Protein AF-0000000068152747 (afdb_homodimer)

Organism: Rhizobium meliloti (strain 1021) (NCBI:txid266834)

pLDDT: mean 85.62, std 22.44, range [13.84, 98.88]

InterPro domains:
  IPR007833 Capsule polysaccharide biosynthesis [PF05159] (457-621)
  IPR019290 Glycosyltransferase 2-like, prokaryotic type [PF10111] (47-333)
  IPR029044 Nucleotide-diphospho-sugar transferases [G3DSA:3.90.550.10] (43-262)
  IPR029044 Nucleotide-diphospho-sugar transferases [SSF53448] (66-267)

Structure (mmCIF, N/CA/C/O backbone):
data_AF-0000000068152747-model_v1
#
loop_
_entity.id
_entity.type
_entity.pdbx_description
1 polymer 'Glycosyltransferase involved in capsule biosynthesis'
#
loop_
_atom_site.group_PDB
_atom_site.id
_atom_site.type_symbol
_atom_site.label_atom_id
_atom_site.label_alt_id
_atom_site.label_comp_id
_atom_site.label_asym_id
_atom_site.label_entity_id
_atom_site.label_seq_id
_atom_site.pdbx_PDB_ins_code
_atom_site.Cartn_x
_atom_site.Cartn_y
_atom_site.Cartn_z
_atom_site.occupancy
_atom_site.B_iso_or_equiv
_atom_site.auth_seq_id
_atom_site.auth_comp_id
_atom_site.auth_asym_id
_atom_site.auth_atom_id
_atom_site.pdbx_PDB_model_num
ATOM 1 N N . MET A 1 1 ? -20.25 -7.047 4.934 1 26.48 1 MET A N 1
ATOM 2 C CA . MET A 1 1 ? -20.109 -5.84 5.746 1 26.48 1 MET A CA 1
ATOM 3 C C . MET A 1 1 ? -19.5 -6.168 7.105 1 26.48 1 MET A C 1
ATOM 5 O O . MET A 1 1 ? -20.047 -6.957 7.867 1 26.48 1 MET A O 1
ATOM 9 N N . LEU A 1 2 ? -18.25 -6.098 7.078 1 32.28 2 LEU A N 1
ATOM 10 C CA . LEU A 1 2 ? -17.594 -6.285 8.375 1 32.28 2 LEU A CA 1
ATOM 11 C C . LEU A 1 2 ? -18.125 -5.281 9.398 1 32.28 2 LEU A C 1
ATOM 13 O O . LEU A 1 2 ? -17.75 -4.109 9.367 1 32.28 2 LEU A O 1
ATOM 17 N N . HIS A 1 3 ? -19.344 -5.34 9.727 1 37.09 3 HIS A N 1
ATOM 18 C CA . HIS A 1 3 ? -19.75 -4.469 10.812 1 37.09 3 HIS A CA 1
ATOM 19 C C . HIS A 1 3 ? -19.016 -4.797 12.102 1 37.09 3 HIS A C 1
ATOM 21 O O . HIS A 1 3 ? -18.734 -5.965 12.383 1 37.09 3 HIS A O 1
ATOM 27 N N . ALA A 1 4 ? -18.422 -3.777 12.602 1 39.66 4 ALA A N 1
ATOM 28 C CA . ALA A 1 4 ? -17.797 -3.895 13.906 1 39.66 4 ALA A CA 1
ATOM 29 C C . ALA A 1 4 ? -18.688 -4.664 14.883 1 39.66 4 ALA A C 1
ATOM 31 O O . ALA A 1 4 ? -19.812 -4.262 15.148 1 39.66 4 ALA A O 1
ATOM 32 N N . GLN A 1 5 ? -18.531 -5.848 15 1 38.69 5 GLN A N 1
ATOM 33 C CA . GLN A 1 5 ? -19.203 -6.609 16.031 1 38.69 5 GLN A CA 1
ATOM 34 C C . GLN A 1 5 ? -18.938 -6.027 17.422 1 38.69 5 GLN A C 1
ATOM 36 O O . GLN A 1 5 ? -17.781 -5.723 17.75 1 38.69 5 GLN A O 1
ATOM 41 N N . PRO A 1 6 ? -19.984 -5.543 18.031 1 35.12 6 PRO A N 1
ATOM 42 C CA . PRO A 1 6 ? -19.766 -5.117 19.422 1 35.12 6 PRO A CA 1
ATOM 43 C C . PRO A 1 6 ? -19.156 -6.223 20.297 1 35.12 6 PRO A C 1
ATOM 45 O O . PRO A 1 6 ? -19.891 -7.117 20.75 1 35.12 6 PRO A O 1
ATOM 48 N N . ASN A 1 7 ? -18.297 -6.934 19.984 1 36.34 7 ASN A N 1
ATOM 49 C CA . ASN A 1 7 ? -17.859 -7.727 21.125 1 36.34 7 ASN A CA 1
ATOM 50 C C . ASN A 1 7 ? -17.453 -6.84 22.297 1 36.34 7 ASN A C 1
ATOM 52 O O . ASN A 1 7 ? -16.953 -5.73 22.109 1 36.34 7 ASN A O 1
ATOM 56 N N . GLY A 1 8 ? -18.062 -7.121 23.547 1 33.53 8 GLY A N 1
ATOM 57 C CA . GLY A 1 8 ? -18.094 -6.445 24.828 1 33.53 8 GLY A CA 1
ATOM 58 C C . GLY A 1 8 ? -16.75 -5.836 25.219 1 33.53 8 GLY A C 1
ATOM 59 O O . GLY A 1 8 ? -16.609 -5.32 26.328 1 33.53 8 GLY A O 1
ATOM 60 N N . GLU A 1 9 ? -15.727 -6.531 24.844 1 34.69 9 GLU A N 1
ATOM 61 C CA . GLU A 1 9 ? -14.648 -5.891 25.594 1 34.69 9 GLU A CA 1
ATOM 62 C C . GLU A 1 9 ? -14.383 -4.477 25.078 1 34.69 9 GLU A C 1
ATOM 64 O O . GLU A 1 9 ? -14.047 -4.289 23.906 1 34.69 9 GLU A O 1
ATOM 69 N N . GLU A 1 10 ? -15.141 -3.607 25.625 1 35.16 10 GLU A N 1
ATOM 70 C CA . GLU A 1 10 ? -14.961 -2.176 25.406 1 35.16 10 GLU A CA 1
ATOM 71 C C . GLU A 1 10 ? -13.484 -1.824 25.266 1 35.16 10 GLU A C 1
ATOM 73 O O . GLU A 1 10 ? -12.641 -2.35 26 1 35.16 10 GLU A O 1
ATOM 78 N N . LEU A 1 11 ? -13.172 -1.527 24.188 1 37.44 11 LEU A N 1
ATOM 79 C CA . LEU A 1 11 ? -11.859 -0.896 24.188 1 37.44 11 LEU A CA 1
ATOM 80 C C . LEU A 1 11 ? -11.703 0.036 25.391 1 37.44 11 LEU A C 1
ATOM 82 O O . LEU A 1 11 ? -12.586 0.845 25.672 1 37.44 11 LEU A O 1
ATOM 86 N N . PRO A 1 12 ? -11 -0.383 26.391 1 31.19 12 PRO A N 1
ATOM 87 C CA . PRO A 1 12 ? -10.859 0.646 27.422 1 31.19 12 PRO A CA 1
ATOM 88 C C . PRO A 1 12 ? -10.625 2.037 26.844 1 31.19 12 PRO A C 1
ATOM 90 O O . PRO A 1 12 ? -9.977 2.174 25.797 1 31.19 12 PRO A O 1
ATOM 93 N N . VAL A 1 13 ? -11.555 2.725 27.094 1 30.38 13 VAL A N 1
ATOM 94 C CA . VAL A 1 13 ? -11.227 4.121 26.812 1 30.38 13 VAL A CA 1
ATOM 95 C C . VAL A 1 13 ? -9.828 4.434 27.344 1 30.38 13 VAL A C 1
ATOM 97 O O . VAL A 1 13 ? -9.547 4.219 28.531 1 30.38 13 VAL A O 1
ATOM 100 N N . ALA A 1 14 ? -8.922 4.348 26.609 1 31.12 14 ALA A N 1
ATOM 101 C CA . ALA A 1 14 ? -7.664 4.84 27.156 1 31.12 14 ALA A CA 1
ATOM 102 C C . ALA A 1 14 ? -7.902 6.039 28.078 1 31.12 14 ALA A C 1
ATOM 104 O O . ALA A 1 14 ? -8.633 6.965 27.719 1 31.12 14 ALA A O 1
ATOM 105 N N . GLU A 1 15 ? -7.879 5.805 29.359 1 26.19 15 GLU A N 1
ATOM 106 C CA . GLU A 1 15 ? -7.848 6.93 30.281 1 26.19 15 GLU A CA 1
ATOM 107 C C . GLU A 1 15 ? -6.957 8.055 29.766 1 26.19 15 GLU A C 1
ATOM 109 O O . GLU A 1 15 ? -5.734 8 29.906 1 26.19 15 GLU A O 1
ATOM 114 N N . THR A 1 16 ? -7.031 8.453 28.547 1 28.8 16 THR A N 1
ATOM 115 C CA . THR A 1 16 ? -6.223 9.633 28.234 1 28.8 16 THR A CA 1
ATOM 116 C C . THR A 1 16 ? -6.516 10.758 29.234 1 28.8 16 THR A C 1
ATOM 118 O O . THR A 1 16 ? -7.676 11.094 29.469 1 28.8 16 THR A O 1
ATOM 121 N N . GLU A 1 17 ? -5.664 10.992 30.156 1 26.92 17 GLU A N 1
ATOM 122 C CA . GLU A 1 17 ? -5.609 12.211 30.953 1 26.92 17 GLU A CA 1
ATOM 123 C C . GLU A 1 17 ? -6.059 13.422 30.141 1 26.92 17 GLU A C 1
ATOM 125 O O . GLU A 1 17 ? -5.973 13.422 28.906 1 26.92 17 GLU A O 1
ATOM 130 N N . GLU A 1 18 ? -6.57 14.398 30.859 1 26.8 18 GLU A N 1
ATOM 131 C CA . GLU A 1 18 ? -7.188 15.664 30.5 1 26.8 18 GLU A CA 1
ATOM 132 C C . GLU A 1 18 ? -6.305 16.453 29.531 1 26.8 18 GLU A C 1
ATOM 134 O O . GLU A 1 18 ? -5.598 17.375 29.938 1 26.8 18 GLU A O 1
ATOM 139 N N . LEU A 1 19 ? -5.273 15.93 28.906 1 28.19 19 LEU A N 1
ATOM 140 C CA . LEU A 1 19 ? -4.59 16.766 27.922 1 28.19 19 LEU A CA 1
ATOM 141 C C . LEU A 1 19 ? -5.59 17.469 27 1 28.19 19 LEU A C 1
ATOM 143 O O . LEU A 1 19 ? -6.566 16.844 26.562 1 28.19 19 LEU A O 1
ATOM 147 N N . ALA A 1 20 ? -5.582 18.688 26.922 1 32.06 20 ALA A N 1
ATOM 148 C CA . ALA A 1 20 ? -6.398 19.469 26 1 32.06 20 ALA A CA 1
ATOM 149 C C . ALA A 1 20 ? -6.387 18.844 24.609 1 32.06 20 ALA A C 1
ATOM 151 O O . ALA A 1 20 ? -5.336 18.438 24.109 1 32.06 20 ALA A O 1
ATOM 152 N N . LYS A 1 21 ? -7.48 18.578 23.844 1 35.12 21 LYS A N 1
ATOM 153 C CA . LYS A 1 21 ? -8.164 17.656 22.953 1 35.12 21 LYS A CA 1
ATOM 154 C C . LYS A 1 21 ? -7.586 17.734 21.547 1 35.12 21 LYS A C 1
ATOM 156 O O . LYS A 1 21 ? -8.109 18.453 20.688 1 35.12 21 LYS A O 1
ATOM 161 N N . VAL A 1 22 ? -6.332 18.125 21.375 1 35.34 22 VAL A N 1
ATOM 162 C CA . VAL A 1 22 ? -6.082 17.844 19.969 1 35.34 22 VAL A CA 1
ATOM 163 C C . VAL A 1 22 ? -6.488 16.406 19.641 1 35.34 22 VAL A C 1
ATOM 165 O O . VAL A 1 22 ? -5.934 15.461 20.203 1 35.34 22 VAL A O 1
ATOM 168 N N . LYS A 1 23 ? -7.625 16.219 19.297 1 43.44 23 LYS A N 1
ATOM 169 C CA . LYS A 1 23 ? -8.273 14.938 19.031 1 43.44 23 LYS A CA 1
ATOM 170 C C . LYS A 1 23 ? -7.527 14.141 17.969 1 43.44 23 LYS A C 1
ATOM 172 O O . LYS A 1 23 ? -7.211 14.672 16.891 1 43.44 23 LYS A O 1
ATOM 177 N N . SER A 1 24 ? -6.66 13.297 18.266 1 47.88 24 SER A N 1
ATOM 178 C CA . SER A 1 24 ? -6.152 12.242 17.406 1 47.88 24 SER A CA 1
ATOM 179 C C . SER A 1 24 ? -7.188 11.836 16.359 1 47.88 24 SER A C 1
ATOM 181 O O . SER A 1 24 ? -7.129 10.734 15.812 1 47.88 24 SER A O 1
ATOM 183 N N . VAL A 1 25 ? -8.031 12.898 16.188 1 50.34 25 VAL A N 1
ATOM 184 C CA . VAL A 1 25 ? -9.117 12.68 15.227 1 50.34 25 VAL A CA 1
ATOM 185 C C . VAL A 1 25 ? -8.867 13.5 13.961 1 50.34 25 VAL A C 1
ATOM 187 O O . VAL A 1 25 ? -8.227 14.555 14.016 1 50.34 25 VAL A O 1
ATOM 190 N N . LEU A 1 26 ? -9.062 12.875 12.93 1 64.25 26 LEU A N 1
ATOM 191 C CA . LEU A 1 26 ? -9.086 13.594 11.656 1 64.25 26 LEU A CA 1
ATOM 192 C C . LEU A 1 26 ? -10.07 14.758 11.719 1 64.25 26 LEU A C 1
ATOM 194 O O . LEU A 1 26 ? -11.266 14.562 11.945 1 64.25 26 LEU A O 1
ATOM 198 N N . THR A 1 27 ? -9.477 15.977 11.758 1 69.19 27 THR A N 1
ATOM 199 C CA . THR A 1 27 ? -10.32 17.156 11.828 1 69.19 27 THR A CA 1
ATOM 200 C C . THR A 1 27 ? -10.273 17.938 10.508 1 69.19 27 THR A C 1
ATOM 202 O O . THR A 1 27 ? -9.344 17.766 9.719 1 69.19 27 THR A O 1
ATOM 205 N N . ASP A 1 28 ? -11.273 18.625 10.164 1 68.38 28 ASP A N 1
ATOM 206 C CA . ASP A 1 28 ? -11.375 19.547 9.039 1 68.38 28 ASP A CA 1
ATOM 207 C C . ASP A 1 28 ? -11.156 18.828 7.715 1 68.38 28 ASP A C 1
ATOM 209 O O . ASP A 1 28 ? -10.414 19.297 6.855 1 68.38 28 ASP A O 1
ATOM 213 N N . SER A 1 29 ? -11.695 17.609 7.641 1 74.62 29 SER A N 1
ATOM 214 C CA . SER A 1 29 ? -11.531 16.859 6.402 1 74.62 29 SER A CA 1
ATOM 215 C C . SER A 1 29 ? -12.195 17.562 5.23 1 74.62 29 SER A C 1
ATOM 217 O O . SER A 1 29 ? -11.906 17.266 4.07 1 74.62 29 SER A O 1
ATOM 219 N N . ARG A 1 30 ? -13 18.531 5.449 1 76.06 30 ARG A N 1
ATOM 220 C CA . ARG A 1 30 ? -13.758 19.234 4.422 1 76.06 30 ARG A CA 1
ATOM 221 C C . ARG A 1 30 ? -12.828 19.969 3.459 1 76.06 30 ARG A C 1
ATOM 223 O O . ARG A 1 30 ? -13.18 20.188 2.297 1 76.06 30 ARG A O 1
ATOM 230 N N . GLN A 1 31 ? -11.703 20.328 3.951 1 79.12 31 GLN A N 1
ATOM 231 C CA . GLN A 1 31 ? -10.789 21.062 3.088 1 79.12 31 GLN A CA 1
ATOM 232 C C . GLN A 1 31 ? -10.375 20.219 1.884 1 79.12 31 GLN A C 1
ATOM 234 O O . GLN A 1 31 ? -10.023 20.766 0.834 1 79.12 31 GLN A O 1
ATOM 239 N N . PHE A 1 32 ? -10.453 18.953 1.976 1 85.06 32 PHE A N 1
ATOM 240 C CA . PHE A 1 32 ? -9.984 18.078 0.913 1 85.06 32 PHE A CA 1
ATOM 241 C C . PHE A 1 32 ? -11.094 17.797 -0.089 1 85.06 32 PHE A C 1
ATOM 243 O O . PHE A 1 32 ? -10.875 17.125 -1.101 1 85.06 32 PHE A O 1
ATOM 250 N N . SER A 1 33 ? -12.305 18.297 0.168 1 81.81 33 SER A N 1
ATOM 251 C CA . SER A 1 33 ? -13.43 18.094 -0.731 1 81.81 33 SER A CA 1
ATOM 252 C C . SER A 1 33 ? -13.492 19.172 -1.808 1 81.81 33 SER A C 1
ATOM 254 O O . SER A 1 33 ? -14.297 19.094 -2.732 1 81.81 33 SER A O 1
ATOM 256 N N . ARG A 1 34 ? -12.617 20.172 -1.651 1 81.94 34 ARG A N 1
ATOM 257 C CA . ARG A 1 34 ? -12.531 21.234 -2.635 1 81.94 34 ARG A CA 1
ATOM 258 C C . ARG A 1 34 ? -11.141 21.312 -3.248 1 81.94 34 ARG A C 1
ATOM 260 O O . ARG A 1 34 ? -10.141 21.109 -2.557 1 81.94 34 ARG A O 1
ATOM 267 N N . THR A 1 35 ? -11.133 21.531 -4.523 1 84.19 35 THR A N 1
ATOM 268 C CA . THR A 1 35 ? -9.867 21.688 -5.227 1 84.19 35 THR A CA 1
ATOM 269 C C . THR A 1 35 ? -9.828 23.031 -5.969 1 84.19 35 THR A C 1
ATOM 271 O O . THR A 1 35 ? -10.664 23.281 -6.84 1 84.19 35 THR A O 1
ATOM 274 N N . SER A 1 36 ? -8.969 23.828 -5.547 1 84.62 36 SER A N 1
ATOM 275 C CA . SER A 1 36 ? -8.75 25.094 -6.246 1 84.62 36 SER A CA 1
ATOM 276 C C . SER A 1 36 ? -7.598 24.984 -7.238 1 84.62 36 SER A C 1
ATOM 278 O O . SER A 1 36 ? -6.875 23.984 -7.254 1 84.62 36 SER A O 1
ATOM 280 N N . ALA A 1 37 ? -7.477 25.922 -8.055 1 86 37 ALA A N 1
ATOM 281 C CA . ALA A 1 37 ? -6.43 25.953 -9.078 1 86 37 ALA A CA 1
ATOM 282 C C . ALA A 1 37 ? -5.047 25.859 -8.445 1 86 37 ALA A C 1
ATOM 284 O O . ALA A 1 37 ? -4.137 25.25 -9.008 1 86 37 ALA A O 1
ATOM 285 N N . VAL A 1 38 ? -4.898 26.375 -7.273 1 87.06 38 VAL A N 1
ATOM 286 C CA . VAL A 1 38 ? -3.6 26.422 -6.609 1 87.06 38 VAL A CA 1
ATOM 287 C C . VAL A 1 38 ? -3.229 25.016 -6.113 1 87.06 38 VAL A C 1
ATOM 289 O O . VAL A 1 38 ? -2.047 24.703 -5.949 1 87.06 38 VAL A O 1
ATOM 292 N N . ASP A 1 39 ? -4.23 24.156 -5.984 1 90.75 39 ASP A N 1
ATOM 293 C CA . ASP A 1 39 ? -4.016 22.828 -5.445 1 90.75 39 ASP A CA 1
ATOM 294 C C . ASP A 1 39 ? -3.562 21.859 -6.535 1 90.75 39 ASP A C 1
ATOM 296 O O . ASP A 1 39 ? -2.967 20.812 -6.242 1 90.75 39 ASP A O 1
ATOM 300 N N . VAL A 1 40 ? -3.852 22.188 -7.773 1 95.38 40 VAL A N 1
ATOM 301 C CA . VAL A 1 40 ? -3.678 21.25 -8.875 1 95.38 40 VAL A CA 1
ATOM 302 C C . VAL A 1 40 ? -2.193 21.094 -9.195 1 95.38 40 VAL A C 1
ATOM 304 O O . VAL A 1 40 ? -1.494 22.094 -9.406 1 95.38 40 VAL A O 1
ATOM 307 N N . VAL A 1 41 ? -1.76 19.938 -9.188 1 97.69 41 VAL A N 1
ATOM 308 C CA . VAL A 1 41 ? -0.397 19.562 -9.547 1 97.69 41 VAL A CA 1
ATOM 309 C C . VAL A 1 41 ? -0.415 18.719 -10.812 1 97.69 41 VAL A C 1
ATOM 311 O O . VAL A 1 41 ? -1.213 17.781 -10.93 1 97.69 41 VAL A O 1
ATOM 314 N N . THR A 1 42 ? 0.334 19.016 -11.781 1 97.56 42 THR A N 1
ATOM 315 C CA . THR A 1 42 ? 0.583 18.203 -12.969 1 97.56 42 THR A CA 1
ATOM 316 C C . THR A 1 42 ? 2.021 17.688 -12.977 1 97.56 42 THR A C 1
ATOM 318 O O . THR A 1 42 ? 2.863 18.172 -12.219 1 97.56 42 THR A O 1
ATOM 321 N N . PRO A 1 43 ? 2.332 16.688 -13.766 1 97.69 43 PRO A N 1
ATOM 322 C CA . PRO A 1 43 ? 3.703 16.172 -13.82 1 97.69 43 PRO A CA 1
ATOM 323 C C . PRO A 1 43 ? 4.727 17.25 -14.148 1 97.69 43 PRO A C 1
ATOM 325 O O . PRO A 1 43 ? 5.871 17.188 -13.695 1 97.69 43 PRO A O 1
ATOM 328 N N . SER A 1 44 ? 4.34 18.312 -14.836 1 97 44 SER A N 1
ATOM 329 C CA . SER A 1 44 ? 5.246 19.406 -15.18 1 97 44 SER A CA 1
ATOM 330 C C . SER A 1 44 ? 5.566 20.266 -13.961 1 97 44 SER A C 1
ATOM 332 O O . SER A 1 44 ? 6.496 21.078 -13.992 1 97 44 SER A O 1
ATOM 334 N N . ASP A 1 45 ? 4.809 20.109 -12.898 1 97.88 45 ASP A N 1
ATOM 335 C CA . ASP A 1 45 ? 5.043 20.844 -11.656 1 97.88 45 ASP A CA 1
ATOM 336 C C . ASP A 1 45 ? 6.004 20.078 -10.75 1 97.88 45 ASP A C 1
ATOM 338 O O . ASP A 1 45 ? 6.254 20.5 -9.609 1 97.88 45 ASP A O 1
ATOM 342 N N . ILE A 1 46 ? 6.484 18.969 -11.227 1 98.62 46 ILE A N 1
ATOM 343 C CA . ILE A 1 46 ? 7.438 18.125 -10.508 1 98.62 46 ILE A CA 1
ATOM 344 C C . ILE A 1 46 ? 8.766 18.094 -11.258 1 98.62 46 ILE A C 1
ATOM 346 O O . ILE A 1 46 ? 8.789 17.875 -12.477 1 98.62 46 ILE A O 1
ATOM 350 N N . THR A 1 47 ? 9.867 18.344 -10.641 1 98.81 47 THR A N 1
ATOM 351 C CA . THR A 1 47 ? 11.188 18.141 -11.211 1 98.81 47 THR A CA 1
ATOM 352 C C . THR A 1 47 ? 11.859 16.906 -10.617 1 98.81 47 THR A C 1
ATOM 354 O O . THR A 1 47 ? 12.133 16.859 -9.414 1 98.81 47 THR A O 1
ATOM 357 N N . MET A 1 48 ? 12.008 15.922 -11.398 1 98.81 48 MET A N 1
ATOM 358 C CA . MET A 1 48 ? 12.82 14.781 -11 1 98.81 48 MET A CA 1
ATOM 359 C C . MET A 1 48 ? 14.305 15.117 -11.07 1 98.81 48 MET A C 1
ATOM 361 O O . MET A 1 48 ? 14.805 15.516 -12.117 1 98.81 48 MET A O 1
ATOM 365 N N . VAL A 1 49 ? 15.008 14.992 -9.961 1 98.88 49 VAL A N 1
ATOM 366 C CA . VAL A 1 49 ? 16.438 15.312 -9.883 1 98.88 49 VAL A CA 1
ATOM 367 C C . VAL A 1 49 ? 17.25 14.023 -9.812 1 98.88 49 VAL A C 1
ATOM 369 O O . VAL A 1 49 ? 17.078 13.219 -8.891 1 98.88 49 VAL A O 1
ATOM 372 N N . ILE A 1 50 ? 18.062 13.82 -10.766 1 98.75 50 ILE A N 1
ATOM 373 C CA . ILE A 1 50 ? 18.984 12.695 -10.812 1 98.75 50 ILE A CA 1
ATOM 374 C C . ILE A 1 50 ? 20.422 13.195 -10.688 1 98.75 50 ILE A C 1
ATOM 376 O O . ILE A 1 50 ? 20.906 13.93 -11.555 1 98.75 50 ILE A O 1
ATOM 380 N N . CYS A 1 51 ? 21.062 12.828 -9.633 1 98.12 51 CYS A N 1
ATOM 381 C CA . CYS A 1 51 ? 22.469 13.188 -9.414 1 98.12 51 CYS A CA 1
ATOM 382 C C . CYS A 1 51 ? 23.375 12.016 -9.734 1 98.12 51 CYS A C 1
ATOM 384 O O . CYS A 1 51 ? 23.078 10.867 -9.383 1 98.12 51 CYS A O 1
ATOM 386 N N . LEU A 1 52 ? 24.438 12.32 -10.438 1 96.75 52 LEU A N 1
ATOM 387 C CA . LEU A 1 52 ? 25.312 11.211 -10.773 1 96.75 52 LEU A CA 1
ATOM 388 C C . LEU A 1 52 ? 26.719 11.703 -11.094 1 96.75 52 LEU A C 1
ATOM 390 O O . LEU A 1 52 ? 26.938 12.906 -11.289 1 96.75 52 LEU A O 1
ATOM 394 N N . ARG A 1 53 ? 27.625 10.875 -11.016 1 95.69 53 ARG A N 1
ATOM 395 C CA . ARG A 1 53 ? 28.969 10.992 -11.578 1 95.69 53 ARG A CA 1
ATOM 396 C C . ARG A 1 53 ? 29.312 9.797 -12.461 1 95.69 53 ARG A C 1
ATOM 398 O O . ARG A 1 53 ? 29.359 8.664 -11.977 1 95.69 53 ARG A O 1
ATOM 405 N N . ALA A 1 54 ? 29.547 10.062 -13.727 1 94.69 54 ALA A N 1
ATOM 406 C CA . ALA A 1 54 ? 29.844 8.984 -14.664 1 94.69 54 ALA A CA 1
ATOM 407 C C . ALA A 1 54 ? 31.344 8.703 -14.711 1 94.69 54 ALA A C 1
ATOM 409 O O . ALA A 1 54 ? 32.156 9.625 -14.578 1 94.69 54 ALA A O 1
ATOM 410 N N . HIS A 1 55 ? 31.672 7.543 -14.828 1 91.31 55 HIS A N 1
ATOM 411 C CA . HIS A 1 55 ? 33.031 7.062 -15.016 1 91.31 55 HIS A CA 1
ATOM 412 C C . HIS A 1 55 ? 33.062 5.766 -15.82 1 91.31 55 HIS A C 1
ATOM 414 O O . HIS A 1 55 ? 32 5.297 -16.281 1 91.31 55 HIS A O 1
ATOM 420 N N . GLU A 1 56 ? 34.219 5.164 -16 1 89.06 56 GLU A N 1
ATOM 421 C CA . GLU A 1 56 ? 34.375 4.008 -16.875 1 89.06 56 GLU A CA 1
ATOM 422 C C . GLU A 1 56 ? 33.625 2.801 -16.344 1 89.06 56 GLU A C 1
ATOM 424 O O . GLU A 1 56 ? 33.094 1.991 -17.125 1 89.06 56 GLU A O 1
ATOM 429 N N . GLY A 1 57 ? 33.438 2.715 -15.086 1 87.94 57 GLY A N 1
ATOM 430 C CA . GLY A 1 57 ? 32.844 1.535 -14.461 1 87.94 57 GLY A CA 1
ATOM 431 C C . GLY A 1 57 ? 31.344 1.594 -14.367 1 87.94 57 GLY A C 1
ATOM 432 O O . GLY A 1 57 ? 30.703 0.627 -13.953 1 87.94 57 GLY A O 1
ATOM 433 N N . ASN A 1 58 ? 30.703 2.656 -14.773 1 92.75 58 ASN A N 1
ATOM 434 C CA . ASN A 1 58 ? 29.25 2.754 -14.625 1 92.75 58 ASN A CA 1
ATOM 435 C C . ASN A 1 58 ? 28.594 3.32 -15.883 1 92.75 58 ASN A C 1
ATOM 437 O O . ASN A 1 58 ? 27.703 4.16 -15.797 1 92.75 58 ASN A O 1
ATOM 441 N N . HIS A 1 59 ? 29.016 2.906 -17.047 1 93.19 59 HIS A N 1
ATOM 442 C CA . HIS A 1 59 ? 28.5 3.418 -18.312 1 93.19 59 HIS A CA 1
ATOM 443 C C . HIS A 1 59 ? 27.016 3.109 -18.484 1 93.19 59 HIS A C 1
ATOM 445 O O . HIS A 1 59 ? 26.328 3.732 -19.297 1 93.19 59 HIS A O 1
ATOM 451 N N . TRP A 1 60 ? 26.547 2.121 -17.672 1 93.94 60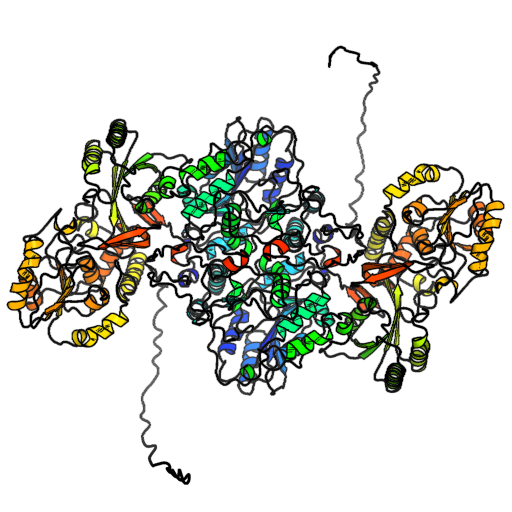 TRP A N 1
ATOM 452 C CA . TRP A 1 60 ? 25.125 1.781 -17.703 1 93.94 60 TRP A CA 1
ATOM 453 C C . TRP A 1 60 ? 24.266 3.006 -17.406 1 93.94 60 TRP A C 1
ATOM 455 O O . TRP A 1 60 ? 23.094 3.053 -17.797 1 93.94 60 TRP A O 1
ATOM 465 N N . VAL A 1 61 ? 24.781 4.031 -16.828 1 96.06 61 VAL A N 1
ATOM 466 C CA . VAL A 1 61 ? 24.047 5.242 -16.469 1 96.06 61 VAL A CA 1
ATOM 467 C C . VAL A 1 61 ? 23.547 5.934 -17.734 1 96.06 61 VAL A C 1
ATOM 469 O O . VAL A 1 61 ? 22.453 6.508 -17.75 1 96.06 61 VAL A O 1
ATOM 472 N N . MET A 1 62 ? 24.359 5.898 -18.797 1 97.44 62 MET A N 1
ATOM 473 C CA . MET A 1 62 ? 23.984 6.527 -20.062 1 97.44 62 MET A CA 1
ATOM 474 C C . MET A 1 62 ? 22.719 5.895 -20.641 1 97.44 62 MET A C 1
ATOM 476 O O . MET A 1 62 ? 21.828 6.598 -21.109 1 97.44 62 MET A O 1
ATOM 480 N N . ASP A 1 63 ? 22.672 4.594 -20.531 1 95.38 63 ASP A N 1
ATOM 481 C CA . ASP A 1 63 ? 21.516 3.865 -21.047 1 95.38 63 ASP A CA 1
ATOM 482 C C . ASP A 1 63 ? 20.25 4.207 -20.266 1 95.38 63 ASP A C 1
ATOM 484 O O . ASP A 1 63 ? 19.172 4.309 -20.844 1 95.38 63 ASP A O 1
ATOM 488 N N . ARG A 1 64 ? 20.406 4.359 -19.016 1 96.94 64 ARG A N 1
ATOM 489 C CA . ARG A 1 64 ? 19.266 4.691 -18.156 1 96.94 64 ARG A CA 1
ATOM 490 C C . ARG A 1 64 ? 18.75 6.094 -18.469 1 96.94 64 ARG A C 1
ATOM 492 O O . ARG A 1 64 ? 17.531 6.312 -18.531 1 96.94 64 ARG A O 1
ATOM 499 N N . LEU A 1 65 ? 19.641 7.023 -18.594 1 98 65 LEU A N 1
ATOM 500 C CA . LEU A 1 65 ? 19.234 8.391 -18.922 1 98 65 LEU A CA 1
ATOM 501 C C . LEU A 1 65 ? 18.5 8.438 -20.25 1 98 65 LEU A C 1
ATOM 503 O O . LEU A 1 65 ? 17.516 9.164 -20.391 1 98 65 LEU A O 1
ATOM 507 N N . ARG A 1 66 ? 18.938 7.629 -21.25 1 97.12 66 ARG A N 1
ATOM 508 C CA . ARG A 1 66 ? 18.344 7.602 -22.578 1 97.12 66 ARG A CA 1
ATOM 509 C C . ARG A 1 66 ? 16.922 7.074 -22.516 1 97.12 66 ARG A C 1
ATOM 511 O O . ARG A 1 66 ? 16.094 7.418 -23.375 1 97.12 66 ARG A O 1
ATOM 518 N N . LEU A 1 67 ? 16.656 6.316 -21.531 1 96.81 67 LEU A N 1
ATOM 519 C CA . LEU A 1 67 ? 15.383 5.613 -21.438 1 96.81 67 LEU A CA 1
ATOM 520 C C . LEU A 1 67 ? 14.305 6.523 -20.859 1 96.81 67 LEU A C 1
ATOM 522 O O . LEU A 1 67 ? 13.117 6.305 -21.109 1 96.81 67 LEU A O 1
ATOM 526 N N . ILE A 1 68 ? 14.602 7.594 -20.141 1 97.62 68 ILE A N 1
ATOM 527 C CA . ILE A 1 68 ? 13.695 8.375 -19.312 1 97.62 68 ILE A CA 1
ATOM 528 C C . ILE A 1 68 ? 12.609 9 -20.188 1 97.62 68 ILE A C 1
ATOM 530 O O . ILE A 1 68 ? 11.414 8.867 -19.906 1 97.62 68 ILE A O 1
ATOM 534 N N . ARG A 1 69 ? 12.953 9.602 -21.281 1 96.88 69 ARG A N 1
ATOM 535 C CA . ARG A 1 69 ? 12.016 10.352 -22.109 1 96.88 69 ARG A CA 1
ATOM 536 C C . ARG A 1 69 ? 10.984 9.422 -22.734 1 96.88 69 ARG A C 1
ATOM 538 O O . ARG A 1 69 ? 9.789 9.734 -22.766 1 96.88 69 ARG A O 1
ATOM 545 N N . SER A 1 70 ? 11.414 8.289 -23.203 1 96.31 70 SER A N 1
ATOM 546 C CA . SER A 1 70 ? 10.516 7.371 -23.891 1 96.31 70 SER A CA 1
ATOM 547 C C . SER A 1 70 ? 9.703 6.535 -22.906 1 96.31 70 SER A C 1
ATOM 549 O O . SER A 1 70 ? 8.633 6.031 -23.25 1 96.31 70 SER A O 1
ATOM 551 N N . TYR A 1 71 ? 10.141 6.441 -21.734 1 97.06 71 TYR A N 1
ATOM 552 C CA . TYR A 1 71 ? 9.539 5.516 -20.781 1 97.06 71 TYR A CA 1
ATOM 553 C C . TYR A 1 71 ? 8.398 6.18 -20.016 1 97.06 71 TYR A C 1
ATOM 555 O O . TYR A 1 71 ? 7.289 5.652 -19.969 1 97.06 71 TYR A O 1
ATOM 563 N N . TYR A 1 72 ? 8.672 7.305 -19.359 1 97.62 72 TYR A N 1
ATOM 564 C CA . TYR A 1 72 ? 7.648 7.949 -18.547 1 97.62 72 TYR A CA 1
ATOM 565 C C . TYR A 1 72 ? 6.652 8.703 -19.422 1 97.62 72 TYR A C 1
ATOM 567 O O . TYR A 1 72 ? 7.047 9.477 -20.297 1 97.62 72 TYR A O 1
ATOM 575 N N . ASP A 1 73 ? 5.398 8.453 -19.172 1 96.12 73 ASP A N 1
ATOM 576 C CA . ASP A 1 73 ? 4.316 9.125 -19.875 1 96.12 73 ASP A CA 1
ATOM 577 C C . ASP A 1 73 ? 3.152 9.438 -18.953 1 96.12 73 ASP A C 1
ATOM 579 O O . ASP A 1 73 ? 2.346 8.562 -18.625 1 96.12 73 ASP A O 1
ATOM 583 N N . PRO A 1 74 ? 2.875 10.695 -18.625 1 96.69 74 PRO A N 1
ATOM 584 C CA . PRO A 1 74 ? 3.682 11.859 -19 1 96.69 74 PRO A CA 1
ATOM 585 C C . PRO A 1 74 ? 5.016 11.922 -18.266 1 96.69 74 PRO A C 1
ATOM 587 O O . PRO A 1 74 ? 5.129 11.414 -17.141 1 96.69 74 PRO A O 1
ATOM 590 N N . MET A 1 75 ? 5.953 12.508 -18.844 1 96.81 75 MET A N 1
ATOM 591 C CA . MET A 1 75 ? 7.258 12.742 -18.234 1 96.81 75 MET A CA 1
ATOM 592 C C . MET A 1 75 ? 7.242 14.023 -17.391 1 96.81 75 MET A C 1
ATOM 594 O O . MET A 1 75 ? 6.652 15.023 -17.797 1 96.81 75 MET A O 1
ATOM 598 N N . PRO A 1 76 ? 7.82 13.984 -16.172 1 98 76 PRO A N 1
ATOM 599 C CA . PRO A 1 76 ? 8 15.234 -15.422 1 98 76 PRO A CA 1
ATOM 600 C C . PRO A 1 76 ? 9.125 16.109 -15.984 1 98 76 PRO A C 1
ATOM 602 O O . PRO A 1 76 ? 9.695 15.781 -17.031 1 98 76 PRO A O 1
ATOM 605 N N . ARG A 1 77 ? 9.367 17.25 -15.398 1 98.25 77 ARG A N 1
ATOM 606 C CA . ARG A 1 77 ? 10.648 17.906 -15.633 1 98.25 77 ARG A CA 1
ATOM 607 C C . ARG A 1 77 ? 11.797 17.078 -15.062 1 98.25 77 ARG A C 1
ATOM 609 O O . ARG A 1 77 ? 11.672 16.484 -13.984 1 98.25 77 ARG A O 1
ATOM 616 N N . VAL A 1 78 ? 12.859 16.953 -15.805 1 98.69 78 VAL A N 1
ATOM 617 C CA . VAL A 1 78 ? 13.984 16.156 -15.328 1 98.69 78 VAL A CA 1
ATOM 618 C C . VAL A 1 78 ? 15.258 17 -15.328 1 98.69 78 VAL A C 1
ATOM 620 O O . VAL A 1 78 ? 15.57 17.656 -16.328 1 98.69 78 VAL A O 1
ATOM 623 N N . LEU A 1 79 ? 15.914 17.031 -14.203 1 98.81 79 LEU A N 1
ATOM 624 C CA . LEU A 1 79 ? 17.219 17.672 -14.07 1 98.81 79 LEU A CA 1
ATOM 625 C C . LEU A 1 79 ? 18.297 16.641 -13.758 1 98.81 79 LEU A C 1
ATOM 627 O O . LEU A 1 79 ? 18.203 15.906 -12.766 1 98.81 79 LEU A O 1
ATOM 631 N N . VAL A 1 80 ? 19.25 16.531 -14.625 1 98.81 80 VAL A N 1
ATOM 632 C CA . VAL A 1 80 ? 20.422 15.695 -14.375 1 98.81 80 VAL A CA 1
ATOM 633 C C . VAL A 1 80 ? 21.562 16.562 -13.852 1 98.81 80 VAL A C 1
ATOM 635 O O . VAL A 1 80 ? 22.078 17.422 -14.562 1 98.81 80 VAL A O 1
ATOM 638 N N . LEU A 1 81 ? 21.906 16.422 -12.602 1 98.75 81 LEU A N 1
ATOM 639 C CA . LEU A 1 81 ? 23.062 17.094 -12.008 1 98.75 81 LEU A CA 1
ATOM 640 C C . LEU A 1 81 ? 24.312 16.234 -12.117 1 98.75 81 LEU A C 1
ATOM 642 O O . LEU A 1 81 ? 24.484 15.281 -11.359 1 98.75 81 LEU A O 1
ATOM 646 N N . ASP A 1 82 ? 25.141 16.578 -13.047 1 98.38 82 ASP A N 1
ATOM 647 C CA . ASP A 1 82 ? 26.438 15.922 -13.234 1 98.38 82 ASP A CA 1
ATOM 648 C C . ASP A 1 82 ? 27.469 16.438 -12.242 1 98.38 82 ASP A C 1
ATOM 650 O O . ASP A 1 82 ? 28.031 17.531 -12.43 1 98.38 82 ASP A O 1
ATOM 654 N N . PHE A 1 83 ? 27.734 15.672 -11.234 1 97.31 83 PHE A N 1
ATOM 655 C CA . PHE A 1 83 ? 28.562 16.109 -10.125 1 97.31 83 PHE A CA 1
ATOM 656 C C . PHE A 1 83 ? 30.016 15.703 -10.352 1 97.31 83 PHE A C 1
ATOM 658 O O . PHE A 1 83 ? 30.531 14.805 -9.68 1 97.31 83 PHE A O 1
ATOM 665 N N . GLY A 1 84 ? 30.656 16.328 -11.281 1 96.38 84 GLY A N 1
ATOM 666 C CA . GLY A 1 84 ? 32.094 16.219 -11.461 1 96.38 84 GLY A CA 1
ATOM 667 C C . GLY A 1 84 ? 32.5 15.086 -12.391 1 96.38 84 GLY A C 1
ATOM 668 O O . GLY A 1 84 ? 33.531 14.477 -12.219 1 96.38 84 GLY A O 1
ATOM 669 N N . SER A 1 85 ? 31.656 14.586 -13.297 1 96.44 85 SER A N 1
ATOM 670 C CA . SER A 1 85 ? 32.062 13.586 -14.273 1 96.44 85 SER A CA 1
ATOM 671 C C . SER A 1 85 ? 33.219 14.094 -15.133 1 96.44 85 SER A C 1
ATOM 673 O O . SER A 1 85 ? 33.188 15.227 -15.617 1 96.44 85 SER A O 1
ATOM 675 N N . PRO A 1 86 ? 34.25 13.336 -15.289 1 95.31 86 PRO A N 1
ATOM 676 C CA . PRO A 1 86 ? 35.312 13.734 -16.203 1 95.31 86 PRO A CA 1
ATOM 677 C C . PRO A 1 86 ? 34.906 13.586 -17.672 1 95.31 86 PRO A C 1
ATOM 679 O O . PRO A 1 86 ? 33.969 12.867 -18 1 95.31 86 PRO A O 1
ATOM 682 N N . GLU A 1 87 ? 35.688 14.367 -18.547 1 95.25 87 GLU A N 1
ATOM 683 C CA . GLU A 1 87 ? 35.531 14.125 -19.969 1 95.25 87 GLU A CA 1
ATOM 684 C C . GLU A 1 87 ? 36.031 12.734 -20.359 1 95.25 87 GLU A C 1
ATOM 686 O O . GLU A 1 87 ? 37 12.234 -19.766 1 95.25 87 GLU A O 1
ATOM 691 N N . PRO A 1 88 ? 35.438 12.055 -21.297 1 96.75 88 PRO A N 1
ATOM 692 C CA . PRO A 1 88 ? 34.375 12.57 -22.156 1 96.75 88 PRO A CA 1
ATOM 693 C C . PRO A 1 88 ? 32.969 12.328 -21.578 1 96.75 88 PRO A C 1
ATOM 695 O O . PRO A 1 88 ? 31.969 12.547 -22.266 1 96.75 88 PRO A O 1
ATOM 698 N N . PHE A 1 89 ? 32.938 11.773 -20.375 1 96.94 89 PHE A N 1
ATOM 699 C CA . PHE A 1 89 ? 31.656 11.375 -19.812 1 96.94 89 PHE A CA 1
ATOM 700 C C . PHE A 1 89 ? 30.734 12.586 -19.625 1 96.94 89 PHE A C 1
ATOM 702 O O . PHE A 1 89 ? 29.547 12.516 -19.922 1 96.94 89 PHE A O 1
ATOM 709 N N . ALA A 1 90 ? 31.234 13.672 -19.188 1 97.69 90 ALA A N 1
ATOM 710 C CA . ALA A 1 90 ? 30.453 14.891 -18.984 1 97.69 90 ALA A CA 1
ATOM 711 C C . ALA A 1 90 ? 29.781 15.32 -20.281 1 97.69 90 ALA A C 1
ATOM 713 O O . ALA A 1 90 ? 28.578 15.648 -20.297 1 97.69 90 ALA A O 1
ATOM 714 N N . SER A 1 91 ? 30.578 15.289 -21.328 1 97.88 91 SER A N 1
ATOM 715 C CA . SER A 1 91 ? 30.047 15.672 -22.641 1 97.88 91 SER A CA 1
ATOM 716 C C . SER A 1 91 ? 28.984 14.695 -23.125 1 97.88 91 SER A C 1
ATOM 718 O O . SER A 1 91 ? 28 15.094 -23.75 1 97.88 91 SER A O 1
ATOM 720 N N . GLU A 1 92 ? 29.234 13.461 -22.875 1 98.12 92 GLU A N 1
ATOM 721 C CA . GLU A 1 92 ? 28.266 12.438 -23.266 1 98.12 92 GLU A CA 1
ATOM 722 C C . GLU A 1 92 ? 26.922 12.633 -22.547 1 98.12 92 GLU A C 1
ATOM 724 O O . GLU A 1 92 ? 25.875 12.562 -23.172 1 98.12 92 GLU A O 1
ATOM 729 N N . ILE A 1 93 ? 26.953 12.906 -21.25 1 98.5 93 ILE A N 1
ATOM 730 C CA . ILE A 1 93 ? 25.734 13.141 -20.469 1 98.5 93 ILE A CA 1
ATOM 731 C C . ILE A 1 93 ? 25.016 14.367 -21.031 1 98.5 93 ILE A C 1
ATOM 733 O O . ILE A 1 93 ? 23.797 14.328 -21.219 1 98.5 93 ILE A O 1
ATOM 737 N N . SER A 1 94 ? 25.75 15.414 -21.219 1 98.38 94 SER A N 1
ATOM 738 C CA . SER A 1 94 ? 25.172 16.641 -21.75 1 98.38 94 SER A CA 1
ATOM 739 C C . SER A 1 94 ? 24.438 16.391 -23.062 1 98.38 94 SER A C 1
ATOM 741 O O . SER A 1 94 ? 23.344 16.906 -23.281 1 98.38 94 SER A O 1
ATOM 743 N N . THR A 1 95 ? 25.047 15.594 -23.922 1 98.44 95 THR A N 1
ATOM 744 C CA . THR A 1 95 ? 24.469 15.273 -25.234 1 98.44 95 THR A CA 1
ATOM 745 C C . THR A 1 95 ? 23.188 14.461 -25.062 1 98.44 95 THR A C 1
ATOM 747 O O . THR A 1 95 ? 22.172 14.742 -25.719 1 98.44 95 THR A O 1
ATOM 750 N N . ILE A 1 96 ? 23.25 13.469 -24.234 1 98.31 96 ILE A N 1
ATOM 751 C CA . ILE A 1 96 ? 22.078 12.633 -23.969 1 98.31 96 ILE A CA 1
ATOM 752 C C . ILE A 1 96 ? 20.938 13.492 -23.453 1 98.31 96 ILE A C 1
ATOM 754 O O . ILE A 1 96 ? 19.781 13.352 -23.891 1 98.31 96 ILE A O 1
ATOM 758 N N . CYS A 1 97 ? 21.234 14.367 -22.516 1 98.5 97 CYS A N 1
ATOM 759 C CA . CYS A 1 97 ? 20.219 15.234 -21.938 1 98.5 97 CYS A CA 1
ATOM 760 C C . CYS A 1 97 ? 19.594 16.125 -23 1 98.5 97 CYS A C 1
ATOM 762 O O . CYS A 1 97 ? 18.359 16.25 -23.078 1 98.5 97 CYS A O 1
ATOM 764 N N . ALA A 1 98 ? 20.391 16.719 -23.859 1 98.06 98 ALA A N 1
ATOM 765 C CA . ALA A 1 98 ? 19.906 17.609 -24.922 1 98.06 98 ALA A CA 1
ATOM 766 C C . ALA A 1 98 ? 19 16.844 -25.891 1 98.06 98 ALA A C 1
ATOM 768 O O . ALA A 1 98 ? 17.938 17.344 -26.281 1 98.06 98 ALA A O 1
ATOM 769 N N . LEU A 1 99 ? 19.359 15.617 -26.219 1 97.56 99 LEU A N 1
ATOM 770 C CA . LEU A 1 99 ? 18.641 14.812 -27.188 1 97.56 99 LEU A CA 1
ATOM 771 C C . LEU A 1 99 ? 17.297 14.336 -26.609 1 97.56 99 LEU A C 1
ATOM 773 O O . LEU A 1 99 ? 16.359 14.07 -27.359 1 97.56 99 LEU A O 1
ATOM 777 N N . ASN A 1 100 ? 17.25 14.258 -25.328 1 97.38 100 ASN A N 1
ATOM 778 C CA . ASN A 1 100 ? 16.062 13.68 -24.703 1 97.38 100 ASN A CA 1
ATOM 779 C C . ASN A 1 100 ? 15.242 14.734 -23.953 1 97.38 100 ASN A C 1
ATOM 781 O O . ASN A 1 100 ? 14.312 14.398 -23.219 1 97.38 100 ASN A O 1
ATOM 785 N N . GLY A 1 101 ? 15.578 15.977 -24.078 1 96.56 101 GLY A N 1
ATOM 786 C CA . GLY A 1 101 ? 14.82 17.062 -23.453 1 96.56 101 GLY A CA 1
ATOM 787 C C . GLY A 1 101 ? 14.961 17.094 -21.953 1 96.56 101 GLY A C 1
ATOM 788 O O . GLY A 1 101 ? 13.992 17.391 -21.234 1 96.56 101 GLY A O 1
ATOM 789 N N . LEU A 1 102 ? 16.078 16.641 -21.391 1 98.06 102 LEU A N 1
ATOM 790 C CA . LEU A 1 102 ? 16.391 16.719 -19.969 1 98.06 102 LEU A CA 1
ATOM 791 C C . LEU A 1 102 ? 17.25 17.938 -19.672 1 98.06 102 LEU A C 1
ATOM 793 O O . LEU A 1 102 ? 18.094 18.312 -20.469 1 98.06 102 LEU A O 1
ATOM 797 N N . ASP A 1 103 ? 16.969 18.641 -18.547 1 98.31 103 ASP A N 1
ATOM 798 C CA . ASP A 1 103 ? 17.844 19.719 -18.125 1 98.31 103 ASP A CA 1
ATOM 799 C C . ASP A 1 103 ? 19.172 19.156 -17.609 1 98.31 103 ASP A C 1
ATOM 801 O O . ASP A 1 103 ? 19.203 18.078 -16.984 1 98.31 103 ASP A O 1
ATOM 805 N N . TYR A 1 104 ? 20.25 19.828 -17.922 1 98.44 104 TYR A N 1
ATOM 806 C CA . TYR A 1 104 ? 21.578 19.391 -17.547 1 98.44 104 TYR A CA 1
ATOM 807 C C . TYR A 1 104 ? 22.328 20.484 -16.781 1 98.44 104 TYR A C 1
ATOM 809 O O . TYR A 1 104 ? 22.297 21.641 -17.188 1 98.44 104 TYR A O 1
ATOM 817 N N . SER A 1 105 ? 22.891 20.203 -15.641 1 98.19 105 SER A N 1
ATOM 818 C CA . SER A 1 105 ? 23.781 21.078 -14.898 1 98.19 105 SER A CA 1
ATOM 819 C C . SER A 1 105 ? 25.031 20.344 -14.445 1 98.19 105 SER A C 1
ATOM 821 O O . SER A 1 105 ? 24.953 19.234 -13.93 1 98.19 105 SER A O 1
ATOM 823 N N . HIS A 1 106 ? 26.156 20.922 -14.641 1 97.69 106 HIS A N 1
ATOM 824 C CA . HIS A 1 106 ? 27.422 20.328 -14.242 1 97.69 106 HIS A CA 1
ATOM 825 C C . HIS A 1 106 ? 28.016 21.047 -13.031 1 97.69 106 HIS A C 1
ATOM 827 O O . HIS A 1 106 ? 28.094 22.266 -13.016 1 97.69 106 HIS A O 1
ATOM 833 N N . GLU A 1 107 ? 28.312 20.375 -11.977 1 96.62 107 GLU A N 1
ATOM 834 C CA . GLU A 1 107 ? 29.016 20.859 -10.797 1 96.62 107 GLU A CA 1
ATOM 835 C C . GLU A 1 107 ? 30.469 20.391 -10.797 1 96.62 107 GLU A C 1
ATOM 837 O O . GLU A 1 107 ? 30.75 19.188 -10.672 1 96.62 107 GLU A O 1
ATOM 842 N N . PRO A 1 108 ? 31.375 21.312 -10.875 1 95 108 PRO A N 1
ATOM 843 C CA . PRO A 1 108 ? 32.781 20.922 -11 1 95 108 PRO A CA 1
ATOM 844 C C . PRO A 1 108 ? 33.406 20.531 -9.672 1 95 108 PRO A C 1
ATOM 846 O O . PRO A 1 108 ? 34.438 21.109 -9.266 1 95 108 PRO A O 1
ATOM 849 N N . ASP A 1 109 ? 32.969 19.594 -8.977 1 94.75 109 ASP A N 1
ATOM 850 C CA . ASP A 1 109 ? 33.531 19.016 -7.762 1 94.75 109 ASP A CA 1
ATOM 851 C C . ASP A 1 109 ? 34.125 17.641 -8.039 1 94.75 109 ASP A C 1
ATOM 853 O O . ASP A 1 109 ? 33.406 16.688 -8.312 1 94.75 109 ASP A O 1
ATOM 857 N N . THR A 1 110 ? 35.406 17.562 -7.941 1 91.38 110 THR A N 1
ATOM 858 C CA . THR A 1 110 ? 36.094 16.344 -8.32 1 91.38 110 THR A CA 1
ATOM 859 C C . THR A 1 110 ? 36.562 15.57 -7.086 1 91.38 110 THR A C 1
ATOM 861 O O . THR A 1 110 ? 37.188 14.516 -7.203 1 91.38 110 THR A O 1
ATOM 864 N N . ASP A 1 111 ? 36.312 16.125 -5.918 1 91.94 111 ASP A N 1
ATOM 865 C CA . ASP A 1 111 ? 36.594 15.367 -4.699 1 91.94 111 ASP A CA 1
ATOM 866 C C . ASP A 1 111 ? 35.688 14.133 -4.586 1 91.94 111 ASP A C 1
ATOM 868 O O . ASP A 1 111 ? 34.969 13.797 -5.527 1 91.94 111 ASP A O 1
ATOM 872 N N . THR A 1 112 ? 35.906 13.438 -3.469 1 92.38 112 THR A N 1
ATOM 873 C CA . THR A 1 112 ? 35.062 12.266 -3.262 1 92.38 112 THR A CA 1
ATOM 874 C C . THR A 1 112 ? 33.594 12.609 -3.533 1 92.38 112 THR A C 1
ATOM 876 O O . THR A 1 112 ? 33.094 13.641 -3.076 1 92.38 112 THR A O 1
ATOM 879 N N . TYR A 1 113 ? 33 11.773 -4.352 1 93 113 TYR A N 1
ATOM 880 C CA . TYR A 1 113 ? 31.609 11.992 -4.715 1 93 113 TYR A CA 1
ATOM 881 C C . TYR A 1 113 ? 30.734 12.148 -3.469 1 93 113 TYR A C 1
ATOM 883 O O . TYR A 1 113 ? 30.844 11.359 -2.527 1 93 113 TYR A O 1
ATOM 891 N N . SER A 1 114 ? 29.938 13.195 -3.434 1 94.75 114 SER A N 1
ATOM 892 C CA . SER A 1 114 ? 29.031 13.477 -2.324 1 94.75 114 SER A CA 1
ATOM 893 C C . SER A 1 114 ? 27.578 13.539 -2.797 1 94.75 114 SER A C 1
ATOM 895 O O . SER A 1 114 ? 27.141 14.562 -3.318 1 94.75 114 SER A O 1
ATOM 897 N N . PRO A 1 115 ? 26.812 12.453 -2.52 1 95.56 115 PRO A N 1
ATOM 898 C CA . PRO A 1 115 ? 25.391 12.547 -2.848 1 95.56 115 PRO A CA 1
ATOM 899 C C . PRO A 1 115 ? 24.703 13.719 -2.148 1 95.56 115 PRO A C 1
ATOM 901 O O . PRO A 1 115 ? 23.797 14.328 -2.713 1 95.56 115 PRO A O 1
ATOM 904 N N . ALA A 1 116 ? 25.141 14.062 -0.943 1 97.38 116 ALA A N 1
ATOM 905 C CA . ALA A 1 116 ? 24.562 15.156 -0.177 1 97.38 116 ALA A CA 1
ATOM 906 C C . ALA A 1 116 ? 24.734 16.484 -0.909 1 97.38 116 ALA A C 1
ATOM 908 O O . ALA A 1 116 ? 23.766 17.188 -1.188 1 97.38 116 ALA A O 1
ATOM 909 N N . ALA A 1 117 ? 25.953 16.781 -1.248 1 97.56 117 ALA A N 1
ATOM 910 C CA . ALA A 1 117 ? 26.25 18.031 -1.964 1 97.56 117 ALA A CA 1
ATOM 911 C C . ALA A 1 117 ? 25.547 18.047 -3.324 1 97.56 117 ALA A C 1
ATOM 913 O O . ALA A 1 117 ? 25.047 19.094 -3.758 1 97.56 117 ALA A O 1
ATOM 914 N N . ALA A 1 118 ? 25.562 16.922 -3.988 1 97.94 118 ALA A N 1
ATOM 915 C CA . ALA A 1 118 ? 24.922 16.812 -5.301 1 97.94 118 ALA A CA 1
ATOM 916 C C . ALA A 1 118 ? 23.438 17.109 -5.211 1 97.94 118 ALA A C 1
ATOM 918 O O . ALA A 1 118 ? 22.891 17.859 -6.035 1 97.94 118 ALA A O 1
ATOM 919 N N . HIS A 1 119 ? 22.766 16.547 -4.254 1 98.38 119 HIS A N 1
ATOM 920 C CA . HIS A 1 119 ? 21.328 16.781 -4.082 1 98.38 119 HIS A CA 1
ATOM 921 C C . HIS A 1 119 ? 21.047 18.25 -3.777 1 98.38 119 HIS A C 1
ATOM 923 O O . HIS A 1 119 ? 20.078 18.812 -4.281 1 98.38 119 HIS A O 1
ATOM 929 N N . ASN A 1 120 ? 21.875 18.828 -2.879 1 98.44 120 ASN A N 1
ATOM 930 C CA . ASN A 1 120 ? 21.688 20.25 -2.564 1 98.44 120 ASN A CA 1
ATOM 931 C C . ASN A 1 120 ? 21.844 21.125 -3.805 1 98.44 120 ASN A C 1
ATOM 933 O O . ASN A 1 120 ? 21.031 22.016 -4.039 1 98.44 120 ASN A O 1
ATOM 937 N N . ARG A 1 121 ? 22.875 20.859 -4.641 1 98.12 121 ARG A N 1
ATOM 938 C CA . ARG A 1 121 ? 23.094 21.625 -5.863 1 98.12 121 ARG A CA 1
ATOM 939 C C . ARG A 1 121 ? 21.938 21.422 -6.844 1 98.12 121 ARG A C 1
ATOM 941 O O . ARG A 1 121 ? 21.516 22.359 -7.512 1 98.12 121 ARG A O 1
ATOM 948 N N . GLY A 1 122 ? 21.531 20.141 -6.922 1 98.25 122 GLY A N 1
ATOM 949 C CA . GLY A 1 122 ? 20.359 19.859 -7.754 1 98.25 122 G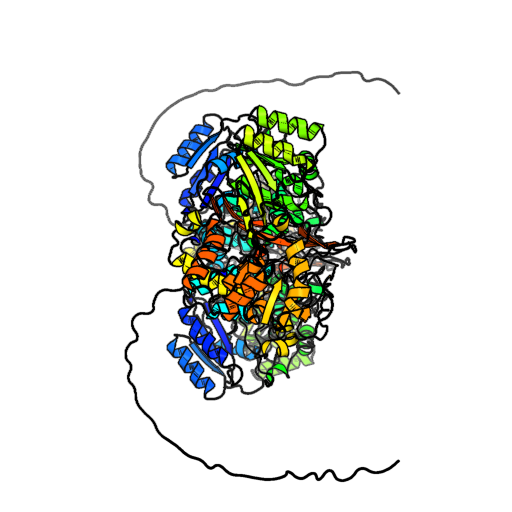LY A CA 1
ATOM 950 C C . GLY A 1 122 ? 19.125 20.609 -7.312 1 98.25 122 GLY A C 1
ATOM 951 O O . GLY A 1 122 ? 18.422 21.188 -8.141 1 98.25 122 GLY A O 1
ATOM 952 N N . PHE A 1 123 ? 18.906 20.656 -6.039 1 97.62 123 PHE A N 1
ATOM 953 C CA . PHE A 1 123 ? 17.766 21.359 -5.473 1 97.62 123 PHE A CA 1
ATOM 954 C C . PHE A 1 123 ? 17.812 22.844 -5.801 1 97.62 123 PHE A C 1
ATOM 956 O O . PHE A 1 123 ? 16.797 23.438 -6.156 1 97.62 123 PHE A O 1
ATOM 963 N N . GLU A 1 124 ? 18.922 23.391 -5.684 1 96.69 124 GLU A N 1
ATOM 964 C CA . GLU A 1 124 ? 19.109 24.828 -5.887 1 96.69 124 GLU A CA 1
ATOM 965 C C . GLU A 1 124 ? 18.75 25.234 -7.316 1 96.69 124 GLU A C 1
ATOM 967 O O . GLU A 1 124 ? 18.438 26.391 -7.578 1 96.69 124 GLU A O 1
ATOM 972 N N . LYS A 1 125 ? 18.734 24.234 -8.219 1 97.12 125 LYS A N 1
ATOM 973 C CA . LYS A 1 125 ? 18.438 24.516 -9.617 1 97.12 125 LYS A CA 1
ATOM 974 C C . LYS A 1 125 ? 16.953 24.312 -9.906 1 97.12 125 LYS A C 1
ATOM 976 O O . LYS A 1 125 ? 16.469 24.688 -10.977 1 97.12 125 LYS A O 1
ATOM 981 N N . CYS A 1 126 ? 16.25 23.75 -8.984 1 97 126 CYS A N 1
ATOM 982 C CA . CYS A 1 126 ? 14.836 23.453 -9.188 1 97 126 CYS A CA 1
ATOM 983 C C . CYS A 1 126 ? 13.977 24.688 -8.977 1 97 126 CYS A C 1
ATOM 985 O O . CYS A 1 126 ? 14.219 25.469 -8.047 1 97 126 CYS A O 1
ATOM 987 N N . GLU A 1 127 ? 12.922 24.844 -9.805 1 95.25 127 GLU A N 1
ATOM 988 C CA . GLU A 1 127 ? 12.016 25.984 -9.695 1 95.25 127 GLU A CA 1
ATOM 989 C C . GLU A 1 127 ? 10.586 25.516 -9.43 1 95.25 127 GLU A C 1
ATOM 991 O O . GLU A 1 127 ? 9.727 26.328 -9.055 1 95.25 127 GLU A O 1
ATOM 996 N N . THR A 1 128 ? 10.344 24.234 -9.609 1 96.88 128 THR A N 1
ATOM 997 C CA . THR A 1 128 ? 9 23.703 -9.406 1 96.88 128 THR A CA 1
ATOM 998 C C . THR A 1 128 ? 8.672 23.625 -7.914 1 96.88 128 THR A C 1
ATOM 1000 O O . THR A 1 128 ? 9.57 23.594 -7.074 1 96.88 128 THR A O 1
ATOM 1003 N N . ASP A 1 129 ? 7.402 23.562 -7.566 1 94.38 129 ASP A N 1
ATOM 1004 C CA . ASP A 1 129 ? 6.941 23.5 -6.18 1 94.38 129 ASP A CA 1
ATOM 1005 C C . ASP A 1 129 ? 7.34 22.172 -5.531 1 94.38 129 ASP A C 1
ATOM 1007 O O . ASP A 1 129 ? 7.574 22.125 -4.324 1 94.38 129 ASP A O 1
ATOM 1011 N N . LEU A 1 130 ? 7.355 21.156 -6.445 1 98.5 130 LEU A N 1
ATOM 1012 C CA . LEU A 1 130 ? 7.664 19.828 -5.926 1 98.5 130 LEU A CA 1
ATOM 1013 C C . LEU A 1 130 ? 8.93 19.281 -6.574 1 98.5 130 LEU A C 1
ATOM 1015 O O . LEU A 1 130 ? 9.164 19.484 -7.77 1 98.5 130 LEU A O 1
ATOM 1019 N N . VAL A 1 131 ? 9.727 18.672 -5.773 1 98.81 131 VAL A N 1
ATOM 1020 C CA . VAL A 1 131 ? 10.984 18.062 -6.211 1 98.81 131 VAL A CA 1
ATOM 1021 C C . VAL A 1 131 ? 10.969 16.562 -5.902 1 98.81 131 VAL A C 1
ATOM 1023 O O . VAL A 1 131 ? 10.633 16.156 -4.789 1 98.81 131 VAL A O 1
ATOM 1026 N N . PHE A 1 132 ? 11.227 15.773 -6.895 1 98.81 132 PHE A N 1
ATOM 1027 C CA . PHE A 1 132 ? 11.344 14.328 -6.742 1 98.81 132 PHE A CA 1
ATOM 1028 C C . PHE A 1 132 ? 12.789 13.883 -6.91 1 98.81 132 PHE A C 1
ATOM 1030 O O . PHE A 1 132 ? 13.305 13.852 -8.031 1 98.81 132 PHE A O 1
ATOM 1037 N N . PHE A 1 133 ? 13.445 13.508 -5.793 1 98.81 133 PHE A N 1
ATOM 1038 C CA . PHE A 1 133 ? 14.805 12.984 -5.871 1 98.81 133 PHE A CA 1
ATOM 1039 C C . PHE A 1 133 ? 14.797 11.516 -6.281 1 98.81 133 PHE A C 1
ATOM 1041 O O . PHE A 1 133 ? 14.039 10.719 -5.727 1 98.81 133 PHE A O 1
ATOM 1048 N N . CYS A 1 134 ? 15.594 11.195 -7.234 1 98.25 134 CYS A N 1
ATOM 1049 C CA . CYS A 1 134 ? 15.648 9.828 -7.746 1 98.25 134 CYS A CA 1
ATOM 1050 C C . CYS A 1 134 ? 17.062 9.461 -8.164 1 98.25 134 CYS A C 1
ATOM 1052 O O . CYS A 1 134 ? 17.906 10.344 -8.375 1 98.25 134 CYS A O 1
ATOM 1054 N N . ASP A 1 135 ? 17.344 8.227 -8.227 1 97.38 135 ASP A N 1
ATOM 1055 C CA . ASP A 1 135 ? 18.594 7.715 -8.758 1 97.38 135 ASP A CA 1
ATOM 1056 C C . ASP A 1 135 ? 18.438 7.199 -10.188 1 97.38 135 ASP A C 1
ATOM 1058 O O . ASP A 1 135 ? 17.328 6.801 -10.578 1 97.38 135 ASP A O 1
ATOM 1062 N N . ALA A 1 136 ? 19.516 7.215 -10.891 1 96.69 136 ALA A N 1
ATOM 1063 C CA . ALA A 1 136 ? 19.469 6.84 -12.305 1 96.69 136 ALA A CA 1
ATOM 1064 C C . ALA A 1 136 ? 19.094 5.367 -12.469 1 96.69 136 ALA A C 1
ATOM 1066 O O . ALA A 1 136 ? 18.578 4.961 -13.516 1 96.69 136 ALA A O 1
ATOM 1067 N N . ASP A 1 137 ? 19.328 4.57 -11.469 1 96.5 137 ASP A N 1
ATOM 1068 C CA . ASP A 1 137 ? 19.094 3.135 -11.57 1 96.5 137 ASP A CA 1
ATOM 1069 C C . ASP A 1 137 ? 17.719 2.766 -10.992 1 96.5 137 ASP A C 1
ATOM 1071 O O . ASP A 1 137 ? 17.438 1.588 -10.781 1 96.5 137 ASP A O 1
ATOM 1075 N N . CYS A 1 138 ? 16.875 3.719 -10.641 1 98.12 138 CYS A N 1
ATOM 1076 C CA . CYS A 1 138 ? 15.547 3.451 -10.094 1 98.12 138 CYS A CA 1
ATOM 1077 C C . CYS A 1 138 ? 14.453 3.916 -11.047 1 98.12 138 CYS A C 1
ATOM 1079 O O . CYS A 1 138 ? 14.492 5.043 -11.547 1 98.12 138 CYS A O 1
ATOM 1081 N N . PHE A 1 139 ? 13.516 3.053 -11.32 1 98.25 139 PHE A N 1
ATOM 1082 C CA . PHE A 1 139 ? 12.398 3.35 -12.203 1 98.25 139 PHE A CA 1
ATOM 1083 C C . PHE A 1 139 ? 11.078 2.92 -11.578 1 98.25 139 PHE A C 1
ATOM 1085 O O . PHE A 1 139 ? 11.023 1.901 -10.883 1 98.25 139 PHE A O 1
ATOM 1092 N N . GLY A 1 140 ? 10.086 3.703 -11.727 1 97.62 140 GLY A N 1
ATOM 1093 C CA . GLY A 1 140 ? 8.727 3.295 -11.422 1 97.62 140 GLY A CA 1
ATOM 1094 C C . GLY A 1 140 ? 7.918 2.941 -12.656 1 97.62 140 GLY A C 1
ATOM 1095 O O . GLY A 1 140 ? 8.469 2.814 -13.75 1 97.62 140 GLY A O 1
ATOM 1096 N N . SER A 1 141 ? 6.633 2.689 -12.484 1 96.75 141 SER A N 1
ATOM 1097 C CA . SER A 1 141 ? 5.754 2.49 -13.625 1 96.75 141 SER A CA 1
ATOM 1098 C C . SER A 1 141 ? 5.746 3.713 -14.539 1 96.75 141 SER A C 1
ATOM 1100 O O . SER A 1 141 ? 6.047 4.824 -14.094 1 96.75 141 SER A O 1
ATOM 1102 N N . SER A 1 142 ? 5.395 3.494 -15.75 1 97.31 142 SER A N 1
ATOM 1103 C CA . SER A 1 142 ? 5.492 4.559 -16.75 1 97.31 142 SER A CA 1
ATOM 1104 C C . SER A 1 142 ? 4.562 5.719 -16.406 1 97.31 142 SER A C 1
ATOM 1106 O O . SER A 1 142 ? 4.832 6.867 -16.766 1 97.31 142 SER A O 1
ATOM 1108 N N . ASP A 1 143 ? 3.502 5.438 -15.672 1 96.5 143 ASP A N 1
ATOM 1109 C CA . ASP A 1 143 ? 2.523 6.469 -15.336 1 96.5 143 ASP A CA 1
ATOM 1110 C C . ASP A 1 143 ? 2.734 6.988 -13.922 1 96.5 143 ASP A C 1
ATOM 1112 O O . ASP A 1 143 ? 1.84 7.609 -13.344 1 96.5 143 ASP A O 1
ATOM 1116 N N . MET A 1 144 ? 3.834 6.719 -13.344 1 97 144 MET A N 1
ATOM 1117 C CA . MET A 1 144 ? 4.094 7.02 -11.938 1 97 144 MET A CA 1
ATOM 1118 C C . MET A 1 144 ? 3.91 8.508 -11.656 1 97 144 MET A C 1
ATOM 1120 O O . MET A 1 144 ? 3.381 8.883 -10.609 1 97 144 MET A O 1
ATOM 1124 N N . PHE A 1 145 ? 4.305 9.406 -12.57 1 98.31 145 PHE A N 1
ATOM 1125 C CA . PHE A 1 145 ? 4.258 10.836 -12.281 1 98.31 145 PHE A CA 1
ATOM 1126 C C . PHE A 1 145 ? 2.85 11.383 -12.477 1 98.31 145 PHE A C 1
ATOM 1128 O O . PHE A 1 145 ? 2.467 12.367 -11.836 1 98.31 145 PHE A O 1
ATOM 1135 N N . ALA A 1 146 ? 2.074 10.727 -13.336 1 97.31 146 ALA A N 1
ATOM 1136 C CA . ALA A 1 146 ? 0.649 11.047 -13.352 1 97.31 146 ALA A CA 1
ATOM 1137 C C . ALA A 1 146 ? -0.007 10.711 -12.016 1 97.31 146 ALA A C 1
ATOM 1139 O O . ALA A 1 146 ? -0.781 11.516 -11.484 1 97.31 146 ALA A O 1
ATOM 1140 N N . LYS A 1 147 ? 0.319 9.578 -11.555 1 95.88 147 LYS A N 1
ATOM 1141 C CA . LYS A 1 147 ? -0.216 9.141 -10.266 1 95.88 147 LYS A CA 1
ATOM 1142 C C . LYS A 1 147 ? 0.24 10.055 -9.133 1 95.88 147 LYS A C 1
ATOM 1144 O O . LYS A 1 147 ? -0.569 10.469 -8.305 1 95.88 147 LYS A O 1
ATOM 1149 N N . MET A 1 148 ? 1.474 10.359 -9.07 1 97.69 148 MET A N 1
ATOM 1150 C CA . MET A 1 148 ? 2.027 11.203 -8.008 1 97.69 148 MET A CA 1
ATOM 1151 C C . MET A 1 148 ? 1.423 12.602 -8.055 1 97.69 148 MET A C 1
ATOM 1153 O O . MET A 1 148 ? 1.139 13.195 -7.016 1 97.69 148 MET A O 1
ATOM 1157 N N . ALA A 1 149 ? 1.274 13.117 -9.273 1 98.06 149 ALA A N 1
ATOM 1158 C CA . ALA A 1 149 ? 0.666 14.438 -9.422 1 98.06 149 ALA A CA 1
ATOM 1159 C C . ALA A 1 149 ? -0.77 14.445 -8.906 1 98.06 149 ALA A C 1
ATOM 1161 O O . ALA A 1 149 ? -1.19 15.383 -8.227 1 98.06 149 ALA A O 1
ATOM 1162 N N . SER A 1 150 ? -1.474 13.398 -9.203 1 96.38 150 SER A N 1
ATOM 1163 C CA . SER A 1 150 ? -2.846 13.273 -8.727 1 96.38 150 SER A CA 1
ATOM 1164 C C . SER A 1 150 ? -2.895 13.203 -7.199 1 96.38 150 SER A C 1
ATOM 1166 O O . SER A 1 150 ? -3.717 13.875 -6.566 1 96.38 150 SER A O 1
ATOM 1168 N N . ILE A 1 151 ? -2.049 12.43 -6.66 1 97.19 151 ILE A N 1
ATOM 1169 C CA . ILE A 1 151 ? -1.964 12.297 -5.211 1 97.19 151 ILE A CA 1
ATOM 1170 C C . ILE A 1 151 ? -1.603 13.648 -4.586 1 97.19 151 ILE A C 1
ATOM 1172 O O . ILE A 1 151 ? -2.232 14.078 -3.621 1 97.19 151 ILE A O 1
ATOM 1176 N N . ALA A 1 152 ? -0.638 14.32 -5.18 1 98.19 152 ALA A N 1
ATOM 1177 C CA . ALA A 1 152 ? -0.195 15.617 -4.668 1 98.19 152 ALA A CA 1
ATOM 1178 C C . ALA A 1 152 ? -1.331 16.641 -4.695 1 98.19 152 ALA A C 1
ATOM 1180 O O . ALA A 1 152 ? -1.449 17.469 -3.793 1 98.19 152 ALA A O 1
ATOM 1181 N N . THR A 1 153 ? -2.111 16.562 -5.73 1 97.31 153 THR A N 1
ATOM 1182 C CA . THR A 1 153 ? -3.275 17.438 -5.832 1 97.31 153 THR A CA 1
ATOM 1183 C C . THR A 1 153 ? -4.266 17.156 -4.707 1 97.31 153 THR A C 1
ATOM 1185 O O . THR A 1 153 ? -4.719 18.078 -4.027 1 97.31 153 THR A O 1
ATOM 1188 N N . SER A 1 154 ? -4.555 15.898 -4.512 1 95.5 154 SER A N 1
ATOM 1189 C CA . SER A 1 154 ? -5.535 15.5 -3.508 1 95.5 154 SER A CA 1
ATOM 1190 C C . SER A 1 154 ? -5.062 15.844 -2.102 1 95.5 154 SER A C 1
ATOM 1192 O O . SER A 1 154 ? -5.871 16.172 -1.23 1 95.5 154 SER A O 1
ATOM 1194 N N . LEU A 1 155 ? -3.75 15.812 -1.884 1 96 155 LEU A N 1
ATOM 1195 C CA . LEU A 1 155 ? -3.18 16.062 -0.565 1 96 155 LEU A CA 1
ATOM 1196 C C . LEU A 1 155 ? -2.838 17.531 -0.391 1 96 155 LEU A C 1
ATOM 1198 O O . LEU A 1 155 ? -2.342 17.938 0.662 1 96 155 LEU A O 1
ATOM 1202 N N . LYS A 1 156 ? -3.008 18.328 -1.468 1 95.88 156 LYS A N 1
ATOM 1203 C CA . LYS A 1 156 ? -2.686 19.766 -1.461 1 95.88 156 LYS A CA 1
ATOM 1204 C C . LYS A 1 156 ? -1.235 19.984 -1.048 1 95.88 156 LYS A C 1
ATOM 1206 O O . LYS A 1 156 ? -0.959 20.812 -0.168 1 95.88 156 LYS A O 1
ATOM 1211 N N . MET A 1 157 ? -0.337 19.312 -1.688 1 97.25 157 MET A N 1
ATOM 1212 C CA . MET A 1 157 ? 1.069 19.297 -1.293 1 97.25 157 MET A CA 1
ATOM 1213 C C . MET A 1 157 ? 1.746 20.625 -1.614 1 97.25 157 MET A C 1
ATOM 1215 O O . MET A 1 157 ? 2.854 20.891 -1.144 1 97.25 157 MET A O 1
ATOM 1219 N N . ARG A 1 158 ? 1.109 21.516 -2.387 1 96.25 158 ARG A N 1
ATOM 1220 C CA . ARG A 1 158 ? 1.684 22.828 -2.66 1 96.25 158 ARG A CA 1
ATOM 1221 C C . ARG A 1 158 ? 1.575 23.734 -1.441 1 96.25 158 ARG A C 1
ATOM 1223 O O . ARG A 1 158 ? 2.42 24.609 -1.235 1 96.25 158 ARG A O 1
ATOM 1230 N N . THR A 1 159 ? 0.512 23.469 -0.635 1 94.94 159 THR A N 1
ATOM 1231 C CA . THR A 1 159 ? 0.273 24.328 0.513 1 94.94 159 THR A CA 1
ATOM 1232 C C . THR A 1 159 ? 0.597 23.609 1.815 1 94.94 159 THR A C 1
ATOM 1234 O O . THR A 1 159 ? 1.104 24.219 2.762 1 94.94 159 THR A O 1
ATOM 1237 N N . ILE A 1 160 ? 0.217 22.328 1.869 1 96.06 160 ILE A N 1
ATOM 1238 C CA . ILE A 1 160 ? 0.638 21.484 2.988 1 96.06 160 ILE A CA 1
ATOM 1239 C C . ILE A 1 160 ? 2.031 20.922 2.719 1 96.06 160 ILE A C 1
ATOM 1241 O O . ILE A 1 160 ? 2.182 19.938 1.993 1 96.06 160 ILE A O 1
ATOM 1245 N N . ILE A 1 161 ? 2.98 21.469 3.316 1 97.38 161 ILE A N 1
ATOM 1246 C CA . ILE A 1 161 ? 4.328 21.344 2.773 1 97.38 161 ILE A CA 1
ATOM 1247 C C . ILE A 1 161 ? 5.023 20.141 3.406 1 97.38 161 ILE A C 1
ATOM 1249 O O . ILE A 1 161 ? 6.09 19.719 2.947 1 97.38 161 ILE A O 1
ATOM 1253 N N . ASP A 1 162 ? 4.453 19.5 4.473 1 97.12 162 ASP A N 1
ATOM 1254 C CA . ASP A 1 162 ? 5.199 18.5 5.23 1 97.12 162 ASP A CA 1
ATOM 1255 C C . ASP A 1 162 ? 4.637 17.109 4.992 1 97.12 162 ASP A C 1
ATOM 1257 O O . ASP A 1 162 ? 4.484 16.312 5.93 1 97.12 162 ASP A O 1
ATOM 1261 N N . THR A 1 163 ? 4.211 16.812 3.779 1 94.56 163 THR A N 1
ATOM 1262 C CA . THR A 1 163 ? 3.742 15.5 3.367 1 94.56 163 THR A CA 1
ATOM 1263 C C . THR A 1 163 ? 4.688 14.891 2.334 1 94.56 163 THR A C 1
ATOM 1265 O O . THR A 1 163 ? 4.32 14.727 1.168 1 94.56 163 THR A O 1
ATOM 1268 N N . PRO A 1 164 ? 5.848 14.531 2.773 1 97.12 164 PRO A N 1
ATOM 1269 C CA . PRO A 1 164 ? 6.738 13.891 1.805 1 97.12 164 PRO A CA 1
ATOM 1270 C C . PRO A 1 164 ? 6.262 12.492 1.404 1 97.12 164 PRO A C 1
ATOM 1272 O O . PRO A 1 164 ? 5.641 11.797 2.207 1 97.12 164 PRO A O 1
ATOM 1275 N N . LEU A 1 165 ? 6.406 12.156 0.168 1 98.31 165 LEU A N 1
ATOM 1276 C CA . LEU A 1 165 ? 6.16 10.797 -0.306 1 98.31 165 LEU A CA 1
ATOM 1277 C C . LEU A 1 165 ? 7.469 10.047 -0.493 1 98.31 165 LEU A C 1
ATOM 1279 O O . LEU A 1 165 ? 8.07 10.086 -1.571 1 98.31 165 LEU A O 1
ATOM 1283 N N . VAL A 1 166 ? 7.91 9.391 0.594 1 98.56 166 VAL A N 1
ATOM 1284 C CA . VAL A 1 166 ? 9.125 8.586 0.574 1 98.56 166 VAL A CA 1
ATOM 1285 C C . VAL A 1 166 ? 8.805 7.18 0.076 1 98.56 166 VAL A C 1
ATOM 1287 O O . VAL A 1 166 ? 7.984 6.477 0.667 1 98.56 166 VAL A O 1
ATOM 1290 N N . LEU A 1 167 ? 9.453 6.727 -0.974 1 98.56 167 LEU A N 1
ATOM 1291 C CA . LEU A 1 167 ? 9.062 5.496 -1.648 1 98.56 167 LEU A CA 1
ATOM 1292 C C . LEU A 1 167 ? 9.953 4.332 -1.22 1 98.56 167 LEU A C 1
ATOM 1294 O O . LEU A 1 167 ? 11.164 4.496 -1.071 1 98.56 167 LEU A O 1
ATOM 1298 N N . PRO A 1 168 ? 9.344 3.131 -0.99 1 98 168 PRO A N 1
ATOM 1299 C CA . PRO A 1 168 ? 10.188 1.936 -0.907 1 98 168 PRO A CA 1
ATOM 1300 C C . PRO A 1 168 ? 10.883 1.61 -2.227 1 98 168 PRO A C 1
ATOM 1302 O O . PRO A 1 168 ? 10.43 2.035 -3.291 1 98 168 PRO A O 1
ATOM 1305 N N . VAL A 1 169 ? 11.953 0.894 -2.154 1 98.56 169 VAL A N 1
ATOM 1306 C CA . VAL A 1 169 ? 12.703 0.5 -3.34 1 98.56 169 VAL A CA 1
ATOM 1307 C C . VAL A 1 169 ? 12.758 -1.022 -3.439 1 98.56 169 VAL A C 1
ATOM 1309 O O . VAL A 1 169 ? 13.219 -1.697 -2.518 1 98.56 169 VAL A O 1
ATOM 1312 N N . TYR A 1 170 ? 12.227 -1.551 -4.504 1 98.06 170 TYR A N 1
ATOM 1313 C CA . TYR A 1 170 ? 12.297 -2.971 -4.828 1 98.06 170 TYR A CA 1
ATOM 1314 C C . TYR A 1 170 ? 13.539 -3.287 -5.652 1 98.06 170 TYR A C 1
ATOM 1316 O O . TYR A 1 170 ? 13.602 -2.951 -6.84 1 98.06 170 TYR A O 1
ATOM 1324 N N . HIS A 1 171 ? 14.508 -3.943 -5.051 1 97.81 171 HIS A N 1
ATOM 1325 C CA . HIS A 1 171 ? 15.727 -4.293 -5.77 1 97.81 171 HIS A CA 1
ATOM 1326 C C . HIS A 1 171 ? 15.531 -5.555 -6.605 1 97.81 171 HIS A C 1
ATOM 1328 O O . HIS A 1 171 ? 15.359 -6.645 -6.055 1 97.81 171 HIS A O 1
ATOM 1334 N N . LEU A 1 172 ? 15.617 -5.398 -7.898 1 96.38 172 LEU A N 1
ATOM 1335 C CA . LEU A 1 172 ? 15.5 -6.539 -8.805 1 96.38 172 LEU A CA 1
ATOM 1336 C C . LEU A 1 172 ? 16.859 -7.172 -9.055 1 96.38 172 LEU A C 1
ATOM 1338 O O . LEU A 1 172 ? 17.875 -6.465 -9.156 1 96.38 172 LEU A O 1
ATOM 1342 N N . ASN A 1 173 ? 16.891 -8.469 -9.148 1 94.31 173 ASN A N 1
ATOM 1343 C CA . ASN A 1 173 ? 18.141 -9.156 -9.477 1 94.31 173 ASN A CA 1
ATOM 1344 C C . ASN A 1 173 ? 18.5 -8.992 -10.953 1 94.31 173 ASN A C 1
ATOM 1346 O O . ASN A 1 173 ? 17.781 -8.32 -11.703 1 94.31 173 ASN A O 1
ATOM 1350 N N . GLN A 1 174 ? 19.641 -9.508 -11.305 1 94.19 174 GLN A N 1
ATOM 1351 C CA . GLN A 1 174 ? 20.172 -9.352 -12.648 1 94.19 174 GLN A CA 1
ATOM 1352 C C . GLN A 1 174 ? 19.219 -9.938 -13.688 1 94.19 174 GLN A C 1
ATOM 1354 O O . GLN A 1 174 ? 18.969 -9.328 -14.727 1 94.19 174 GLN A O 1
ATOM 1359 N N . ALA A 1 175 ? 18.672 -11.102 -13.453 1 90.62 175 ALA A N 1
ATOM 1360 C CA . ALA A 1 175 ? 17.781 -11.789 -14.391 1 90.62 175 ALA A CA 1
ATOM 1361 C C . ALA A 1 175 ? 16.516 -10.984 -14.648 1 90.62 175 ALA A C 1
ATOM 1363 O O . ALA A 1 175 ? 16.109 -10.797 -15.797 1 90.62 175 ALA A O 1
ATOM 1364 N N . ASP A 1 176 ? 15.914 -10.508 -13.586 1 93 176 ASP A N 1
ATOM 1365 C CA . ASP A 1 176 ? 14.695 -9.727 -13.711 1 93 176 ASP A CA 1
ATOM 1366 C C . ASP A 1 176 ? 14.969 -8.391 -14.414 1 93 176 ASP A C 1
ATOM 1368 O O . ASP A 1 176 ? 14.133 -7.906 -15.18 1 93 176 ASP A O 1
ATOM 1372 N N . THR A 1 177 ? 16.062 -7.77 -14.078 1 95 177 THR A N 1
ATOM 1373 C CA . THR A 1 177 ? 16.453 -6.539 -14.75 1 95 177 THR A CA 1
ATOM 1374 C C . THR A 1 177 ? 16.609 -6.766 -16.25 1 95 177 THR A C 1
ATOM 1376 O O . THR A 1 177 ? 16.203 -5.93 -17.062 1 95 177 THR A O 1
ATOM 1379 N N . GLN A 1 178 ? 17.219 -7.895 -16.609 1 93.25 178 GLN A N 1
ATOM 1380 C CA . GLN A 1 178 ? 17.375 -8.227 -18.016 1 93.25 178 GLN A CA 1
ATOM 1381 C C . GLN A 1 178 ? 16.031 -8.383 -18.703 1 93.25 178 GLN A C 1
ATOM 1383 O O . GLN A 1 178 ? 15.852 -7.977 -19.859 1 93.25 178 GLN A O 1
ATOM 1388 N N . VAL A 1 179 ? 15.102 -8.961 -18 1 92.12 179 VAL A N 1
ATOM 1389 C CA . VAL A 1 179 ? 13.758 -9.102 -18.531 1 92.12 179 VAL A CA 1
ATOM 1390 C C . VAL A 1 179 ? 13.18 -7.719 -18.844 1 92.12 179 VAL A C 1
ATOM 1392 O O . VAL A 1 179 ? 12.562 -7.516 -19.891 1 92.12 179 VAL A O 1
ATOM 1395 N N . PHE A 1 180 ? 13.352 -6.781 -17.953 1 94.75 180 PHE A N 1
ATOM 1396 C CA . PHE A 1 180 ? 12.891 -5.41 -18.141 1 94.75 180 PHE A CA 1
ATOM 1397 C C . PHE A 1 180 ? 13.461 -4.809 -19.406 1 94.75 180 PHE A C 1
ATOM 1399 O O . PHE A 1 180 ? 12.742 -4.164 -20.188 1 94.75 180 PHE A O 1
ATOM 1406 N N . PHE A 1 181 ? 14.688 -5.027 -19.672 1 93.75 181 PHE A N 1
ATOM 1407 C CA . PHE A 1 181 ? 15.359 -4.383 -20.797 1 93.75 181 PHE A CA 1
ATOM 1408 C C . PHE A 1 181 ? 15.109 -5.156 -22.094 1 93.75 181 PHE A C 1
ATOM 1410 O O . PHE A 1 181 ? 15.242 -4.605 -23.188 1 93.75 181 PHE A O 1
ATOM 1417 N N . ASP A 1 182 ? 14.75 -6.438 -22.016 1 90.5 182 ASP A N 1
ATOM 1418 C CA . ASP A 1 182 ? 14.492 -7.254 -23.188 1 90.5 182 ASP A CA 1
ATOM 1419 C C . ASP A 1 182 ? 13.18 -6.855 -23.859 1 90.5 182 ASP A C 1
ATOM 1421 O O . ASP A 1 182 ? 12.961 -7.16 -25.031 1 90.5 182 ASP A O 1
ATOM 1425 N N . VAL A 1 183 ? 12.375 -6.16 -23.109 1 87.5 183 VAL A N 1
ATOM 1426 C CA . VAL A 1 183 ? 11.07 -5.75 -23.609 1 87.5 183 VAL A CA 1
ATOM 1427 C C . VAL A 1 183 ? 11.211 -4.465 -24.422 1 87.5 183 VAL A C 1
ATOM 1429 O O . VAL A 1 183 ? 11.805 -3.492 -23.969 1 87.5 183 VAL A O 1
ATOM 1432 N N . GLU A 1 184 ? 10.656 -4.453 -25.609 1 83.81 184 GLU A N 1
ATOM 1433 C CA . GLU A 1 184 ? 10.773 -3.273 -26.469 1 83.81 184 GLU A CA 1
ATOM 1434 C C . GLU A 1 184 ? 9.664 -2.268 -26.172 1 83.81 184 GLU A C 1
ATOM 1436 O O . GLU A 1 184 ? 9.914 -1.062 -26.109 1 83.81 184 GLU A O 1
ATOM 1441 N N . ASP A 1 185 ? 8.508 -2.758 -25.938 1 90.88 185 ASP A N 1
ATOM 1442 C CA . ASP A 1 185 ? 7.344 -1.903 -25.703 1 90.88 185 ASP A CA 1
ATOM 1443 C C . ASP A 1 185 ? 7.359 -1.331 -24.297 1 90.88 185 ASP A C 1
ATOM 1445 O O . ASP A 1 185 ? 7.441 -2.08 -23.312 1 90.88 185 ASP A O 1
ATOM 1449 N N . MET A 1 186 ? 7.27 0.011 -24.188 1 93 186 MET A N 1
ATOM 1450 C CA . MET A 1 186 ? 7.375 0.679 -22.891 1 93 186 MET A CA 1
ATOM 1451 C C . MET A 1 186 ? 6.188 0.332 -22 1 93 186 MET A C 1
ATOM 1453 O O . MET A 1 186 ? 6.328 0.258 -20.781 1 93 186 MET A O 1
ATOM 1457 N N . THR A 1 187 ? 5.066 0.16 -22.609 1 91.38 187 THR A N 1
ATOM 1458 C CA . THR A 1 187 ? 3.887 -0.234 -21.844 1 91.38 187 THR A CA 1
ATOM 1459 C C . THR A 1 187 ? 4.086 -1.607 -21.203 1 91.38 187 THR A C 1
ATOM 1461 O O . THR A 1 187 ? 3.715 -1.823 -20.047 1 91.38 187 THR A O 1
ATOM 1464 N N . CYS A 1 188 ? 4.703 -2.506 -21.969 1 92.19 188 CYS A N 1
ATOM 1465 C CA . CYS A 1 188 ? 4.973 -3.848 -21.453 1 92.19 188 CYS A CA 1
ATOM 1466 C C . CYS A 1 188 ? 6.039 -3.812 -20.359 1 92.19 188 CYS A C 1
ATOM 1468 O O . CYS A 1 188 ? 5.969 -4.574 -19.391 1 92.19 188 CYS A O 1
ATOM 1470 N N . ARG A 1 189 ? 7.043 -2.916 -20.547 1 93.25 189 ARG A N 1
ATOM 1471 C CA . ARG A 1 189 ? 8.031 -2.732 -19.484 1 93.25 189 ARG A CA 1
ATOM 1472 C C . ARG A 1 189 ? 7.367 -2.309 -18.188 1 93.25 189 ARG A C 1
ATOM 1474 O O . ARG A 1 189 ? 7.707 -2.818 -17.109 1 93.25 189 ARG A O 1
ATOM 1481 N N . SER A 1 190 ? 6.477 -1.405 -18.391 1 95.12 190 SER A N 1
ATOM 1482 C CA . SER A 1 190 ? 5.738 -0.904 -17.234 1 95.12 190 SER A CA 1
ATOM 1483 C C . SER A 1 190 ? 4.898 -2.006 -16.594 1 95.12 190 SER A C 1
ATOM 1485 O O . SER A 1 190 ? 4.875 -2.141 -15.367 1 95.12 190 SER A O 1
ATOM 1487 N N . ARG A 1 191 ? 4.242 -2.783 -17.344 1 93.94 191 ARG A N 1
ATOM 1488 C CA . ARG A 1 191 ? 3.418 -3.881 -16.859 1 93.94 191 ARG A CA 1
ATOM 1489 C C . ARG A 1 191 ? 4.27 -4.914 -16.125 1 93.94 191 ARG A C 1
ATOM 1491 O O . ARG A 1 191 ? 3.822 -5.512 -15.141 1 93.94 191 ARG A O 1
ATOM 1498 N N . PHE A 1 192 ? 5.449 -5.152 -16.672 1 95.81 192 PHE A N 1
ATOM 1499 C CA . PHE A 1 192 ? 6.371 -6.055 -15.992 1 95.81 192 PHE A CA 1
ATOM 1500 C C . PHE A 1 192 ? 6.645 -5.57 -14.57 1 95.81 192 PHE A C 1
ATOM 1502 O O . PHE A 1 192 ? 6.594 -6.355 -13.625 1 95.81 192 PHE A O 1
ATOM 1509 N N . LEU A 1 193 ? 6.891 -4.254 -14.383 1 96.62 193 LEU A N 1
ATOM 1510 C CA . LEU A 1 193 ? 7.148 -3.695 -13.062 1 96.62 193 LEU A CA 1
ATOM 1511 C C . LEU A 1 193 ? 5.918 -3.811 -12.172 1 96.62 193 LEU A C 1
ATOM 1513 O O . LEU A 1 193 ? 6.039 -4.039 -10.961 1 96.62 193 LEU A O 1
ATOM 1517 N N . ASP A 1 194 ? 4.781 -3.658 -12.758 1 95.06 194 ASP A N 1
ATOM 1518 C CA . ASP A 1 194 ? 3.551 -3.816 -11.992 1 95.06 194 ASP A CA 1
ATOM 1519 C C . ASP A 1 194 ? 3.416 -5.242 -11.461 1 95.06 194 ASP A C 1
ATOM 1521 O O . ASP A 1 194 ? 2.977 -5.449 -10.328 1 95.06 194 ASP A O 1
ATOM 1525 N N . ALA A 1 195 ? 3.752 -6.207 -12.266 1 95.31 195 ALA A N 1
ATOM 1526 C CA . ALA A 1 195 ? 3.734 -7.598 -11.812 1 95.31 195 ALA A CA 1
ATOM 1527 C C . ALA A 1 195 ? 4.738 -7.816 -10.68 1 95.31 195 ALA A C 1
ATOM 1529 O O . ALA A 1 195 ? 4.434 -8.484 -9.688 1 95.31 195 ALA A O 1
ATOM 1530 N N . MET A 1 196 ? 5.938 -7.211 -10.875 1 95.62 196 MET A N 1
ATOM 1531 C CA . MET A 1 196 ? 6.961 -7.34 -9.844 1 95.62 196 MET A CA 1
ATOM 1532 C C . MET A 1 196 ? 6.5 -6.707 -8.531 1 95.62 196 MET A C 1
ATOM 1534 O O . MET A 1 196 ? 6.852 -7.18 -7.449 1 95.62 196 MET A O 1
ATOM 1538 N N . ALA A 1 197 ? 5.691 -5.641 -8.633 1 96.25 197 ALA A N 1
ATOM 1539 C CA . ALA A 1 197 ? 5.156 -4.984 -7.441 1 96.25 197 ALA A CA 1
ATOM 1540 C C . ALA A 1 197 ? 4.32 -5.953 -6.605 1 96.25 197 ALA A C 1
ATOM 1542 O O . ALA A 1 197 ? 4.293 -5.855 -5.375 1 96.25 197 ALA A O 1
ATOM 1543 N N . PHE A 1 198 ? 3.654 -6.883 -7.23 1 95.56 198 PHE A N 1
ATOM 1544 C CA . PHE A 1 198 ? 2.805 -7.852 -6.547 1 95.56 198 PHE A CA 1
ATOM 1545 C C . PHE A 1 198 ? 3.627 -9.031 -6.043 1 95.56 198 PHE A C 1
ATOM 1547 O O . PHE A 1 198 ? 3.48 -9.445 -4.891 1 95.56 198 PHE A O 1
ATOM 1554 N N . TYR A 1 199 ? 4.535 -9.57 -6.809 1 94.94 199 TYR A N 1
ATOM 1555 C CA . TYR A 1 199 ? 5.133 -10.875 -6.547 1 94.94 199 TYR A CA 1
ATOM 1556 C C . TYR A 1 199 ? 6.418 -10.734 -5.738 1 94.94 199 TYR A C 1
ATOM 1558 O O . TYR A 1 199 ? 6.742 -11.594 -4.918 1 94.94 199 TYR A O 1
ATOM 1566 N N . SER A 1 200 ? 7.172 -9.633 -5.906 1 95.38 200 SER A N 1
ATOM 1567 C CA . SER A 1 200 ? 8.469 -9.477 -5.254 1 95.38 200 SER A CA 1
ATOM 1568 C C . SER A 1 200 ? 8.328 -9.508 -3.734 1 95.38 200 SER A C 1
ATOM 1570 O O . SER A 1 200 ? 9.172 -10.086 -3.043 1 95.38 200 SER A O 1
ATOM 1572 N N . PRO A 1 201 ? 7.305 -8.883 -3.17 1 95.81 201 PRO A N 1
ATOM 1573 C CA . PRO A 1 201 ? 7.184 -8.891 -1.71 1 95.81 201 PRO A CA 1
ATOM 1574 C C . PRO A 1 201 ? 7 -10.305 -1.147 1 95.81 201 PRO A C 1
ATOM 1576 O O . PRO A 1 201 ? 7.203 -10.523 0.049 1 95.81 201 PRO A O 1
ATOM 1579 N N . LEU A 1 202 ? 6.582 -11.25 -1.955 1 94.69 202 LEU A N 1
ATOM 1580 C CA . LEU A 1 202 ? 6.328 -12.617 -1.501 1 94.69 202 LEU A CA 1
ATOM 1581 C C . LEU A 1 202 ? 7.602 -13.453 -1.55 1 94.69 202 LEU A C 1
ATOM 1583 O O . LEU A 1 202 ? 7.684 -14.508 -0.91 1 94.69 202 LEU A O 1
ATOM 1587 N N . ALA A 1 203 ? 8.578 -13.055 -2.303 1 94.06 203 ALA A N 1
ATOM 1588 C CA . ALA A 1 203 ? 9.766 -13.852 -2.609 1 94.06 203 ALA A CA 1
ATOM 1589 C C . ALA A 1 203 ? 10.82 -13.703 -1.517 1 94.06 203 ALA A C 1
ATOM 1591 O O . ALA A 1 203 ? 10.844 -12.703 -0.795 1 94.06 203 ALA A O 1
ATOM 1592 N N . GLU A 1 204 ? 11.664 -14.648 -1.464 1 93.44 204 GLU A N 1
ATOM 1593 C CA . GLU A 1 204 ? 12.75 -14.664 -0.481 1 93.44 204 GLU A CA 1
ATOM 1594 C C . GLU A 1 204 ? 13.828 -13.648 -0.838 1 93.44 204 GLU A C 1
ATOM 1596 O O . GLU A 1 204 ? 14.242 -13.547 -1.996 1 93.44 204 GLU A O 1
ATOM 1601 N N . PHE A 1 205 ? 14.18 -12.875 0.223 1 93.5 205 PHE A N 1
ATOM 1602 C CA . PHE A 1 205 ? 15.328 -11.992 0.046 1 93.5 205 PHE A CA 1
ATOM 1603 C C . PHE A 1 205 ? 16.594 -12.789 -0.248 1 93.5 205 PHE A C 1
ATOM 1605 O O . PHE A 1 205 ? 16.828 -13.828 0.366 1 93.5 205 PHE A O 1
ATOM 1612 N N . ARG A 1 206 ? 17.391 -12.375 -1.171 1 92.44 206 ARG A N 1
ATOM 1613 C CA . ARG A 1 206 ? 18.656 -13 -1.516 1 92.44 206 ARG A CA 1
ATOM 1614 C C . ARG A 1 206 ? 19.75 -11.953 -1.678 1 92.44 206 ARG A C 1
ATOM 1616 O O . ARG A 1 206 ? 19.875 -11.328 -2.732 1 92.44 206 ARG A O 1
ATOM 1623 N N . LYS A 1 207 ? 20.562 -11.906 -0.735 1 88.12 207 LYS A N 1
ATOM 1624 C CA . LYS A 1 207 ? 21.641 -10.922 -0.737 1 88.12 207 LYS A CA 1
ATOM 1625 C C . LYS A 1 207 ? 22.594 -11.156 -1.905 1 88.12 207 LYS A C 1
ATOM 1627 O O . LYS A 1 207 ? 23.047 -10.203 -2.543 1 88.12 207 LYS A O 1
ATOM 1632 N N . GLU A 1 208 ? 22.859 -12.406 -2.221 1 86.44 208 GLU A N 1
ATOM 1633 C CA . GLU A 1 208 ? 23.812 -12.758 -3.264 1 86.44 208 GLU A CA 1
ATOM 1634 C C . GLU A 1 208 ? 23.312 -12.328 -4.641 1 86.44 208 GLU A C 1
ATOM 1636 O O . GLU A 1 208 ? 24.109 -12.016 -5.523 1 86.44 208 GLU A O 1
ATOM 1641 N N . ASP A 1 209 ? 22.047 -12.25 -4.754 1 88.25 209 ASP A N 1
ATOM 1642 C CA . ASP A 1 209 ? 21.453 -11.867 -6.031 1 88.25 209 ASP A CA 1
ATOM 1643 C C . ASP A 1 209 ? 21.016 -10.406 -6.016 1 88.25 209 ASP A C 1
ATOM 1645 O O . ASP A 1 209 ? 20.406 -9.922 -6.973 1 88.25 209 ASP A O 1
ATOM 1649 N N . ASN A 1 210 ? 21.25 -9.688 -4.953 1 90.06 210 ASN A N 1
ATOM 1650 C CA . ASN A 1 210 ? 20.812 -8.305 -4.758 1 90.06 210 ASN A CA 1
ATOM 1651 C C . ASN A 1 210 ? 19.312 -8.164 -4.898 1 90.06 210 ASN A C 1
ATOM 1653 O O . ASN A 1 210 ? 18.828 -7.227 -5.531 1 90.06 210 ASN A O 1
ATOM 1657 N N . PHE A 1 211 ? 18.641 -9.18 -4.406 1 94.62 211 PHE A N 1
ATOM 1658 C CA . PHE A 1 211 ? 17.172 -9.156 -4.441 1 94.62 211 PHE A CA 1
ATOM 1659 C C . PHE A 1 211 ? 16.609 -8.906 -3.051 1 94.62 211 PHE A C 1
ATOM 1661 O O . PHE A 1 211 ? 16.641 -9.797 -2.195 1 94.62 211 PHE A O 1
ATOM 1668 N N . PHE A 1 212 ? 16.094 -7.746 -2.789 1 96.38 212 PHE A N 1
ATOM 1669 C CA . PHE A 1 212 ? 15.445 -7.375 -1.532 1 96.38 212 PHE A CA 1
ATOM 1670 C C . PHE A 1 212 ? 14.633 -6.102 -1.697 1 96.38 212 PHE A C 1
ATOM 1672 O O . PHE A 1 212 ? 14.648 -5.477 -2.76 1 96.38 212 PHE A O 1
ATOM 1679 N N . ILE A 1 213 ? 13.859 -5.734 -0.707 1 97.38 213 ILE A N 1
ATOM 1680 C CA . ILE A 1 213 ? 13.031 -4.531 -0.712 1 97.38 213 ILE A CA 1
ATOM 1681 C C . ILE A 1 213 ? 13.383 -3.664 0.495 1 97.38 213 ILE A C 1
ATOM 1683 O O . ILE A 1 213 ? 13.461 -4.16 1.621 1 97.38 213 ILE A O 1
ATOM 1687 N N . ALA A 1 214 ? 13.68 -2.432 0.23 1 97.44 214 ALA A N 1
ATOM 1688 C CA . ALA A 1 214 ? 13.891 -1.44 1.281 1 97.44 214 ALA A CA 1
ATOM 1689 C C . ALA A 1 214 ? 12.648 -0.589 1.498 1 97.44 214 ALA A C 1
ATOM 1691 O O . ALA A 1 214 ? 12.18 0.087 0.578 1 97.44 214 ALA A O 1
ATOM 1692 N N . PRO A 1 215 ? 12.086 -0.573 2.725 1 96.06 215 PRO A N 1
ATOM 1693 C CA . PRO A 1 215 ? 10.844 0.151 2.977 1 96.06 215 PRO A CA 1
ATOM 1694 C C . PRO A 1 215 ? 11.016 1.667 2.928 1 96.06 215 PRO A C 1
ATOM 1696 O O . PRO A 1 215 ? 10.031 2.406 2.875 1 96.06 215 PRO A O 1
ATOM 1699 N N . TYR A 1 216 ? 12.172 2.223 3.037 1 96.56 216 TYR A N 1
ATOM 1700 C CA . TYR A 1 216 ? 12.547 3.631 2.977 1 96.56 216 TYR A CA 1
ATOM 1701 C C . TYR A 1 216 ? 13.75 3.836 2.062 1 96.56 216 TYR A C 1
ATOM 1703 O O . TYR A 1 216 ? 14.531 2.91 1.841 1 96.56 216 TYR A O 1
ATOM 1711 N N . SER A 1 217 ? 13.773 5.066 1.542 1 97.06 217 SER A N 1
ATOM 1712 C CA . SER A 1 217 ? 14.875 5.301 0.612 1 97.06 217 SER A CA 1
ATOM 1713 C C . SER A 1 217 ? 15.125 6.793 0.415 1 97.06 217 SER A C 1
ATOM 1715 O O . SER A 1 217 ? 14.43 7.625 1.001 1 97.06 217 SER A O 1
ATOM 1717 N N . ASN A 1 218 ? 16.219 7.086 -0.344 1 97.5 218 ASN A N 1
ATOM 1718 C CA . ASN A 1 218 ? 16.547 8.453 -0.741 1 97.5 218 ASN A CA 1
ATOM 1719 C C . ASN A 1 218 ? 15.711 8.906 -1.94 1 97.5 218 ASN A C 1
ATOM 1721 O O . ASN A 1 218 ? 16.016 9.93 -2.553 1 97.5 218 ASN A O 1
ATOM 1725 N N . ILE A 1 219 ? 14.695 8.07 -2.334 1 98.56 219 ILE A N 1
ATOM 1726 C CA . ILE A 1 219 ? 13.789 8.414 -3.424 1 98.56 219 ILE A CA 1
ATOM 1727 C C . ILE A 1 219 ? 12.477 8.953 -2.854 1 98.56 219 ILE A C 1
ATOM 1729 O O . ILE A 1 219 ? 11.688 8.203 -2.271 1 98.56 219 ILE A O 1
ATOM 1733 N N . PHE A 1 220 ? 12.234 10.203 -3.016 1 98.62 220 PHE A N 1
ATOM 1734 C CA . PHE A 1 220 ? 11.023 10.758 -2.416 1 98.62 220 PHE A CA 1
ATOM 1735 C C . PHE A 1 220 ? 10.625 12.062 -3.1 1 98.62 220 PHE A C 1
ATOM 1737 O O . PHE A 1 220 ? 11.453 12.719 -3.727 1 98.62 220 PHE A O 1
ATOM 1744 N N . LEU A 1 221 ? 9.344 12.367 -3.07 1 98.81 221 LEU A N 1
ATOM 1745 C CA . LEU A 1 221 ? 8.75 13.641 -3.479 1 98.81 221 LEU A CA 1
ATOM 1746 C C . LEU A 1 221 ? 8.578 14.57 -2.283 1 98.81 221 LEU A C 1
ATOM 1748 O O . LEU A 1 221 ? 8.086 14.148 -1.231 1 98.81 221 LEU A O 1
ATOM 1752 N N . ILE A 1 222 ? 8.984 15.82 -2.42 1 98.56 222 ILE A N 1
ATOM 1753 C CA . ILE A 1 222 ? 8.914 16.75 -1.303 1 98.56 222 ILE A CA 1
ATOM 1754 C C . ILE A 1 222 ? 8.594 18.156 -1.819 1 98.56 222 ILE A C 1
ATOM 1756 O O . ILE A 1 222 ? 8.922 18.5 -2.957 1 98.56 222 ILE A O 1
ATOM 1760 N N . ASN A 1 223 ? 7.883 18.938 -1.069 1 98.31 223 ASN A N 1
ATOM 1761 C CA . ASN A 1 223 ? 7.688 20.359 -1.338 1 98.31 223 ASN A CA 1
ATOM 1762 C C . ASN A 1 223 ? 9 21.125 -1.226 1 98.31 223 ASN A C 1
ATOM 1764 O O . ASN A 1 223 ? 9.781 20.906 -0.301 1 98.31 223 ASN A O 1
ATOM 1768 N N . ARG A 1 224 ? 9.219 21.984 -2.102 1 96.94 224 ARG A N 1
ATOM 1769 C CA . ARG A 1 224 ? 10.469 22.734 -2.166 1 96.94 224 ARG A CA 1
ATOM 1770 C C . ARG A 1 224 ? 10.688 23.547 -0.893 1 96.94 224 ARG A C 1
ATOM 1772 O O . ARG A 1 224 ? 11.805 23.625 -0.388 1 96.94 224 ARG A O 1
ATOM 1779 N N . ARG A 1 225 ? 9.68 24.125 -0.34 1 96.5 225 ARG A N 1
ATOM 1780 C CA . ARG A 1 225 ? 9.797 24.922 0.876 1 96.5 225 ARG A CA 1
ATOM 1781 C C . ARG A 1 225 ? 10.164 24.062 2.07 1 96.5 225 ARG A C 1
ATOM 1783 O O . ARG A 1 225 ? 10.953 24.469 2.93 1 96.5 225 ARG A O 1
ATOM 1790 N N . MET A 1 226 ? 9.586 22.875 2.141 1 97.88 226 MET A N 1
ATOM 1791 C CA . MET A 1 226 ? 9.906 21.969 3.246 1 97.88 226 MET A CA 1
ATOM 1792 C C . MET A 1 226 ? 11.359 21.531 3.184 1 97.88 226 MET A C 1
ATOM 1794 O O . MET A 1 226 ? 12.039 21.453 4.211 1 97.88 226 MET A O 1
ATOM 1798 N N . PHE A 1 227 ? 11.797 21.219 1.993 1 97.81 227 PHE A N 1
ATOM 1799 C CA . PHE A 1 227 ? 13.203 20.875 1.843 1 97.81 227 PHE A CA 1
ATOM 1800 C C . PHE A 1 227 ? 14.102 22.016 2.291 1 97.81 227 PHE A C 1
ATOM 1802 O O . PHE A 1 227 ? 15.078 21.812 3.008 1 97.81 227 PHE A O 1
ATOM 1809 N N . SER A 1 228 ? 13.75 23.188 1.908 1 96.31 228 SER A N 1
ATOM 1810 C CA . SER A 1 228 ? 14.508 24.375 2.271 1 96.31 228 SER A CA 1
ATOM 1811 C C . SER A 1 228 ? 14.492 24.609 3.779 1 96.31 228 SER A C 1
ATOM 1813 O O . SER A 1 228 ? 15.531 24.891 4.379 1 96.31 228 SER A O 1
ATOM 1815 N N . LEU A 1 229 ? 13.344 24.453 4.391 1 96.88 229 LEU A N 1
ATOM 1816 C CA . LEU A 1 229 ? 13.195 24.656 5.828 1 96.88 229 LEU A CA 1
ATOM 1817 C C . LEU A 1 229 ? 14.023 23.625 6.605 1 96.88 229 LEU A C 1
ATOM 1819 O O . LEU A 1 229 ? 14.523 23.922 7.691 1 96.88 229 LEU A O 1
ATOM 1823 N N . THR A 1 230 ? 14.188 22.469 5.992 1 97.44 230 THR A N 1
ATOM 1824 C CA . THR A 1 230 ? 14.922 21.391 6.656 1 97.44 230 THR A CA 1
ATOM 1825 C C . THR A 1 230 ? 16.422 21.625 6.547 1 97.44 230 THR A C 1
ATOM 1827 O O . THR A 1 230 ? 17.203 20.984 7.266 1 97.44 230 THR A O 1
ATOM 1830 N N . GLY A 1 231 ? 16.859 22.5 5.672 1 97.5 231 GLY A N 1
ATOM 1831 C CA . GLY A 1 231 ? 18.266 22.891 5.574 1 97.5 231 GLY A CA 1
ATOM 1832 C C . GLY A 1 231 ? 19.047 22.031 4.598 1 97.5 231 GLY A C 1
ATOM 1833 O O . GLY A 1 231 ? 20.281 22.062 4.594 1 97.5 231 GLY A O 1
ATOM 1834 N N . GLY A 1 232 ? 18.391 21.156 3.818 1 98.06 232 GLY A N 1
ATOM 1835 C CA . GLY A 1 232 ? 19.062 20.328 2.832 1 98.06 232 GLY A CA 1
ATOM 1836 C C . GLY A 1 232 ? 19.891 19.219 3.451 1 98.06 232 GLY A C 1
ATOM 1837 O O . GLY A 1 232 ? 19.812 18.969 4.656 1 98.06 232 GLY A O 1
ATOM 1838 N N . TYR A 1 233 ? 20.641 18.562 2.586 1 98.44 233 TYR A N 1
ATOM 1839 C CA . TYR A 1 233 ? 21.484 17.453 3.016 1 98.44 233 TYR A CA 1
ATOM 1840 C C . TYR A 1 233 ? 22.766 17.969 3.688 1 98.44 233 TYR A C 1
ATOM 1842 O O . TYR A 1 233 ? 23.312 19 3.285 1 98.44 233 TYR A O 1
ATOM 1850 N N . ASP A 1 234 ? 23.234 17.281 4.723 1 98.06 234 ASP A N 1
ATOM 1851 C CA . ASP A 1 234 ? 24.5 17.562 5.379 1 98.06 234 ASP A CA 1
ATOM 1852 C C . ASP A 1 234 ? 25.672 17.281 4.441 1 98.06 234 ASP A C 1
ATOM 1854 O O . ASP A 1 234 ? 26.016 16.109 4.195 1 98.06 234 ASP A O 1
ATOM 1858 N N . GLU A 1 235 ? 26.328 18.266 4.016 1 96.25 235 GLU A N 1
ATOM 1859 C CA . GLU A 1 235 ? 27.328 18.141 2.963 1 96.25 235 GLU A CA 1
ATOM 1860 C C . GLU A 1 235 ? 28.641 17.578 3.51 1 96.25 235 GLU A C 1
ATOM 1862 O O . GLU A 1 235 ? 29.562 17.266 2.746 1 96.25 235 GLU A O 1
ATOM 1867 N N . ARG A 1 236 ? 28.906 17.422 4.781 1 94.81 236 ARG A N 1
ATOM 1868 C CA . ARG A 1 236 ? 30.078 16.766 5.352 1 94.81 236 ARG A CA 1
ATOM 1869 C C . ARG A 1 236 ? 30.109 15.281 4.977 1 94.81 236 ARG A C 1
ATOM 1871 O O . ARG A 1 236 ? 31.156 14.633 5.082 1 94.81 236 ARG A O 1
ATOM 1878 N N . PHE A 1 237 ? 28.844 14.773 4.605 1 96 237 PHE A N 1
ATOM 1879 C CA . PHE A 1 237 ? 28.781 13.398 4.125 1 96 237 PHE A CA 1
ATOM 1880 C C . PHE A 1 237 ? 29.375 13.289 2.725 1 96 237 PHE A C 1
ATOM 1882 O O . PHE A 1 237 ? 28.781 13.781 1.759 1 96 237 PHE A O 1
ATOM 1889 N N . ARG A 1 238 ? 30.469 12.758 2.605 1 92.75 238 ARG A N 1
ATOM 1890 C CA . ARG A 1 238 ? 31.078 12.375 1.338 1 92.75 238 ARG A CA 1
ATOM 1891 C C . ARG A 1 238 ? 31.328 10.867 1.275 1 92.75 238 ARG A C 1
ATOM 1893 O O . ARG A 1 238 ? 31.609 10.234 2.295 1 92.75 238 ARG A O 1
ATOM 1900 N N . GLY A 1 239 ? 31.172 10.367 0.129 1 91.19 239 GLY A N 1
ATOM 1901 C CA . GLY A 1 239 ? 31.203 8.914 0.001 1 91.19 239 GLY A CA 1
ATOM 1902 C C . GLY A 1 239 ? 29.844 8.273 0.194 1 91.19 239 GLY A C 1
ATOM 1903 O O . GLY A 1 239 ? 28.812 8.93 0.055 1 91.19 239 GLY A O 1
ATOM 1904 N N . HIS A 1 240 ? 29.922 6.992 0.489 1 88.44 240 HIS A N 1
ATOM 1905 C CA . HIS A 1 240 ? 28.656 6.266 0.507 1 88.44 240 HIS A CA 1
ATOM 1906 C C . HIS A 1 240 ? 28.109 6.156 1.925 1 88.44 240 HIS A C 1
ATOM 1908 O O . HIS A 1 240 ? 28.844 5.82 2.855 1 88.44 240 HIS A O 1
ATOM 1914 N N . GLY A 1 241 ? 26.875 6.617 2.023 1 89.81 241 GLY A N 1
ATOM 1915 C CA . GLY A 1 241 ? 26.156 6.137 3.195 1 89.81 241 GLY A CA 1
ATOM 1916 C C . GLY A 1 241 ? 25.672 7.254 4.102 1 89.81 241 GLY A C 1
ATOM 1917 O O . GLY A 1 241 ? 26.359 8.273 4.246 1 89.81 241 GLY A O 1
ATOM 1918 N N . SER A 1 242 ? 24.547 7.141 4.68 1 94.56 242 SER A N 1
ATOM 1919 C CA . SER A 1 242 ? 23.953 7.742 5.867 1 94.56 242 SER A CA 1
ATOM 1920 C C . SER A 1 242 ? 23.359 9.117 5.555 1 94.56 242 SER A C 1
ATOM 1922 O O . SER A 1 242 ? 22.594 9.664 6.355 1 94.56 242 SER A O 1
ATOM 1924 N N . GLU A 1 243 ? 23.797 9.789 4.496 1 97 243 GLU A N 1
ATOM 1925 C CA . GLU A 1 243 ? 23.297 11.141 4.25 1 97 243 GLU A CA 1
ATOM 1926 C C . GLU A 1 243 ? 21.781 11.156 4.145 1 97 243 GLU A C 1
ATOM 1928 O O . GLU A 1 243 ? 21.141 12.102 4.594 1 97 243 GLU A O 1
ATOM 1933 N N . ASP A 1 244 ? 21.25 10.125 3.496 1 97.12 244 ASP A N 1
ATOM 1934 C CA . ASP A 1 244 ? 19.797 10.062 3.348 1 97.12 244 ASP A CA 1
ATOM 1935 C C . ASP A 1 244 ? 19.125 9.742 4.68 1 97.12 244 ASP A C 1
ATOM 1937 O O . ASP A 1 244 ? 18.078 10.312 5.004 1 97.12 244 ASP A O 1
ATOM 1941 N N . PHE A 1 245 ? 19.734 8.82 5.512 1 97.81 245 PHE A N 1
ATOM 1942 C CA . PHE A 1 245 ? 19.219 8.516 6.836 1 97.81 245 PHE A CA 1
ATOM 1943 C C . PHE A 1 245 ? 19.156 9.773 7.699 1 97.81 245 PHE A C 1
ATOM 1945 O O . PHE A 1 245 ? 18.141 10.031 8.352 1 97.81 245 PHE A O 1
ATOM 1952 N N . GLU A 1 246 ? 20.203 10.438 7.676 1 98.25 246 GLU A N 1
ATOM 1953 C CA . GLU A 1 246 ? 20.312 11.656 8.477 1 98.25 246 GLU A CA 1
ATOM 1954 C C . GLU A 1 246 ? 19.281 12.688 8.047 1 98.25 246 GLU A C 1
ATOM 1956 O O . GLU A 1 246 ? 18.547 13.234 8.875 1 98.25 246 GLU A O 1
ATOM 1961 N N . PHE A 1 247 ? 19.203 13 6.773 1 98.31 247 PHE A N 1
ATOM 1962 C CA . PHE A 1 247 ? 18.281 14.008 6.273 1 98.31 247 PHE A CA 1
ATOM 1963 C C . PHE A 1 247 ? 16.844 13.625 6.609 1 98.31 247 PHE A C 1
ATOM 1965 O O . PHE A 1 247 ? 16.078 14.461 7.094 1 98.31 247 PHE A O 1
ATOM 1972 N N . LEU A 1 248 ? 16.469 12.391 6.273 1 98.56 248 LEU A N 1
ATOM 1973 C CA . LEU A 1 248 ? 15.086 11.953 6.488 1 98.56 248 LEU A CA 1
ATOM 1974 C C . LEU A 1 248 ? 14.727 11.984 7.969 1 98.56 248 LEU A C 1
ATOM 1976 O O . LEU A 1 248 ? 13.586 12.273 8.336 1 98.56 248 LEU A O 1
ATOM 1980 N N . THR A 1 249 ? 15.68 11.609 8.805 1 98.25 249 THR A N 1
ATOM 1981 C CA . THR A 1 249 ? 15.422 11.695 10.242 1 98.25 249 THR A CA 1
ATOM 1982 C C . THR A 1 249 ? 15.172 13.141 10.656 1 98.25 249 THR A C 1
ATOM 1984 O O . THR A 1 249 ? 14.211 13.43 11.375 1 98.25 249 THR A O 1
ATOM 1987 N N . ARG A 1 250 ? 16.016 14.023 10.195 1 97.69 250 ARG A N 1
ATOM 1988 C CA . ARG A 1 250 ? 15.836 15.445 10.484 1 97.69 250 ARG A CA 1
ATOM 1989 C C . ARG A 1 250 ? 14.492 15.945 9.945 1 97.69 250 ARG A C 1
ATOM 1991 O O . ARG A 1 250 ? 13.781 16.672 10.633 1 97.69 250 ARG A O 1
ATOM 1998 N N . LEU A 1 251 ? 14.156 15.516 8.734 1 98 251 LEU A N 1
ATOM 1999 C CA . LEU A 1 251 ? 12.859 15.859 8.141 1 98 251 LEU A CA 1
ATOM 2000 C C . LEU A 1 251 ? 11.719 15.406 9.039 1 98 251 LEU A C 1
ATOM 2002 O O . LEU A 1 251 ? 10.773 16.172 9.281 1 98 251 LEU A O 1
ATOM 2006 N N . GLY A 1 252 ? 11.812 14.156 9.523 1 97.38 252 GLY A N 1
ATOM 2007 C CA . GLY A 1 252 ? 10.797 13.641 10.43 1 97.38 252 GLY A CA 1
ATOM 2008 C C . GLY A 1 252 ? 10.641 14.469 11.695 1 97.38 252 GLY A C 1
ATOM 2009 O O . GLY A 1 252 ? 9.531 14.656 12.188 1 97.38 252 GLY A O 1
ATOM 2010 N N . LEU A 1 253 ? 11.734 14.961 12.211 1 96.62 253 LEU A N 1
ATOM 2011 C CA . LEU A 1 253 ? 11.711 15.781 13.414 1 96.62 253 LEU A CA 1
ATOM 2012 C C . LEU A 1 253 ? 11.055 17.125 13.148 1 96.62 253 LEU A C 1
ATOM 2014 O O . LEU A 1 253 ? 10.391 17.688 14.023 1 96.62 253 LEU A O 1
ATOM 2018 N N . TYR A 1 254 ? 11.242 17.656 11.914 1 96.44 254 TYR A N 1
ATOM 2019 C CA . TYR A 1 254 ? 10.586 18.891 11.539 1 96.44 254 TYR A CA 1
ATOM 2020 C C . TYR A 1 254 ? 9.086 18.688 11.352 1 96.44 254 TYR A C 1
ATOM 2022 O O . TYR A 1 254 ? 8.289 19.578 11.656 1 96.44 254 TYR A O 1
ATOM 2030 N N . ILE A 1 255 ? 8.695 17.594 10.773 1 95.62 255 ILE A N 1
ATOM 2031 C CA . ILE A 1 255 ? 7.289 17.297 10.531 1 95.62 255 ILE A CA 1
ATOM 2032 C C . ILE A 1 255 ? 6.551 17.188 11.867 1 95.62 255 ILE A C 1
ATOM 2034 O O . ILE A 1 255 ? 5.41 17.625 11.992 1 95.62 255 ILE A O 1
ATOM 2038 N N . LYS A 1 256 ? 7.227 16.578 12.859 1 93.69 256 LYS A N 1
ATOM 2039 C CA . LYS A 1 256 ? 6.766 16.5 14.242 1 93.69 256 LYS A CA 1
ATOM 2040 C C . LYS A 1 256 ? 5.395 15.836 14.328 1 93.69 256 LYS A C 1
ATOM 2042 O O . LYS A 1 256 ? 4.496 16.344 15 1 93.69 256 LYS A O 1
ATOM 2047 N N . ASN A 1 257 ? 5.094 14.844 13.57 1 93.25 257 ASN A N 1
ATOM 2048 C CA . ASN A 1 257 ? 3.82 14.133 13.617 1 93.25 257 ASN A CA 1
ATOM 2049 C C . ASN A 1 257 ? 4.02 12.625 13.758 1 93.25 257 ASN A C 1
ATOM 2051 O O . ASN A 1 257 ? 3.057 11.859 13.711 1 93.25 257 ASN A O 1
ATOM 2055 N N . LEU A 1 258 ? 5.227 12.211 13.875 1 92.75 258 LEU A N 1
ATOM 2056 C CA . LEU A 1 258 ? 5.523 10.805 14.102 1 92.75 258 LEU A CA 1
ATOM 2057 C C . LEU A 1 258 ? 5.883 10.547 15.562 1 92.75 258 LEU A C 1
ATOM 2059 O O . LEU A 1 258 ? 6.555 11.367 16.188 1 92.75 258 LEU A O 1
ATOM 2063 N N . PRO A 1 259 ? 5.422 9.398 16.078 1 89.88 259 PRO A N 1
ATOM 2064 C CA . PRO A 1 259 ? 5.93 9.047 17.406 1 89.88 259 PRO A CA 1
ATOM 2065 C C . PRO A 1 259 ? 7.441 8.828 17.422 1 89.88 259 PRO A C 1
ATOM 2067 O O . PRO A 1 259 ? 8 8.289 16.453 1 89.88 259 PRO A O 1
ATOM 2070 N N . MET A 1 260 ? 8.008 9.234 18.516 1 92.5 260 MET A N 1
ATOM 2071 C CA . MET A 1 260 ? 9.453 9.016 18.641 1 92.5 260 MET A CA 1
ATOM 2072 C C . MET A 1 260 ? 9.758 7.566 18.984 1 92.5 260 MET A C 1
ATOM 2074 O O . MET A 1 260 ? 9.164 7.008 19.906 1 92.5 260 MET A O 1
ATOM 2078 N N . PRO A 1 261 ? 10.625 6.945 18.219 1 93.44 261 PRO A N 1
ATOM 2079 C CA . PRO A 1 261 ? 11.008 5.578 18.578 1 93.44 261 PRO A CA 1
ATOM 2080 C C . PRO A 1 261 ? 11.93 5.523 19.781 1 93.44 261 PRO A C 1
ATOM 2082 O O . PRO A 1 261 ? 12.531 6.535 20.156 1 93.44 261 PRO A O 1
ATOM 2085 N N . VAL A 1 262 ? 11.984 4.281 20.328 1 91.44 262 VAL A N 1
ATOM 2086 C CA . VAL A 1 262 ? 12.992 4.039 21.359 1 91.44 262 VAL A CA 1
ATOM 2087 C C . VAL A 1 262 ? 14.383 4.062 20.75 1 91.44 262 VAL A C 1
ATOM 2089 O O . VAL A 1 262 ? 14.609 3.461 19.688 1 91.44 262 VAL A O 1
ATOM 2092 N N . GLU A 1 263 ? 15.258 4.801 21.25 1 93.25 263 GLU A N 1
ATOM 2093 C CA . GLU A 1 263 ? 16.656 4.848 20.828 1 93.25 263 GLU A CA 1
ATOM 2094 C C . GLU A 1 263 ? 16.766 5.266 19.375 1 93.25 263 GLU A C 1
ATOM 2096 O O . GLU A 1 263 ? 17.359 4.543 18.562 1 93.25 263 GLU A O 1
ATOM 2101 N N . LEU A 1 264 ? 16.375 6.395 19.031 1 96 264 LEU A N 1
ATOM 2102 C CA . LEU A 1 264 ? 16.281 6.922 17.672 1 96 264 LEU A CA 1
ATOM 2103 C C . LEU A 1 264 ? 17.609 6.766 16.938 1 96 264 LEU A C 1
ATOM 2105 O O . LEU A 1 264 ? 17.625 6.547 15.727 1 96 264 LEU A O 1
ATOM 2109 N N . THR A 1 265 ? 18.75 6.77 17.609 1 96.06 265 THR A N 1
ATOM 2110 C CA . THR A 1 265 ? 20.047 6.824 16.938 1 96.06 265 THR A CA 1
ATOM 2111 C C . THR A 1 265 ? 20.578 5.418 16.656 1 96.06 265 THR A C 1
ATOM 2113 O O . THR A 1 265 ? 21.594 5.25 15.992 1 96.06 265 THR A O 1
ATOM 2116 N N . LYS A 1 266 ? 19.891 4.418 17.094 1 95.31 266 LYS A N 1
ATOM 2117 C CA . LYS A 1 266 ? 20.359 3.041 16.969 1 95.31 266 LYS A CA 1
ATOM 2118 C C . LYS A 1 266 ? 20.172 2.52 15.547 1 95.31 266 LYS A C 1
ATOM 2120 O O . LYS A 1 266 ? 19.141 2.758 14.922 1 95.31 266 LYS A O 1
ATOM 2125 N N . ASP A 1 267 ? 21.219 1.868 15.062 1 94.56 267 ASP A N 1
ATOM 2126 C CA . ASP A 1 267 ? 21.172 1.268 13.734 1 94.56 267 ASP A CA 1
ATOM 2127 C C . ASP A 1 267 ? 20.938 -0.239 13.82 1 94.56 267 ASP A C 1
ATOM 2129 O O . ASP A 1 267 ? 21.891 -1.021 13.852 1 94.56 267 ASP A O 1
ATOM 2133 N N . HIS A 1 268 ? 19.688 -0.602 13.734 1 91.94 268 HIS A N 1
ATOM 2134 C CA . HIS A 1 268 ? 19.344 -2.018 13.75 1 91.94 268 HIS A CA 1
ATOM 2135 C C . HIS A 1 268 ? 18.047 -2.277 12.984 1 91.94 268 HIS A C 1
ATOM 2137 O O . HIS A 1 268 ? 17.406 -1.338 12.516 1 91.94 268 HIS A O 1
ATOM 2143 N N . LEU A 1 269 ? 17.734 -3.572 12.602 1 89.5 269 LEU A N 1
ATOM 2144 C CA . LEU A 1 269 ? 16.5 -4.023 11.977 1 89.5 269 LEU A CA 1
ATOM 2145 C C . LEU A 1 269 ? 16.453 -3.598 10.508 1 89.5 269 LEU A C 1
ATOM 2147 O O . LEU A 1 269 ? 15.375 -3.314 9.977 1 89.5 269 LEU A O 1
ATOM 2151 N N . GLY A 1 270 ? 17.578 -3.527 9.883 1 91.94 270 GLY A N 1
ATOM 2152 C CA . GLY A 1 270 ? 17.625 -3.242 8.461 1 91.94 270 GLY A CA 1
ATOM 2153 C C . GLY A 1 270 ? 17.203 -4.414 7.598 1 91.94 270 GLY A C 1
ATOM 2154 O O . GLY A 1 270 ? 17.172 -5.555 8.062 1 91.94 270 GLY A O 1
ATOM 2155 N N . PRO A 1 271 ? 16.703 -4.27 6.332 1 91.56 271 PRO A N 1
ATOM 2156 C CA . PRO A 1 271 ? 16.109 -5.289 5.465 1 91.56 271 PRO A CA 1
ATOM 2157 C C . PRO A 1 271 ? 17.016 -6.508 5.285 1 91.56 271 PRO A C 1
ATOM 2159 O O . PRO A 1 271 ? 16.531 -7.621 5.09 1 91.56 271 PRO A O 1
ATOM 2162 N N . LEU A 1 272 ? 18.25 -6.465 5.195 1 89.5 272 LEU A N 1
ATOM 2163 C CA . LEU A 1 272 ? 19.109 -7.602 4.918 1 89.5 272 LEU A CA 1
ATOM 2164 C C . LEU A 1 272 ? 19.688 -8.18 6.207 1 89.5 272 LEU A C 1
ATOM 2166 O O . LEU A 1 272 ? 20.609 -9 6.176 1 89.5 272 LEU A O 1
ATOM 2170 N N . ARG A 1 273 ? 19.078 -7.797 7.336 1 89.62 273 ARG A N 1
ATOM 2171 C CA . ARG A 1 273 ? 19.438 -8.352 8.633 1 89.62 273 ARG A CA 1
ATOM 2172 C C . ARG A 1 273 ? 18.406 -9.367 9.102 1 89.62 273 ARG A C 1
ATOM 2174 O O . ARG A 1 273 ? 17.25 -9.305 8.711 1 89.62 273 ARG A O 1
ATOM 2181 N N . GLU A 1 274 ? 18.75 -10.281 9.922 1 87.81 274 GLU A N 1
ATOM 2182 C CA . GLU A 1 274 ? 17.891 -11.352 10.414 1 87.81 274 GLU A CA 1
ATOM 2183 C C . GLU A 1 274 ? 16.688 -10.781 11.172 1 87.81 274 GLU A C 1
ATOM 2185 O O . GLU A 1 274 ? 15.578 -11.312 11.086 1 87.81 274 GLU A O 1
ATOM 2190 N N . GLY A 1 275 ? 16.969 -9.719 11.883 1 88.56 275 GLY A N 1
ATOM 2191 C CA . GLY A 1 275 ? 15.93 -9.117 12.688 1 88.56 275 GLY A CA 1
ATOM 2192 C C . GLY A 1 275 ? 14.797 -8.531 11.859 1 88.56 275 GLY A C 1
ATOM 2193 O O . GLY A 1 275 ? 13.719 -8.258 12.375 1 88.56 275 GLY A O 1
ATOM 2194 N N . PHE A 1 276 ? 15.094 -8.438 10.602 1 92.19 276 PHE A N 1
ATOM 2195 C CA . PHE A 1 276 ? 14.094 -7.871 9.695 1 92.19 276 PHE A CA 1
ATOM 2196 C C . PHE A 1 276 ? 12.914 -8.812 9.539 1 92.19 276 PHE A C 1
ATOM 2198 O O . PHE A 1 276 ? 11.805 -8.383 9.195 1 92.19 276 PHE A O 1
ATOM 2205 N N . PHE A 1 277 ? 13.086 -10.109 9.781 1 89.69 277 PHE A N 1
ATOM 2206 C CA . PHE A 1 277 ? 12.07 -11.117 9.516 1 89.69 277 PHE A CA 1
ATOM 2207 C C . PHE A 1 277 ? 11.461 -11.625 10.812 1 89.69 277 PHE A C 1
ATOM 2209 O O . PHE A 1 277 ? 10.727 -12.617 10.812 1 89.69 277 PHE A O 1
ATOM 2216 N N . SER A 1 278 ? 11.734 -10.953 11.859 1 85.56 278 SER A N 1
ATOM 2217 C CA . SER A 1 278 ? 11.18 -11.281 13.172 1 85.56 278 SER A CA 1
ATOM 2218 C C . SER A 1 278 ? 10.367 -10.117 13.727 1 85.56 278 SER A C 1
ATOM 2220 O O . SER A 1 278 ? 9.961 -9.219 12.977 1 85.56 278 SER A O 1
ATOM 2222 N N . SER A 1 279 ? 10.047 -10.234 15 1 81.44 279 SER A N 1
ATOM 2223 C CA . SER A 1 279 ? 9.359 -9.117 15.633 1 81.44 279 SER A CA 1
ATOM 2224 C C . SER A 1 279 ? 10.234 -7.863 15.656 1 81.44 279 SER A C 1
ATOM 2226 O O . SER A 1 279 ? 11.375 -7.906 16.125 1 81.44 279 SER A O 1
ATOM 2228 N N . ARG A 1 280 ? 9.656 -6.84 15.102 1 84.62 280 ARG A N 1
ATOM 2229 C CA . ARG A 1 280 ? 10.414 -5.598 14.992 1 84.62 280 ARG A CA 1
ATOM 2230 C C . ARG A 1 280 ? 9.797 -4.5 15.852 1 84.62 280 ARG A C 1
ATOM 2232 O O . ARG A 1 280 ? 8.828 -3.861 15.453 1 84.62 280 ARG A O 1
ATOM 2239 N N . PRO A 1 281 ? 10.422 -4.246 17.047 1 87.88 281 PRO A N 1
ATOM 2240 C CA . PRO A 1 281 ? 9.938 -3.133 17.859 1 87.88 281 PRO A CA 1
ATOM 2241 C C . PRO A 1 281 ? 10.109 -1.777 17.188 1 87.88 281 PRO A C 1
ATOM 2243 O O . PRO A 1 281 ? 10.93 -1.642 16.266 1 87.88 281 PRO A O 1
ATOM 2246 N N . TYR A 1 282 ? 9.312 -0.782 17.609 1 91.56 282 TYR A N 1
ATOM 2247 C CA . TYR A 1 282 ? 9.477 0.574 17.109 1 91.56 282 TYR A CA 1
ATOM 2248 C C . TYR A 1 282 ? 10.68 1.255 17.75 1 91.56 282 TYR A C 1
ATOM 2250 O O . TYR A 1 282 ? 10.523 2.113 18.625 1 91.56 282 TYR A O 1
ATOM 2258 N N . SER A 1 283 ? 11.836 0.877 17.297 1 93.25 283 SER A N 1
ATOM 2259 C CA . SER A 1 283 ? 13.117 1.324 17.844 1 93.25 283 SER A CA 1
ATOM 2260 C C . SER A 1 283 ? 14.117 1.625 16.734 1 93.25 283 SER A C 1
ATOM 2262 O O . SER A 1 283 ? 14.18 0.908 15.727 1 93.25 283 SER A O 1
ATOM 2264 N N . GLY A 1 284 ? 14.805 2.771 16.953 1 95.38 284 GLY A N 1
ATOM 2265 C CA . GLY A 1 284 ? 15.844 3.121 16.016 1 95.38 284 GLY A CA 1
ATOM 2266 C C . GLY A 1 284 ? 15.352 4 14.875 1 95.38 284 GLY A C 1
ATOM 2267 O O . GLY A 1 284 ? 14.148 4.09 14.633 1 95.38 284 GLY A O 1
ATOM 2268 N N . PHE A 1 285 ? 16.375 4.621 14.133 1 96.69 285 PHE A N 1
ATOM 2269 C CA . PHE A 1 285 ? 16.016 5.562 13.078 1 96.69 285 PHE A CA 1
ATOM 2270 C C . PHE A 1 285 ? 15.398 4.832 11.891 1 96.69 285 PHE A C 1
ATOM 2272 O O . PHE A 1 285 ? 14.57 5.398 11.172 1 96.69 285 PHE A O 1
ATOM 2279 N N . ARG A 1 286 ? 15.781 3.539 11.68 1 96.38 286 ARG A N 1
ATOM 2280 C CA . ARG A 1 286 ? 15.258 2.812 10.531 1 96.38 286 ARG A CA 1
ATOM 2281 C C . ARG A 1 286 ? 13.758 2.607 10.648 1 96.38 286 ARG A C 1
ATOM 2283 O O . ARG A 1 286 ? 13.023 2.766 9.672 1 96.38 286 ARG A O 1
ATOM 2290 N N . ARG A 1 287 ? 13.297 2.26 11.852 1 94.88 287 ARG A N 1
ATOM 2291 C CA . ARG A 1 287 ? 11.867 2.113 12.078 1 94.88 287 ARG A CA 1
ATOM 2292 C C . ARG A 1 287 ? 11.156 3.459 11.977 1 94.88 287 ARG A C 1
ATOM 2294 O O . ARG A 1 287 ? 10.016 3.535 11.508 1 94.88 287 ARG A O 1
ATOM 2301 N N . PHE A 1 288 ? 11.844 4.477 12.484 1 96.69 288 PHE A N 1
ATOM 2302 C CA . PHE A 1 288 ? 11.336 5.836 12.352 1 96.69 288 PHE A CA 1
ATOM 2303 C C . PHE A 1 288 ? 11.133 6.195 10.883 1 96.69 288 PHE A C 1
ATOM 2305 O O . PHE A 1 288 ? 10.094 6.75 10.508 1 96.69 288 PHE A O 1
ATOM 2312 N N . LEU A 1 289 ? 12.078 5.848 10.031 1 97.81 289 LEU A N 1
ATOM 2313 C CA . LEU A 1 289 ? 12.008 6.133 8.602 1 97.81 289 LEU A CA 1
ATOM 2314 C C . LEU A 1 289 ? 10.938 5.281 7.934 1 97.81 289 LEU A C 1
ATOM 2316 O O . LEU A 1 289 ? 10.289 5.727 6.984 1 97.81 289 LEU A O 1
ATOM 2320 N N . GLU A 1 290 ? 10.781 4.086 8.391 1 95.81 290 GLU A N 1
ATOM 2321 C CA . GLU A 1 290 ? 9.703 3.248 7.879 1 95.81 290 GLU A CA 1
ATOM 2322 C C . GLU A 1 290 ? 8.336 3.879 8.148 1 95.81 290 GLU A C 1
ATOM 2324 O O . GLU A 1 290 ? 7.465 3.877 7.277 1 95.81 290 GLU A O 1
ATOM 2329 N N . ALA A 1 291 ? 8.164 4.406 9.344 1 95.5 291 ALA A N 1
ATOM 2330 C CA . ALA A 1 291 ? 6.926 5.102 9.672 1 95.5 291 ALA A CA 1
ATOM 2331 C C . ALA A 1 291 ? 6.715 6.312 8.773 1 95.5 291 ALA A C 1
ATOM 2333 O O . ALA A 1 291 ? 5.586 6.602 8.359 1 95.5 291 ALA A O 1
ATOM 2334 N N . LEU A 1 292 ? 7.773 7.008 8.484 1 96.81 292 LEU A N 1
ATOM 2335 C CA . LEU A 1 292 ? 7.719 8.18 7.625 1 96.81 292 LEU A CA 1
ATOM 2336 C C . LEU A 1 292 ? 7.312 7.797 6.207 1 96.81 292 LEU A C 1
ATOM 2338 O O . LEU A 1 292 ? 6.613 8.555 5.527 1 96.81 292 LEU A O 1
ATOM 2342 N N . SER A 1 293 ? 7.711 6.602 5.742 1 96.62 293 SER A N 1
ATOM 2343 C CA . SER A 1 293 ? 7.523 6.16 4.363 1 96.62 293 SER A CA 1
ATOM 2344 C C . SER A 1 293 ? 6.203 5.418 4.195 1 96.62 293 SER A C 1
ATOM 2346 O O . SER A 1 293 ? 5.703 5.273 3.078 1 96.62 293 SER A O 1
ATOM 2348 N N . LYS A 1 294 ? 5.59 4.973 5.254 1 94.5 294 LYS A N 1
ATOM 2349 C CA . LYS A 1 294 ? 4.457 4.047 5.238 1 94.5 294 LYS A CA 1
ATOM 2350 C C . LYS A 1 294 ? 3.268 4.645 4.496 1 94.5 294 LYS A C 1
ATOM 2352 O O . LYS A 1 294 ? 2.615 3.957 3.707 1 94.5 294 LYS A O 1
ATOM 2357 N N . PRO A 1 295 ? 2.975 5.914 4.68 1 93.88 295 PRO A N 1
ATOM 2358 C CA . PRO A 1 295 ? 1.824 6.469 3.961 1 93.88 295 PRO A CA 1
ATOM 2359 C C . PRO A 1 295 ? 1.978 6.379 2.443 1 93.88 295 PRO A C 1
ATOM 2361 O O . PRO A 1 295 ? 1.017 6.059 1.741 1 93.88 295 PRO A O 1
ATOM 2364 N N . ALA A 1 296 ? 3.158 6.68 1.942 1 96.31 296 ALA A N 1
ATOM 2365 C CA . ALA A 1 296 ? 3.398 6.586 0.504 1 96.31 296 ALA A CA 1
ATOM 2366 C C . ALA A 1 296 ? 3.264 5.148 0.016 1 96.31 296 ALA A C 1
ATOM 2368 O O . ALA A 1 296 ? 2.691 4.895 -1.047 1 96.31 296 ALA A O 1
ATOM 2369 N N . GLU A 1 297 ? 3.818 4.234 0.808 1 95.88 297 GLU A N 1
ATOM 2370 C CA . GLU A 1 297 ? 3.689 2.822 0.459 1 95.88 297 GLU A CA 1
ATOM 2371 C C . GLU A 1 297 ? 2.225 2.398 0.405 1 95.88 297 GLU A C 1
ATOM 2373 O O . GLU A 1 297 ? 1.816 1.673 -0.504 1 95.88 297 GLU A O 1
ATOM 2378 N N . ASN A 1 298 ? 1.449 2.822 1.381 1 94.38 298 ASN A N 1
ATOM 2379 C CA . ASN A 1 298 ? 0.031 2.482 1.441 1 94.38 298 ASN A CA 1
ATOM 2380 C C . ASN A 1 298 ? -0.722 3.002 0.22 1 94.38 298 ASN A C 1
ATOM 2382 O O . ASN A 1 298 ? -1.761 2.455 -0.153 1 94.38 298 ASN A O 1
ATOM 2386 N N . LEU A 1 299 ? -0.201 3.998 -0.38 1 96.12 299 LEU A N 1
ATOM 2387 C CA . LEU A 1 299 ? -0.843 4.57 -1.559 1 96.12 299 LEU A CA 1
ATOM 2388 C C . LEU A 1 299 ? -0.409 3.84 -2.824 1 96.12 299 LEU A C 1
ATOM 2390 O O . LEU A 1 299 ? -0.814 4.207 -3.93 1 96.12 299 LEU A O 1
ATOM 2394 N N . GLY A 1 300 ? 0.459 2.844 -2.67 1 96.12 300 GLY A N 1
ATOM 2395 C CA . GLY A 1 300 ? 0.876 2.016 -3.789 1 96.12 300 GLY A CA 1
ATOM 2396 C C . GLY A 1 300 ? 2.086 2.566 -4.52 1 96.12 300 GLY A C 1
ATOM 2397 O O . GLY A 1 300 ? 2.365 2.172 -5.656 1 96.12 300 GLY A O 1
ATOM 2398 N N . LEU A 1 301 ? 2.795 3.527 -3.934 1 97.62 301 LEU A N 1
ATOM 2399 C CA . LEU A 1 301 ? 3.957 4.125 -4.578 1 97.62 301 LEU A CA 1
ATOM 2400 C C . LEU A 1 301 ? 5.219 3.326 -4.273 1 97.62 301 LEU A C 1
ATOM 2402 O O . LEU A 1 301 ? 5.426 2.893 -3.137 1 97.62 301 LEU A O 1
ATOM 2406 N N . ARG A 1 302 ? 6.016 3.021 -5.258 1 97.94 302 ARG A N 1
ATOM 2407 C CA . ARG A 1 302 ? 7.297 2.336 -5.148 1 97.94 302 ARG A CA 1
ATOM 2408 C C . ARG A 1 302 ? 8.148 2.559 -6.395 1 97.94 302 ARG A C 1
ATOM 2410 O O . ARG A 1 302 ? 7.645 3.02 -7.422 1 97.94 302 ARG A O 1
ATOM 2417 N N . VAL A 1 303 ? 9.375 2.309 -6.293 1 98.44 303 VAL A N 1
ATOM 2418 C CA . VAL A 1 303 ? 10.266 2.27 -7.445 1 98.44 303 VAL A CA 1
ATOM 2419 C C . VAL A 1 303 ? 11.086 0.979 -7.422 1 98.44 303 VAL A C 1
ATOM 2421 O O . VAL A 1 303 ? 11.102 0.263 -6.418 1 98.44 303 VAL A O 1
ATOM 2424 N N . PHE A 1 304 ? 11.688 0.692 -8.523 1 98.5 304 PHE A N 1
ATOM 2425 C CA . PHE A 1 304 ? 12.477 -0.521 -8.688 1 98.5 304 PHE A CA 1
ATOM 2426 C C . PHE A 1 304 ? 13.93 -0.18 -9 1 98.5 304 PHE A C 1
ATOM 2428 O O . PHE A 1 304 ? 14.211 0.597 -9.914 1 98.5 304 PHE A O 1
ATOM 2435 N N . HIS A 1 305 ? 14.766 -0.613 -8.148 1 98.38 305 HIS A N 1
ATOM 2436 C CA . HIS A 1 305 ? 16.188 -0.54 -8.438 1 98.38 305 HIS A CA 1
ATOM 2437 C C . HIS A 1 305 ? 16.594 -1.606 -9.453 1 98.38 305 HIS A C 1
ATOM 2439 O O . HIS A 1 305 ? 16.562 -2.801 -9.148 1 98.38 305 HIS A O 1
ATOM 2445 N N . LEU A 1 306 ? 17 -1.23 -10.625 1 97.44 306 LEU A N 1
ATOM 2446 C CA . LEU A 1 306 ? 17.453 -2.141 -11.672 1 97.44 306 LEU A CA 1
ATOM 2447 C C . LEU A 1 306 ? 18.906 -2.523 -11.461 1 97.44 306 LEU A C 1
ATOM 2449 O O . LEU A 1 306 ? 19.75 -1.658 -11.211 1 97.44 306 LEU A O 1
ATOM 2453 N N . TYR A 1 307 ? 19.172 -3.752 -11.609 1 95.81 307 TYR A N 1
ATOM 2454 C CA . TYR A 1 307 ? 20.484 -4.309 -11.336 1 95.81 307 TYR A CA 1
ATOM 2455 C C . TYR A 1 307 ? 21.531 -3.717 -12.281 1 95.81 307 TYR A C 1
ATOM 2457 O O . TYR A 1 307 ? 21.25 -3.467 -13.453 1 95.81 307 TYR A O 1
ATOM 2465 N N . HIS A 1 308 ? 22.672 -3.459 -11.766 1 93 308 HIS A N 1
ATOM 2466 C CA . HIS A 1 308 ? 23.875 -3.129 -12.516 1 93 308 HIS A CA 1
ATOM 2467 C C . HIS A 1 308 ? 25.125 -3.678 -11.828 1 93 308 HIS A C 1
ATOM 2469 O O . HIS A 1 308 ? 25.141 -3.855 -10.609 1 93 308 HIS A O 1
ATOM 2475 N N . GLU A 1 309 ? 26.094 -3.895 -12.594 1 87.62 309 GLU A N 1
ATOM 2476 C CA . GLU A 1 309 ? 27.359 -4.355 -12.023 1 87.62 309 GLU A CA 1
ATOM 2477 C C . GLU A 1 309 ? 28.031 -3.248 -11.219 1 87.62 309 GLU A C 1
ATOM 2479 O O . GLU A 1 309 ? 27.969 -2.076 -11.594 1 87.62 309 GLU A O 1
ATOM 2484 N N . ARG A 1 310 ? 28.562 -3.701 -10.062 1 77.25 310 ARG A N 1
ATOM 2485 C CA . ARG A 1 310 ? 29.266 -2.734 -9.219 1 77.25 310 ARG A CA 1
ATOM 2486 C C . ARG A 1 310 ? 30.75 -2.715 -9.539 1 77.25 310 ARG A C 1
ATOM 2488 O O . ARG A 1 310 ? 31.359 -3.768 -9.727 1 77.25 310 ARG A O 1
ATOM 2495 N N . SER A 1 311 ? 31.281 -1.594 -9.891 1 67.81 311 SER A N 1
ATOM 2496 C CA . SER A 1 311 ? 32.719 -1.483 -10.156 1 67.81 311 SER A CA 1
ATOM 2497 C C . SER A 1 311 ? 33.5 -1.475 -8.859 1 67.81 311 SER A C 1
ATOM 2499 O O . SER A 1 311 ? 33.094 -0.891 -7.863 1 67.81 311 SER A O 1
ATOM 2501 N N . LYS A 1 312 ? 34.469 -2.348 -8.547 1 56.47 312 LYS A N 1
ATOM 2502 C CA . LYS A 1 312 ? 35.344 -2.479 -7.367 1 56.47 312 LYS A CA 1
ATOM 2503 C C . LYS A 1 312 ? 36.062 -1.178 -7.086 1 56.47 312 LYS A C 1
ATOM 2505 O O . LYS A 1 312 ? 36.406 -0.879 -5.938 1 56.47 312 LYS A O 1
ATOM 2510 N N . SER A 1 313 ? 36.531 -0.452 -7.984 1 54.09 313 SER A N 1
ATOM 2511 C CA . SER A 1 313 ? 37.625 0.5 -7.82 1 54.09 313 SER A CA 1
ATOM 2512 C C . SER A 1 313 ? 37.094 1.838 -7.293 1 54.09 313 SER A C 1
ATOM 2514 O O . SER A 1 313 ? 37.875 2.812 -7.23 1 54.09 313 SER A O 1
ATOM 2516 N N . GLU A 1 314 ? 35.781 1.932 -6.844 1 59.12 314 GLU A N 1
ATOM 2517 C CA . GLU A 1 314 ? 35.438 3.355 -6.832 1 59.12 314 GLU A CA 1
ATOM 2518 C C . GLU A 1 314 ? 35.656 3.957 -5.445 1 59.12 314 GLU A C 1
ATOM 2520 O O . GLU A 1 314 ? 35.375 3.314 -4.434 1 59.12 314 GLU A O 1
ATOM 2525 N N . ASP A 1 315 ? 36.531 4.969 -5.262 1 64.56 315 ASP A N 1
ATOM 2526 C CA . ASP A 1 315 ? 36.781 5.852 -4.129 1 64.56 315 ASP A CA 1
ATOM 2527 C C . ASP A 1 315 ? 35.469 6.121 -3.348 1 64.56 315 ASP A C 1
ATOM 2529 O O . ASP A 1 315 ? 35.5 6.191 -2.117 1 64.56 315 ASP A O 1
ATOM 2533 N N . TRP A 1 316 ? 34.438 5.961 -3.957 1 77.12 316 TRP A N 1
ATOM 2534 C CA . TRP A 1 316 ? 33.156 6.277 -3.346 1 77.12 316 TRP A CA 1
ATOM 2535 C C . TRP A 1 316 ? 32.781 5.234 -2.295 1 77.12 316 TRP A C 1
ATOM 2537 O O . TRP A 1 316 ? 32.344 5.586 -1.189 1 77.12 316 TRP A O 1
ATOM 2547 N N . GLY A 1 317 ? 33.031 4.012 -2.492 1 73.06 317 GLY A N 1
ATOM 2548 C CA . GLY A 1 317 ? 32.688 2.943 -1.562 1 73.06 317 GLY A CA 1
ATOM 2549 C C . GLY A 1 317 ? 33.656 2.826 -0.412 1 73.06 317 GLY A C 1
ATOM 2550 O O . GLY A 1 317 ? 33.281 2.426 0.692 1 73.06 317 GLY A O 1
ATOM 2551 N N . SER A 1 318 ? 34.906 3.244 -0.719 1 77.88 318 SER A N 1
ATOM 2552 C CA . SER A 1 318 ? 35.938 3.166 0.319 1 77.88 318 SER A CA 1
ATOM 2553 C C . SER A 1 318 ? 35.75 4.262 1.363 1 77.88 318 SER A C 1
ATOM 2555 O O . SER A 1 318 ? 36.031 4.051 2.547 1 77.88 318 SER A O 1
ATOM 2557 N N . GLN A 1 319 ? 35.25 5.352 0.948 1 80.94 319 GLN A N 1
ATOM 2558 C CA . GLN A 1 319 ? 34.875 6.414 1.866 1 80.94 319 GLN A CA 1
ATOM 2559 C C . GLN A 1 319 ? 33.375 6.324 2.211 1 80.94 319 GLN A C 1
ATOM 2561 O O . GLN A 1 319 ? 32.531 6.691 1.4 1 80.94 319 GLN A O 1
ATOM 2566 N N . ASN A 1 320 ? 33.156 5.598 3.221 1 84.44 320 ASN A N 1
ATOM 2567 C CA . ASN A 1 320 ? 31.766 5.363 3.564 1 84.44 320 ASN A CA 1
ATOM 2568 C C . ASN A 1 320 ? 31.484 5.668 5.035 1 84.44 320 ASN A C 1
ATOM 2570 O O . ASN A 1 320 ? 32.406 5.875 5.812 1 84.44 320 ASN A O 1
ATOM 2574 N N . ASP A 1 321 ? 30.266 5.809 5.371 1 91.44 321 ASP A N 1
ATOM 2575 C CA . ASP A 1 321 ? 29.828 5.953 6.75 1 91.44 321 ASP A CA 1
ATOM 2576 C C . ASP A 1 321 ? 29 4.746 7.191 1 91.44 321 ASP A C 1
ATOM 2578 O O . ASP A 1 321 ? 27.906 4.902 7.75 1 91.44 321 ASP A O 1
ATOM 2582 N N . TRP A 1 322 ? 29.516 3.613 6.93 1 86.12 322 TRP A N 1
ATOM 2583 C CA . TRP A 1 322 ? 28.797 2.389 7.242 1 86.12 322 TRP A CA 1
ATOM 2584 C C . TRP A 1 322 ? 28.781 2.135 8.75 1 86.12 322 TRP A C 1
ATOM 2586 O O . TRP A 1 322 ? 27.859 1.493 9.266 1 86.12 322 TRP A O 1
ATOM 2596 N N . LYS A 1 323 ? 29.781 2.654 9.438 1 89.19 323 LYS A N 1
ATOM 2597 C CA . LYS A 1 323 ? 29.844 2.543 10.891 1 89.19 323 LYS A CA 1
ATOM 2598 C C . LYS A 1 323 ? 29.031 3.645 11.562 1 89.19 323 LYS A C 1
ATOM 2600 O O . LYS A 1 323 ? 28.891 3.668 12.789 1 89.19 323 LYS A O 1
ATOM 2605 N N . ARG A 1 324 ? 28.516 4.551 10.867 1 95.12 324 ARG A N 1
ATOM 2606 C CA . ARG A 1 324 ? 27.578 5.582 11.281 1 95.12 324 ARG A CA 1
ATOM 2607 C C . ARG A 1 324 ? 28.25 6.629 12.156 1 95.12 324 ARG A C 1
ATOM 2609 O O . ARG A 1 324 ? 27.641 7.168 13.078 1 95.12 324 ARG A O 1
ATOM 2616 N N . GLU A 1 325 ? 29.484 6.832 11.969 1 94.62 325 GLU A N 1
ATOM 2617 C CA . GLU A 1 325 ? 30.203 7.801 12.789 1 94.62 325 GLU A CA 1
ATOM 2618 C C . GLU A 1 325 ? 29.75 9.227 12.484 1 94.62 325 GLU A C 1
ATOM 2620 O O . GLU A 1 325 ? 29.422 9.984 13.398 1 94.62 325 GLU A O 1
ATOM 2625 N N . ARG A 1 326 ? 29.797 9.578 11.234 1 95.5 326 ARG A N 1
ATOM 2626 C CA . ARG A 1 326 ? 29.375 10.914 10.828 1 95.5 326 ARG A CA 1
ATOM 2627 C C . ARG A 1 326 ? 27.906 11.141 11.172 1 95.5 326 ARG A C 1
ATOM 2629 O O . ARG A 1 326 ? 27.516 12.234 11.594 1 95.5 326 ARG A O 1
ATOM 2636 N N . MET A 1 327 ? 27.109 10.18 10.945 1 96.81 327 MET A N 1
ATOM 2637 C CA . MET A 1 327 ? 25.688 10.281 11.258 1 96.81 327 MET A CA 1
ATOM 2638 C C . MET A 1 327 ? 25.469 10.523 12.75 1 96.81 327 MET A C 1
ATOM 2640 O O . MET A 1 327 ? 24.672 11.375 13.133 1 96.81 327 MET A O 1
ATOM 2644 N N . ASN A 1 328 ? 26.172 9.75 13.531 1 96.75 328 ASN A N 1
ATOM 2645 C CA . ASN A 1 328 ? 26.062 9.914 14.977 1 96.75 328 ASN A CA 1
ATOM 2646 C C . ASN A 1 328 ? 26.516 11.297 15.422 1 96.75 328 ASN A C 1
ATOM 2648 O O . ASN A 1 328 ? 25.953 11.867 16.359 1 96.75 328 ASN A O 1
ATOM 2652 N N . GLU A 1 329 ? 27.531 11.758 14.812 1 97.06 329 GLU A N 1
ATOM 2653 C CA . GLU A 1 329 ? 27.969 13.125 15.094 1 97.06 329 GLU A CA 1
ATOM 2654 C C . GLU A 1 329 ? 26.875 14.133 14.789 1 97.06 329 GLU A C 1
ATOM 2656 O O . GLU A 1 329 ? 26.641 15.062 15.562 1 97.06 329 GLU A O 1
ATOM 2661 N N . ALA A 1 330 ? 26.234 13.953 13.672 1 97.38 330 ALA A N 1
ATOM 2662 C CA . ALA A 1 330 ? 25.125 14.828 13.305 1 97.38 330 ALA A CA 1
ATOM 2663 C C . ALA A 1 330 ? 23.969 14.703 14.297 1 97.38 330 ALA A C 1
ATOM 2665 O O . ALA A 1 330 ? 23.422 15.711 14.742 1 97.38 330 ALA A O 1
ATOM 2666 N N . PHE A 1 331 ? 23.609 13.469 14.656 1 97.31 331 PHE A N 1
ATOM 2667 C CA . PHE A 1 331 ? 22.5 13.211 15.57 1 97.31 331 PHE A CA 1
ATOM 2668 C C . PHE A 1 331 ? 22.766 13.836 16.938 1 97.31 331 PHE A C 1
ATOM 2670 O O . PHE A 1 331 ? 21.828 14.289 17.594 1 97.31 331 PHE A O 1
ATOM 2677 N N . LYS A 1 332 ? 23.969 13.875 17.359 1 96.44 332 LYS A N 1
ATOM 2678 C CA . LYS A 1 332 ? 24.328 14.422 18.656 1 96.44 332 LYS A CA 1
ATOM 2679 C C . LYS A 1 332 ? 23.938 15.898 18.766 1 96.44 332 LYS A C 1
ATOM 2681 O O . LYS A 1 332 ? 23.703 16.406 19.859 1 96.44 332 LYS A O 1
ATOM 2686 N N . VAL A 1 333 ? 23.828 16.5 17.672 1 96.81 333 VAL A N 1
ATOM 2687 C CA . VAL A 1 333 ? 23.547 17.938 17.641 1 96.81 333 VAL A CA 1
ATOM 2688 C C . VAL A 1 333 ? 22.094 18.188 18.031 1 96.81 333 VAL A C 1
ATOM 2690 O O . VAL A 1 333 ? 21.797 19.094 18.812 1 96.81 333 VAL A O 1
ATOM 2693 N N . TYR A 1 334 ? 21.203 17.406 17.531 1 96.69 334 TYR A N 1
ATOM 2694 C CA . TYR A 1 334 ? 19.828 17.859 17.656 1 96.69 334 TYR A CA 1
ATOM 2695 C C . TYR A 1 334 ? 18.953 16.766 18.25 1 96.69 334 TYR A C 1
ATOM 2697 O O . TYR A 1 334 ? 17.812 17.016 18.656 1 96.69 334 TYR A O 1
ATOM 2705 N N . VAL A 1 335 ? 19.375 15.5 18.219 1 95 335 VAL A N 1
ATOM 2706 C CA . VAL A 1 335 ? 18.562 14.469 18.859 1 95 335 VAL A CA 1
ATOM 2707 C C . VAL A 1 335 ? 18.516 14.695 20.359 1 95 335 VAL A C 1
ATOM 2709 O O . VAL A 1 335 ? 19.562 14.758 21.016 1 95 335 VAL A O 1
ATOM 2712 N N . GLY A 1 336 ? 17.359 14.867 20.922 1 91.69 336 GLY A N 1
ATOM 2713 C CA . GLY A 1 336 ? 17.188 15.195 22.328 1 91.69 336 GLY A CA 1
ATOM 2714 C C . GLY A 1 336 ? 17.234 16.688 22.609 1 91.69 336 GLY A C 1
ATOM 2715 O O . GLY A 1 336 ? 16.969 17.125 23.719 1 91.69 336 GLY A O 1
ATOM 2716 N N . SER A 1 337 ? 17.656 17.469 21.625 1 95.12 337 SER A N 1
ATOM 2717 C CA . SER A 1 337 ? 17.703 18.922 21.672 1 95.12 337 SER A CA 1
ATOM 2718 C C . SER A 1 337 ? 17.25 19.531 20.344 1 95.12 337 SER A C 1
ATOM 2720 O O . SER A 1 337 ? 18.047 20.172 19.656 1 95.12 337 SER A O 1
ATOM 2722 N N . GLU A 1 338 ? 16.031 19.484 20.094 1 94.5 338 GLU A N 1
ATOM 2723 C CA . GLU A 1 338 ? 15.484 19.797 18.766 1 94.5 338 GLU A CA 1
ATOM 2724 C C . GLU A 1 338 ? 15.672 21.266 18.422 1 94.5 338 GLU A C 1
ATOM 2726 O O . GLU A 1 338 ? 15.703 21.625 17.234 1 94.5 338 GLU A O 1
ATOM 2731 N N . HIS A 1 339 ? 15.797 22.188 19.469 1 96.19 339 HIS A N 1
ATOM 2732 C CA . HIS A 1 339 ? 16 23.594 19.188 1 96.19 339 HIS A CA 1
ATOM 2733 C C . HIS A 1 339 ? 17.281 23.828 18.391 1 96.19 339 HIS A C 1
ATOM 2735 O O . HIS A 1 339 ? 17.391 24.797 17.641 1 96.19 339 HIS A O 1
ATOM 2741 N N . ASN A 1 340 ? 18.219 22.891 18.438 1 97.19 340 ASN A N 1
ATOM 2742 C CA . ASN A 1 340 ? 19.469 23 17.719 1 97.19 340 ASN A CA 1
ATOM 2743 C C . ASN A 1 340 ? 19.281 22.781 16.219 1 97.19 340 ASN A C 1
ATOM 2745 O O . ASN A 1 340 ? 20.156 23.094 15.422 1 97.19 340 ASN A O 1
ATOM 2749 N N . LEU A 1 341 ? 18.156 22.297 15.805 1 97.06 341 LEU A N 1
ATOM 2750 C CA . LEU A 1 341 ? 17.859 22.156 14.383 1 97.06 341 LEU A CA 1
ATOM 2751 C C . LEU A 1 341 ? 17.938 23.5 13.672 1 97.06 341 LEU A C 1
ATOM 2753 O O . LEU A 1 341 ? 18.188 23.562 12.469 1 97.06 341 LEU A O 1
ATOM 2757 N N . LEU A 1 342 ? 17.766 24.594 14.383 1 96.75 342 LEU A N 1
ATOM 2758 C CA . LEU A 1 342 ? 17.812 25.938 13.828 1 96.75 342 LEU A CA 1
ATOM 2759 C C . LEU A 1 342 ? 19.188 26.219 13.203 1 96.75 342 LEU A C 1
ATOM 2761 O O . LEU A 1 342 ? 19.281 27.016 12.273 1 96.75 342 LEU A O 1
ATOM 2765 N N . GLN A 1 343 ? 20.188 25.578 13.742 1 96.06 343 GLN A N 1
ATOM 2766 C CA . GLN A 1 343 ? 21.531 25.906 13.273 1 96.06 343 GLN A CA 1
ATOM 2767 C C . GLN A 1 343 ? 21.969 24.969 12.156 1 96.06 343 GLN A C 1
ATOM 2769 O O . GLN A 1 343 ? 23.047 25.141 11.586 1 96.06 343 GLN A O 1
ATOM 2774 N N . VAL A 1 344 ? 21.188 23.922 11.883 1 97.56 344 VAL A N 1
ATOM 2775 C CA . VAL A 1 344 ? 21.547 22.953 10.852 1 97.56 344 VAL A CA 1
ATOM 2776 C C . VAL A 1 344 ? 21.031 23.422 9.492 1 97.56 344 VAL A C 1
ATOM 2778 O O . VAL A 1 344 ? 19.828 23.297 9.195 1 97.56 344 VAL A O 1
ATOM 2781 N N . ASP A 1 345 ? 21.891 23.953 8.648 1 97.62 345 ASP A N 1
ATOM 2782 C CA . ASP A 1 345 ? 21.547 24.484 7.336 1 97.62 345 ASP A CA 1
ATOM 2783 C C . ASP A 1 345 ? 22.719 24.375 6.375 1 97.62 345 ASP A C 1
ATOM 2785 O O . ASP A 1 345 ? 23.781 24.953 6.613 1 97.62 345 ASP A O 1
ATOM 2789 N N . PHE A 1 346 ? 22.531 23.625 5.32 1 97.75 346 PHE A N 1
ATOM 2790 C CA . PHE A 1 346 ? 23.625 23.375 4.395 1 97.75 346 PHE A CA 1
ATOM 2791 C C . PHE A 1 346 ? 23.344 24 3.033 1 97.75 346 PHE A C 1
ATOM 2793 O O . PHE A 1 346 ? 24.125 23.828 2.092 1 97.75 346 PHE A O 1
ATOM 2800 N N . LEU A 1 347 ? 22.25 24.703 2.914 1 97.25 347 LEU A N 1
ATOM 2801 C CA . LEU A 1 347 ? 21.875 25.344 1.662 1 97.25 347 LEU A CA 1
ATOM 2802 C C . LEU A 1 347 ? 22.422 26.766 1.597 1 97.25 347 LEU A C 1
ATOM 2804 O O . LEU A 1 347 ? 22.703 27.375 2.631 1 97.25 347 LEU A O 1
ATOM 2808 N N . ALA A 1 348 ? 22.594 27.266 0.43 1 94.38 348 ALA A N 1
ATOM 2809 C CA . ALA A 1 348 ? 23.031 28.656 0.251 1 94.38 348 ALA A CA 1
ATOM 2810 C C . ALA A 1 348 ? 21.938 29.625 0.665 1 94.38 348 ALA A C 1
ATOM 2812 O O . ALA A 1 348 ? 20.75 29.422 0.365 1 94.38 348 ALA A O 1
ATOM 2813 N N . ARG A 1 349 ? 22.406 30.594 1.526 1 95.62 349 ARG A N 1
ATOM 2814 C CA . ARG A 1 349 ? 21.531 31.672 1.97 1 95.62 349 ARG A CA 1
ATOM 2815 C C . ARG A 1 349 ? 22.125 33.031 1.649 1 95.62 349 ARG A C 1
ATOM 2817 O O . ARG A 1 349 ? 23.344 33.219 1.664 1 95.62 349 ARG A O 1
ATOM 2824 N N . GLU A 1 350 ? 21.312 33.969 1.432 1 90.56 350 GLU A N 1
ATOM 2825 C CA . GLU A 1 350 ? 21.781 35.312 1.046 1 90.56 350 GLU A CA 1
ATOM 2826 C C . GLU A 1 350 ? 22.156 36.125 2.27 1 90.56 350 GLU A C 1
ATOM 2828 O O . GLU A 1 350 ? 23.094 36.938 2.223 1 90.56 350 GLU A O 1
ATOM 2833 N N . LYS A 1 351 ? 21.375 35.969 3.279 1 95.19 351 LYS A N 1
ATOM 2834 C CA . LYS A 1 351 ? 21.516 36.781 4.488 1 95.19 351 LYS A CA 1
ATOM 2835 C C . LYS A 1 351 ? 21.562 35.906 5.734 1 95.19 351 LYS A C 1
ATOM 2837 O O . LYS A 1 351 ? 21.219 34.719 5.676 1 95.19 351 LYS A O 1
ATOM 2842 N N . THR A 1 352 ? 22.094 36.469 6.793 1 98.06 352 THR A N 1
ATOM 2843 C CA . THR A 1 352 ? 22.141 35.781 8.07 1 98.06 352 THR A CA 1
ATOM 2844 C C . THR A 1 352 ? 21.422 36.562 9.148 1 98.06 352 THR A C 1
ATOM 2846 O O . THR A 1 352 ? 21.562 37.781 9.242 1 98.06 352 THR A O 1
ATOM 2849 N N . VAL A 1 353 ? 20.609 35.938 9.883 1 98.44 353 VAL A N 1
ATOM 2850 C CA . VAL A 1 353 ? 19.875 36.562 10.984 1 98.44 353 VAL A CA 1
ATOM 2851 C C . VAL A 1 353 ? 20.25 35.875 12.297 1 98.44 353 VAL A C 1
ATOM 2853 O O . VAL A 1 353 ? 20.406 34.656 12.359 1 98.44 353 VAL A O 1
ATOM 2856 N N . VAL A 1 354 ? 20.625 36.688 13.297 1 98.5 354 VAL A N 1
ATOM 2857 C CA . VAL A 1 354 ? 20.812 36.125 14.641 1 98.5 354 VAL A CA 1
ATOM 2858 C C . VAL A 1 354 ? 19.469 36 15.344 1 98.5 354 VAL A C 1
ATOM 2860 O O . VAL A 1 354 ? 18.688 36.969 15.398 1 98.5 354 VAL A O 1
ATOM 2863 N N . CYS A 1 355 ? 19.094 34.844 15.797 1 98.44 355 CYS A N 1
ATOM 2864 C CA . CYS A 1 355 ? 17.828 34.562 16.453 1 98.44 355 CYS A CA 1
ATOM 2865 C C . CYS A 1 355 ? 18 34.438 17.953 1 98.44 355 CYS A C 1
ATOM 2867 O O . CYS A 1 355 ? 18.516 33.406 18.438 1 98.44 355 CYS A O 1
ATOM 2869 N N . LEU A 1 356 ? 17.516 35.312 18.656 1 98 356 LEU A N 1
ATOM 2870 C CA . LEU A 1 356 ? 17.625 35.281 20.125 1 98 356 LEU A CA 1
ATOM 2871 C C . LEU A 1 356 ? 16.5 34.438 20.719 1 98 356 LEU A C 1
ATOM 2873 O O . LEU A 1 356 ? 15.383 34.906 20.906 1 98 356 LEU A O 1
ATOM 2877 N N . CYS A 1 357 ? 16.844 33.25 21.062 1 95.69 357 CYS A N 1
ATOM 2878 C CA . CYS A 1 357 ? 15.875 32.281 21.516 1 95.69 357 CYS A CA 1
ATOM 2879 C C . CYS A 1 357 ? 16.172 31.844 22.953 1 95.69 357 CYS A C 1
ATOM 2881 O O . CYS A 1 357 ? 16.656 30.734 23.188 1 95.69 357 CYS A O 1
ATOM 2883 N N . LYS A 1 358 ? 15.781 32.688 23.828 1 92.44 358 LYS A N 1
ATOM 2884 C CA . LYS A 1 358 ? 16.016 32.406 25.234 1 92.44 358 LYS A CA 1
ATOM 2885 C C . LYS A 1 358 ? 15.188 31.234 25.719 1 92.44 358 LYS A C 1
ATOM 2887 O O . LYS A 1 358 ? 15.656 30.422 26.516 1 92.44 358 LYS A O 1
ATOM 2892 N N . HIS A 1 359 ? 13.914 31.203 25.359 1 92.56 359 HIS A N 1
ATOM 2893 C CA . HIS A 1 359 ? 13.047 30.062 25.656 1 92.56 359 HIS A CA 1
ATOM 2894 C C . HIS A 1 359 ? 13.125 29.016 24.562 1 92.56 359 HIS A C 1
ATOM 2896 O O . HIS A 1 359 ? 12.531 29.188 23.5 1 92.56 359 HIS A O 1
ATOM 2902 N N . LEU A 1 360 ? 13.648 27.922 24.859 1 93.75 360 LEU A N 1
ATOM 2903 C CA . LEU A 1 360 ? 14.031 26.922 23.859 1 93.75 360 LEU A CA 1
ATOM 2904 C C . LEU A 1 360 ? 12.812 26.406 23.109 1 93.75 360 LEU A C 1
ATOM 2906 O O . LEU A 1 360 ? 12.898 26.062 21.938 1 93.75 360 LEU A O 1
ATOM 2910 N N . ASP A 1 361 ? 11.672 26.312 23.719 1 92.06 361 ASP A N 1
ATOM 2911 C CA . ASP A 1 361 ? 10.469 25.781 23.094 1 92.06 361 ASP A CA 1
ATOM 2912 C C . ASP A 1 361 ? 9.953 26.719 22 1 92.06 361 ASP A C 1
ATOM 2914 O O . ASP A 1 361 ? 9.117 26.328 21.188 1 92.06 361 ASP A O 1
ATOM 2918 N N . GLN A 1 362 ? 10.508 27.922 21.859 1 94.38 362 GLN A N 1
ATOM 2919 C CA . GLN A 1 362 ? 10.031 28.922 20.906 1 94.38 362 GLN A CA 1
ATOM 2920 C C . GLN A 1 362 ? 10.805 28.828 19.594 1 94.38 362 GLN A C 1
ATOM 2922 O O . GLN A 1 362 ? 10.57 29.625 18.672 1 94.38 362 GLN A O 1
ATOM 2927 N N . TRP A 1 363 ? 11.672 27.859 19.484 1 96.44 363 TRP A N 1
ATOM 2928 C CA . TRP A 1 363 ? 12.547 27.812 18.312 1 96.44 363 TRP A CA 1
ATOM 2929 C C . TRP A 1 363 ? 11.734 27.703 17.031 1 96.44 363 TRP A C 1
ATOM 2931 O O . TRP A 1 363 ? 12.148 28.188 15.984 1 96.44 363 TRP A O 1
ATOM 2941 N N . GLY A 1 364 ? 10.516 27.109 17.078 1 96.31 364 GLY A N 1
ATOM 2942 C CA . GLY A 1 364 ? 9.672 26.922 15.914 1 96.31 364 GLY A CA 1
ATOM 2943 C C . GLY A 1 364 ? 9.234 28.234 15.289 1 96.31 364 GLY A C 1
ATOM 2944 O O . GLY A 1 364 ? 8.938 28.297 14.094 1 96.31 364 GLY A O 1
ATOM 2945 N N . TYR A 1 365 ? 9.219 29.359 16.047 1 97.25 365 TYR A N 1
ATOM 2946 C CA . TYR A 1 365 ? 8.82 30.656 15.539 1 97.25 365 TYR A CA 1
ATOM 2947 C C . TYR A 1 365 ? 9.828 31.188 14.531 1 97.25 365 TYR A C 1
ATOM 2949 O O . TYR A 1 365 ? 9.492 32 13.68 1 97.25 365 TYR A O 1
ATOM 2957 N N . TYR A 1 366 ? 11.047 30.734 14.641 1 98 366 TYR A N 1
ATOM 2958 C CA . TYR A 1 366 ? 12.125 31.328 13.859 1 98 366 TYR A CA 1
ATOM 2959 C C . TYR A 1 366 ? 12.328 30.578 12.555 1 98 366 TYR A C 1
ATOM 2961 O O . TYR A 1 366 ? 12.953 31.078 11.625 1 98 366 TYR A O 1
ATOM 2969 N N . THR A 1 367 ? 11.805 29.359 12.398 1 96.75 367 THR A N 1
ATOM 2970 C CA . THR A 1 367 ? 12.086 28.469 11.281 1 96.75 367 THR A CA 1
ATOM 2971 C C . THR A 1 367 ? 11.641 29.094 9.961 1 96.75 367 THR A C 1
ATOM 2973 O O . THR A 1 367 ? 12.32 28.953 8.945 1 96.75 367 THR A O 1
ATOM 2976 N N . PRO A 1 368 ? 10.547 29.844 9.906 1 96.81 368 PRO A N 1
ATOM 2977 C CA . PRO A 1 368 ? 10.07 30.391 8.633 1 96.81 368 PRO A CA 1
ATOM 2978 C C . PRO A 1 368 ? 11.031 31.422 8.031 1 96.81 368 PRO A C 1
ATOM 2980 O O . PRO A 1 368 ? 10.945 31.719 6.844 1 96.81 368 PRO A O 1
ATOM 2983 N N . LEU A 1 369 ? 11.898 31.969 8.828 1 97.06 369 LEU A N 1
ATOM 2984 C CA . LEU A 1 369 ? 12.844 32.969 8.328 1 97.06 369 LEU A CA 1
ATOM 2985 C C . LEU A 1 369 ? 13.789 32.344 7.301 1 97.06 369 LEU A C 1
ATOM 2987 O O . LEU A 1 369 ? 14.328 33.031 6.441 1 97.06 369 LEU A O 1
ATOM 2991 N N . ARG A 1 370 ? 13.93 31.016 7.371 1 95.81 370 ARG A N 1
ATOM 2992 C CA . ARG A 1 370 ? 14.688 30.312 6.336 1 95.81 370 ARG A CA 1
ATOM 2993 C C . ARG A 1 370 ? 14.008 30.453 4.977 1 95.81 370 ARG A C 1
ATOM 2995 O O . ARG A 1 370 ? 14.672 30.578 3.951 1 95.81 370 ARG A O 1
ATOM 3002 N N . ALA A 1 371 ? 12.742 30.391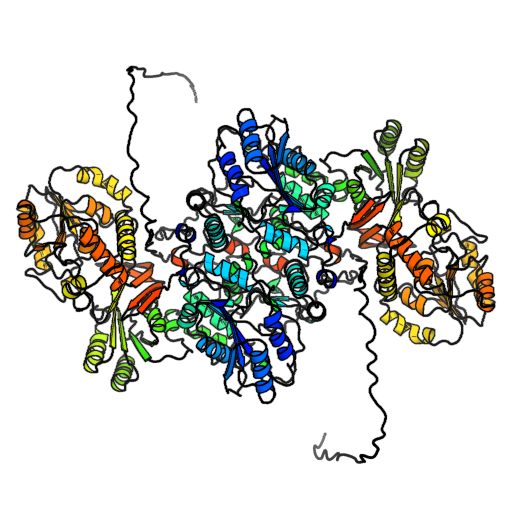 5.004 1 92.12 371 ALA A N 1
ATOM 3003 C CA . ALA A 1 371 ? 11.977 30.531 3.771 1 92.12 371 ALA A CA 1
ATOM 3004 C C . ALA A 1 371 ? 12.102 31.953 3.207 1 92.12 371 ALA A C 1
ATOM 3006 O O . ALA A 1 371 ? 11.906 32.156 2.01 1 92.12 371 ALA A O 1
ATOM 3007 N N . ALA A 1 372 ? 12.414 32.875 4.062 1 93.44 372 ALA A N 1
ATOM 3008 C CA . ALA A 1 372 ? 12.609 34.25 3.633 1 93.44 372 ALA A CA 1
ATOM 3009 C C . ALA A 1 372 ? 14.047 34.5 3.16 1 93.44 372 ALA A C 1
ATOM 3011 O O . ALA A 1 372 ? 14.43 35.625 2.855 1 93.44 372 ALA A O 1
ATOM 3012 N N . GLY A 1 373 ? 14.875 33.469 3.156 1 93.12 373 GLY A N 1
ATOM 3013 C CA . GLY A 1 373 ? 16.203 33.531 2.57 1 93.12 373 GLY A CA 1
ATOM 3014 C C . GLY A 1 373 ? 17.312 33.688 3.604 1 93.12 373 GLY A C 1
ATOM 3015 O O . GLY A 1 373 ? 18.453 33.969 3.252 1 93.12 373 GLY A O 1
ATOM 3016 N N . TYR A 1 374 ? 17.047 33.531 4.883 1 96.81 374 TYR A N 1
ATOM 3017 C CA . TYR A 1 374 ? 18.031 33.781 5.93 1 96.81 374 TYR A CA 1
ATOM 3018 C C . TYR A 1 374 ? 18.688 32.469 6.387 1 96.81 374 TYR A C 1
ATOM 3020 O O . TYR A 1 374 ? 18.016 31.438 6.504 1 96.81 374 TYR A O 1
ATOM 3028 N N . ARG A 1 375 ? 19.906 32.5 6.598 1 97.81 375 ARG A N 1
ATOM 3029 C CA . ARG A 1 375 ? 20.578 31.547 7.492 1 97.81 375 ARG A CA 1
ATOM 3030 C C . ARG A 1 375 ? 20.312 31.906 8.953 1 97.81 375 ARG A C 1
ATOM 3032 O O . ARG A 1 375 ? 20.453 33.062 9.336 1 97.81 375 ARG A O 1
ATOM 3039 N N . LEU A 1 376 ? 19.984 31 9.719 1 98.31 376 LEU A N 1
ATOM 3040 C CA . LEU A 1 376 ? 19.656 31.266 11.117 1 98.31 376 LEU A CA 1
ATOM 3041 C C . LEU A 1 376 ? 20.859 31 12.023 1 98.31 376 LEU A C 1
ATOM 3043 O O . LEU A 1 376 ? 21.531 29.969 11.883 1 98.31 376 LEU A O 1
ATOM 3047 N N . HIS A 1 377 ? 21.156 31.906 12.82 1 98.19 377 HIS A N 1
ATOM 3048 C CA . HIS A 1 377 ? 22.141 31.766 13.883 1 98.19 377 HIS A CA 1
ATOM 3049 C C . HIS A 1 377 ? 21.484 31.859 15.258 1 98.19 377 HIS A C 1
ATOM 3051 O O . HIS A 1 377 ? 21.422 32.938 15.844 1 98.19 377 HIS A O 1
ATOM 3057 N N . PRO A 1 378 ? 21.156 30.734 15.812 1 97.75 378 PRO A N 1
ATOM 3058 C CA . PRO A 1 378 ? 20.422 30.766 17.078 1 97.75 378 PRO A CA 1
ATOM 3059 C C . PRO A 1 378 ? 21.312 31.078 18.281 1 97.75 378 PRO A C 1
ATOM 3061 O O . PRO A 1 378 ? 22.469 30.641 18.312 1 97.75 378 PRO A O 1
ATOM 3064 N N . VAL A 1 379 ? 20.766 31.75 19.172 1 97.25 379 VAL A N 1
ATOM 3065 C CA . VAL A 1 379 ? 21.391 32.062 20.453 1 97.25 379 VAL A CA 1
ATOM 3066 C C . VAL A 1 379 ? 20.469 31.656 21.594 1 97.25 379 VAL A C 1
ATOM 3068 O O . VAL A 1 379 ? 19.312 32.094 21.656 1 97.25 379 VAL A O 1
ATOM 3071 N N . PHE A 1 380 ? 21.016 30.891 22.5 1 95.62 380 PHE A N 1
ATOM 3072 C CA . PHE A 1 380 ? 20.141 30.281 23.5 1 95.62 380 PHE A CA 1
ATOM 3073 C C . PHE A 1 380 ? 20.469 30.797 24.891 1 95.62 380 PHE A C 1
ATOM 3075 O O . PHE A 1 380 ? 19.797 30.453 25.859 1 95.62 380 PHE A O 1
ATOM 3082 N N . ASP A 1 381 ? 21.562 31.641 24.984 1 93.5 381 ASP A N 1
ATOM 3083 C CA . ASP A 1 381 ? 21.969 32.125 26.297 1 93.5 381 ASP A CA 1
ATOM 3084 C C . ASP A 1 381 ? 22.406 33.594 26.234 1 93.5 381 ASP A C 1
ATOM 3086 O O . ASP A 1 381 ? 22.422 34.188 25.172 1 93.5 381 ASP A O 1
ATOM 3090 N N . THR A 1 382 ? 22.656 34.125 27.422 1 93.69 382 THR A N 1
ATOM 3091 C CA . THR A 1 382 ? 23.031 35.531 27.5 1 93.69 382 THR A CA 1
ATOM 3092 C C . THR A 1 382 ? 24.391 35.656 28.172 1 93.69 382 THR A C 1
ATOM 3094 O O . THR A 1 382 ? 24.641 36.656 28.891 1 93.69 382 THR A O 1
ATOM 3097 N N . ALA A 1 383 ? 25.219 34.688 28.016 1 94.06 383 ALA A N 1
ATOM 3098 C CA . ALA A 1 383 ? 26.578 34.812 28.578 1 94.06 383 ALA A CA 1
ATOM 3099 C C . ALA A 1 383 ? 27.328 35.969 27.938 1 94.06 383 ALA A C 1
ATOM 3101 O O . ALA A 1 383 ? 27.109 36.312 26.766 1 94.06 383 ALA A O 1
ATOM 3102 N N . PRO A 1 384 ? 28.203 36.531 28.688 1 94.12 384 PRO A N 1
ATOM 3103 C CA . PRO A 1 384 ? 28.922 37.688 28.172 1 94.12 384 PRO A CA 1
ATOM 3104 C C . PRO A 1 384 ? 29.672 37.406 26.859 1 94.12 384 PRO A C 1
ATOM 3106 O O . PRO A 1 384 ? 29.703 38.25 25.969 1 94.12 384 PRO A O 1
ATOM 3109 N N . GLU A 1 385 ? 30.234 36.281 26.812 1 94.94 385 GLU A N 1
ATOM 3110 C CA . GLU A 1 385 ? 30.938 35.906 25.594 1 94.94 385 GLU A CA 1
ATOM 3111 C C . GLU A 1 385 ? 30 35.812 24.406 1 94.94 385 GLU A C 1
ATOM 3113 O O . GLU A 1 385 ? 30.359 36.188 23.281 1 94.94 385 GLU A O 1
ATOM 3118 N N . THR A 1 386 ? 28.812 35.344 24.625 1 96.12 386 THR A N 1
ATOM 3119 C CA . THR A 1 386 ? 27.797 35.219 23.594 1 96.12 386 THR A CA 1
ATOM 3120 C C . THR A 1 386 ? 27.359 36.594 23.125 1 96.12 386 THR A C 1
ATOM 3122 O O . THR A 1 386 ? 27.281 36.875 21.922 1 96.12 386 THR A O 1
ATOM 3125 N N . ILE A 1 387 ? 27.078 37.438 24.062 1 96.19 387 ILE A N 1
ATOM 3126 C CA . ILE A 1 387 ? 26.656 38.812 23.75 1 96.19 387 ILE A CA 1
ATOM 3127 C C . ILE A 1 387 ? 27.75 39.531 22.969 1 96.19 387 ILE A C 1
ATOM 3129 O O . ILE A 1 387 ? 27.453 40.219 22 1 96.19 387 ILE A O 1
ATOM 3133 N N . ALA A 1 388 ? 29 39.312 23.391 1 96.56 388 ALA A N 1
ATOM 3134 C CA . ALA A 1 388 ? 30.125 39.938 22.703 1 96.56 388 ALA A CA 1
ATOM 3135 C C . ALA A 1 388 ? 30.219 39.438 21.25 1 96.56 388 ALA A C 1
ATOM 3137 O O . ALA A 1 388 ? 30.5 40.25 20.344 1 96.56 388 ALA A O 1
ATOM 3138 N N . ALA A 1 389 ? 30.031 38.281 21.109 1 97.31 389 ALA A N 1
ATOM 3139 C CA . ALA A 1 389 ? 30.109 37.688 19.766 1 97.31 389 ALA A CA 1
ATOM 3140 C C . ALA A 1 389 ? 29.016 38.25 18.875 1 97.31 389 ALA A C 1
ATOM 3142 O O . ALA A 1 389 ? 29.25 38.562 17.703 1 97.31 389 ALA A O 1
ATOM 3143 N N . ILE A 1 390 ? 27.828 38.375 19.344 1 97.88 390 ILE A N 1
ATOM 3144 C CA . ILE A 1 390 ? 26.703 38.906 18.578 1 97.88 390 ILE A CA 1
ATOM 3145 C C . ILE A 1 390 ? 26.953 40.375 18.25 1 97.88 390 ILE A C 1
ATOM 3147 O O . ILE A 1 390 ? 26.672 40.812 17.141 1 97.88 390 ILE A O 1
ATOM 3151 N N . THR A 1 391 ? 27.453 41.031 19.266 1 97.75 391 THR A N 1
ATOM 3152 C CA . THR A 1 391 ? 27.781 42.438 19.078 1 97.75 391 THR A CA 1
ATOM 3153 C C . THR A 1 391 ? 28.766 42.625 17.922 1 97.75 391 THR A C 1
ATOM 3155 O O . THR A 1 391 ? 28.547 43.438 17.047 1 97.75 391 THR A O 1
ATOM 3158 N N . THR A 1 392 ? 29.797 41.844 17.969 1 97.88 392 THR A N 1
ATOM 3159 C CA . THR A 1 392 ? 30.812 41.906 16.922 1 97.88 392 THR A CA 1
ATOM 3160 C C . THR A 1 392 ? 30.219 41.562 15.562 1 97.88 392 THR A C 1
ATOM 3162 O O . THR A 1 392 ? 30.531 42.188 14.555 1 97.88 392 THR A O 1
ATOM 3165 N N . GLY A 1 393 ? 29.359 40.531 15.555 1 97.88 393 GLY A N 1
ATOM 3166 C CA . GLY A 1 393 ? 28.719 40.125 14.32 1 97.88 393 GLY A CA 1
ATOM 3167 C C . GLY A 1 393 ? 27.797 41.188 13.742 1 97.88 393 GLY A C 1
ATOM 3168 O O . GLY A 1 393 ? 27.734 41.375 12.523 1 97.88 393 GLY A O 1
ATOM 3169 N N . LEU A 1 394 ? 27.078 41.906 14.562 1 97.75 394 LEU A N 1
ATOM 3170 C CA . LEU A 1 394 ? 26.219 43 14.109 1 97.75 394 LEU A CA 1
ATOM 3171 C C . LEU A 1 394 ? 27.047 44.125 13.555 1 97.75 394 LEU A C 1
ATOM 3173 O O . LEU A 1 394 ? 26.719 44.688 12.5 1 97.75 394 LEU A O 1
ATOM 3177 N N . ILE A 1 395 ? 28.125 44.469 14.25 1 97.94 395 ILE A N 1
ATOM 3178 C CA . ILE A 1 395 ? 28.969 45.594 13.867 1 97.94 395 ILE A CA 1
ATOM 3179 C C . ILE A 1 395 ? 29.688 45.281 12.555 1 97.94 395 ILE A C 1
ATOM 3181 O O . ILE A 1 395 ? 29.75 46.125 11.664 1 97.94 395 ILE A O 1
ATOM 3185 N N . SER A 1 396 ? 30.172 44.062 12.359 1 97.19 396 SER A N 1
ATOM 3186 C CA . SER A 1 396 ? 30.922 43.656 11.172 1 97.19 396 SER A CA 1
ATOM 3187 C C . SER A 1 396 ? 30.016 43.469 9.969 1 97.19 396 SER A C 1
ATOM 3189 O O . SER A 1 396 ? 30.484 43.469 8.828 1 97.19 396 SER A O 1
ATOM 3191 N N . GLY A 1 397 ? 28.766 43.281 10.273 1 95.94 397 GLY A N 1
ATOM 3192 C CA . GLY A 1 397 ? 27.828 43.031 9.18 1 95.94 397 GLY A CA 1
ATOM 3193 C C . GLY A 1 397 ? 27.609 41.562 8.891 1 95.94 397 GLY A C 1
ATOM 3194 O O . GLY A 1 397 ? 26.891 41.219 7.957 1 95.94 397 GLY A O 1
ATOM 3195 N N . GLU A 1 398 ? 28.25 40.781 9.672 1 96.5 398 GLU A N 1
ATOM 3196 C CA . GLU A 1 398 ? 28 39.344 9.555 1 96.5 398 GLU A CA 1
ATOM 3197 C C . GLU A 1 398 ? 26.516 39 9.688 1 96.5 398 GLU A C 1
ATOM 3199 O O . GLU A 1 398 ? 25.984 38.188 8.945 1 96.5 398 GLU A O 1
ATOM 3204 N N . PHE A 1 399 ? 25.938 39.625 10.625 1 98.06 399 PHE A N 1
ATOM 3205 C CA . PHE A 1 399 ? 24.484 39.5 10.805 1 98.06 399 PHE A CA 1
ATOM 3206 C C . PHE A 1 399 ? 23.766 40.688 10.148 1 98.06 399 PHE A C 1
ATOM 3208 O O . PHE A 1 399 ? 23.969 41.844 10.547 1 98.06 399 PHE A O 1
ATOM 3215 N N . SER A 1 400 ? 22.969 40.406 9.211 1 97.38 400 SER A N 1
ATOM 3216 C CA . SER A 1 400 ? 22.219 41.438 8.516 1 97.38 400 SER A CA 1
ATOM 3217 C C . SER A 1 400 ? 20.906 41.75 9.227 1 97.38 400 SER A C 1
ATOM 3219 O O . SER A 1 400 ? 20.25 42.75 8.945 1 97.38 400 SER A O 1
ATOM 3221 N N . ALA A 1 401 ? 20.531 40.844 10.141 1 98.25 401 ALA A N 1
ATOM 3222 C CA . ALA A 1 401 ? 19.266 41 10.852 1 98.25 401 ALA A CA 1
ATOM 3223 C C . ALA A 1 401 ? 19.344 40.375 12.25 1 98.25 401 ALA A C 1
ATOM 3225 O O . ALA A 1 401 ? 20.234 39.594 12.539 1 98.25 401 ALA A O 1
ATOM 3226 N N . LEU A 1 402 ? 18.484 40.781 13.078 1 98.56 402 LEU A N 1
ATOM 3227 C CA . LEU A 1 402 ? 18.297 40.25 14.43 1 98.56 402 LEU A CA 1
ATOM 3228 C C . LEU A 1 402 ? 16.828 39.969 14.695 1 98.56 402 LEU A C 1
ATOM 3230 O O . LEU A 1 402 ? 15.961 40.812 14.438 1 98.56 402 LEU A O 1
ATOM 3234 N N . SER A 1 403 ? 16.531 38.781 15.102 1 98.62 403 SER A N 1
ATOM 3235 C CA . SER A 1 403 ? 15.156 38.406 15.414 1 98.62 403 SER A CA 1
ATOM 3236 C C . SER A 1 403 ? 15 38.031 16.891 1 98.62 403 SER A C 1
ATOM 3238 O O . SER A 1 403 ? 15.875 37.406 17.469 1 98.62 403 SER A O 1
ATOM 3240 N N . ILE A 1 404 ? 13.883 38.406 17.469 1 97.88 404 ILE A N 1
ATOM 3241 C CA . ILE A 1 404 ? 13.656 38.188 18.891 1 97.88 404 ILE A CA 1
ATOM 3242 C C . ILE A 1 404 ? 12.156 38.062 19.172 1 97.88 404 ILE A C 1
ATOM 3244 O O . ILE A 1 404 ? 11.359 38.781 18.547 1 97.88 404 ILE A O 1
ATOM 3248 N N . PHE A 1 405 ? 11.859 37.188 20.031 1 96 405 PHE A N 1
ATOM 3249 C CA . PHE A 1 405 ? 10.484 37.094 20.516 1 96 405 PHE A CA 1
ATOM 3250 C C . PHE A 1 405 ? 10.219 38.188 21.562 1 96 405 PHE A C 1
ATOM 3252 O O . PHE A 1 405 ? 10.68 38.062 22.703 1 96 405 PHE A O 1
ATOM 3259 N N . ASN A 1 406 ? 9.516 39.219 21.219 1 94 406 ASN A N 1
ATOM 3260 C CA . ASN A 1 406 ? 9.141 40.344 22.078 1 94 406 ASN A CA 1
ATOM 3261 C C . ASN A 1 406 ? 10.344 40.875 22.859 1 94 406 ASN A C 1
ATOM 3263 O O . ASN A 1 406 ? 10.656 40.375 23.938 1 94 406 ASN A O 1
ATOM 3267 N N . PRO A 1 407 ? 10.922 41.812 22.469 1 94.44 407 PRO A N 1
ATOM 3268 C CA . PRO A 1 407 ? 12.133 42.344 23.109 1 94.44 407 PRO A CA 1
ATOM 3269 C C . PRO A 1 407 ? 11.844 43 24.438 1 94.44 407 PRO A C 1
ATOM 3271 O O . PRO A 1 407 ? 12.766 43.344 25.188 1 94.44 407 PRO A O 1
ATOM 3274 N N . TYR A 1 408 ? 10.633 43.125 24.859 1 92.19 408 TYR A N 1
ATOM 3275 C CA . TYR A 1 408 ? 10.266 43.875 26.047 1 92.19 408 TYR A CA 1
ATOM 3276 C C . TYR A 1 408 ? 9.914 42.938 27.203 1 92.19 408 TYR A C 1
ATOM 3278 O O . TYR A 1 408 ? 9.594 43.406 28.297 1 92.19 408 TYR A O 1
ATOM 3286 N N . MET A 1 409 ? 9.961 41.75 26.953 1 88.19 409 MET A N 1
ATOM 3287 C CA . MET A 1 409 ? 9.75 40.781 28.031 1 88.19 409 MET A CA 1
ATOM 3288 C C . MET A 1 409 ? 10.891 40.844 29.047 1 88.19 409 MET A C 1
ATOM 3290 O O . MET A 1 409 ? 12.055 41 28.672 1 88.19 409 MET A O 1
ATOM 3294 N N . LYS A 1 410 ? 10.547 40.562 30.25 1 84 410 LYS A N 1
ATOM 3295 C CA . LYS A 1 410 ? 11.531 40.594 31.328 1 84 410 LYS A CA 1
ATOM 3296 C C . LYS A 1 410 ? 12.633 39.562 31.094 1 84 410 LYS A C 1
ATOM 3298 O O . LYS A 1 410 ? 13.812 39.844 31.328 1 84 410 LYS A O 1
ATOM 3303 N N . SER A 1 411 ? 12.25 38.469 30.641 1 85.5 411 SER A N 1
ATOM 3304 C CA . SER A 1 411 ? 13.203 37.375 30.422 1 85.5 411 SER A CA 1
ATOM 3305 C C . SER A 1 411 ? 14.203 37.719 29.312 1 85.5 411 SER A C 1
ATOM 3307 O O . SER A 1 411 ? 15.289 37.156 29.25 1 85.5 411 SER A O 1
ATOM 3309 N N . HIS A 1 412 ? 13.867 38.719 28.453 1 90.75 412 HIS A N 1
ATOM 3310 C CA . HIS A 1 412 ? 14.703 39.062 27.312 1 90.75 412 HIS A CA 1
ATOM 3311 C C . HIS A 1 412 ? 15.43 40.375 27.547 1 90.75 412 HIS A C 1
ATOM 3313 O O . HIS A 1 412 ? 16.047 40.938 26.625 1 90.75 412 HIS A O 1
ATOM 3319 N N . ALA A 1 413 ? 15.359 40.875 28.734 1 88.75 413 ALA A N 1
ATOM 3320 C CA . ALA A 1 413 ? 15.891 42.188 29.078 1 88.75 413 ALA A CA 1
ATOM 3321 C C . ALA A 1 413 ? 17.375 42.281 28.719 1 88.75 413 ALA A C 1
ATOM 3323 O O . ALA A 1 413 ? 17.844 43.344 28.297 1 88.75 413 ALA A O 1
ATOM 3324 N N . GLN A 1 414 ? 18.047 41.219 28.875 1 90.62 414 GLN A N 1
ATOM 3325 C CA . GLN A 1 414 ? 19.484 41.219 28.641 1 90.62 414 GLN A CA 1
ATOM 3326 C C . GLN A 1 414 ? 19.797 41.375 27.156 1 90.62 414 GLN A C 1
ATOM 3328 O O . GLN A 1 414 ? 20.906 41.781 26.781 1 90.62 414 GLN A O 1
ATOM 3333 N N . PHE A 1 415 ? 18.891 41.125 26.297 1 95 415 PHE A N 1
ATOM 3334 C CA . PHE A 1 415 ? 19.094 41.219 24.859 1 95 415 PHE A CA 1
ATOM 3335 C C . PHE A 1 415 ? 18.797 42.625 24.359 1 95 415 PHE A C 1
ATOM 3337 O O . PHE A 1 415 ? 19.094 42.969 23.219 1 95 415 PHE A O 1
ATOM 3344 N N . LYS A 1 416 ? 18.172 43.438 25.203 1 93.62 416 LYS A N 1
ATOM 3345 C CA . LYS A 1 416 ? 17.703 44.75 24.781 1 93.62 416 LYS A CA 1
ATOM 3346 C C . LYS A 1 416 ? 18.812 45.562 24.141 1 93.62 416 LYS A C 1
ATOM 3348 O O . LYS A 1 416 ? 18.578 46.25 23.141 1 93.62 416 LYS A O 1
ATOM 3353 N N . GLN A 1 417 ? 19.984 45.531 24.703 1 94.62 417 GLN A N 1
ATOM 3354 C CA . GLN A 1 417 ? 21.109 46.281 24.172 1 94.62 417 GLN A CA 1
ATOM 3355 C C . GLN A 1 417 ? 21.438 45.844 22.75 1 94.62 417 GLN A C 1
ATOM 3357 O O . GLN A 1 417 ? 21.828 46.656 21.922 1 94.62 417 GLN A O 1
ATOM 3362 N N . LEU A 1 418 ? 21.312 44.594 22.484 1 97.19 418 LEU A N 1
ATOM 3363 C CA . LEU A 1 418 ? 21.578 44.094 21.141 1 97.19 418 LEU A CA 1
ATOM 3364 C C . LEU A 1 418 ? 20.531 44.594 20.156 1 97.19 418 LEU A C 1
ATOM 3366 O O . LEU A 1 418 ? 20.844 44.906 19.016 1 97.19 418 LEU A O 1
ATOM 3370 N N . VAL A 1 419 ? 19.297 44.656 20.594 1 97.56 419 VAL A N 1
ATOM 3371 C CA . VAL A 1 419 ? 18.219 45.156 19.75 1 97.56 419 VAL A CA 1
ATOM 3372 C C . VAL A 1 419 ? 18.469 46.625 19.406 1 97.56 419 VAL A C 1
ATOM 3374 O O . VAL A 1 419 ? 18.328 47.031 18.25 1 97.56 419 VAL A O 1
ATOM 3377 N N . LEU A 1 420 ? 18.844 47.406 20.391 1 97 420 LEU A N 1
ATOM 3378 C CA . LEU A 1 420 ? 19.141 48.812 20.188 1 97 420 LEU A CA 1
ATOM 3379 C C . LEU A 1 420 ? 20.312 49 19.234 1 97 420 LEU A C 1
ATOM 3381 O O . LEU A 1 420 ? 20.281 49.875 18.375 1 97 420 LEU A O 1
ATOM 3385 N N . LEU A 1 421 ? 21.312 48.188 19.469 1 97.31 421 LEU A N 1
ATOM 3386 C CA . LEU A 1 421 ? 22.484 48.281 18.594 1 97.31 421 LEU A CA 1
ATOM 3387 C C . LEU A 1 421 ? 22.094 47.969 17.141 1 97.31 421 LEU A C 1
ATOM 3389 O O . LEU A 1 421 ? 22.531 48.656 16.219 1 97.31 421 LEU A O 1
ATOM 3393 N N . ALA A 1 422 ? 21.344 46.906 16.922 1 98.25 422 ALA A N 1
ATOM 3394 C CA . ALA A 1 422 ? 20.922 46.531 15.578 1 98.25 422 ALA A CA 1
ATOM 3395 C C . ALA A 1 422 ? 20.172 47.688 14.906 1 98.25 422 ALA A C 1
ATOM 3397 O O . ALA A 1 422 ? 20.406 47.969 13.727 1 98.25 422 ALA A O 1
ATOM 3398 N N . ARG A 1 423 ? 19.281 48.344 15.625 1 97.19 423 ARG A N 1
ATOM 3399 C CA . ARG A 1 423 ? 18.547 49.469 15.086 1 97.19 423 ARG A CA 1
ATOM 3400 C C . ARG A 1 423 ? 19.484 50.625 14.734 1 97.19 423 ARG A C 1
ATOM 3402 O O . ARG A 1 423 ? 19.344 51.25 13.68 1 97.19 423 ARG A O 1
ATOM 3409 N N . ASP A 1 424 ? 20.375 50.875 15.609 1 97.62 424 ASP A N 1
ATOM 3410 C CA . ASP A 1 424 ? 21.328 51.969 15.406 1 97.62 424 ASP A CA 1
ATOM 3411 C C . ASP A 1 424 ? 22.172 51.719 14.156 1 97.62 424 ASP A C 1
ATOM 3413 O O . ASP A 1 424 ? 22.516 52.688 13.438 1 97.62 424 ASP A O 1
ATOM 3417 N N . LEU A 1 425 ? 22.516 50.5 13.938 1 97.56 425 LEU A N 1
ATOM 3418 C CA . LEU A 1 425 ? 23.375 50.125 12.812 1 97.56 425 LEU A CA 1
ATOM 3419 C C . LEU A 1 425 ? 22.562 49.969 11.539 1 97.56 425 LEU A C 1
ATOM 3421 O O . LEU A 1 425 ? 23.125 49.719 10.469 1 97.56 425 LEU A O 1
ATOM 3425 N N . GLY A 1 426 ? 21.281 50.062 11.641 1 96.38 426 GLY A N 1
ATOM 3426 C CA . GLY A 1 426 ? 20.422 49.938 10.477 1 96.38 426 GLY A CA 1
ATOM 3427 C C . GLY A 1 426 ? 20.188 48.5 10.055 1 96.38 426 GLY A C 1
ATOM 3428 O O . GLY A 1 426 ? 19.844 48.25 8.906 1 96.38 426 GLY A O 1
ATOM 3429 N N . ARG A 1 427 ? 20.531 47.531 10.93 1 97.5 427 ARG A N 1
ATOM 3430 C CA . ARG A 1 427 ? 20.219 46.125 10.664 1 97.5 427 ARG A CA 1
ATOM 3431 C C . ARG A 1 427 ? 18.719 45.875 10.781 1 97.5 427 ARG A C 1
ATOM 3433 O O . ARG A 1 427 ? 18.016 46.594 11.516 1 97.5 427 ARG A O 1
ATOM 3440 N N . GLU A 1 428 ? 18.234 44.969 10.008 1 96.75 428 GLU A N 1
ATOM 3441 C CA . GLU A 1 428 ? 16.828 44.594 10.094 1 96.75 428 GLU A CA 1
ATOM 3442 C C . GLU A 1 428 ? 16.5 43.969 11.453 1 96.75 428 GLU A C 1
ATOM 3444 O O . GLU A 1 428 ? 17.188 43.062 11.898 1 96.75 428 GLU A O 1
ATOM 3449 N N . VAL A 1 429 ? 15.539 44.531 12.164 1 98.06 429 VAL A N 1
ATOM 3450 C CA . VAL A 1 429 ? 15.062 43.938 13.414 1 98.06 429 VAL A CA 1
ATOM 3451 C C . VAL A 1 429 ? 13.711 43.25 13.195 1 98.06 429 VAL A C 1
ATOM 3453 O O . VAL A 1 429 ? 12.766 43.906 12.734 1 98.06 429 VAL A O 1
ATOM 3456 N N . ILE A 1 430 ? 13.641 41.969 13.477 1 98.44 430 ILE A N 1
ATOM 3457 C CA . ILE A 1 430 ? 12.43 41.188 13.289 1 98.44 430 ILE A CA 1
ATOM 3458 C C . ILE A 1 430 ? 11.867 40.75 14.641 1 98.44 430 ILE A C 1
ATOM 3460 O O . ILE A 1 430 ? 12.375 39.812 15.258 1 98.44 430 ILE A O 1
ATOM 3464 N N . VAL A 1 431 ? 10.789 41.375 15.023 1 98.06 431 VAL A N 1
ATOM 3465 C CA . VAL A 1 431 ? 10.125 41.062 16.281 1 98.06 431 VAL A CA 1
ATOM 3466 C C . VAL A 1 431 ? 9 40.062 16.047 1 98.06 431 VAL A C 1
ATOM 3468 O O . VAL A 1 431 ? 8.188 40.219 15.141 1 98.06 431 VAL A O 1
ATOM 3471 N N . ILE A 1 432 ? 9.016 39 16.844 1 97.88 432 ILE A N 1
ATOM 3472 C CA . ILE A 1 432 ? 7.945 38 16.812 1 97.88 432 ILE A CA 1
ATOM 3473 C C . ILE A 1 432 ? 7.07 38.156 18.047 1 97.88 432 ILE A C 1
ATOM 3475 O O . ILE A 1 432 ? 7.578 38.281 19.172 1 97.88 432 ILE A O 1
ATOM 3479 N N . GLU A 1 433 ? 5.82 38.188 17.875 1 95.88 433 GLU A N 1
ATOM 3480 C CA . GLU A 1 433 ? 4.875 38.281 18.984 1 95.88 433 GLU A CA 1
ATOM 3481 C C . GLU A 1 433 ? 3.553 37.594 18.641 1 95.88 433 GLU A C 1
ATOM 3483 O O . GLU A 1 433 ? 3.234 37.406 17.469 1 95.88 433 GLU A O 1
ATOM 3488 N N . ARG A 1 434 ? 2.891 37.156 19.656 1 93.69 434 ARG A N 1
ATOM 3489 C CA . ARG A 1 434 ? 1.583 36.531 19.484 1 93.69 434 ARG A CA 1
ATOM 3490 C C . ARG A 1 434 ? 0.538 37.562 19.062 1 93.69 434 ARG A C 1
ATOM 3492 O O . ARG A 1 434 ? 0.557 38.719 19.516 1 93.69 434 ARG A O 1
ATOM 3499 N N . GLY A 1 435 ? -0.323 37.125 18.203 1 94.25 435 GLY A N 1
ATOM 3500 C CA . GLY A 1 435 ? -1.429 37.969 17.797 1 94.25 435 GLY A CA 1
ATOM 3501 C C . GLY A 1 435 ? -2.611 37.906 18.734 1 94.25 435 GLY A C 1
ATOM 3502 O O . GLY A 1 435 ? -2.637 37.094 19.656 1 94.25 435 GLY A O 1
ATOM 3503 N N . ALA A 1 436 ? -3.574 38.75 18.469 1 94.19 436 ALA A N 1
ATOM 3504 C CA . ALA A 1 436 ? -4.758 38.844 19.312 1 94.19 436 ALA A CA 1
ATOM 3505 C C . ALA A 1 436 ? -5.84 37.875 18.859 1 94.19 436 ALA A C 1
ATOM 3507 O O . ALA A 1 436 ? -6.926 37.844 19.438 1 94.19 436 ALA A O 1
ATOM 3508 N N . LEU A 1 437 ? -5.539 37.094 17.844 1 94.44 437 LEU A N 1
ATOM 3509 C CA . LEU A 1 437 ? -6.445 36.062 17.359 1 94.44 437 LEU A CA 1
ATOM 3510 C C . LEU A 1 437 ? -5.863 34.688 17.609 1 94.44 437 LEU A C 1
ATOM 3512 O O . LEU A 1 437 ? -4.645 34.531 17.656 1 94.44 437 LEU A O 1
ATOM 3516 N N . PRO A 1 438 ? -6.758 33.75 17.828 1 91.12 438 PRO A N 1
ATOM 3517 C CA . PRO A 1 438 ? -6.266 32.406 18.109 1 91.12 438 PRO A CA 1
ATOM 3518 C C . PRO A 1 438 ? -5.359 31.844 17 1 91.12 438 PRO A C 1
ATOM 3520 O O . PRO A 1 438 ? -5.668 32 15.82 1 91.12 438 PRO A O 1
ATOM 3523 N N . GLY A 1 439 ? -4.211 31.266 17.453 1 91.19 439 GLY A N 1
ATOM 3524 C CA . GLY A 1 439 ? -3.309 30.594 16.531 1 91.19 439 GLY A CA 1
ATOM 3525 C C . GLY A 1 439 ? -2.529 31.562 15.648 1 91.19 439 GLY A C 1
ATOM 3526 O O . GLY A 1 439 ? -2.125 31.203 14.539 1 91.19 439 GLY A O 1
ATOM 3527 N N . THR A 1 440 ? -2.41 32.812 16.062 1 95.31 440 THR A N 1
ATOM 3528 C CA . THR A 1 440 ? -1.733 33.781 15.211 1 95.31 440 THR A CA 1
ATOM 3529 C C . THR A 1 440 ? -0.492 34.344 15.906 1 95.31 440 THR A C 1
ATOM 3531 O O . THR A 1 440 ? -0.418 34.375 17.141 1 95.31 440 THR A O 1
ATOM 3534 N N . ILE A 1 441 ? 0.461 34.656 15.148 1 96.69 441 ILE A N 1
ATOM 3535 C CA . ILE A 1 441 ? 1.67 35.375 15.516 1 96.69 441 ILE A CA 1
ATOM 3536 C C . ILE A 1 441 ? 1.981 36.438 14.445 1 96.69 441 ILE A C 1
ATOM 3538 O O . ILE A 1 441 ? 1.343 36.469 13.391 1 96.69 441 ILE A O 1
ATOM 3542 N N . TYR A 1 442 ? 2.842 37.281 14.734 1 97.62 442 TYR A N 1
ATOM 3543 C CA . TYR A 1 442 ? 3.256 38.219 13.672 1 97.62 442 TYR A CA 1
ATOM 3544 C C . TYR A 1 442 ? 4.75 38.5 13.75 1 97.62 442 TYR A C 1
ATOM 3546 O O . TYR A 1 442 ? 5.371 38.312 14.805 1 97.62 442 TYR A O 1
ATOM 3554 N N . TYR A 1 443 ? 5.297 38.719 12.641 1 98.25 443 TYR A N 1
ATOM 3555 C CA . TYR A 1 443 ? 6.652 39.188 12.422 1 98.25 443 TYR A CA 1
ATOM 3556 C C . TYR A 1 443 ? 6.645 40.656 11.984 1 98.25 443 TYR A C 1
ATOM 3558 O O . TYR A 1 443 ? 5.957 41.031 11.023 1 98.25 443 TYR A O 1
ATOM 3566 N N . ASP A 1 444 ? 7.344 41.469 12.719 1 97.81 444 ASP A N 1
ATOM 3567 C CA . ASP A 1 444 ? 7.348 42.906 12.414 1 97.81 444 ASP A CA 1
ATOM 3568 C C . ASP A 1 444 ? 8.578 43.594 12.992 1 97.81 444 ASP A C 1
ATOM 3570 O O . ASP A 1 444 ? 9.43 42.938 13.609 1 97.81 444 ASP A O 1
ATOM 3574 N N . GLU A 1 445 ? 8.672 44.844 12.68 1 96.69 445 GLU A N 1
ATOM 3575 C CA . GLU A 1 445 ? 9.836 45.594 13.164 1 96.69 445 GLU A CA 1
ATOM 3576 C C . GLU A 1 445 ? 9.727 45.875 14.656 1 96.69 445 GLU A C 1
ATOM 3578 O O . GLU A 1 445 ? 10.727 46.125 15.32 1 96.69 445 GLU A O 1
ATOM 3583 N N . ASP A 1 446 ? 8.531 45.844 15.164 1 96.56 446 ASP A N 1
ATOM 3584 C CA . ASP A 1 446 ? 8.242 46 16.578 1 96.56 446 ASP A CA 1
ATOM 3585 C C . ASP A 1 446 ? 6.906 45.375 16.953 1 96.56 446 ASP A C 1
ATOM 3587 O O . ASP A 1 446 ? 6.242 44.781 16.109 1 96.56 446 ASP A O 1
ATOM 3591 N N . VAL A 1 447 ? 6.598 45.438 18.266 1 95.88 447 VAL A N 1
ATOM 3592 C CA . VAL A 1 447 ? 5.312 44.906 18.719 1 95.88 447 VAL A CA 1
ATOM 3593 C C . VAL A 1 447 ? 4.18 45.75 18.141 1 95.88 447 VAL A C 1
ATOM 3595 O O . VAL A 1 447 ? 4.391 46.906 17.766 1 95.88 447 VAL A O 1
ATOM 3598 N N . ALA A 1 448 ? 2.99 45.219 18.031 1 95.44 448 ALA A N 1
ATOM 3599 C CA . ALA A 1 448 ? 1.836 45.844 17.391 1 95.44 448 ALA A CA 1
ATOM 3600 C C . ALA A 1 448 ? 1.528 47.219 18.016 1 95.44 448 ALA A C 1
ATOM 3602 O O . ALA A 1 448 ? 1.079 48.125 17.328 1 95.44 448 ALA A O 1
ATOM 3603 N N . TYR A 1 449 ? 1.838 47.406 19.281 1 93.75 449 TYR A N 1
ATOM 3604 C CA . TYR A 1 449 ? 1.535 48.625 20.031 1 93.75 449 TYR A CA 1
ATOM 3605 C C . TYR A 1 449 ? 2.447 49.781 19.594 1 93.75 449 TYR A C 1
ATOM 3607 O O . TYR A 1 449 ? 2.145 50.938 19.844 1 93.75 449 TYR A O 1
ATOM 3615 N N . ASN A 1 450 ? 3.482 49.438 18.984 1 94.31 450 ASN A N 1
ATOM 3616 C CA . ASN A 1 450 ? 4.477 50.469 18.688 1 94.31 450 ASN A CA 1
ATOM 3617 C C . ASN A 1 450 ? 4.809 50.5 17.203 1 94.31 450 ASN A C 1
ATOM 3619 O O . ASN A 1 450 ? 5.383 51.469 16.703 1 94.31 450 ASN A O 1
ATOM 3623 N N . SER A 1 451 ? 4.473 49.562 16.438 1 95.25 451 SER A N 1
ATOM 3624 C CA . SER A 1 451 ? 4.836 49.469 15.031 1 95.25 451 SER A CA 1
ATOM 3625 C C . SER A 1 451 ? 3.916 50.312 14.164 1 95.25 451 SER A C 1
ATOM 3627 O O . SER A 1 451 ? 2.691 50.219 14.281 1 95.25 451 SER A O 1
ATOM 3629 N N . PRO A 1 452 ? 4.465 51.031 13.242 1 94.62 452 PRO A N 1
ATOM 3630 C CA . PRO A 1 452 ? 3.633 51.781 12.312 1 94.62 452 PRO A CA 1
ATOM 3631 C C . PRO A 1 452 ? 2.828 50.906 11.367 1 94.62 452 PRO A C 1
ATOM 3633 O O . PRO A 1 452 ? 1.842 51.344 10.781 1 94.62 452 PRO A O 1
ATOM 3636 N N . ASN A 1 453 ? 3.25 49.719 11.234 1 95.62 453 ASN A N 1
ATOM 3637 C CA . ASN A 1 453 ? 2.566 48.812 10.328 1 95.62 453 ASN A CA 1
ATOM 3638 C C . ASN A 1 453 ? 1.167 48.469 10.836 1 95.62 453 ASN A C 1
ATOM 3640 O O . ASN A 1 453 ? 0.325 48 10.062 1 95.62 453 ASN A O 1
ATOM 3644 N N . PHE A 1 454 ? 0.945 48.688 12.102 1 96.19 454 PHE A N 1
ATOM 3645 C CA . PHE A 1 454 ? -0.362 48.406 12.688 1 96.19 454 PHE A CA 1
ATOM 3646 C C . PHE A 1 454 ? -1.172 49.688 12.836 1 96.19 454 PHE A C 1
ATOM 3648 O O . PHE A 1 454 ? -2.189 49.719 13.531 1 96.19 454 PHE A O 1
ATOM 3655 N N . SER A 1 455 ? -0.816 50.719 12.117 1 95.5 455 SER A N 1
ATOM 3656 C CA . SER A 1 455 ? -1.452 52.031 12.266 1 95.5 455 SER A CA 1
ATOM 3657 C C . SER A 1 455 ? -2.795 52.094 11.547 1 95.5 455 SER A C 1
ATOM 3659 O O . SER A 1 455 ? -3.018 51.344 10.586 1 95.5 455 SER A O 1
ATOM 3661 N N . GLU A 1 456 ? -3.646 52.938 12.078 1 96.12 456 GLU A N 1
ATOM 3662 C CA . GLU A 1 456 ? -4.941 53.188 11.453 1 96.12 456 GLU A CA 1
ATOM 3663 C C . GLU A 1 456 ? -4.777 53.719 10.031 1 96.12 456 GLU A C 1
ATOM 3665 O O . GLU A 1 456 ? -5.547 53.344 9.133 1 96.12 456 GLU A O 1
ATOM 3670 N N . GLU A 1 457 ? -3.826 54.531 9.805 1 96.12 457 GLU A N 1
ATOM 3671 C CA . GLU A 1 457 ? -3.564 55.094 8.477 1 96.12 457 GLU A CA 1
ATOM 3672 C C . GLU A 1 457 ? -3.289 54 7.461 1 96.12 457 GLU A C 1
ATOM 3674 O O . GLU A 1 457 ? -3.826 54 6.352 1 96.12 457 GLU A O 1
ATOM 3679 N N . ARG A 1 458 ? -2.484 53.062 7.852 1 96.12 458 ARG A N 1
ATOM 3680 C CA . ARG A 1 458 ? -2.162 51.969 6.957 1 96.12 458 ARG A CA 1
ATOM 3681 C C . ARG A 1 458 ? -3.387 51.094 6.707 1 96.12 458 ARG A C 1
ATOM 3683 O O . ARG A 1 458 ? -3.584 50.594 5.598 1 96.12 458 ARG A O 1
ATOM 3690 N N . PHE A 1 459 ? -4.145 50.844 7.719 1 96.94 459 PHE A N 1
ATOM 3691 C CA . PHE A 1 459 ? -5.371 50.062 7.582 1 96.94 459 PHE A CA 1
ATOM 3692 C C . PHE A 1 459 ? -6.324 50.719 6.594 1 96.94 459 PHE A C 1
ATOM 3694 O O . PHE A 1 459 ? -6.895 50.062 5.73 1 96.94 459 PHE A O 1
ATOM 3701 N N . LEU A 1 460 ? -6.492 52 6.688 1 96.56 460 LEU A N 1
ATOM 3702 C CA . LEU A 1 460 ? -7.438 52.75 5.855 1 96.56 460 LEU A CA 1
ATOM 3703 C C . LEU A 1 460 ? -7.016 52.719 4.391 1 96.56 460 LEU A C 1
ATOM 3705 O O . LEU A 1 460 ? -7.859 52.75 3.494 1 96.56 460 LEU A O 1
ATOM 3709 N N . GLN A 1 461 ? -5.766 52.531 4.168 1 96.12 461 GLN A N 1
ATOM 3710 C CA . GLN A 1 461 ? -5.242 52.531 2.807 1 96.12 461 GLN A CA 1
ATOM 3711 C C . GLN A 1 461 ? -5.301 51.125 2.184 1 96.12 461 GLN A C 1
ATOM 3713 O O . GLN A 1 461 ? -5.215 51 0.963 1 96.12 461 GLN A O 1
ATOM 3718 N N . GLU A 1 462 ? -5.461 50.188 2.982 1 95.44 462 GLU A N 1
ATOM 3719 C CA . GLU A 1 462 ? -5.391 48.812 2.492 1 95.44 462 GLU A CA 1
ATOM 3720 C C . GLU A 1 462 ? -6.637 48.469 1.696 1 95.44 462 GLU A C 1
ATOM 3722 O O . GLU A 1 462 ? -7.742 48.906 2.027 1 95.44 462 GLU A O 1
ATOM 3727 N N . GLN A 1 463 ? -6.398 47.656 0.606 1 96 463 GLN A N 1
ATOM 3728 C CA . GLN A 1 463 ? -7.488 47.125 -0.196 1 96 463 GLN A CA 1
ATOM 3729 C C . GLN A 1 463 ? -7.539 45.594 -0.09 1 96 463 GLN A C 1
ATOM 3731 O O . GLN A 1 463 ? -6.5 44.938 0.01 1 96 463 GLN A O 1
ATOM 3736 N N . PHE A 1 464 ? -8.75 45.062 -0.053 1 96.88 464 PHE A N 1
ATOM 3737 C CA . PHE A 1 464 ? -8.953 43.625 0.038 1 96.88 464 PHE A CA 1
ATOM 3738 C C . PHE A 1 464 ? -9.797 43.125 -1.128 1 96.88 464 PHE A C 1
ATOM 3740 O O . PHE A 1 464 ? -10.727 43.812 -1.567 1 96.88 464 PHE A O 1
ATOM 3747 N N . SER A 1 465 ? -9.477 42 -1.67 1 95.5 465 SER A N 1
ATOM 3748 C CA . SER A 1 465 ? -10.273 41.375 -2.715 1 95.5 465 SER A CA 1
ATOM 3749 C C . SER A 1 465 ? -11.594 40.844 -2.158 1 95.5 465 SER A C 1
ATOM 3751 O O . SER A 1 465 ? -11.75 40.719 -0.942 1 95.5 465 SER A O 1
ATOM 3753 N N . ASP A 1 466 ? -12.523 40.531 -3.059 1 94.81 466 ASP A N 1
ATOM 3754 C CA . ASP A 1 466 ? -13.797 39.938 -2.658 1 94.81 466 ASP A CA 1
ATOM 3755 C C . ASP A 1 466 ? -13.594 38.562 -1.984 1 94.81 466 ASP A C 1
ATOM 3757 O O . ASP A 1 466 ? -14.305 38.25 -1.037 1 94.81 466 ASP A O 1
ATOM 3761 N N . ASP A 1 467 ? -12.633 37.906 -2.449 1 90.69 467 ASP A N 1
ATOM 3762 C CA . ASP A 1 467 ? -12.352 36.594 -1.874 1 90.69 467 ASP A CA 1
ATOM 3763 C C . ASP A 1 467 ? -11.82 36.719 -0.447 1 90.69 467 ASP A C 1
ATOM 3765 O O . ASP A 1 467 ? -12.195 35.938 0.432 1 90.69 467 ASP A O 1
ATOM 3769 N N . GLU A 1 468 ? -11 37.625 -0.23 1 94 468 GLU A N 1
ATOM 3770 C CA . GLU A 1 468 ? -10.461 37.844 1.106 1 94 468 GLU A CA 1
ATOM 3771 C C . GLU A 1 468 ? -11.562 38.25 2.086 1 94 468 GLU A C 1
ATOM 3773 O O . GLU A 1 468 ? -11.578 37.781 3.23 1 94 468 GLU A O 1
ATOM 3778 N N . LEU A 1 469 ? -12.438 39.062 1.595 1 96.06 469 LEU A N 1
ATOM 3779 C CA . LEU A 1 469 ? -13.539 39.5 2.443 1 96.06 469 LEU A CA 1
ATOM 3780 C C . LEU A 1 469 ? -14.484 38.312 2.744 1 96.06 469 LEU A C 1
ATOM 3782 O O . LEU A 1 469 ? -14.977 38.188 3.867 1 96.06 469 LEU A O 1
ATOM 3786 N N . ALA A 1 470 ? -14.703 37.562 1.747 1 92.88 470 ALA A N 1
ATOM 3787 C CA . ALA A 1 470 ? -15.539 36.375 1.959 1 92.88 470 ALA A CA 1
ATOM 3788 C C . ALA A 1 470 ? -14.898 35.438 2.973 1 92.88 470 ALA A C 1
ATOM 3790 O O . ALA A 1 470 ? -15.578 34.906 3.852 1 92.88 470 ALA A O 1
ATOM 3791 N N . ASP A 1 471 ? -13.633 35.219 2.854 1 91.06 471 ASP A N 1
ATOM 3792 C CA . ASP A 1 471 ? -12.898 34.375 3.789 1 91.06 471 ASP A CA 1
ATOM 3793 C C . ASP A 1 471 ? -12.93 34.969 5.199 1 91.06 471 ASP A C 1
ATOM 3795 O O . ASP A 1 471 ? -12.977 34.219 6.184 1 91.06 471 ASP A O 1
ATOM 3799 N N . SER A 1 472 ? -12.875 36.219 5.281 1 95.38 472 SER A N 1
ATOM 3800 C CA . SER A 1 472 ? -12.93 36.875 6.578 1 95.38 472 SER A CA 1
ATOM 3801 C C . SER A 1 472 ? -14.289 36.688 7.238 1 95.38 472 SER A C 1
ATOM 3803 O O . SER A 1 472 ? -14.375 36.531 8.453 1 95.38 472 SER A O 1
ATOM 3805 N N . ARG A 1 473 ? -15.305 36.75 6.418 1 94.88 473 ARG A N 1
ATOM 3806 C CA . ARG A 1 473 ? -16.641 36.5 6.949 1 94.88 473 ARG A CA 1
ATOM 3807 C C . ARG A 1 473 ? -16.75 35.094 7.52 1 94.88 473 ARG A C 1
ATOM 3809 O O . ARG A 1 473 ? -17.281 34.906 8.609 1 94.88 473 ARG A O 1
ATOM 3816 N N . SER A 1 474 ? -16.188 34.219 6.777 1 89.94 474 SER A N 1
ATOM 3817 C CA . SER A 1 474 ? -16.188 32.812 7.238 1 89.94 474 SER A CA 1
ATOM 3818 C C . SER A 1 474 ? -15.375 32.688 8.523 1 89.94 474 SER A C 1
ATOM 3820 O O . SER A 1 474 ? -15.75 31.922 9.414 1 89.94 474 SER A O 1
ATOM 3822 N N . TYR A 1 475 ? -14.281 33.344 8.578 1 92.44 475 TYR A N 1
ATOM 3823 C CA . TYR A 1 475 ? -13.438 33.281 9.766 1 92.44 475 TYR A CA 1
ATOM 3824 C C . TYR A 1 475 ? -14.188 33.844 10.977 1 92.44 475 TYR A C 1
ATOM 3826 O O . TYR A 1 475 ? -14.102 33.25 12.07 1 92.44 475 TYR A O 1
ATOM 3834 N N . ILE A 1 476 ? -14.875 34.875 10.789 1 95.44 476 ILE A N 1
ATOM 3835 C CA . ILE A 1 476 ? -15.625 35.531 11.867 1 95.44 476 ILE A CA 1
ATOM 3836 C C . ILE A 1 476 ? -16.688 34.562 12.391 1 95.44 476 ILE A C 1
ATOM 3838 O O . ILE A 1 476 ? -16.875 34.406 13.609 1 95.44 476 ILE A O 1
ATOM 3842 N N . GLU A 1 477 ? -17.312 33.938 11.484 1 92.19 477 GLU A N 1
ATOM 3843 C CA . GLU A 1 477 ? -18.328 32.969 11.883 1 92.19 477 GLU A CA 1
ATOM 3844 C C . GLU A 1 477 ? -17.719 31.812 12.688 1 92.19 477 GLU A C 1
ATOM 3846 O O . GLU A 1 477 ? -18.297 31.375 13.688 1 92.19 477 GLU A O 1
ATOM 3851 N N . GLU A 1 478 ? -16.641 31.391 12.258 1 87.5 478 GLU A N 1
ATOM 3852 C CA . GLU A 1 478 ? -15.953 30.328 12.969 1 87.5 478 GLU A CA 1
ATOM 3853 C C . GLU A 1 478 ? -15.5 30.797 14.352 1 87.5 478 GLU A C 1
ATOM 3855 O O . GLU A 1 478 ? -15.57 30.047 15.328 1 87.5 478 GLU A O 1
ATOM 3860 N N . LEU A 1 479 ? -14.992 31.922 14.383 1 91.62 479 LEU A N 1
ATOM 3861 C CA . LEU A 1 479 ? -14.539 32.5 15.641 1 91.62 479 LEU A CA 1
ATOM 3862 C C . LEU A 1 479 ? -15.688 32.625 16.641 1 91.62 479 LEU A C 1
ATOM 3864 O O . LEU A 1 479 ? -15.531 32.281 17.812 1 91.62 479 LEU A O 1
ATOM 3868 N N . LYS A 1 480 ? -16.797 32.969 16.172 1 92.62 480 LYS A N 1
ATOM 3869 C CA . LYS A 1 480 ? -17.969 33.188 17.016 1 92.62 480 LYS A CA 1
ATOM 3870 C C . LYS A 1 480 ? -18.531 31.875 17.547 1 92.62 480 LYS A C 1
ATOM 3872 O O . LYS A 1 480 ? -19.219 31.844 18.562 1 92.62 480 LYS A O 1
ATOM 3877 N N . ALA A 1 481 ? -18.172 30.797 16.828 1 87.38 481 ALA A N 1
ATOM 3878 C CA . ALA A 1 481 ? -18.625 29.469 17.266 1 87.38 481 ALA A CA 1
ATOM 3879 C C . ALA A 1 481 ? -18.016 29.109 18.609 1 87.38 481 ALA A C 1
ATOM 3881 O O . ALA A 1 481 ? -18.578 28.297 19.344 1 87.38 481 ALA A O 1
ATOM 3882 N N . GLY A 1 482 ? -16.875 29.688 18.891 1 87.88 482 GLY A N 1
ATOM 3883 C CA . GLY A 1 482 ? -16.344 29.641 20.234 1 87.88 482 GLY A CA 1
ATOM 3884 C C . GLY A 1 482 ? -15.383 28.484 20.469 1 87.88 482 GLY A C 1
ATOM 3885 O O . GLY A 1 482 ? -14.898 28.281 21.578 1 87.88 482 GLY A O 1
ATOM 3886 N N . ASP A 1 483 ? -15.031 27.75 19.484 1 81.06 483 ASP A N 1
ATOM 3887 C CA . ASP A 1 483 ? -14.148 26.609 19.625 1 81.06 483 ASP A CA 1
ATOM 3888 C C . ASP A 1 483 ? -12.688 27.031 19.625 1 81.06 483 ASP A C 1
ATOM 3890 O O . ASP A 1 483 ? -11.828 26.344 20.172 1 81.06 483 ASP A O 1
ATOM 3894 N N . SER A 1 484 ? -12.398 28.125 19.031 1 81.81 484 SER A N 1
ATOM 3895 C CA . SER A 1 484 ? -11.031 28.625 18.938 1 81.81 484 SER A CA 1
ATOM 3896 C C . SER A 1 484 ? -10.766 29.719 19.969 1 81.81 484 SER A C 1
ATOM 3898 O O . SER A 1 484 ? -11.352 30.797 19.906 1 81.81 484 SER A O 1
ATOM 3900 N N . THR A 1 485 ? -9.938 29.406 20.906 1 80.62 485 THR A N 1
ATOM 3901 C CA . THR A 1 485 ? -9.656 30.375 21.953 1 80.62 485 THR A CA 1
ATOM 3902 C C . THR A 1 485 ? -8.148 30.562 22.125 1 80.62 485 THR A C 1
ATOM 3904 O O . THR A 1 485 ? -7.359 29.719 21.703 1 80.62 485 THR A O 1
ATOM 3907 N N . LEU A 1 486 ? -7.715 31.625 22.609 1 74.88 486 LEU A N 1
ATOM 3908 C CA . LEU A 1 486 ? -6.309 31.938 22.844 1 74.88 486 LEU A CA 1
ATOM 3909 C C . LEU A 1 486 ? -5.781 31.203 24.062 1 74.88 486 LEU A C 1
ATOM 3911 O O . LEU A 1 486 ? -4.613 30.797 24.094 1 74.88 486 LEU A O 1
ATOM 3915 N N . GLU A 1 487 ? -6.68 31.094 25.062 1 74.31 487 GLU A N 1
ATOM 3916 C CA . GLU A 1 487 ? -6.359 30.359 26.297 1 74.31 487 GLU A CA 1
ATOM 3917 C C . GLU A 1 487 ? -7.32 29.188 26.516 1 74.31 487 GLU A C 1
ATOM 3919 O O . GLU A 1 487 ? -8.391 29.141 25.906 1 74.31 487 GLU A O 1
ATOM 3924 N N . GLN A 1 488 ? -6.902 28.312 27.422 1 75.31 488 GLN A N 1
ATOM 3925 C CA . GLN A 1 488 ? -7.773 27.188 27.734 1 75.31 488 GLN A CA 1
ATOM 3926 C C . GLN A 1 488 ? -9.039 27.641 28.438 1 75.31 488 GLN A C 1
ATOM 3928 O O . GLN A 1 488 ? -8.984 28.453 29.359 1 75.31 488 GLN A O 1
ATOM 3933 N N . MET A 1 489 ? -10.148 27.203 27.906 1 84.25 489 MET A N 1
ATOM 3934 C CA . MET A 1 489 ? -11.43 27.562 28.5 1 84.25 489 MET A CA 1
ATOM 3935 C C . MET A 1 489 ? -12.477 26.5 28.234 1 84.25 489 MET A C 1
ATOM 3937 O O . MET A 1 489 ? -12.242 25.578 27.453 1 84.25 489 MET A O 1
ATOM 3941 N N . ASP A 1 490 ? -13.57 26.625 28.953 1 86.06 490 ASP A N 1
ATOM 3942 C CA . ASP A 1 490 ? -14.703 25.719 28.719 1 86.06 490 ASP A CA 1
ATOM 3943 C C . ASP A 1 490 ? -15.312 25.953 27.344 1 86.06 490 ASP A C 1
ATOM 3945 O O . ASP A 1 490 ? -15.117 27.016 26.734 1 86.06 490 ASP A O 1
ATOM 3949 N N . ASP A 1 491 ? -16.016 24.969 26.906 1 87.44 491 ASP A N 1
ATOM 3950 C CA . ASP A 1 491 ? -16.641 25.125 25.594 1 87.44 491 ASP A CA 1
ATOM 3951 C C . ASP A 1 491 ? -17.812 26.109 25.656 1 87.44 491 ASP A C 1
ATOM 3953 O O . ASP A 1 491 ? -18.328 26.391 26.734 1 87.44 491 ASP A O 1
ATOM 3957 N N . TYR A 1 492 ? -18.156 26.641 24.562 1 91.56 492 TYR A N 1
ATOM 3958 C CA . TYR A 1 492 ? -19.172 27.656 24.422 1 91.56 492 TYR A CA 1
ATOM 3959 C C . TYR A 1 492 ? -20.5 27.188 25.016 1 91.56 492 TYR A C 1
ATOM 3961 O O . TYR A 1 492 ? -21.141 27.906 25.797 1 91.56 492 TYR A O 1
ATOM 3969 N N . ALA A 1 493 ? -20.922 25.969 24.703 1 89.75 493 ALA A N 1
ATOM 3970 C CA . ALA A 1 493 ? -22.234 25.438 25.125 1 89.75 493 ALA A CA 1
ATOM 3971 C C . ALA A 1 493 ? -22.297 25.281 26.641 1 89.75 493 ALA A C 1
ATOM 3973 O O . ALA A 1 493 ? -23.328 25.594 27.25 1 89.75 493 ALA A O 1
ATOM 3974 N N . THR A 1 494 ? -21.281 24.797 27.172 1 92 494 THR A N 1
ATOM 3975 C CA . THR A 1 494 ? -21.219 24.625 28.625 1 92 494 THR A CA 1
ATOM 3976 C C . THR A 1 494 ? -21.328 25.969 29.328 1 92 494 THR A C 1
ATOM 3978 O O . THR A 1 494 ? -22.078 26.109 30.297 1 92 494 THR A O 1
ATOM 3981 N N . THR A 1 495 ? -20.594 26.969 28.828 1 93.88 495 THR A N 1
ATOM 3982 C CA . THR A 1 495 ? -20.641 28.312 29.422 1 93.88 495 THR A CA 1
ATOM 3983 C C . THR A 1 495 ? -22.016 28.953 29.234 1 93.88 495 THR A C 1
ATOM 3985 O O . THR A 1 495 ? -22.531 29.609 30.125 1 93.88 495 THR A O 1
ATOM 3988 N N . ARG A 1 496 ? -22.609 28.719 28.094 1 93.81 496 ARG A N 1
ATOM 3989 C CA . ARG A 1 496 ? -23.922 29.266 27.797 1 93.81 496 ARG A CA 1
ATOM 3990 C C . ARG A 1 496 ? -24.984 28.703 28.75 1 93.81 496 ARG A C 1
ATOM 3992 O O . ARG A 1 496 ? -25.875 29.422 29.188 1 93.81 496 ARG A O 1
ATOM 3999 N N . ARG A 1 497 ? -24.844 27.438 29.031 1 93.12 497 ARG A N 1
ATOM 4000 C CA . ARG A 1 497 ? -25.766 26.812 29.969 1 93.12 497 ARG A CA 1
ATOM 4001 C C . ARG A 1 497 ? -25.562 27.375 31.375 1 93.12 497 ARG A C 1
ATOM 4003 O O . ARG A 1 497 ? -26.531 27.625 32.094 1 93.12 497 ARG A O 1
ATOM 4010 N N . LYS A 1 498 ? -24.375 27.516 31.719 1 93.62 498 LYS A N 1
ATOM 4011 C CA . LYS A 1 498 ? -24 28.016 33.031 1 93.62 498 LYS A CA 1
ATOM 4012 C C . LYS A 1 498 ? -24.5 29.438 33.25 1 93.62 498 LYS A C 1
ATOM 4014 O O . LYS A 1 498 ? -24.906 29.812 34.344 1 93.62 498 LYS A O 1
ATOM 4019 N N . LEU A 1 499 ? -24.453 30.266 32.188 1 94.56 499 LEU A N 1
ATOM 4020 C CA . LEU A 1 499 ? -24.766 31.688 32.281 1 94.56 499 LEU A CA 1
ATOM 4021 C C . LEU A 1 499 ? -26.109 32 31.625 1 94.56 499 LEU A C 1
ATOM 4023 O O . LEU A 1 499 ? -26.328 33.094 31.125 1 94.56 499 LEU A O 1
ATOM 4027 N N . ALA A 1 500 ? -27.016 31.062 31.594 1 92.31 500 ALA A N 1
ATOM 4028 C CA . ALA A 1 500 ? -28.312 31.188 30.938 1 92.31 500 ALA A CA 1
ATOM 4029 C C . ALA A 1 500 ? -29.125 32.344 31.547 1 92.31 500 ALA A C 1
ATOM 4031 O O . ALA A 1 500 ? -29.797 33.062 30.828 1 92.31 500 ALA A O 1
ATOM 4032 N N . ALA A 1 501 ? -29.078 32.5 32.844 1 91.94 501 ALA A N 1
ATOM 4033 C CA . ALA A 1 501 ? -29.828 33.562 33.531 1 91.94 501 ALA A CA 1
ATOM 4034 C C . ALA A 1 501 ? -29.281 34.938 33.188 1 91.94 501 ALA A C 1
ATOM 4036 O O . ALA A 1 501 ? -30.031 35.875 32.938 1 91.94 501 ALA A O 1
ATOM 4037 N N . LEU A 1 502 ? -27.969 35 33.125 1 92.56 502 LEU A N 1
ATOM 4038 C CA . LEU A 1 502 ? -27.312 36.25 32.75 1 92.56 502 LEU A CA 1
ATOM 4039 C C . LEU A 1 502 ? -27.734 36.656 31.344 1 92.56 502 LEU A C 1
ATOM 4041 O O . LEU A 1 502 ? -27.969 37.844 31.094 1 92.56 502 LEU A O 1
ATOM 4045 N N . ALA A 1 503 ? -27.844 35.719 30.469 1 91.06 503 ALA A N 1
ATOM 4046 C CA . ALA A 1 503 ? -28.172 35.938 29.062 1 91.06 503 ALA A CA 1
ATOM 4047 C C . ALA A 1 503 ? -29.609 36.438 28.922 1 91.06 503 ALA A C 1
ATOM 4049 O O . ALA A 1 503 ? -29.969 37.062 27.922 1 91.06 503 ALA A O 1
ATOM 4050 N N . SER A 1 504 ? -30.422 36.156 29.953 1 91.38 504 SER A N 1
ATOM 4051 C CA . SER A 1 504 ? -31.844 36.469 29.875 1 91.38 504 SER A CA 1
ATOM 4052 C C . SER A 1 504 ? -32.156 37.812 30.547 1 91.38 504 SER A C 1
ATOM 4054 O O . SER A 1 504 ? -33.312 38.25 30.547 1 91.38 504 SER A O 1
ATOM 4056 N N . LEU A 1 505 ? -31.172 38.438 31.078 1 92.56 505 LEU A N 1
ATOM 4057 C CA . LEU A 1 505 ? -31.375 39.719 31.781 1 92.56 505 LEU A CA 1
ATOM 4058 C C . LEU A 1 505 ? -31.859 40.781 30.828 1 92.56 505 LEU A C 1
ATOM 4060 O O . LEU A 1 505 ? -31.438 40.844 29.672 1 92.56 505 LEU A O 1
ATOM 4064 N N . LYS A 1 506 ? -32.688 41.688 31.312 1 91.5 506 LYS A N 1
ATOM 4065 C CA . LYS A 1 506 ? -33.156 42.844 30.547 1 91.5 506 LYS A CA 1
ATOM 4066 C C . LYS A 1 506 ? -32.219 44.031 30.766 1 91.5 506 LYS A C 1
ATOM 4068 O O . LYS A 1 506 ? -32.094 44.906 29.891 1 91.5 506 LYS A O 1
ATOM 4073 N N . SER A 1 507 ? -31.625 44.125 31.969 1 94.19 507 SER A N 1
ATOM 4074 C CA . SER A 1 507 ? -30.656 45.188 32.25 1 94.19 507 SER A CA 1
ATOM 4075 C C . SER A 1 507 ? -29.438 45.062 31.359 1 94.19 507 SER A C 1
ATOM 4077 O O . SER A 1 507 ? -29.047 43.969 30.953 1 94.19 507 SER A O 1
ATOM 4079 N N . PRO A 1 508 ? -28.891 46.188 31.031 1 96.44 508 PRO A N 1
ATOM 4080 C CA . PRO A 1 508 ? -27.656 46.125 30.25 1 96.44 508 PRO A CA 1
ATOM 4081 C C . PRO A 1 508 ? -26.516 45.438 30.984 1 96.44 508 PRO A C 1
ATOM 4083 O O . PRO A 1 508 ? -26.344 45.625 32.188 1 96.44 508 PRO A O 1
ATOM 4086 N N . VAL A 1 509 ? -25.812 44.562 30.25 1 97.75 509 VAL A N 1
ATOM 4087 C CA . VAL A 1 509 ? -24.688 43.812 30.797 1 97.75 509 VAL A CA 1
ATOM 4088 C C . VAL A 1 509 ? -23.375 44.406 30.25 1 97.75 509 VAL A C 1
ATOM 4090 O O . VAL A 1 509 ? -23.172 44.438 29.031 1 97.75 509 VAL A O 1
ATOM 4093 N N . LEU A 1 510 ? -22.5 44.906 31.109 1 98.12 510 LEU A N 1
ATOM 4094 C CA . LEU A 1 510 ? -21.172 45.375 30.75 1 98.12 510 LEU A CA 1
ATOM 4095 C C . LEU A 1 510 ? -20.109 44.344 31.047 1 98.12 510 LEU A C 1
ATOM 4097 O O . LEU A 1 510 ? -19.953 43.938 32.188 1 98.12 510 LEU A O 1
ATOM 4101 N N . PHE A 1 511 ? -19.438 43.906 29.969 1 98 511 PHE A N 1
ATOM 4102 C CA . PHE A 1 511 ? -18.359 42.938 30.141 1 98 511 PHE A CA 1
ATOM 4103 C C . PHE A 1 511 ? -17 43.625 30.219 1 98 511 PHE A C 1
ATOM 4105 O O . PHE A 1 511 ? -16.688 44.469 29.359 1 98 511 PHE A O 1
ATOM 4112 N N . ILE A 1 512 ? -16.156 43.281 31.188 1 96.94 512 ILE A N 1
ATOM 4113 C CA . ILE A 1 512 ? -14.836 43.875 31.375 1 96.94 512 ILE A CA 1
ATOM 4114 C C . ILE A 1 512 ? -13.805 42.75 31.562 1 96.94 512 ILE A C 1
ATOM 4116 O O . ILE A 1 512 ? -13.688 42.188 32.656 1 96.94 512 ILE A O 1
ATOM 4120 N N . PRO A 1 513 ? -13.047 42.469 30.531 1 95.12 513 PRO A N 1
ATOM 4121 C CA . PRO A 1 513 ? -11.922 41.562 30.688 1 95.12 513 PRO A CA 1
ATOM 4122 C C . PRO A 1 513 ? -10.688 42.219 31.297 1 95.12 513 PRO A C 1
ATOM 4124 O O . PRO A 1 513 ? -10.234 43.281 30.797 1 95.12 513 PRO A O 1
ATOM 4127 N N . LEU A 1 514 ? -10.133 41.656 32.281 1 92.75 514 LEU A N 1
ATOM 4128 C CA . LEU A 1 514 ? -8.953 42.219 32.938 1 92.75 514 LEU A CA 1
ATOM 4129 C C . LEU A 1 514 ? -7.676 41.625 32.375 1 92.75 514 LEU A C 1
ATOM 4131 O O . LEU A 1 514 ? -7.719 40.594 31.688 1 92.75 514 LEU A O 1
ATOM 4135 N N . GLN A 1 515 ? -6.555 42.312 32.531 1 90.44 515 GLN A N 1
ATOM 4136 C CA . GLN A 1 515 ? -5.23 41.906 32.062 1 90.44 515 GLN A CA 1
ATOM 4137 C C . GLN A 1 515 ? -4.27 41.719 33.219 1 90.44 515 GLN A C 1
ATOM 4139 O O . GLN A 1 515 ? -4.629 41.969 34.375 1 90.44 515 GLN A O 1
ATOM 4144 N N . LEU A 1 516 ? -3.184 41.219 32.906 1 85.12 516 LEU A N 1
ATOM 4145 C CA . LEU A 1 516 ? -2.145 41.094 33.906 1 85.12 516 LEU A CA 1
ATOM 4146 C C . LEU A 1 516 ? -1.444 42.438 34.125 1 85.12 516 LEU A C 1
ATOM 4148 O O . LEU A 1 516 ? -1.119 43.156 33.188 1 85.12 516 LEU A O 1
ATOM 4152 N N . HIS A 1 517 ? -1.142 42.719 35.344 1 82.62 517 HIS A N 1
ATOM 4153 C CA . HIS A 1 517 ? -0.642 44.031 35.719 1 82.62 517 HIS A CA 1
ATOM 4154 C C . HIS A 1 517 ? 0.777 44.25 35.188 1 82.62 517 HIS A C 1
ATOM 4156 O O . HIS A 1 517 ? 1.206 45.375 35.031 1 82.62 517 HIS A O 1
ATOM 4162 N N . ASP A 1 518 ? 1.425 43.219 34.938 1 80.88 518 ASP A N 1
ATOM 4163 C CA . ASP A 1 518 ? 2.832 43.375 34.594 1 80.88 518 ASP A CA 1
ATOM 4164 C C . ASP A 1 518 ? 3.049 43.094 33.094 1 80.88 518 ASP A C 1
ATOM 4166 O O . ASP A 1 518 ? 4.188 43.062 32.625 1 80.88 518 ASP A O 1
ATOM 4170 N N . ASP A 1 519 ? 2.031 43.031 32.438 1 84.56 519 ASP A N 1
ATOM 4171 C CA . ASP A 1 519 ? 2.141 42.719 31.016 1 84.56 519 ASP A CA 1
ATOM 4172 C C . ASP A 1 519 ? 2.588 43.969 30.234 1 84.56 519 ASP A C 1
ATOM 4174 O O . ASP A 1 519 ? 2.254 45.094 30.594 1 84.56 519 ASP A O 1
ATOM 4178 N N . MET A 1 520 ? 3.328 43.719 29.188 1 85.56 520 MET A N 1
ATOM 4179 C CA . MET A 1 520 ? 3.842 44.781 28.328 1 85.56 520 MET A CA 1
ATOM 4180 C C . MET A 1 520 ? 2.701 45.625 27.781 1 85.56 520 MET A C 1
ATOM 4182 O O . MET A 1 520 ? 2.816 46.875 27.688 1 85.56 520 MET A O 1
ATOM 4186 N N . ALA A 1 521 ? 1.624 45.094 27.484 1 86.81 521 ALA A N 1
ATOM 4187 C CA . ALA A 1 521 ? 0.491 45.781 26.859 1 86.81 521 ALA A CA 1
ATOM 4188 C C . ALA A 1 521 ? -0.045 46.906 27.766 1 86.81 521 ALA A C 1
ATOM 4190 O O . ALA A 1 521 ? -0.564 47.906 27.281 1 86.81 521 ALA A O 1
ATOM 4191 N N . VAL A 1 522 ? 0.169 46.75 29.062 1 89.44 522 VAL A N 1
ATOM 4192 C CA . VAL A 1 522 ? -0.431 47.75 29.969 1 89.44 522 VAL A CA 1
ATOM 4193 C C . VAL A 1 522 ? 0.662 48.594 30.594 1 89.44 522 VAL A C 1
ATOM 4195 O O . VAL A 1 522 ? 0.369 49.562 31.297 1 89.44 522 VAL A O 1
ATOM 4198 N N . THR A 1 523 ? 1.838 48.25 30.359 1 88.38 523 THR A N 1
ATOM 4199 C CA . THR A 1 523 ? 2.908 48.969 31.031 1 88.38 523 THR A CA 1
ATOM 4200 C C . THR A 1 523 ? 3.717 49.781 30.031 1 88.38 523 THR A C 1
ATOM 4202 O O . THR A 1 523 ? 4.355 50.781 30.391 1 88.38 523 THR A O 1
ATOM 4205 N N . MET A 1 524 ? 3.641 49.344 28.859 1 90.25 524 MET A N 1
ATOM 4206 C CA . MET A 1 524 ? 4.461 50.031 27.859 1 90.25 524 MET A CA 1
ATOM 4207 C C . MET A 1 524 ? 3.596 50.562 26.719 1 90.25 524 MET A C 1
ATOM 4209 O O . MET A 1 524 ? 2.504 50.031 26.469 1 90.25 524 MET A O 1
ATOM 4213 N N . PHE A 1 525 ? 4.133 51.594 26.078 1 90.94 525 PHE A N 1
ATOM 4214 C CA . PHE A 1 525 ? 3.518 52.25 24.906 1 90.94 525 PHE A CA 1
ATOM 4215 C C . PHE A 1 525 ? 2.086 52.656 25.219 1 90.94 525 PHE A C 1
ATOM 4217 O O . PHE A 1 525 ? 1.164 52.344 24.469 1 90.94 525 PHE A O 1
ATOM 4224 N N . ILE A 1 526 ? 1.915 53.156 26.281 1 87.75 526 ILE A N 1
ATOM 4225 C CA . ILE A 1 526 ? 0.604 53.5 26.812 1 87.75 526 ILE A CA 1
ATOM 4226 C C . ILE A 1 526 ? 0.066 54.719 26.109 1 87.75 526 ILE A C 1
ATOM 4228 O O . ILE A 1 526 ? 0.815 55.656 25.828 1 87.75 526 ILE A O 1
ATOM 4232 N N . LYS A 1 527 ? -1.037 54.625 25.719 1 82.06 527 LYS A N 1
ATOM 4233 C CA . LYS A 1 527 ? -1.816 55.75 25.219 1 82.06 527 LYS A CA 1
ATOM 4234 C C . LYS A 1 527 ? -3.096 55.938 26.016 1 82.06 527 LYS A C 1
ATOM 4236 O O . LYS A 1 527 ? -3.582 55 26.656 1 82.06 527 LYS A O 1
ATOM 4241 N N . GLY A 1 528 ? -3.574 57.094 26.266 1 74.81 528 GLY A N 1
ATOM 4242 C CA . GLY A 1 528 ? -4.793 57.375 27.016 1 74.81 528 GLY A CA 1
ATOM 4243 C C . GLY A 1 528 ? -4.543 58.125 28.297 1 74.81 528 GLY A C 1
ATOM 4244 O O . GLY A 1 528 ? -3.395 58.406 28.672 1 74.81 528 GLY A O 1
ATOM 4245 N N . GLU A 1 529 ? -5.57 58.344 28.938 1 76.06 529 GLU A N 1
ATOM 4246 C CA . GLU A 1 529 ? -5.512 59.219 30.109 1 76.06 529 GLU A CA 1
ATOM 4247 C C . GLU A 1 529 ? -5.336 58.406 31.391 1 76.06 529 GLU A C 1
ATOM 4249 O O . GLU A 1 529 ? -4.684 58.875 32.344 1 76.06 529 GLU A O 1
ATOM 4254 N N . GLN A 1 530 ? -5.828 57.25 31.328 1 84.75 530 GLN A N 1
ATOM 4255 C CA . GLN A 1 530 ? -5.801 56.406 32.531 1 84.75 530 GLN A CA 1
ATOM 4256 C C . GLN A 1 530 ? -4.801 55.25 32.406 1 84.75 530 GLN A C 1
ATOM 4258 O O . GLN A 1 530 ? -4.773 54.594 31.375 1 84.75 530 GLN A O 1
ATOM 4263 N N . GLN A 1 531 ? -4.031 55.125 33.5 1 89.88 531 GLN A N 1
ATOM 4264 C CA . GLN A 1 531 ? -3.148 53.969 33.562 1 89.88 531 GLN A CA 1
ATOM 4265 C C . GLN A 1 531 ? -3.902 52.719 34.031 1 89.88 531 GLN A C 1
ATOM 4267 O O . GLN A 1 531 ? -4.961 52.812 34.656 1 89.88 531 GLN A O 1
ATOM 4272 N N . TYR A 1 532 ? -3.354 51.594 33.75 1 91.38 532 TYR A N 1
ATOM 4273 C CA . TYR A 1 532 ? -4.066 50.344 34 1 91.38 532 TYR A CA 1
ATOM 4274 C C . TYR A 1 532 ? -4.367 50.156 35.469 1 91.38 532 TYR A C 1
ATOM 4276 O O . TYR A 1 532 ? -5.465 49.75 35.844 1 91.38 532 TYR A O 1
ATOM 4284 N N . PRO A 1 533 ? -3.406 50.469 36.344 1 88.12 533 PRO A N 1
ATOM 4285 C CA . PRO A 1 533 ? -3.752 50.344 37.781 1 88.12 533 PRO A CA 1
ATOM 4286 C C . PRO A 1 533 ? -4.914 51.25 38.188 1 88.12 533 PRO A C 1
ATOM 4288 O O . PRO A 1 533 ? -5.727 50.875 39.031 1 88.12 533 PRO A O 1
ATOM 4291 N N . GLU A 1 534 ? -4.961 52.375 37.594 1 90.19 534 GLU A N 1
ATOM 4292 C CA . GLU A 1 534 ? -6.074 53.281 37.844 1 90.19 534 GLU A CA 1
ATOM 4293 C C . GLU A 1 534 ? -7.383 52.75 37.281 1 90.19 534 GLU A C 1
ATOM 4295 O O . GLU A 1 534 ? -8.438 52.844 37.938 1 90.19 534 GLU A O 1
ATOM 4300 N N . PHE A 1 535 ? -7.25 52.219 36.188 1 91.62 535 PHE A N 1
ATOM 4301 C CA . PHE A 1 535 ? -8.391 51.562 35.531 1 91.62 535 PHE A CA 1
ATOM 4302 C C . PHE A 1 535 ? -8.961 50.469 36.438 1 91.62 535 PHE A C 1
ATOM 4304 O O . PHE A 1 535 ? -10.156 50.469 36.719 1 91.62 535 PHE A O 1
ATOM 4311 N N . SER A 1 536 ? -8.125 49.594 36.875 1 89.56 536 SER A N 1
ATOM 4312 C CA . SER A 1 536 ? -8.531 48.469 37.719 1 89.56 536 SER A CA 1
ATOM 4313 C C . SER A 1 536 ? -9.102 48.938 39.062 1 89.56 536 SER A C 1
ATOM 4315 O O . SER A 1 536 ? -10.102 48.406 39.531 1 89.56 536 SER A O 1
ATOM 4317 N N . ALA A 1 537 ? -8.555 49.938 39.594 1 87.88 537 ALA A N 1
ATOM 4318 C CA . ALA A 1 537 ? -8.969 50.438 40.906 1 87.88 537 ALA A CA 1
ATOM 4319 C C . ALA A 1 537 ? -10.305 51.188 40.812 1 87.88 537 ALA A C 1
ATOM 4321 O O . ALA A 1 537 ? -11.086 51.188 41.75 1 87.88 537 ALA A O 1
ATOM 4322 N N . SER A 1 538 ? -10.516 51.781 39.688 1 91.56 538 SER A N 1
ATOM 4323 C CA . SER A 1 538 ? -11.711 52.594 39.5 1 91.56 538 SER A CA 1
ATOM 4324 C C . SER A 1 538 ? -12.961 51.75 39.344 1 91.56 538 SER A C 1
ATOM 4326 O O . SER A 1 538 ? -14.078 52.219 39.469 1 91.56 538 SER A O 1
ATOM 4328 N N . LEU A 1 539 ? -12.781 50.469 39.156 1 93.62 539 LEU A N 1
ATOM 4329 C CA . LEU A 1 539 ? -13.906 49.594 38.844 1 93.62 539 LEU A CA 1
ATOM 4330 C C . LEU A 1 539 ? -14.883 49.531 40 1 93.62 539 LEU A C 1
ATOM 4332 O O . LEU A 1 539 ? -16.094 49.562 39.812 1 93.62 539 LEU A O 1
ATOM 4336 N N . SER A 1 540 ? -14.344 49.406 41.219 1 92.75 540 SER A N 1
ATOM 4337 C CA . SER A 1 540 ? -15.203 49.281 42.375 1 92.75 540 SER A CA 1
ATOM 4338 C C . SER A 1 540 ? -16.156 50.469 42.5 1 92.75 540 SER A C 1
ATOM 4340 O O . SER A 1 540 ? -17.359 50.281 42.688 1 92.75 540 SER A O 1
ATOM 4342 N N . GLU A 1 541 ? -15.633 51.625 42.406 1 94.06 541 GLU A N 1
ATOM 4343 C CA . GLU A 1 541 ? -16.422 52.844 42.531 1 94.06 541 GLU A CA 1
ATOM 4344 C C . GLU A 1 541 ? -17.406 52.969 41.375 1 94.06 541 GLU A C 1
ATOM 4346 O O . GLU A 1 541 ? -18.547 53.406 41.562 1 94.06 541 GLU A O 1
ATOM 4351 N N . THR A 1 542 ? -16.922 52.656 40.188 1 96.25 542 THR A N 1
ATOM 4352 C CA . THR A 1 542 ? -17.766 52.781 39 1 96.25 542 THR A CA 1
ATOM 4353 C C . THR A 1 542 ? -18.953 51.812 39.094 1 96.25 542 THR A C 1
ATOM 4355 O O . THR A 1 542 ? -20.062 52.156 38.719 1 96.25 542 THR A O 1
ATOM 4358 N N . ILE A 1 543 ? -18.766 50.594 39.594 1 96 543 ILE A N 1
ATOM 4359 C CA . ILE A 1 543 ? -19.812 49.594 39.781 1 96 543 ILE A CA 1
ATOM 4360 C C . ILE A 1 543 ? -20.875 50.125 40.75 1 96 543 ILE A C 1
ATOM 4362 O O . ILE A 1 543 ? -22.078 50.062 40.469 1 96 543 ILE A O 1
ATOM 4366 N N . ASP A 1 544 ? -20.453 50.75 41.844 1 95.06 544 ASP A N 1
ATOM 4367 C CA . ASP A 1 544 ? -21.359 51.312 42.844 1 95.06 544 ASP A CA 1
ATOM 4368 C C . ASP A 1 544 ? -22.188 52.469 42.25 1 95.06 544 ASP A C 1
ATOM 4370 O O . ASP A 1 544 ? -23.344 52.625 42.625 1 95.06 544 ASP A O 1
ATOM 4374 N N . ALA A 1 545 ? -21.562 53.188 41.406 1 96.5 545 ALA A N 1
ATOM 4375 C CA . ALA A 1 545 ? -22.172 54.375 40.875 1 96.5 545 ALA A CA 1
ATOM 4376 C C . ALA A 1 545 ? -23.203 54.062 39.781 1 96.5 545 ALA A C 1
ATOM 4378 O O . ALA A 1 545 ? -24.016 54.906 39.406 1 96.5 545 ALA A O 1
ATOM 4379 N N . ASN A 1 546 ? -23.25 52.844 39.344 1 96.94 546 ASN A N 1
ATOM 4380 C CA . ASN A 1 546 ? -24.141 52.5 38.25 1 96.94 546 ASN A CA 1
ATOM 4381 C C . ASN A 1 546 ? -24.938 51.219 38.562 1 96.94 546 ASN A C 1
ATOM 4383 O O . ASN A 1 546 ? -24.781 50.188 37.906 1 96.94 546 ASN A O 1
ATOM 4387 N N . PRO A 1 547 ? -25.875 51.25 39.469 1 94.94 547 PRO A N 1
ATOM 4388 C CA . PRO A 1 547 ? -26.625 50.094 39.906 1 94.94 547 PRO A CA 1
ATOM 4389 C C . PRO A 1 547 ? -27.547 49.531 38.844 1 94.94 547 PRO A C 1
ATOM 4391 O O . PRO A 1 547 ? -28.016 48.375 38.938 1 94.94 547 PRO A O 1
ATOM 4394 N N . ASP A 1 548 ? -27.812 50.281 37.812 1 95 548 ASP A N 1
ATOM 4395 C CA . ASP A 1 548 ? -28.75 49.875 36.75 1 95 548 ASP A CA 1
ATOM 4396 C C . ASP A 1 548 ? -28.047 49 35.719 1 95 548 ASP A C 1
ATOM 4398 O O . ASP A 1 548 ? -28.688 48.469 34.812 1 95 548 ASP A O 1
ATOM 4402 N N . ILE A 1 549 ? -26.797 48.875 35.812 1 97.06 549 ILE A N 1
ATOM 4403 C CA . ILE A 1 549 ? -26 48.094 34.906 1 97.06 549 ILE A CA 1
ATOM 4404 C C . ILE A 1 549 ? -25.438 46.875 35.625 1 97.06 549 ILE A C 1
ATOM 4406 O O . ILE A 1 549 ? -25.016 46.969 36.781 1 97.06 549 ILE A O 1
ATOM 4410 N N . VAL A 1 550 ? -25.5 45.688 35 1 97.06 550 VAL A N 1
ATOM 4411 C CA . VAL A 1 550 ? -24.859 44.5 35.531 1 97.06 550 VAL A CA 1
ATOM 4412 C C . VAL A 1 550 ? -23.438 44.375 35 1 97.06 550 VAL A C 1
ATOM 4414 O O . VAL A 1 550 ? -23.219 44.375 33.812 1 97.06 550 VAL A O 1
ATOM 4417 N N . PHE A 1 551 ? -22.5 44.312 35.906 1 96.88 551 PHE A N 1
ATOM 4418 C CA . PHE A 1 551 ? -21.094 44.219 35.531 1 96.88 551 PHE A CA 1
ATOM 4419 C C . PHE A 1 551 ? -20.641 42.781 35.562 1 96.88 551 PHE A C 1
ATOM 4421 O O . PHE A 1 551 ? -20.844 42.062 36.562 1 96.88 551 PHE A O 1
ATOM 4428 N N . VAL A 1 552 ? -20.078 42.312 34.469 1 96.62 552 VAL A N 1
ATOM 4429 C CA . VAL A 1 552 ? -19.406 41.031 34.406 1 96.62 552 VAL A CA 1
ATOM 4430 C C . VAL A 1 552 ? -17.906 41.25 34.219 1 96.62 552 VAL A C 1
ATOM 4432 O O . VAL A 1 552 ? -17.453 41.688 33.156 1 96.62 552 VAL A O 1
ATOM 4435 N N . VAL A 1 553 ? -17.156 40.969 35.156 1 95.19 553 VAL A N 1
ATOM 4436 C CA . VAL A 1 553 ? -15.711 41.156 35.156 1 95.19 553 VAL A CA 1
ATOM 4437 C C . VAL A 1 553 ? -15.016 39.781 35.125 1 95.19 553 VAL A C 1
ATOM 4439 O O . VAL A 1 553 ? -15.32 38.906 35.938 1 95.19 553 VAL A O 1
ATOM 4442 N N . LYS A 1 554 ? -14.195 39.625 34.156 1 93.31 554 LYS A N 1
ATOM 4443 C CA . LYS A 1 554 ? -13.445 38.375 34.062 1 93.31 554 LYS A CA 1
ATOM 4444 C C . LYS A 1 554 ? -11.961 38.594 34.375 1 93.31 554 LYS A C 1
ATOM 4446 O O . LYS A 1 554 ? -11.273 39.281 33.625 1 93.31 554 LYS A O 1
ATOM 4451 N N . PRO A 1 555 ? -11.516 38 35.438 1 88.12 555 PRO A N 1
ATOM 4452 C CA . PRO A 1 555 ? -10.07 38.062 35.656 1 88.12 555 PRO A CA 1
ATOM 4453 C C . PRO A 1 555 ? -9.258 37.344 34.594 1 88.12 555 PRO A C 1
ATOM 4455 O O . PRO A 1 555 ? -9.781 36.469 33.906 1 88.12 555 PRO A O 1
ATOM 4458 N N . HIS A 1 556 ? -8.094 37.844 34.438 1 82.56 556 HIS A N 1
ATOM 4459 C CA . HIS A 1 556 ? -7.23 37.188 33.469 1 82.56 556 HIS A CA 1
ATOM 4460 C C . HIS A 1 556 ? -7.02 35.719 33.844 1 82.56 556 HIS A C 1
ATOM 4462 O O . HIS A 1 556 ? -6.824 35.406 35 1 82.56 556 HIS A O 1
ATOM 4468 N N . PRO A 1 557 ? -7.078 34.844 32.938 1 73.69 557 PRO A N 1
ATOM 4469 C CA . PRO A 1 557 ? -7 33.406 33.219 1 73.69 557 PRO A CA 1
ATOM 4470 C C . PRO A 1 557 ? -5.734 33 33.969 1 73.69 557 PRO A C 1
ATOM 4472 O O . PRO A 1 557 ? -5.738 32.062 34.75 1 73.69 557 PRO A O 1
ATOM 4475 N N . LEU A 1 558 ? -4.715 33.812 33.875 1 68.25 558 LEU A N 1
ATOM 4476 C CA . LEU A 1 558 ? -3.426 33.5 34.469 1 68.25 558 LEU A CA 1
ATOM 4477 C C . LEU A 1 558 ? -3.229 34.219 35.781 1 68.25 558 LEU A C 1
ATOM 4479 O O . LEU A 1 558 ? -2.221 34.031 36.469 1 68.25 558 LEU A O 1
ATOM 4483 N N . SER A 1 559 ? -4.227 35.062 36.125 1 72.62 559 SER A N 1
ATOM 4484 C CA . SER A 1 559 ? -4.148 35.781 37.406 1 72.62 559 SER A CA 1
ATOM 4485 C C . SER A 1 559 ? -4.727 34.969 38.562 1 72.62 559 SER A C 1
ATOM 4487 O O . SER A 1 559 ? -5.738 34.281 38.375 1 72.62 559 SER A O 1
ATOM 4489 N N . LYS A 1 560 ? -4.008 35.094 39.688 1 68.31 560 LYS A N 1
ATOM 4490 C CA . LYS A 1 560 ? -4.527 34.438 40.906 1 68.31 560 LYS A CA 1
ATOM 4491 C C . LYS A 1 560 ? -5.145 35.438 41.844 1 68.31 560 LYS A C 1
ATOM 4493 O O . LYS A 1 560 ? -5.66 35.062 42.906 1 68.31 560 LYS A O 1
ATOM 4498 N N . LEU A 1 561 ? -5.176 36.688 41.469 1 64.81 561 LEU A N 1
ATOM 4499 C CA . LEU A 1 561 ? -5.629 37.719 42.406 1 64.81 561 LEU A CA 1
ATOM 4500 C C . LEU A 1 561 ? -6.984 38.281 41.969 1 64.81 561 LEU A C 1
ATOM 4502 O O . LEU A 1 561 ? -7.223 38.5 40.781 1 64.81 561 LEU A O 1
ATOM 4506 N N . ASP A 1 562 ? -7.914 38.25 42.969 1 67.25 562 ASP A N 1
ATOM 4507 C CA . ASP A 1 562 ? -9.195 38.906 42.781 1 67.25 562 ASP A CA 1
ATOM 4508 C C . ASP A 1 562 ? -9.305 40.188 43.625 1 67.25 562 ASP A C 1
ATOM 4510 O O . ASP A 1 562 ? -9.312 40.094 44.844 1 67.25 562 ASP A O 1
ATOM 4514 N N . HIS A 1 563 ? -9.25 41.281 42.969 1 68.56 563 HIS A N 1
ATOM 4515 C CA . HIS A 1 563 ? -9.203 42.5 43.719 1 68.56 563 HIS A CA 1
ATOM 4516 C C . HIS A 1 563 ? -10.594 43.125 43.906 1 68.56 563 HIS A C 1
ATOM 4518 O O . HIS A 1 563 ? -10.766 44.094 44.625 1 68.56 563 HIS A O 1
ATOM 4524 N N . LEU A 1 564 ? -11.492 42.469 43.281 1 80.94 564 LEU A N 1
ATOM 4525 C CA . LEU A 1 564 ? -12.812 43.094 43.344 1 80.94 564 LEU A CA 1
ATOM 4526 C C . LEU A 1 564 ? -13.688 42.406 44.375 1 80.94 564 LEU A C 1
ATOM 4528 O O . LEU A 1 564 ? -13.734 41.188 44.469 1 80.94 564 LEU A O 1
ATOM 4532 N N . THR A 1 565 ? -14.281 43.25 45.312 1 80.19 565 THR A N 1
ATOM 4533 C CA . THR A 1 565 ? -15.211 42.75 46.312 1 80.19 565 THR A CA 1
ATOM 4534 C C . THR A 1 565 ? -16.594 42.531 45.719 1 80.19 565 THR A C 1
ATOM 4536 O O . THR A 1 565 ? -16.984 43.219 44.781 1 80.19 565 THR A O 1
ATOM 4539 N N . GLN A 1 566 ? -17.281 41.625 46.344 1 86.62 566 GLN A N 1
ATOM 4540 C CA . GLN A 1 566 ? -18.625 41.281 45.875 1 86.62 566 GLN A CA 1
ATOM 4541 C C . GLN A 1 566 ? -19.562 42.5 46 1 86.62 566 GLN A C 1
ATOM 4543 O O . GLN A 1 566 ? -19.516 43.219 46.969 1 86.62 566 GLN A O 1
ATOM 4548 N N . LYS A 1 567 ? -20.266 42.75 44.969 1 92.06 567 LYS A N 1
ATOM 4549 C CA . LYS A 1 567 ? -21.266 43.812 44.875 1 92.06 567 LYS A CA 1
ATOM 4550 C C . LYS A 1 567 ? -22.562 43.281 44.281 1 92.06 567 LYS A C 1
ATOM 4552 O O . LYS A 1 567 ? -22.578 42.281 43.594 1 92.06 567 LYS A O 1
ATOM 4557 N N . PRO A 1 568 ? -23.703 43.969 44.562 1 92.12 568 PRO A N 1
ATOM 4558 C CA . PRO A 1 568 ? -25 43.438 44.125 1 92.12 568 PRO A CA 1
ATOM 4559 C C . PRO A 1 568 ? -25.125 43.344 42.625 1 92.12 568 PRO A C 1
ATOM 4561 O O . PRO A 1 568 ? -25.859 42.469 42.094 1 92.12 568 PRO A O 1
ATOM 4564 N N . ASN A 1 569 ? -24.531 44.156 41.875 1 95.56 569 ASN A N 1
ATOM 4565 C CA . ASN A 1 569 ? -24.656 44.125 40.406 1 95.56 569 ASN A CA 1
ATOM 4566 C C . ASN A 1 569 ? -23.359 43.688 39.75 1 95.56 569 ASN A C 1
ATOM 4568 O O . ASN A 1 569 ? -23.078 44.094 38.594 1 95.56 569 ASN A O 1
ATOM 4572 N N . LEU A 1 570 ? -22.531 42.969 40.469 1 95.12 570 LEU A N 1
ATOM 4573 C CA . LEU A 1 570 ? -21.266 42.469 39.938 1 95.12 570 LEU A CA 1
ATOM 4574 C C . LEU A 1 570 ? -21.281 40.938 39.844 1 95.12 570 LEU A C 1
ATOM 4576 O O . LEU A 1 570 ? -21.656 40.25 40.812 1 95.12 570 LEU A O 1
ATOM 4580 N N . ILE A 1 571 ? -20.938 40.438 38.719 1 94.12 571 ILE A N 1
ATOM 4581 C CA . ILE A 1 571 ? -20.703 39.031 38.5 1 94.12 571 ILE A CA 1
ATOM 4582 C C . ILE A 1 571 ? -19.234 38.812 38.125 1 94.12 571 ILE A C 1
ATOM 4584 O O . ILE A 1 571 ? -18.766 39.312 37.094 1 94.12 571 ILE A O 1
ATOM 4588 N N . LEU A 1 572 ? -18.531 38.062 38.875 1 93 572 LEU A N 1
ATOM 4589 C CA . LEU A 1 572 ? -17.172 37.656 38.531 1 93 572 LEU A CA 1
ATOM 4590 C C . LEU A 1 572 ? -17.188 36.375 37.719 1 93 572 LEU A C 1
ATOM 4592 O O . LEU A 1 572 ? -17.406 35.281 38.25 1 93 572 LEU A O 1
ATOM 4596 N N . ALA A 1 573 ? -16.891 36.562 36.438 1 92.56 573 ALA A N 1
ATOM 4597 C CA . ALA A 1 573 ? -16.844 35.375 35.594 1 92.56 573 ALA A CA 1
ATOM 4598 C C . ALA A 1 573 ? -15.703 34.469 35.969 1 92.56 573 ALA A C 1
ATOM 4600 O O . ALA A 1 573 ? -14.641 34.906 36.406 1 92.56 573 ALA A O 1
ATOM 4601 N N . ALA A 1 574 ? -15.93 33.156 35.781 1 90.31 574 ALA A N 1
ATOM 4602 C CA . ALA A 1 574 ? -14.883 32.156 36.062 1 90.31 574 ALA A CA 1
ATOM 4603 C C . ALA A 1 574 ? -13.773 32.281 35 1 90.31 574 ALA A C 1
ATOM 4605 O O . ALA A 1 574 ? -14.023 32.625 33.875 1 90.31 574 ALA A O 1
ATOM 4606 N N . ARG A 1 575 ? -12.625 31.922 35.375 1 87.5 575 ARG A N 1
ATOM 4607 C CA . ARG A 1 575 ? -11.469 31.953 34.5 1 87.5 575 ARG A CA 1
ATOM 4608 C C . ARG A 1 575 ? -11.648 31 33.344 1 87.5 575 ARG A C 1
ATOM 4610 O O . ARG A 1 575 ? -11.148 31.25 32.219 1 87.5 575 ARG A O 1
ATOM 4617 N N . GLU A 1 576 ? -12.438 29.969 33.562 1 88.62 576 GLU A N 1
ATOM 4618 C CA . GLU A 1 576 ? -12.633 28.922 32.562 1 88.62 576 GLU A CA 1
ATOM 4619 C C . GLU A 1 576 ? -13.797 29.25 31.641 1 88.62 576 GLU A C 1
ATOM 4621 O O . GLU A 1 576 ? -13.984 28.594 30.625 1 88.62 576 GLU A O 1
ATOM 4626 N N . ASP A 1 577 ? -14.492 30.281 31.922 1 92.75 577 ASP A N 1
ATOM 4627 C CA . ASP A 1 577 ? -15.656 30.609 31.094 1 92.75 577 ASP A CA 1
ATOM 4628 C C . ASP A 1 577 ? -15.227 31 29.672 1 92.75 577 ASP A C 1
ATOM 4630 O O . ASP A 1 577 ? -14.219 31.672 29.484 1 92.75 577 ASP A O 1
ATOM 4634 N N . ASN A 1 578 ? -16.047 30.578 28.75 1 93.62 578 ASN A N 1
ATOM 4635 C CA . ASN A 1 578 ? -15.742 30.828 27.344 1 93.62 578 ASN A CA 1
ATOM 4636 C C . ASN A 1 578 ? -15.867 32.312 26.984 1 93.62 578 ASN A C 1
ATOM 4638 O O . ASN A 1 578 ? -16.938 32.906 27.156 1 93.62 578 ASN A O 1
ATOM 4642 N N . ILE A 1 579 ? -14.836 32.844 26.5 1 94.56 579 ILE A N 1
ATOM 4643 C CA . ILE A 1 579 ? -14.742 34.281 26.234 1 94.56 579 ILE A CA 1
ATOM 4644 C C . ILE A 1 579 ? -15.766 34.656 25.172 1 94.56 579 ILE A C 1
ATOM 4646 O O . ILE A 1 579 ? -16.359 35.75 25.234 1 94.56 579 ILE A O 1
ATOM 4650 N N . HIS A 1 580 ? -15.969 33.875 24.188 1 95.62 580 HIS A N 1
ATOM 4651 C CA . HIS A 1 580 ? -16.891 34.188 23.094 1 95.62 580 HIS A CA 1
ATOM 4652 C C . HIS A 1 580 ? -18.328 34.219 23.578 1 95.62 580 HIS A C 1
ATOM 4654 O O . HIS A 1 580 ? -19.125 35.062 23.141 1 95.62 580 HIS A O 1
ATOM 4660 N N . CYS A 1 581 ? -18.656 33.281 24.469 1 95.62 581 CYS A N 1
ATOM 4661 C CA . CYS A 1 581 ? -19.984 33.281 25.062 1 95.62 581 CYS A CA 1
ATOM 4662 C C . CYS A 1 581 ? -20.234 34.562 25.844 1 95.62 581 CYS A C 1
ATOM 4664 O O . CYS A 1 581 ? -21.312 35.188 25.734 1 95.62 581 CYS A O 1
ATOM 4666 N N . LEU A 1 582 ? -19.266 35 26.594 1 96.44 582 LEU A N 1
ATOM 4667 C CA . LEU A 1 582 ? -19.375 36.219 27.391 1 96.44 582 LEU A CA 1
ATOM 4668 C C . LEU A 1 582 ? -19.578 37.438 26.5 1 96.44 582 LEU A C 1
ATOM 4670 O O . LEU A 1 582 ? -20.359 38.312 26.828 1 96.44 582 LEU A O 1
ATOM 4674 N N . LEU A 1 583 ? -18.875 37.438 25.422 1 96.62 583 LEU A N 1
ATOM 4675 C CA . LEU A 1 583 ? -18.984 38.531 24.484 1 96.62 583 LEU A CA 1
ATOM 4676 C C . LEU A 1 583 ? -20.359 38.562 23.828 1 96.62 583 LEU A C 1
ATOM 4678 O O . LEU A 1 583 ? -20.891 39.656 23.547 1 96.62 583 LEU A O 1
ATOM 4682 N N . ASP A 1 584 ? -20.969 37.469 23.625 1 95.12 584 ASP A N 1
ATOM 4683 C CA . ASP A 1 584 ? -22.297 37.375 23.031 1 95.12 584 ASP A CA 1
ATOM 4684 C C . ASP A 1 584 ? -23.359 37.844 24.016 1 95.12 584 ASP A C 1
ATOM 4686 O O . ASP A 1 584 ? -24.406 38.375 23.625 1 95.12 584 ASP A O 1
ATOM 4690 N N . ILE A 1 585 ? -23.109 37.594 25.25 1 95.75 585 ILE A N 1
ATOM 4691 C CA . ILE A 1 585 ? -24.062 37.938 26.297 1 95.75 585 ILE A CA 1
ATOM 4692 C C . ILE A 1 585 ? -23.984 39.438 26.594 1 95.75 585 ILE A C 1
ATOM 4694 O O . ILE A 1 585 ? -24.984 40.062 26.938 1 95.75 585 ILE A O 1
ATOM 4698 N N . ALA A 1 586 ? -22.875 40.062 26.438 1 97.5 586 ALA A N 1
ATOM 4699 C CA . ALA A 1 586 ? -22.609 41.438 26.828 1 97.5 586 ALA A CA 1
ATOM 4700 C C . ALA A 1 586 ? -23.359 42.438 25.938 1 97.5 586 ALA A C 1
ATOM 4702 O O . ALA A 1 586 ? -23.469 42.219 24.734 1 97.5 586 ALA A O 1
ATOM 4703 N N . SER A 1 587 ? -23.922 43.438 26.547 1 97.31 587 SER A N 1
ATOM 4704 C CA . SER A 1 587 ? -24.5 44.562 25.797 1 97.31 587 SER A CA 1
ATOM 4705 C C . SER A 1 587 ? -23.391 45.469 25.219 1 97.31 587 SER A C 1
ATOM 4707 O O . SER A 1 587 ? -23.547 46.031 24.141 1 97.31 587 SER A O 1
ATOM 4709 N N . PHE A 1 588 ? -22.422 45.594 25.922 1 97.75 588 PHE A N 1
ATOM 4710 C CA . PHE A 1 588 ? -21.203 46.281 25.469 1 97.75 588 PHE A CA 1
ATOM 4711 C C . PHE A 1 588 ? -20 45.844 26.281 1 97.75 588 PHE A C 1
ATOM 4713 O O . PHE A 1 588 ? -20.156 45.219 27.344 1 97.75 588 PHE A O 1
ATOM 4720 N N . THR A 1 589 ? -18.812 46.062 25.766 1 98.38 589 THR A N 1
ATOM 4721 C CA . THR A 1 589 ? -17.547 45.656 26.375 1 98.38 589 THR A CA 1
ATOM 4722 C C . THR A 1 589 ? -16.625 46.844 26.578 1 98.38 589 THR A C 1
ATOM 4724 O O . THR A 1 589 ? -16.547 47.719 25.719 1 98.38 589 THR A O 1
ATOM 4727 N N . VAL A 1 590 ? -15.977 46.875 27.719 1 97.75 590 VAL A N 1
ATOM 4728 C CA . VAL A 1 590 ? -14.953 47.875 27.984 1 97.75 590 VAL A CA 1
ATOM 4729 C C . VAL A 1 590 ? -13.648 47.188 28.375 1 97.75 590 VAL A C 1
ATOM 4731 O O . VAL A 1 590 ? -13.617 46.406 29.312 1 97.75 590 VAL A O 1
ATOM 4734 N N . CYS A 1 591 ? -12.695 47.406 27.656 1 94.94 591 CYS A N 1
ATOM 4735 C CA . CYS A 1 591 ? -11.391 46.875 28.016 1 94.94 591 CYS A CA 1
ATOM 4736 C C . CYS A 1 591 ? -10.32 47.938 27.969 1 94.94 591 CYS A C 1
ATOM 4738 O O . CYS A 1 591 ? -10.531 49.031 27.406 1 94.94 591 CYS A O 1
ATOM 4740 N N . TYR A 1 592 ? -9.219 47.719 28.719 1 94.44 592 TYR A N 1
ATOM 4741 C CA . TYR A 1 592 ? -8.102 48.656 28.625 1 94.44 592 TYR A CA 1
ATOM 4742 C C . TYR A 1 592 ? -7.453 48.594 27.25 1 94.44 592 TYR A C 1
ATOM 4744 O O . TYR A 1 592 ? -7.758 49.438 26.375 1 94.44 592 TYR A O 1
ATOM 4752 N N . ASN A 1 593 ? -6.801 47.656 26.844 1 93.38 593 ASN A N 1
ATOM 4753 C CA . ASN A 1 593 ? -6.305 47.406 25.484 1 93.38 593 ASN A CA 1
ATOM 4754 C C . ASN A 1 593 ? -6.082 45.906 25.25 1 93.38 593 ASN A C 1
ATOM 4756 O O . ASN A 1 593 ? -5.215 45.531 24.453 1 93.38 593 ASN A O 1
ATOM 4760 N N . SER A 1 594 ? -6.82 45.094 25.969 1 91.69 594 SER A N 1
ATOM 4761 C CA . SER A 1 594 ? -6.746 43.625 25.844 1 91.69 594 SER A CA 1
ATOM 4762 C C . SER A 1 594 ? -7.09 43.188 24.438 1 91.69 594 SER A C 1
ATOM 4764 O O . SER A 1 594 ? -7.953 43.75 23.781 1 91.69 594 SER A O 1
ATOM 4766 N N . GLY A 1 595 ? -6.441 42.094 24.047 1 91.94 595 GLY A N 1
ATOM 4767 C CA . GLY A 1 595 ? -6.789 41.469 22.781 1 91.94 595 GLY A CA 1
ATOM 4768 C C . GLY A 1 595 ? -8.242 41.031 22.703 1 91.94 595 GLY A C 1
ATOM 4769 O O . GLY A 1 595 ? -8.805 40.906 21.609 1 91.94 595 GLY A O 1
ATOM 4770 N N . VAL A 1 596 ? -8.922 40.875 23.812 1 94.62 596 VAL A N 1
ATOM 4771 C CA . VAL A 1 596 ? -10.344 40.531 23.875 1 94.62 596 VAL A CA 1
ATOM 4772 C C . VAL A 1 596 ? -11.164 41.625 23.203 1 94.62 596 VAL A C 1
ATOM 4774 O O . VAL A 1 596 ? -12.242 41.375 22.656 1 94.62 596 VAL A O 1
ATOM 4777 N N . GLY A 1 597 ? -10.641 42.844 23.266 1 96.31 597 GLY A N 1
ATOM 4778 C CA . GLY A 1 597 ? -11.32 43.906 22.562 1 96.31 597 GLY A CA 1
ATOM 4779 C C . GLY A 1 597 ? -11.484 43.656 21.078 1 96.31 597 GLY A C 1
ATOM 4780 O O . GLY A 1 597 ? -12.508 44 20.484 1 96.31 597 GLY A O 1
ATOM 4781 N N . LEU A 1 598 ? -10.445 43.125 20.484 1 96.94 598 LEU A N 1
ATOM 4782 C CA . LEU A 1 598 ? -10.555 42.75 19.078 1 96.94 598 LEU A CA 1
ATOM 4783 C C . LEU A 1 598 ? -11.625 41.688 18.875 1 96.94 598 LEU A C 1
ATOM 4785 O O . LEU A 1 598 ? -12.414 41.75 17.938 1 96.94 598 LEU A O 1
ATOM 4789 N N . LEU A 1 599 ? -11.664 40.719 19.75 1 96.81 599 LEU A N 1
ATOM 4790 C CA . LEU A 1 599 ? -12.695 39.688 19.703 1 96.81 599 LEU A CA 1
ATOM 4791 C C . LEU A 1 599 ? -14.086 40.312 19.812 1 96.81 599 LEU A C 1
ATOM 4793 O O . LEU A 1 599 ? -15 39.938 19.094 1 96.81 599 LEU A O 1
ATOM 4797 N N . SER A 1 600 ? -14.211 41.219 20.719 1 97.5 600 SER A N 1
ATOM 4798 C CA . SER A 1 600 ? -15.477 41.906 20.938 1 97.5 600 SER A CA 1
ATOM 4799 C C . SER A 1 600 ? -15.953 42.625 19.672 1 97.5 600 SER A C 1
ATOM 4801 O O . SER A 1 600 ? -17.125 42.5 19.297 1 97.5 600 SER A O 1
ATOM 4803 N N . ILE A 1 601 ? -15.055 43.281 19.078 1 97.62 601 ILE A N 1
ATOM 4804 C CA . ILE A 1 601 ? -15.359 44 17.844 1 97.62 601 ILE A CA 1
ATOM 4805 C C . ILE A 1 601 ? -15.805 43.031 16.766 1 97.62 601 ILE A C 1
ATOM 4807 O O . ILE A 1 601 ? -16.797 43.25 16.078 1 97.62 601 ILE A O 1
ATOM 4811 N N . LEU A 1 602 ? -15.117 41.938 16.672 1 97 602 LEU A N 1
ATOM 4812 C CA . LEU A 1 602 ? -15.438 40.938 15.648 1 97 602 LEU A CA 1
ATOM 4813 C C . LEU A 1 602 ? -16.766 40.25 15.953 1 97 602 LEU A C 1
ATOM 4815 O O . LEU A 1 602 ? -17.453 39.781 15.039 1 97 602 LEU A O 1
ATOM 4819 N N . HIS A 1 603 ? -17.156 40.219 17.219 1 96.62 603 HIS A N 1
ATOM 4820 C CA . HIS A 1 603 ? -18.469 39.719 17.625 1 96.62 603 HIS A CA 1
ATOM 4821 C C . HIS A 1 603 ? -19.547 40.781 17.375 1 96.62 603 HIS A C 1
ATOM 4823 O O . HIS A 1 603 ? -20.734 40.531 17.625 1 96.62 603 HIS A O 1
ATOM 4829 N N . GLN A 1 604 ? -19.125 41.969 16.953 1 96.25 604 GLN A N 1
ATOM 4830 C CA . GLN A 1 604 ? -20 43.094 16.703 1 96.25 604 GLN A CA 1
ATOM 4831 C C . GLN A 1 604 ? -20.641 43.594 18 1 96.25 604 GLN A C 1
ATOM 4833 O O . GLN A 1 604 ? -21.797 44 18 1 96.25 604 GLN A O 1
ATOM 4838 N N . THR A 1 605 ? -19.969 43.406 19.031 1 96.94 605 THR A N 1
ATOM 4839 C CA . THR A 1 605 ? -20.375 44 20.312 1 96.94 605 THR A CA 1
ATOM 4840 C C . THR A 1 605 ? -19.859 45.406 20.438 1 96.94 605 THR A C 1
ATOM 4842 O O . THR A 1 605 ? -18.688 45.688 20.156 1 96.94 605 THR A O 1
ATOM 4845 N N . PRO A 1 606 ? -20.781 46.344 20.859 1 97.88 606 PRO A N 1
ATOM 4846 C CA . PRO A 1 606 ? -20.234 47.656 21.125 1 97.88 606 PRO A CA 1
ATOM 4847 C C . PRO A 1 606 ? -19.047 47.625 22.078 1 97.88 606 PRO A C 1
ATOM 4849 O O . PRO A 1 606 ? -19.125 47 23.141 1 97.88 606 PRO A O 1
ATOM 4852 N N . THR A 1 607 ? -17.953 48.312 21.672 1 98.5 607 THR A N 1
ATOM 4853 C CA . THR A 1 607 ? -16.703 48.125 22.406 1 98.5 607 THR A CA 1
ATOM 4854 C C . THR A 1 607 ? -16.047 49.5 22.688 1 98.5 607 THR A C 1
ATOM 4856 O O . THR A 1 607 ? -16.016 50.375 21.812 1 98.5 607 THR A O 1
ATOM 4859 N N . ALA A 1 608 ? -15.617 49.656 23.875 1 97.94 608 ALA A N 1
ATOM 4860 C CA . ALA A 1 608 ? -14.812 50.812 24.25 1 97.94 608 ALA A CA 1
ATOM 4861 C C . ALA A 1 608 ? -13.453 50.375 24.797 1 97.94 608 ALA A C 1
ATOM 4863 O O . ALA A 1 608 ? -13.352 49.344 25.484 1 97.94 608 ALA A O 1
ATOM 4864 N N . THR A 1 609 ? -12.469 51.125 24.5 1 96.75 609 THR A N 1
ATOM 4865 C CA . THR A 1 609 ? -11.125 50.875 25 1 96.75 609 THR A CA 1
ATOM 4866 C C . THR A 1 609 ? -10.57 52.125 25.688 1 96.75 609 THR A C 1
ATOM 4868 O O . THR A 1 609 ? -10.977 53.25 25.375 1 96.75 609 THR A O 1
ATOM 4871 N N . LEU A 1 610 ? -9.664 51.906 26.625 1 95.38 610 LEU A N 1
ATOM 4872 C CA . LEU A 1 610 ? -9.109 53.031 27.359 1 95.38 610 LEU A CA 1
ATOM 4873 C C . LEU A 1 610 ? -7.629 53.219 27.016 1 95.38 610 LEU A C 1
ATOM 4875 O O . LEU A 1 610 ? -7.129 54.344 27.016 1 95.38 610 LEU A O 1
ATOM 4879 N N . GLY A 1 611 ? -6.977 52.125 26.734 1 92.81 611 GLY A N 1
ATOM 4880 C CA . GLY A 1 611 ? -5.547 52.188 26.484 1 92.81 611 GLY A CA 1
ATOM 4881 C C . GLY A 1 611 ? -5.203 52.125 25 1 92.81 611 GLY A C 1
ATOM 4882 O O . GLY A 1 611 ? -6.008 52.5 24.156 1 92.81 611 GLY A O 1
ATOM 4883 N N . ASN A 1 612 ? -3.965 51.781 24.734 1 93.5 612 ASN A N 1
ATOM 4884 C CA . ASN A 1 612 ? -3.434 51.688 23.375 1 93.5 612 ASN A CA 1
ATOM 4885 C C . ASN A 1 612 ? -3.904 50.406 22.688 1 93.5 612 ASN A C 1
ATOM 4887 O O . ASN A 1 612 ? -3.133 49.469 22.531 1 93.5 612 ASN A O 1
ATOM 4891 N N . ALA A 1 613 ? -5.141 50.469 22.25 1 95.06 613 ALA A N 1
ATOM 4892 C CA . ALA A 1 613 ? -5.707 49.344 21.531 1 95.06 613 ALA A CA 1
ATOM 4893 C C . ALA A 1 613 ? -5.473 49.469 20.031 1 95.06 613 ALA A C 1
ATOM 4895 O O . ALA A 1 613 ? -6.234 50.125 19.344 1 95.06 613 ALA A O 1
ATOM 4896 N N . PHE A 1 614 ? -4.492 48.719 19.5 1 94.88 614 PHE A N 1
ATOM 4897 C CA . PHE A 1 614 ? -4.055 48.875 18.125 1 94.88 614 PHE A CA 1
ATOM 4898 C C . PHE A 1 614 ? -5.133 48.375 17.156 1 94.88 614 PHE A C 1
ATOM 4900 O O . PHE A 1 614 ? -5.074 48.656 15.961 1 94.88 614 PHE A O 1
ATOM 4907 N N . TYR A 1 615 ? -6.164 47.656 17.625 1 96.38 615 TYR A N 1
ATOM 4908 C CA . TYR A 1 615 ? -7.227 47.125 16.781 1 96.38 615 TYR A CA 1
ATOM 4909 C C . TYR A 1 615 ? -8.422 48.062 16.719 1 96.38 615 TYR A C 1
ATOM 4911 O O . TYR A 1 615 ? -9.328 47.875 15.906 1 96.38 615 TYR A O 1
ATOM 4919 N N . ASN A 1 616 ? -8.516 48.969 17.703 1 96 616 ASN A N 1
ATOM 4920 C CA . ASN A 1 616 ? -9.602 49.938 17.688 1 96 616 ASN A CA 1
ATOM 4921 C C . ASN A 1 616 ? -9.344 51.031 16.641 1 96 616 ASN A C 1
ATOM 4923 O O . ASN A 1 616 ? -8.859 52.125 16.984 1 96 616 ASN A O 1
ATOM 4927 N N . MET A 1 617 ? -9.766 50.781 15.414 1 94.81 617 MET A N 1
ATOM 4928 C CA . MET A 1 617 ? -9.469 51.656 14.289 1 94.81 617 MET A CA 1
ATOM 4929 C C . MET A 1 617 ? -10.734 51.969 13.5 1 94.81 617 MET A C 1
ATOM 4931 O O . MET A 1 617 ? -11.672 51.188 13.477 1 94.81 617 MET A O 1
ATOM 4935 N N . ALA A 1 618 ? -10.711 53.156 12.867 1 95.81 618 ALA A N 1
ATOM 4936 C CA . ALA A 1 618 ? -11.695 53.594 11.875 1 95.81 618 ALA A CA 1
ATOM 4937 C C . ALA A 1 618 ? -13.109 53.562 12.461 1 95.81 618 ALA A C 1
ATOM 4939 O O . ALA A 1 618 ? -14.062 53.188 11.773 1 95.81 618 ALA A O 1
ATOM 4940 N N . GLY A 1 619 ? -13.227 53.781 13.734 1 94.44 619 GLY A N 1
ATOM 4941 C CA . GLY A 1 619 ? -14.531 53.875 14.359 1 94.44 619 GLY A CA 1
ATOM 4942 C C . GLY A 1 619 ? -15.094 52.531 14.773 1 94.44 619 GLY A C 1
ATOM 4943 O O . GLY A 1 619 ? -16.297 52.406 15.023 1 94.44 619 GLY A O 1
ATOM 4944 N N . ALA A 1 620 ? -14.25 51.531 14.875 1 96.38 620 ALA A N 1
ATOM 4945 C CA . ALA A 1 620 ? -14.719 50.219 15.281 1 96.38 620 ALA A CA 1
ATOM 4946 C C . ALA A 1 620 ? -15.18 50.188 16.734 1 96.38 620 ALA A C 1
ATOM 4948 O O . ALA A 1 620 ? -16.062 49.438 17.109 1 96.38 620 ALA A O 1
ATOM 4949 N N . GLY A 1 621 ? -14.547 50.938 17.5 1 96.62 621 GLY A N 1
ATOM 4950 C CA . GLY A 1 621 ? -14.875 51.125 18.906 1 96.62 621 GLY A CA 1
ATOM 4951 C C . GLY A 1 621 ? -14.68 52.562 19.375 1 96.62 621 GLY A C 1
ATOM 4952 O O . GLY A 1 621 ? -14.203 53.406 18.609 1 96.62 621 GLY A O 1
ATOM 4953 N N . TYR A 1 622 ? -15.094 52.75 20.594 1 96.94 622 TYR A N 1
ATOM 4954 C CA . TYR A 1 622 ? -14.969 54.062 21.203 1 96.94 622 TYR A CA 1
ATOM 4955 C C . TYR A 1 622 ? -13.75 54.125 22.125 1 96.94 622 TYR A C 1
ATOM 4957 O O . TYR A 1 622 ? -13.492 53.188 22.891 1 96.94 622 TYR A O 1
ATOM 4965 N N . ARG A 1 623 ? -12.953 55.188 21.969 1 95.56 623 ARG A N 1
ATOM 4966 C CA . ARG A 1 623 ? -11.844 55.438 22.891 1 95.56 623 ARG A CA 1
ATOM 4967 C C . ARG A 1 623 ? -12.289 56.25 24.094 1 95.56 623 ARG A C 1
ATOM 4969 O O . ARG A 1 623 ? -12.398 57.469 24 1 95.56 623 ARG A O 1
ATOM 4976 N N . ALA A 1 624 ? -12.328 55.594 25.234 1 96.31 624 ALA A N 1
ATOM 4977 C CA . ALA A 1 624 ? -12.891 56.219 26.422 1 96.31 624 ALA A CA 1
ATOM 4978 C C . ALA A 1 624 ? -11.789 56.75 27.344 1 96.31 624 ALA A C 1
ATOM 4980 O O . ALA A 1 624 ? -10.68 56.188 27.359 1 96.31 624 ALA A O 1
ATOM 4981 N N . SER A 1 625 ? -12.102 57.781 28.078 1 94.62 625 SER A N 1
ATOM 4982 C CA . SER A 1 625 ? -11.164 58.312 29.062 1 94.62 625 SER A CA 1
ATOM 4983 C C . SER A 1 625 ? -11.242 57.531 30.375 1 94.62 625 SER A C 1
ATOM 4985 O O . SER A 1 625 ? -10.305 57.531 31.172 1 94.62 625 SER A O 1
ATOM 4987 N N . SER A 1 626 ? -12.391 56.969 30.625 1 94.56 626 SER A N 1
ATOM 4988 C CA . SER A 1 626 ? -12.641 56.156 31.797 1 94.56 626 SER A CA 1
ATOM 4989 C C . SER A 1 626 ? -13.789 55.156 31.562 1 94.56 626 SER A C 1
ATOM 4991 O O . SER A 1 626 ? -14.5 55.281 30.562 1 94.56 626 SER A O 1
ATOM 4993 N N . VAL A 1 627 ? -13.938 54.281 32.5 1 95.94 627 VAL A N 1
ATOM 4994 C CA . VAL A 1 627 ? -15.047 53.312 32.406 1 95.94 627 VAL A CA 1
ATOM 4995 C C . VAL A 1 627 ? -16.375 54.094 32.469 1 95.94 627 VAL A C 1
ATOM 4997 O O . VAL A 1 627 ? -17.312 53.781 31.734 1 95.94 627 VAL A O 1
ATOM 5000 N N . GLN A 1 628 ? -16.469 55.062 33.375 1 96.25 628 GLN A N 1
ATOM 5001 C CA . GLN A 1 628 ? -17.672 55.875 33.469 1 96.25 628 GLN A CA 1
ATOM 5002 C C . GLN A 1 628 ? -17.969 56.594 32.156 1 96.25 628 GLN A C 1
ATOM 5004 O O . GLN A 1 628 ? -19.141 56.688 31.75 1 96.25 628 GLN A O 1
ATOM 5009 N N . ASP A 1 629 ? -16.922 57.094 31.609 1 96.75 629 ASP A N 1
ATOM 5010 C CA . ASP A 1 629 ? -17.078 57.75 30.312 1 96.75 629 ASP A CA 1
ATOM 5011 C C . ASP A 1 629 ? -17.703 56.812 29.297 1 96.75 629 ASP A C 1
ATOM 5013 O O . ASP A 1 629 ? -18.609 57.188 28.547 1 96.75 629 ASP A O 1
ATOM 5017 N N . ALA A 1 630 ? -17.234 55.594 29.234 1 97.31 630 ALA A N 1
ATOM 5018 C CA . ALA A 1 630 ? -17.766 54.594 28.328 1 97.31 630 ALA A CA 1
ATOM 5019 C C . ALA A 1 630 ? -19.234 54.312 28.609 1 97.31 630 ALA A C 1
ATOM 5021 O O . ALA A 1 630 ? -20.047 54.188 27.688 1 97.31 630 ALA A O 1
ATOM 5022 N N . ILE A 1 631 ? -19.562 54.219 29.859 1 97.56 631 ILE A N 1
ATOM 5023 C CA . ILE A 1 631 ? -20.953 54 30.281 1 97.56 631 ILE A CA 1
ATOM 5024 C C . ILE A 1 631 ? -21.828 55.156 29.844 1 97.56 631 ILE A C 1
ATOM 5026 O O . ILE A 1 631 ? -22.938 54.938 29.344 1 97.56 631 ILE A O 1
ATOM 5030 N N . ASP A 1 632 ? -21.359 56.344 30.031 1 97.62 632 ASP A N 1
ATOM 5031 C CA . ASP A 1 632 ? -22.109 57.531 29.656 1 97.62 632 ASP A CA 1
ATOM 5032 C C . ASP A 1 632 ? -22.375 57.562 28.156 1 97.62 632 ASP A C 1
ATOM 5034 O O . ASP A 1 632 ? -23.484 57.938 27.719 1 97.62 632 ASP A O 1
ATOM 5038 N N . VAL A 1 633 ? -21.391 57.219 27.438 1 97.38 633 VAL A N 1
ATOM 5039 C CA . VAL A 1 633 ? -21.516 57.219 25.984 1 97.38 633 VAL A CA 1
ATOM 5040 C C . VAL A 1 633 ? -22.516 56.125 25.562 1 97.38 633 VAL A C 1
ATOM 5042 O O . VAL A 1 633 ? -23.281 56.312 24.625 1 97.38 633 VAL A O 1
ATOM 5045 N N . PHE A 1 634 ? -22.469 54.969 26.219 1 96.94 634 PHE A N 1
ATOM 5046 C CA . PHE A 1 634 ? -23.422 53.875 25.969 1 96.94 634 PHE A CA 1
ATOM 5047 C C . PHE A 1 634 ? -24.844 54.344 26.281 1 96.94 634 PHE A C 1
ATOM 5049 O O . PHE A 1 634 ? -25.766 54.094 25.484 1 96.94 634 PHE A O 1
ATOM 5056 N N . ARG A 1 635 ? -25.031 55.062 27.375 1 96.06 635 ARG A N 1
ATOM 5057 C CA . ARG A 1 635 ? -26.344 55.531 27.797 1 96.06 635 ARG A CA 1
ATOM 5058 C C . ARG A 1 635 ? -26.891 56.562 26.812 1 96.06 635 ARG A C 1
ATOM 5060 O O . ARG A 1 635 ? -28.109 56.625 26.578 1 96.06 635 ARG A O 1
ATOM 5067 N N . ALA A 1 636 ? -25.984 57.25 26.281 1 96.56 636 ALA A N 1
ATOM 5068 C CA . ALA A 1 636 ? -26.375 58.281 25.328 1 96.56 636 ALA A CA 1
ATOM 5069 C C . ALA A 1 636 ? -26.719 57.688 23.969 1 96.56 636 ALA A C 1
ATOM 5071 O O . ALA A 1 636 ? -27.203 58.375 23.078 1 96.56 636 ALA A O 1
ATOM 5072 N N . GLY A 1 637 ? -26.422 56.438 23.797 1 95.06 637 GLY A N 1
ATOM 5073 C CA . GLY A 1 637 ? -26.734 55.75 22.547 1 95.06 637 GLY A CA 1
ATOM 5074 C C . GLY A 1 637 ? -25.641 55.906 21.5 1 95.06 637 GLY A C 1
ATOM 5075 O O . GLY A 1 637 ? -25.859 55.594 20.328 1 95.06 637 GLY A O 1
ATOM 5076 N N . ASN A 1 638 ? -24.5 56.312 21.938 1 94.75 638 ASN A N 1
ATOM 5077 C CA . ASN A 1 638 ? -23.422 56.625 20.984 1 94.75 638 ASN A CA 1
ATOM 5078 C C . ASN A 1 638 ? -22.391 55.5 20.938 1 94.75 638 ASN A C 1
ATOM 5080 O O . ASN A 1 638 ? -21.438 55.562 20.141 1 94.75 638 ASN A O 1
ATOM 5084 N N . LEU A 1 639 ? -22.438 54.531 21.75 1 96.56 639 LEU A N 1
ATOM 5085 C CA . LEU A 1 639 ? -21.641 53.312 21.656 1 96.56 639 LEU A CA 1
ATOM 5086 C C . LEU A 1 639 ? -22.422 52.188 20.969 1 96.56 639 LEU A C 1
ATOM 5088 O O . LEU A 1 639 ? -23.188 51.469 21.609 1 96.56 639 LEU A O 1
ATOM 5092 N N . THR A 1 640 ? -22.141 52.062 19.688 1 95.25 640 THR A N 1
ATOM 5093 C CA . THR A 1 640 ? -22.938 51.188 18.859 1 95.25 640 THR A CA 1
ATOM 5094 C C . THR A 1 640 ? -22.078 50.062 18.297 1 95.25 640 THR A C 1
ATOM 5096 O O . THR A 1 640 ? -20.844 50.156 18.281 1 95.25 640 THR A O 1
ATOM 5099 N N . PRO A 1 641 ? -22.766 49 17.875 1 96.38 641 PRO A N 1
ATOM 5100 C CA . PRO A 1 641 ? -22 47.938 17.203 1 96.38 641 PRO A CA 1
ATOM 5101 C C . PRO A 1 641 ? -21.281 48.438 15.953 1 96.38 641 PRO A C 1
ATOM 5103 O O . PRO A 1 641 ? -21.844 49.219 15.195 1 96.38 641 PRO A O 1
ATOM 5106 N N . PRO A 1 642 ? -20.062 47.969 15.812 1 96.31 642 PRO A N 1
ATOM 5107 C CA . PRO A 1 642 ? -19.375 48.375 14.578 1 96.31 642 PRO A CA 1
ATOM 5108 C C . PRO A 1 642 ? -20.062 47.812 13.328 1 96.31 642 PRO A C 1
ATOM 5110 O O . PRO A 1 642 ? -20.641 46.719 13.367 1 96.31 642 PRO A O 1
ATOM 5113 N N . PRO A 1 643 ? -19.938 48.5 12.18 1 95.62 643 PRO A N 1
ATOM 5114 C CA . PRO A 1 643 ? -20.562 48.031 10.938 1 95.62 643 PRO A CA 1
ATOM 5115 C C . PRO A 1 643 ? -19.953 46.719 10.445 1 95.62 643 PRO A C 1
ATOM 5117 O O . PRO A 1 643 ? -18.75 46.5 10.57 1 95.62 643 PRO A O 1
ATOM 5120 N N . SER A 1 644 ? -20.812 45.906 9.82 1 95.31 644 SER A N 1
ATOM 5121 C CA . SER A 1 644 ? -20.406 44.594 9.344 1 95.31 644 SER A CA 1
ATOM 5122 C C . SER A 1 644 ? -19.266 44.688 8.344 1 95.31 644 SER A C 1
ATOM 5124 O O . SER A 1 644 ? -18.328 43.906 8.375 1 95.31 644 SER A O 1
ATOM 5126 N N . GLU A 1 645 ? -19.344 45.656 7.504 1 95.31 645 GLU A N 1
ATOM 5127 C CA . GLU A 1 645 ? -18.312 45.812 6.496 1 95.31 645 GLU A CA 1
ATOM 5128 C C . GLU A 1 645 ? -16.969 46.125 7.137 1 95.31 645 GLU A C 1
ATOM 5130 O O . GLU A 1 645 ? -15.922 45.656 6.672 1 95.31 645 GLU A O 1
ATOM 5135 N N . LEU A 1 646 ? -17.016 46.938 8.156 1 96.5 646 LEU A N 1
ATOM 5136 C CA . LEU A 1 646 ? -15.781 47.312 8.844 1 96.5 646 LEU A CA 1
ATOM 5137 C C . LEU A 1 646 ? -15.18 46.094 9.562 1 96.5 646 LEU A C 1
ATOM 5139 O O . LEU A 1 646 ? -13.961 45.906 9.57 1 96.5 646 LEU A O 1
ATOM 5143 N N . ILE A 1 647 ? -16.016 45.281 10.141 1 96.75 647 ILE A N 1
ATOM 5144 C CA . ILE A 1 647 ? -15.547 44.125 10.875 1 96.75 647 ILE A CA 1
ATOM 5145 C C . ILE A 1 647 ? -14.891 43.156 9.906 1 96.75 647 ILE A C 1
ATOM 5147 O O . ILE A 1 647 ? -13.883 42.5 10.242 1 96.75 647 ILE A O 1
ATOM 5151 N N . GLU A 1 648 ? -15.477 43 8.766 1 97.06 648 GLU A N 1
ATOM 5152 C CA . GLU A 1 648 ? -14.891 42.125 7.742 1 97.06 648 GLU A CA 1
ATOM 5153 C C . GLU A 1 648 ? -13.523 42.656 7.301 1 97.06 648 GLU A C 1
ATOM 5155 O O . GLU A 1 648 ? -12.586 41.844 7.137 1 97.06 648 GLU A O 1
ATOM 5160 N N . ARG A 1 649 ? -13.43 43.906 7.133 1 97.25 649 ARG A N 1
ATOM 5161 C CA . ARG A 1 649 ? -12.164 44.5 6.73 1 97.25 649 ARG A CA 1
ATOM 5162 C C . ARG A 1 649 ? -11.109 44.344 7.816 1 97.25 649 ARG A C 1
ATOM 5164 O O . ARG A 1 649 ? -9.945 44.062 7.523 1 97.25 649 ARG A O 1
ATOM 5171 N N . LEU A 1 650 ? -11.516 44.531 9.055 1 97.5 650 LEU A N 1
ATOM 5172 C CA . LEU A 1 650 ? -10.578 44.406 10.164 1 97.5 650 LEU A CA 1
ATOM 5173 C C . LEU A 1 650 ? -10.062 42.969 10.266 1 97.5 650 LEU A C 1
ATOM 5175 O O . LEU A 1 650 ? -8.875 42.75 10.484 1 97.5 650 LEU A O 1
ATOM 5179 N N . ALA A 1 651 ? -11.008 42.062 10.164 1 97.62 651 ALA A N 1
ATOM 5180 C CA . ALA A 1 651 ? -10.594 40.656 10.164 1 97.62 651 ALA A CA 1
ATOM 5181 C C . ALA A 1 651 ? -9.609 40.375 9.031 1 97.62 651 ALA A C 1
ATOM 5183 O O . ALA A 1 651 ? -8.594 39.719 9.234 1 97.62 651 ALA A O 1
ATOM 5184 N N . ALA A 1 652 ? -9.945 40.844 7.855 1 97.56 652 ALA A N 1
ATOM 5185 C CA . ALA A 1 652 ? -9.07 40.656 6.699 1 97.56 652 ALA A CA 1
ATOM 5186 C C . ALA A 1 652 ? -7.699 41.25 6.941 1 97.56 652 ALA A C 1
ATOM 5188 O O . ALA A 1 652 ? -6.676 40.688 6.559 1 97.56 652 ALA A O 1
ATOM 5189 N N . TRP A 1 653 ? -7.719 42.438 7.547 1 97.62 653 TRP A N 1
ATOM 5190 C CA . TRP A 1 653 ? -6.488 43.156 7.852 1 97.62 653 TRP A CA 1
ATOM 5191 C C . TRP A 1 653 ? -5.551 42.312 8.695 1 97.62 653 TRP A C 1
ATOM 5193 O O . TRP A 1 653 ? -4.367 42.188 8.375 1 97.62 653 TRP A O 1
ATOM 5203 N N . PHE A 1 654 ? -6.047 41.688 9.672 1 97.5 654 PHE A N 1
ATOM 5204 C CA . PHE A 1 654 ? -5.199 40.938 10.586 1 97.5 654 PHE A CA 1
ATOM 5205 C C . PHE A 1 654 ? -4.859 39.562 9.992 1 97.5 654 PHE A C 1
ATOM 5207 O O . PHE A 1 654 ? -3.705 39.125 10.047 1 97.5 654 PHE A O 1
ATOM 5214 N N . ILE A 1 655 ? -5.766 38.906 9.32 1 95.56 655 ILE A N 1
ATOM 5215 C CA . ILE A 1 655 ? -5.598 37.531 8.891 1 95.56 655 ILE A CA 1
ATOM 5216 C C . ILE A 1 655 ? -4.77 37.469 7.605 1 95.56 655 ILE A C 1
ATOM 5218 O O . ILE A 1 655 ? -4.016 36.531 7.379 1 95.56 655 ILE A O 1
ATOM 5222 N N . PHE A 1 656 ? -4.844 38.562 6.77 1 95.94 656 PHE A N 1
ATOM 5223 C CA . PHE A 1 656 ? -4.215 38.438 5.457 1 95.94 656 PHE A CA 1
ATOM 5224 C C . PHE A 1 656 ? -3.041 39.406 5.34 1 95.94 656 PHE A C 1
ATOM 5226 O O . PHE A 1 656 ? -2.254 39.344 4.395 1 95.94 656 PHE A O 1
ATOM 5233 N N . ARG A 1 657 ? -2.904 40.375 6.332 1 96.69 657 ARG A N 1
ATOM 5234 C CA . ARG A 1 657 ? -1.83 41.344 6.164 1 96.69 657 ARG A CA 1
ATOM 5235 C C . ARG A 1 657 ? -0.875 41.312 7.352 1 96.69 657 ARG A C 1
ATOM 5237 O O . ARG A 1 657 ? 0.337 41.469 7.188 1 96.69 657 ARG A O 1
ATOM 5244 N N . ARG A 1 658 ? -1.374 41.062 8.516 1 97.06 658 ARG A N 1
ATOM 5245 C CA . ARG A 1 658 ? -0.544 41.344 9.688 1 97.06 658 ARG A CA 1
ATOM 5246 C C . ARG A 1 658 ? -0.11 40.062 10.367 1 97.06 658 ARG A C 1
ATOM 5248 O O . ARG A 1 658 ? 1.012 39.969 10.867 1 97.06 658 ARG A O 1
ATOM 5255 N N . TYR A 1 659 ? -0.988 39.125 10.336 1 97.62 659 TYR A N 1
ATOM 5256 C CA . TYR A 1 659 ? -0.711 37.969 11.188 1 97.62 659 TYR A CA 1
ATOM 5257 C C . TYR A 1 659 ? -0.235 36.781 10.352 1 97.62 659 TYR A C 1
ATOM 5259 O O . TYR A 1 659 ? -0.689 36.594 9.227 1 97.62 659 TYR A O 1
ATOM 5267 N N . SER A 1 660 ? 0.719 36.062 10.867 1 97.88 660 SER A N 1
ATOM 5268 C CA . SER A 1 660 ? 1.021 34.688 10.508 1 97.88 660 SER A CA 1
ATOM 5269 C C . SER A 1 660 ? 0.206 33.688 11.344 1 97.88 660 SER A C 1
ATOM 5271 O O . SER A 1 660 ? -0.474 34.094 12.289 1 97.88 660 SER A O 1
ATOM 5273 N N . ARG A 1 661 ? 0.241 32.5 10.938 1 95.88 661 ARG A N 1
ATOM 5274 C CA . ARG A 1 661 ? -0.498 31.469 11.664 1 95.88 661 ARG A CA 1
ATOM 5275 C C . ARG A 1 661 ? 0.423 30.344 12.102 1 95.88 661 ARG A C 1
ATOM 5277 O O . ARG A 1 661 ? 1.474 30.125 11.5 1 95.88 661 ARG A O 1
ATOM 5284 N N . PHE A 1 662 ? 0.046 29.641 13.203 1 94.88 662 PHE A N 1
ATOM 5285 C CA . PHE A 1 662 ? 0.835 28.516 13.695 1 94.88 662 PHE A CA 1
ATOM 5286 C C . PHE A 1 662 ? -0.038 27.547 14.477 1 94.88 662 PHE A C 1
ATOM 5288 O O . PHE A 1 662 ? -1.186 27.859 14.805 1 94.88 662 PHE A O 1
ATOM 5295 N N . VAL A 1 663 ? 0.435 26.359 14.656 1 91.12 663 VAL A N 1
ATOM 5296 C CA . VAL A 1 663 ? -0.128 25.359 15.562 1 91.12 663 VAL A CA 1
ATOM 5297 C C . VAL A 1 663 ? 0.92 24.953 16.594 1 91.12 663 VAL A C 1
ATOM 5299 O O . VAL A 1 663 ? 2.123 25.047 16.344 1 91.12 663 VAL A O 1
ATOM 5302 N N . ALA A 1 664 ? 0.491 24.609 17.75 1 90.81 664 ALA A N 1
ATOM 5303 C CA . ALA A 1 664 ? 1.395 24.234 18.828 1 90.81 664 ALA A CA 1
ATOM 5304 C C . ALA A 1 664 ? 0.676 23.375 19.875 1 90.81 664 ALA A C 1
ATOM 5306 O O . ALA A 1 664 ? -0.53 23.141 19.766 1 90.81 664 ALA A O 1
ATOM 5307 N N . THR A 1 665 ? 1.455 22.797 20.719 1 84.56 665 THR A N 1
ATOM 5308 C CA . THR A 1 665 ? 0.931 22.109 21.891 1 84.56 665 THR A CA 1
ATOM 5309 C C . THR A 1 665 ? 1.022 23 23.125 1 84.56 665 THR A C 1
ATOM 5311 O O . THR A 1 665 ? 2.051 23.641 23.359 1 84.56 665 THR A O 1
ATOM 5314 N N . ASP A 1 666 ? -0.054 23.078 23.875 1 78.44 666 ASP A N 1
ATOM 5315 C CA . ASP A 1 666 ? -0.081 23.891 25.094 1 78.44 666 ASP A CA 1
ATOM 5316 C C . ASP A 1 666 ? 0.867 23.344 26.156 1 78.44 666 ASP A C 1
ATOM 5318 O O . ASP A 1 666 ? 0.976 22.125 26.328 1 78.44 666 ASP A O 1
ATOM 5322 N N . SER A 1 667 ? 1.653 24.219 26.641 1 75.88 667 SER A N 1
ATOM 5323 C CA . SER A 1 667 ? 2.523 23.922 27.766 1 75.88 667 SER A CA 1
ATOM 5324 C C . SER A 1 667 ? 2.289 24.891 28.922 1 75.88 667 SER A C 1
ATOM 5326 O O . SER A 1 667 ? 2.725 26.047 28.859 1 75.88 667 SER A O 1
ATOM 5328 N N . ILE A 1 668 ? 1.566 24.516 29.922 1 69.19 668 ILE A N 1
ATOM 5329 C CA . ILE A 1 668 ? 1.209 25.406 31.016 1 69.19 668 ILE A CA 1
ATOM 5330 C C . ILE A 1 668 ? 2.182 25.203 32.188 1 69.19 668 ILE A C 1
ATOM 5332 O O . ILE A 1 668 ? 2.389 24.078 32.656 1 69.19 668 ILE A O 1
ATOM 5336 N N . ALA A 1 669 ? 2.914 26.203 32.438 1 65.31 669 ALA A N 1
ATOM 5337 C CA . ALA A 1 669 ? 3.793 26.203 33.625 1 65.31 669 ALA A CA 1
ATOM 5338 C C . ALA A 1 669 ? 3.137 26.922 34.781 1 65.31 669 ALA A C 1
ATOM 5340 O O . ALA A 1 669 ? 2.459 27.938 34.625 1 65.31 669 ALA A O 1
ATOM 5341 N N . GLU A 1 670 ? 3.131 26.328 35.969 1 66.12 670 GLU A N 1
ATOM 5342 C CA . GLU A 1 670 ? 2.516 26.906 37.188 1 66.12 670 GLU A CA 1
ATOM 5343 C C . GLU A 1 670 ? 3.549 27.609 38.031 1 66.12 670 GLU A C 1
ATOM 5345 O O . GLU A 1 670 ? 4.602 27.047 38.344 1 66.12 670 GLU A O 1
ATOM 5350 N N . PHE A 1 671 ? 3.369 28.922 38.188 1 62.12 671 PHE A N 1
ATOM 5351 C CA . PHE A 1 671 ? 4.168 29.719 39.125 1 62.12 671 PHE A CA 1
ATOM 5352 C C . PHE A 1 671 ? 3.344 30.125 40.344 1 62.12 671 PHE A C 1
ATOM 5354 O O . PHE A 1 671 ? 2.154 29.812 40.406 1 62.12 671 PHE A O 1
ATOM 5361 N N . LYS A 1 672 ? 3.973 30.75 41.406 1 56.91 672 LYS A N 1
ATOM 5362 C CA . LYS A 1 672 ? 3.324 31.078 42.656 1 56.91 672 LYS A CA 1
ATOM 5363 C C . LYS A 1 672 ? 2.125 32 42.438 1 56.91 672 LYS A C 1
ATOM 5365 O O . LYS A 1 672 ? 1.04 31.75 42.969 1 56.91 672 LYS A O 1
ATOM 5370 N N . GLU A 1 673 ? 2.352 32.969 41.656 1 57.59 673 GLU A N 1
ATOM 5371 C CA . GLU A 1 673 ? 1.32 34 41.531 1 57.59 673 GLU A CA 1
ATOM 5372 C C . GLU A 1 673 ? 0.625 33.969 40.188 1 57.59 673 GLU A C 1
ATOM 5374 O O . GLU A 1 673 ? -0.402 34.625 40 1 57.59 673 GLU A O 1
ATOM 5379 N N . ARG A 1 674 ? 1.215 33.156 39.281 1 61.75 674 ARG A N 1
ATOM 5380 C CA . ARG A 1 674 ? 0.61 33.156 37.938 1 61.75 674 ARG A CA 1
ATOM 5381 C C . ARG A 1 674 ? 0.945 31.891 37.188 1 61.75 674 ARG A C 1
ATOM 5383 O O . ARG A 1 674 ? 1.87 31.172 37.562 1 61.75 674 ARG A O 1
ATOM 5390 N N . LYS A 1 675 ? -0.018 31.562 36.281 1 66.62 675 LYS A N 1
ATOM 5391 C CA . LYS A 1 675 ? 0.296 30.516 35.312 1 66.62 675 LYS A CA 1
ATOM 5392 C C . LYS A 1 675 ? 0.839 31.125 34 1 66.62 675 LYS A C 1
ATOM 5394 O O . LYS A 1 675 ? 0.589 32.312 33.719 1 66.62 675 LYS A O 1
ATOM 5399 N N . ALA A 1 676 ? 1.865 30.516 33.469 1 64 676 ALA A N 1
ATOM 5400 C CA . ALA A 1 676 ? 2.379 30.969 32.188 1 64 676 ALA A CA 1
ATOM 5401 C C . ALA A 1 676 ? 2 30 31.062 1 64 676 ALA A C 1
ATOM 5403 O O . ALA A 1 676 ? 2.207 28.781 31.203 1 64 676 ALA A O 1
ATOM 5404 N N . HIS A 1 677 ? 1.242 30.609 30.156 1 67.25 677 HIS A N 1
ATOM 5405 C CA . HIS A 1 677 ? 0.857 29.812 29 1 67.25 677 HIS A CA 1
ATOM 5406 C C . HIS A 1 677 ? 1.956 29.828 27.938 1 67.25 677 HIS A C 1
ATOM 5408 O O . HIS A 1 677 ? 2.271 30.875 27.375 1 67.25 677 HIS A O 1
ATOM 5414 N N . GLY A 1 678 ? 2.676 28.609 27.922 1 75.88 678 GLY A N 1
ATOM 5415 C CA . GLY A 1 678 ? 3.668 28.469 26.859 1 75.88 678 GLY A CA 1
ATOM 5416 C C . GLY A 1 678 ? 3.289 27.422 25.828 1 75.88 678 GLY A C 1
ATOM 5417 O O . GLY A 1 678 ? 2.219 26.812 25.922 1 75.88 678 GLY A O 1
ATOM 5418 N N . TYR A 1 679 ? 3.963 27.531 24.719 1 84.19 679 TYR A N 1
ATOM 5419 C CA . TYR A 1 679 ? 3.75 26.562 23.641 1 84.19 679 TYR A CA 1
ATOM 5420 C C . TYR A 1 679 ? 4.996 25.719 23.422 1 84.19 679 TYR A C 1
ATOM 5422 O O . TYR A 1 679 ? 6.117 26.172 23.672 1 84.19 679 TYR A O 1
ATOM 5430 N N . LYS A 1 680 ? 4.719 24.453 23.156 1 87.62 680 LYS A N 1
ATOM 5431 C CA . LYS A 1 680 ? 5.766 23.578 22.625 1 87.62 680 LYS A CA 1
ATOM 5432 C C . LYS A 1 680 ? 5.371 23.016 21.266 1 87.62 680 LYS A C 1
ATOM 5434 O O . LYS A 1 680 ? 4.23 23.188 20.828 1 87.62 680 LYS A O 1
ATOM 5439 N N . ASP A 1 681 ? 6.312 22.5 20.5 1 90.25 681 ASP A N 1
ATOM 5440 C CA . ASP A 1 681 ? 6.07 21.938 19.188 1 90.25 681 ASP A CA 1
ATOM 5441 C C . ASP A 1 681 ? 5.453 22.969 18.25 1 90.25 681 ASP A C 1
ATOM 5443 O O . ASP A 1 681 ? 4.445 22.688 17.594 1 90.25 681 ASP A O 1
ATOM 5447 N N . ILE A 1 682 ? 5.977 24.125 18.234 1 94.69 682 ILE A N 1
ATOM 5448 C CA . ILE A 1 682 ? 5.449 25.25 17.469 1 94.69 682 ILE A CA 1
ATOM 5449 C C . ILE A 1 682 ? 5.754 25.047 15.984 1 94.69 682 ILE A C 1
ATOM 5451 O O . ILE A 1 682 ? 6.914 24.891 15.602 1 94.69 682 ILE A O 1
ATOM 5455 N N . LEU A 1 683 ? 4.699 25.047 15.188 1 95.56 683 LEU A N 1
ATOM 5456 C CA . LEU A 1 683 ? 4.809 24.938 13.734 1 95.56 683 LEU A CA 1
ATOM 5457 C C . LEU A 1 683 ? 4.066 26.078 13.055 1 95.56 683 LEU A C 1
ATOM 5459 O O . LEU A 1 683 ? 2.838 26.156 13.117 1 95.56 683 LEU A O 1
ATOM 5463 N N . VAL A 1 684 ? 4.824 26.938 12.469 1 97.06 684 VAL A N 1
ATOM 5464 C CA . VAL A 1 684 ? 4.191 28.016 11.719 1 97.06 684 VAL A CA 1
ATOM 5465 C C . VAL A 1 684 ? 3.553 27.469 10.453 1 97.06 684 VAL A C 1
ATOM 5467 O O . VAL A 1 684 ? 4.207 26.75 9.68 1 97.06 684 VAL A O 1
ATOM 5470 N N . THR A 1 685 ? 2.295 27.734 10.203 1 95.94 685 THR A N 1
ATOM 5471 C CA . THR A 1 685 ? 1.539 27.156 9.102 1 95.94 685 THR A CA 1
ATOM 5472 C C . THR A 1 685 ? 1.329 28.156 7.98 1 95.94 685 THR A C 1
ATOM 5474 O O . THR A 1 685 ? 0.954 27.797 6.867 1 95.94 685 THR A O 1
ATOM 5477 N N . HIS A 1 686 ? 1.486 29.406 8.234 1 96.81 686 HIS A N 1
ATOM 5478 C CA . HIS A 1 686 ? 1.485 30.484 7.25 1 96.81 686 HIS A CA 1
ATOM 5479 C C . HIS A 1 686 ? 2.426 31.609 7.664 1 96.81 686 HIS A C 1
ATOM 5481 O O . HIS A 1 686 ? 2.346 32.125 8.789 1 96.81 686 HIS A O 1
ATOM 5487 N N . PHE A 1 687 ? 3.311 32 6.824 1 97.69 687 PHE A N 1
ATOM 5488 C CA . PHE A 1 687 ? 4.328 33 7.137 1 97.69 687 PHE A CA 1
ATOM 5489 C C . PHE A 1 687 ? 4.09 34.281 6.344 1 97.69 687 PHE A C 1
ATOM 5491 O O . PHE A 1 687 ? 4.102 34.25 5.113 1 97.69 687 PHE A O 1
ATOM 5498 N N . ARG A 1 688 ? 3.826 35.344 7.055 1 97.19 688 ARG A N 1
ATOM 5499 C CA . ARG A 1 688 ? 3.646 36.688 6.461 1 97.19 688 ARG A CA 1
ATOM 5500 C C . ARG A 1 688 ? 4.598 37.688 7.082 1 97.19 688 ARG A C 1
ATOM 5502 O O . ARG A 1 688 ? 4.535 37.969 8.281 1 97.19 688 ARG A O 1
ATOM 5509 N N . TRP A 1 689 ? 5.441 38.25 6.266 1 96.19 689 TRP A N 1
ATOM 5510 C CA . TRP A 1 689 ? 6.371 39.25 6.738 1 96.19 689 TRP A CA 1
ATOM 5511 C C . TRP A 1 689 ? 7.07 39.938 5.57 1 96.19 689 TRP A C 1
ATOM 5513 O O . TRP A 1 689 ? 7.586 39.281 4.668 1 96.19 689 TRP A O 1
ATOM 5523 N N . ASN A 1 690 ? 7.039 41.281 5.551 1 92.31 690 ASN A N 1
ATOM 5524 C CA . ASN A 1 690 ? 7.832 42.094 4.629 1 92.31 690 ASN A CA 1
ATOM 5525 C C . ASN A 1 690 ? 7.648 41.656 3.182 1 92.31 690 ASN A C 1
ATOM 5527 O O . ASN A 1 690 ? 8.625 41.375 2.484 1 92.31 690 ASN A O 1
ATOM 5531 N N . GLY A 1 691 ? 6.434 41.406 2.791 1 90.81 691 GLY A N 1
ATOM 5532 C CA . GLY A 1 691 ? 6.117 41.062 1.417 1 90.81 691 GLY A CA 1
ATOM 5533 C C . GLY A 1 691 ? 5.992 39.562 1.201 1 90.81 691 GLY A C 1
ATOM 5534 O O . GLY A 1 691 ? 5.477 39.125 0.172 1 90.81 691 GLY A O 1
ATOM 5535 N N . HIS A 1 692 ? 6.535 38.781 2.109 1 94.5 692 HIS A N 1
ATOM 5536 C CA . HIS A 1 692 ? 6.367 37.344 2.037 1 94.5 692 HIS A CA 1
ATOM 5537 C C . HIS A 1 692 ? 4.969 36.906 2.482 1 94.5 692 HIS A C 1
ATOM 5539 O O . HIS A 1 692 ? 4.449 37.438 3.471 1 94.5 692 HIS A O 1
ATOM 5545 N N . ASP A 1 693 ? 4.309 36.188 1.778 1 95.75 693 ASP A N 1
ATOM 5546 C CA . ASP A 1 693 ? 3.051 35.5 2.072 1 95.75 693 ASP A CA 1
ATOM 5547 C C . ASP A 1 693 ? 3.105 34.031 1.647 1 95.75 693 ASP A C 1
ATOM 5549 O O . ASP A 1 693 ? 2.641 33.688 0.562 1 95.75 693 ASP A O 1
ATOM 5553 N N . LEU A 1 694 ? 3.627 33.219 2.492 1 95.69 694 LEU A N 1
ATOM 5554 C CA . LEU A 1 694 ? 4.008 31.875 2.115 1 95.69 694 LEU A CA 1
ATOM 5555 C C . LEU A 1 694 ? 3.168 30.844 2.867 1 95.69 694 LEU A C 1
ATOM 5557 O O . LEU A 1 694 ? 3.205 30.781 4.098 1 95.69 694 LEU A O 1
ATOM 5561 N N . PRO A 1 695 ? 2.414 30.062 2.119 1 94.69 695 PRO A N 1
ATOM 5562 C CA . PRO A 1 695 ? 1.751 28.938 2.783 1 94.69 695 PRO A CA 1
ATOM 5563 C C . PRO A 1 695 ? 2.734 27.875 3.271 1 94.69 695 PRO A C 1
ATOM 5565 O O . PRO A 1 695 ? 3.576 27.406 2.5 1 94.69 695 PRO A O 1
ATOM 5568 N N . LEU A 1 696 ? 2.688 27.562 4.531 1 97.06 696 LEU A N 1
ATOM 5569 C CA . LEU A 1 696 ? 3.51 26.547 5.168 1 97.06 696 LEU A CA 1
ATOM 5570 C C . LEU A 1 696 ? 2.646 25.562 5.965 1 97.06 696 LEU A C 1
ATOM 5572 O O . LEU A 1 696 ? 3.004 25.188 7.082 1 97.06 696 LEU A O 1
ATOM 5576 N N . ASP A 1 697 ? 1.506 25.25 5.441 1 94.62 697 ASP A N 1
ATOM 5577 C CA . ASP A 1 697 ? 0.546 24.438 6.184 1 94.62 697 ASP A CA 1
ATOM 5578 C C . ASP A 1 697 ? 1.144 23.078 6.547 1 94.62 697 ASP A C 1
ATOM 5580 O O . ASP A 1 697 ? 2.098 22.625 5.91 1 94.62 697 ASP A O 1
ATOM 5584 N N . ARG A 1 698 ? 0.653 22.484 7.637 1 95.25 698 ARG A N 1
ATOM 5585 C CA . ARG A 1 698 ? 1.198 21.266 8.242 1 95.25 698 ARG A CA 1
ATOM 5586 C C . ARG A 1 698 ? 0.114 20.219 8.422 1 95.25 698 ARG A C 1
ATOM 5588 O O . ARG A 1 698 ? -1.033 20.547 8.734 1 95.25 698 ARG A O 1
ATOM 5595 N N . GLN A 1 699 ? 0.479 18.984 8.297 1 92 699 GLN A N 1
ATOM 5596 C CA . GLN A 1 699 ? -0.477 17.906 8.461 1 92 699 GLN A CA 1
ATOM 5597 C C . GLN A 1 699 ? -1.038 17.859 9.875 1 92 699 GLN A C 1
ATOM 5599 O O . GLN A 1 699 ? -2.201 17.5 10.078 1 92 699 GLN A O 1
ATOM 5604 N N . ARG A 1 700 ? -0.252 18.281 10.797 1 89.81 700 ARG A N 1
ATOM 5605 C CA . ARG A 1 700 ? -0.641 18.219 12.203 1 89.81 700 ARG A CA 1
ATOM 5606 C C . ARG A 1 700 ? -1.885 19.062 12.453 1 89.81 700 ARG A C 1
ATOM 5608 O O . ARG A 1 700 ? -2.561 18.891 13.477 1 89.81 700 ARG A O 1
ATOM 5615 N N . ARG A 1 701 ? -2.084 19.969 11.578 1 85.62 701 ARG A N 1
ATOM 5616 C CA . ARG A 1 701 ? -3.271 20.797 11.727 1 85.62 701 ARG A CA 1
ATOM 5617 C C . ARG A 1 701 ? -4.547 19.969 11.609 1 85.62 701 ARG A C 1
ATOM 5619 O O . ARG A 1 701 ? -5.57 20.312 12.203 1 85.62 701 ARG A O 1
ATOM 5626 N N . PHE A 1 702 ? -4.418 18.797 10.945 1 84.5 702 PHE A N 1
ATOM 5627 C CA . PHE A 1 702 ? -5.684 18.125 10.695 1 84.5 702 PHE A CA 1
ATOM 5628 C C . PHE A 1 702 ? -5.609 16.656 11.133 1 84.5 702 PHE A C 1
ATOM 5630 O O . PHE A 1 702 ? -6.637 15.992 11.258 1 84.5 702 PHE A O 1
ATOM 5637 N N . VAL A 1 703 ? -4.422 16.172 11.344 1 90.44 703 VAL A N 1
ATOM 5638 C CA . VAL A 1 703 ? -4.332 14.797 11.836 1 90.44 703 VAL A CA 1
ATOM 5639 C C . VAL A 1 703 ? -3.086 14.641 12.703 1 90.44 703 VAL A C 1
ATOM 5641 O O . VAL A 1 703 ? -2.01 15.125 12.352 1 90.44 703 VAL A O 1
ATOM 5644 N N . GLN A 1 704 ? -3.25 14.07 13.781 1 88.69 704 GLN A N 1
ATOM 5645 C CA . GLN A 1 704 ? -2.135 13.672 14.633 1 88.69 704 GLN A CA 1
ATOM 5646 C C . GLN A 1 704 ? -1.945 12.156 14.617 1 88.69 704 GLN A C 1
ATOM 5648 O O . GLN A 1 704 ? -2.902 11.406 14.812 1 88.69 704 GLN A O 1
ATOM 5653 N N . PHE A 1 705 ? -0.774 11.727 14.391 1 91.88 705 PHE A N 1
ATOM 5654 C CA . PHE A 1 705 ? -0.476 10.305 14.383 1 91.88 705 PHE A CA 1
ATOM 5655 C C . PHE A 1 705 ? -0.772 9.672 15.742 1 91.88 705 PHE A C 1
ATOM 5657 O O . PHE A 1 705 ? -0.233 10.109 16.766 1 91.88 705 PHE A O 1
ATOM 5664 N N . SER A 1 706 ? -1.599 8.641 15.758 1 91.81 706 SER A N 1
ATOM 5665 C CA . SER A 1 706 ? -2.029 8.016 17 1 91.81 706 SER A CA 1
ATOM 5666 C C . SER A 1 706 ? -1.423 6.621 17.156 1 91.81 706 SER A C 1
ATOM 5668 O O . SER A 1 706 ? -1.253 5.898 16.172 1 91.81 706 SER A O 1
ATOM 5670 N N . ARG A 1 707 ? -1.206 6.191 18.406 1 89.94 707 ARG A N 1
ATOM 5671 C CA . ARG A 1 707 ? -0.748 4.84 18.70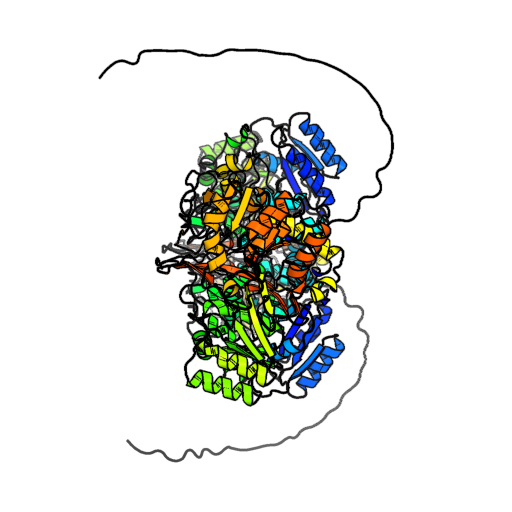3 1 89.94 707 ARG A CA 1
ATOM 5672 C C . ARG A 1 707 ? -1.907 3.848 18.672 1 89.94 707 ARG A C 1
ATOM 5674 O O . ARG A 1 707 ? -1.71 2.646 18.859 1 89.94 707 ARG A O 1
ATOM 5681 N N . ARG A 1 708 ? -3.064 4.344 18.391 1 92.56 708 ARG A N 1
ATOM 5682 C CA . ARG A 1 708 ? -4.246 3.521 18.156 1 92.56 708 ARG A CA 1
ATOM 5683 C C . ARG A 1 708 ? -4.777 3.719 16.734 1 92.56 708 ARG A C 1
ATOM 5685 O O . ARG A 1 708 ? -5.977 3.918 16.547 1 92.56 708 ARG A O 1
ATOM 5692 N N . SER A 1 709 ? -3.857 3.797 15.906 1 93.69 709 SER A N 1
ATOM 5693 C CA . SER A 1 709 ? -4.172 3.994 14.492 1 93.69 709 SER A CA 1
ATOM 5694 C C . SER A 1 709 ? -3.795 2.77 13.664 1 93.69 709 SER A C 1
ATOM 5696 O O . SER A 1 709 ? -3.129 1.859 14.164 1 93.69 709 SER A O 1
ATOM 5698 N N . TYR A 1 710 ? -4.281 2.709 12.391 1 95.19 710 TYR A N 1
ATOM 5699 C CA . TYR A 1 710 ? -3.949 1.618 11.484 1 95.19 710 TYR A CA 1
ATOM 5700 C C . TYR A 1 710 ? -2.461 1.608 11.164 1 95.19 710 TYR A C 1
ATOM 5702 O O . TYR A 1 710 ? -1.829 0.549 11.148 1 95.19 710 TYR A O 1
ATOM 5710 N N . ALA A 1 711 ? -1.923 2.83 10.898 1 93.5 711 ALA A N 1
ATOM 5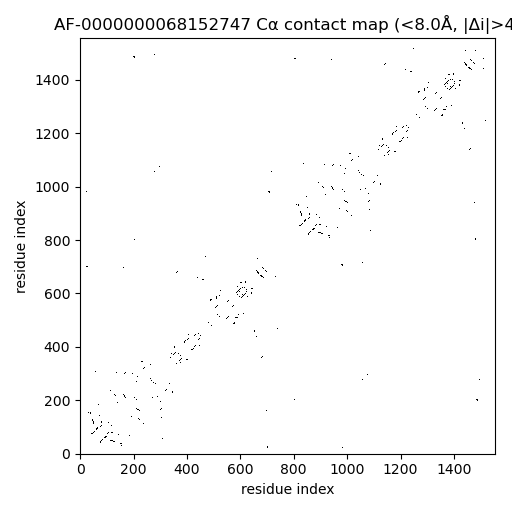711 C CA . ALA A 1 711 ? -0.498 2.93 10.594 1 93.5 711 ALA A CA 1
ATOM 5712 C C . ALA A 1 711 ? 0.348 2.367 11.734 1 93.5 711 ALA A C 1
ATOM 5714 O O . ALA A 1 711 ? 1.344 1.681 11.5 1 93.5 711 ALA A O 1
ATOM 5715 N N . TRP A 1 712 ? -0.072 2.684 12.938 1 91.88 712 TRP A N 1
ATOM 5716 C CA . TRP A 1 712 ? 0.647 2.162 14.094 1 91.88 712 TRP A CA 1
ATOM 5717 C C . TRP A 1 712 ? 0.574 0.639 14.141 1 91.88 712 TRP A C 1
ATOM 5719 O O . TRP A 1 712 ? 1.572 -0.029 14.422 1 91.88 712 TRP A O 1
ATOM 5729 N N . SER A 1 713 ? -0.57 0.096 13.844 1 92.12 713 SER A N 1
ATOM 5730 C CA . SER A 1 713 ? -0.744 -1.352 13.875 1 92.12 713 SER A CA 1
ATOM 5731 C C . SER A 1 713 ? 0.136 -2.039 12.836 1 92.12 713 SER A C 1
ATOM 5733 O O . SER A 1 713 ? 0.562 -3.178 13.031 1 92.12 713 SER A O 1
ATOM 5735 N N . GLN A 1 714 ? 0.437 -1.391 11.742 1 90.31 714 GLN A N 1
ATOM 5736 C CA . GLN A 1 714 ? 1.27 -1.945 10.68 1 90.31 714 GLN A CA 1
ATOM 5737 C C . GLN A 1 714 ? 2.742 -1.949 11.078 1 90.31 714 GLN A C 1
ATOM 5739 O O . GLN A 1 714 ? 3.559 -2.633 10.461 1 90.31 714 GLN A O 1
ATOM 5744 N N . MET A 1 715 ? 3.078 -1.18 12.109 1 83.94 715 MET A N 1
ATOM 5745 C CA . MET A 1 715 ? 4.465 -1.1 12.555 1 83.94 715 MET A CA 1
ATOM 5746 C C . MET A 1 715 ? 4.77 -2.186 13.586 1 83.94 715 MET A C 1
ATOM 5748 O O . MET A 1 715 ? 5.922 -2.367 13.984 1 83.94 715 MET A O 1
ATOM 5752 N N . ALA A 1 716 ? 3.869 -3.166 13.875 1 63.12 716 ALA A N 1
ATOM 5753 C CA . ALA A 1 716 ? 3.98 -4.387 14.672 1 63.12 716 ALA A CA 1
ATOM 5754 C C . ALA A 1 716 ? 4.734 -4.125 15.969 1 63.12 716 ALA A C 1
ATOM 5756 O O . ALA A 1 716 ? 5.699 -4.824 16.297 1 63.12 716 ALA A O 1
ATOM 5757 N N . VAL A 1 717 ? 4.273 -3.059 16.844 1 63.41 717 VAL A N 1
ATOM 5758 C CA . VAL A 1 717 ? 5.074 -2.408 17.875 1 63.41 717 VAL A CA 1
ATOM 5759 C C . VAL A 1 717 ? 4.957 -3.186 19.188 1 63.41 717 VAL A C 1
ATOM 5761 O O . VAL A 1 717 ? 3.883 -3.686 19.516 1 63.41 717 VAL A O 1
ATOM 5764 N N . THR A 1 718 ? 6.051 -3.904 19.656 1 62 718 THR A N 1
ATOM 5765 C CA . THR A 1 718 ? 6.09 -4.293 21.062 1 62 718 THR A CA 1
ATOM 5766 C C . THR A 1 718 ? 6.379 -3.088 21.953 1 62 718 THR A C 1
ATOM 5768 O O . THR A 1 718 ? 7.289 -2.307 21.672 1 62 718 THR A O 1
ATOM 5771 N N . VAL A 1 719 ? 5.391 -2.492 22.672 1 49.09 719 VAL A N 1
ATOM 5772 C CA . VAL A 1 719 ? 5.727 -1.426 23.609 1 49.09 719 VAL A CA 1
ATOM 5773 C C . VAL A 1 719 ? 6.363 -2.021 24.859 1 49.09 719 VAL A C 1
ATOM 5775 O O . VAL A 1 719 ? 5.715 -2.777 25.594 1 49.09 719 VAL A O 1
ATOM 5778 N N . LYS A 1 720 ? 7.66 -2.141 24.953 1 44.81 720 LYS A N 1
ATOM 5779 C CA . LYS A 1 720 ? 8.094 -2.514 26.297 1 44.81 720 LYS A CA 1
ATOM 5780 C C . LYS A 1 720 ? 7.562 -1.53 27.344 1 44.81 720 LYS A C 1
ATOM 5782 O O . LYS A 1 720 ? 6.914 -1.934 28.312 1 44.81 720 LYS A O 1
ATOM 5787 N N . GLY A 1 721 ? 8.688 -0.617 28.062 1 36.75 721 GLY A N 1
ATOM 5788 C CA . GLY A 1 721 ? 8.695 0.103 29.328 1 36.75 721 GLY A CA 1
ATOM 5789 C C . GLY A 1 721 ? 7.812 1.333 29.328 1 36.75 721 GLY A C 1
ATOM 5790 O O . GLY A 1 721 ? 7.449 1.839 28.25 1 36.75 721 GLY A O 1
ATOM 5791 N N . THR A 1 722 ? 7.238 1.626 30.578 1 35.41 722 THR A N 1
ATOM 5792 C CA . THR A 1 722 ? 6.402 2.66 31.188 1 35.41 722 THR A CA 1
ATOM 5793 C C . THR A 1 722 ? 6.965 4.047 30.891 1 35.41 722 THR A C 1
ATOM 5795 O O . THR A 1 722 ? 7.777 4.566 31.656 1 35.41 722 THR A O 1
ATOM 5798 N N . THR A 1 723 ? 7.605 4.391 29.859 1 32.59 723 THR A N 1
ATOM 5799 C CA . THR A 1 723 ? 7.996 5.781 30.078 1 32.59 723 THR A CA 1
ATOM 5800 C C . THR A 1 723 ? 6.77 6.672 30.219 1 32.59 723 THR A C 1
ATOM 5802 O O . THR A 1 723 ? 5.758 6.461 29.547 1 32.59 723 THR A O 1
ATOM 5805 N N . LYS A 1 724 ? 6.852 7.566 31.266 1 33 724 LYS A N 1
ATOM 5806 C CA . LYS A 1 724 ? 5.957 8.641 31.672 1 33 724 LYS A CA 1
ATOM 5807 C C . LYS A 1 724 ? 5.66 9.586 30.516 1 33 724 LYS A C 1
ATOM 5809 O O . LYS A 1 724 ? 6.562 10.258 30.016 1 33 724 LYS A O 1
ATOM 5814 N N . HIS A 1 725 ? 4.785 9.367 29.781 1 32.41 725 HIS A N 1
ATOM 5815 C CA . HIS A 1 725 ? 4.355 10.227 28.672 1 32.41 725 HIS A CA 1
ATOM 5816 C C . HIS A 1 725 ? 3.904 11.594 29.188 1 32.41 725 HIS A C 1
ATOM 5818 O O . HIS A 1 725 ? 3.029 11.68 30.062 1 32.41 725 HIS A O 1
ATOM 5824 N N . SER A 1 726 ? 4.812 12.523 29.094 1 26.48 726 SER A N 1
ATOM 5825 C CA . SER A 1 726 ? 4.422 13.906 29.328 1 26.48 726 SER A CA 1
ATOM 5826 C C . SER A 1 726 ? 3.363 14.359 28.328 1 26.48 726 SER A C 1
ATOM 5828 O O . SER A 1 726 ? 3.492 14.125 27.125 1 26.48 726 SER A O 1
ATOM 5830 N N . HIS A 1 727 ? 2.211 14.656 28.672 1 27.66 727 HIS A N 1
ATOM 5831 C CA . HIS A 1 727 ? 0.979 15.062 28 1 27.66 727 HIS A CA 1
ATOM 5832 C C . HIS A 1 727 ? 1.118 16.453 27.391 1 27.66 727 HIS A C 1
ATOM 5834 O O . HIS A 1 727 ? 1.218 17.453 28.109 1 27.66 727 HIS A O 1
ATOM 5840 N N . SER A 1 728 ? 1.758 16.656 26.266 1 27.56 728 SER A N 1
ATOM 5841 C CA . SER A 1 728 ? 1.79 18.016 25.734 1 27.56 728 SER A CA 1
ATOM 5842 C C . SER A 1 728 ? 0.561 18.312 24.891 1 27.56 728 SER A C 1
ATOM 5844 O O . SER A 1 728 ? 0.135 17.469 24.094 1 27.56 728 SER A O 1
ATOM 5846 N N . SER A 1 729 ? -0.373 19.219 25.125 1 27.47 729 SER A N 1
ATOM 5847 C CA . SER A 1 729 ? -1.611 19.688 24.516 1 27.47 729 SER A CA 1
ATOM 5848 C C . SER A 1 729 ? -1.332 20.5 23.25 1 27.47 729 SER A C 1
ATOM 5850 O O . SER A 1 729 ? -0.505 21.422 23.266 1 27.47 729 SER A O 1
ATOM 5852 N N . PHE A 1 730 ? -1.688 20.031 22.094 1 31.89 730 PHE A N 1
ATOM 5853 C CA . PHE A 1 730 ? -1.511 20.719 20.828 1 31.89 730 PHE A CA 1
ATOM 5854 C C . PHE A 1 730 ? -2.721 21.578 20.5 1 31.89 730 PHE A C 1
ATOM 5856 O O . PHE A 1 730 ? -3.863 21.156 20.656 1 31.89 730 PHE A O 1
ATOM 5863 N N . TYR A 1 731 ? -2.76 22.844 20.359 1 26.12 731 TYR A N 1
ATOM 5864 C CA . TYR A 1 731 ? -3.812 23.812 20.031 1 26.12 731 TYR A CA 1
ATOM 5865 C C . TYR A 1 731 ? -3.871 24.062 18.531 1 26.12 731 TYR A C 1
ATOM 5867 O O . TYR A 1 731 ? -2.85 24.359 17.906 1 26.12 731 TYR A O 1
ATOM 5875 N N . GLU A 1 732 ? -4.699 23.391 17.766 1 33.34 732 GLU A N 1
ATOM 5876 C CA . GLU A 1 732 ? -4.891 23.75 16.359 1 33.34 732 GLU A CA 1
ATOM 5877 C C . GLU A 1 732 ? -5.957 24.828 16.203 1 33.34 732 GLU A C 1
ATOM 5879 O O . GLU A 1 732 ? -7.062 24.703 16.734 1 33.34 732 GLU A O 1
ATOM 5884 N N . TRP A 1 733 ? -5.75 25.969 15.844 1 28.06 733 TRP A N 1
ATOM 5885 C CA . TRP A 1 733 ? -6.75 26.969 15.477 1 28.06 733 TRP A CA 1
ATOM 5886 C C . TRP A 1 733 ? -7.289 26.703 14.07 1 28.06 733 TRP A C 1
ATOM 5888 O O . TRP A 1 733 ? -6.523 26.641 13.109 1 28.06 733 TRP A O 1
ATOM 5898 N N . ALA A 1 734 ? -8.242 25.969 13.828 1 31.17 734 ALA A N 1
ATOM 5899 C CA . ALA A 1 734 ? -8.867 25.594 12.562 1 31.17 734 ALA A CA 1
ATOM 5900 C C . ALA A 1 734 ? -9.453 26.797 11.852 1 31.17 734 ALA A C 1
ATOM 5902 O O . ALA A 1 734 ? -10.359 27.453 12.367 1 31.17 734 ALA A O 1
ATOM 5903 N N . PHE A 1 735 ? -8.797 27.438 10.93 1 27.62 735 PHE A N 1
ATOM 5904 C CA . PHE A 1 735 ? -9.414 28.453 10.094 1 27.62 735 PHE A CA 1
ATOM 5905 C C . PHE A 1 735 ? -10.133 27.828 8.906 1 27.62 735 PHE A C 1
ATOM 5907 O O . PHE A 1 735 ? -9.523 27.078 8.133 1 27.62 735 PHE A O 1
ATOM 5914 N N . LEU A 1 736 ? -11.344 27.562 8.906 1 26.05 736 LEU A N 1
ATOM 5915 C CA . LEU A 1 736 ? -12.172 27.078 7.812 1 26.05 736 LEU A CA 1
ATOM 5916 C C . LEU A 1 736 ? -12.297 28.125 6.719 1 26.05 736 LEU A C 1
ATOM 5918 O O . LEU A 1 736 ? -12.844 29.203 6.953 1 26.05 736 LEU A O 1
ATOM 5922 N N . ILE A 1 737 ? -11.492 28.25 5.797 1 24.8 737 ILE A N 1
ATOM 5923 C CA . ILE A 1 737 ? -11.688 29.156 4.676 1 24.8 737 ILE A CA 1
ATOM 5924 C C . ILE A 1 737 ? -12.781 28.625 3.756 1 24.8 737 ILE A C 1
ATOM 5926 O O . ILE A 1 737 ? -12.625 27.562 3.152 1 24.8 737 ILE A O 1
ATOM 5930 N N . THR A 1 738 ? -13.992 28.922 3.99 1 23.39 738 THR A N 1
ATOM 5931 C CA . THR A 1 738 ? -15.133 28.641 3.125 1 23.39 738 THR A CA 1
ATOM 5932 C C . THR A 1 738 ? -15.039 29.422 1.825 1 23.39 738 THR A C 1
ATOM 5934 O O . THR A 1 738 ? -15 30.656 1.844 1 23.39 738 THR A O 1
ATOM 5937 N N . VAL A 1 739 ? -14.445 29.047 0.85 1 24.38 739 VAL A N 1
ATOM 5938 C CA . VAL A 1 739 ? -14.469 29.734 -0.434 1 24.38 739 VAL A CA 1
ATOM 5939 C C . VAL A 1 739 ? -15.906 29.797 -0.959 1 24.38 739 VAL A C 1
ATOM 5941 O O . VAL A 1 739 ? -16.578 28.766 -1.078 1 24.38 739 VAL A O 1
ATOM 5944 N N . PRO A 1 740 ? -16.453 31 -1 1 22.8 740 PRO A N 1
ATOM 5945 C CA . PRO A 1 740 ? -17.812 31.281 -1.44 1 22.8 740 PRO A CA 1
ATOM 5946 C C . PRO A 1 740 ? -18.062 30.906 -2.898 1 22.8 740 PRO A C 1
ATOM 5948 O O . PRO A 1 740 ? -17.25 31.234 -3.77 1 22.8 740 PRO A O 1
ATOM 5951 N N . ALA A 1 741 ? -18.578 29.75 -3.189 1 23.5 741 ALA A N 1
ATOM 5952 C CA . ALA A 1 741 ? -19.031 29.406 -4.535 1 23.5 741 ALA A CA 1
ATOM 5953 C C . ALA A 1 741 ? -19.859 30.531 -5.137 1 23.5 741 ALA A C 1
ATOM 5955 O O . ALA A 1 741 ? -20.484 31.312 -4.406 1 23.5 741 ALA A O 1
ATOM 5956 N N . THR A 1 742 ? -19.797 30.812 -6.52 1 21.17 742 THR A N 1
ATOM 5957 C CA . THR A 1 742 ? -20.328 31.766 -7.488 1 21.17 742 THR A CA 1
ATOM 5958 C C . THR A 1 742 ? -21.844 31.812 -7.434 1 21.17 742 THR A C 1
ATOM 5960 O O . THR A 1 742 ? -22.484 30.859 -6.98 1 21.17 742 THR A O 1
ATOM 5963 N N . MET A 1 743 ? -22.438 32.969 -7.773 1 21.19 743 MET A N 1
ATOM 5964 C CA . MET A 1 743 ? -23.75 33.594 -7.746 1 21.19 743 MET A CA 1
ATOM 5965 C C . MET A 1 743 ? -24.75 32.844 -8.609 1 21.19 743 MET A C 1
ATOM 5967 O O . MET A 1 743 ? -24.484 32.562 -9.789 1 21.19 743 MET A O 1
ATOM 5971 N N . PRO A 1 744 ? -25.516 31.906 -7.996 1 22.33 744 PRO A N 1
ATOM 5972 C CA . PRO A 1 744 ? -26.5 31.25 -8.859 1 22.33 744 PRO A CA 1
ATOM 5973 C C . PRO A 1 744 ? -27.359 32.219 -9.641 1 22.33 744 PRO A C 1
ATOM 5975 O O . PRO A 1 744 ? -27.516 33.375 -9.227 1 22.33 744 PRO A O 1
ATOM 5978 N N . PRO A 1 745 ? -27.469 32.062 -10.977 1 21.39 745 PRO A N 1
ATOM 5979 C CA . PRO A 1 745 ? -28.25 33.031 -11.766 1 21.39 745 PRO A CA 1
ATOM 5980 C C . PRO A 1 745 ? -29.625 33.281 -11.148 1 21.39 745 PRO A C 1
ATOM 5982 O O . PRO A 1 745 ? -30.094 32.531 -10.297 1 21.39 745 PRO A O 1
ATOM 5985 N N . PRO A 1 746 ? -30.297 34.281 -11.727 1 19.08 746 PRO A N 1
ATOM 5986 C CA . PRO A 1 746 ? -31.453 35.031 -11.227 1 19.08 746 PRO A CA 1
ATOM 5987 C C . PRO A 1 746 ? -32.656 34.125 -10.938 1 19.08 746 PRO A C 1
ATOM 5989 O O . PRO A 1 746 ? -32.75 33.031 -11.484 1 19.08 746 PRO A O 1
ATOM 5992 N N . PRO A 1 747 ? -33.312 34.438 -9.891 1 19.17 747 PRO A N 1
ATOM 5993 C CA . PRO A 1 747 ? -34.469 33.844 -9.219 1 19.17 747 PRO A CA 1
ATOM 5994 C C . PRO A 1 747 ? -35.625 33.594 -10.18 1 19.17 747 PRO A C 1
ATOM 5996 O O . PRO A 1 747 ? -36.125 34.5 -10.828 1 19.17 747 PRO A O 1
ATOM 5999 N N . LYS A 1 748 ? -35.469 32.469 -11.023 1 17.69 748 LYS A N 1
ATOM 6000 C CA . LYS A 1 748 ? -36.688 32.438 -11.844 1 17.69 748 LYS A CA 1
ATOM 6001 C C . LYS A 1 748 ? -37.938 32.625 -10.992 1 17.69 748 LYS A C 1
ATOM 6003 O O . LYS A 1 748 ? -38 32.125 -9.859 1 17.69 748 LYS A O 1
ATOM 6008 N N . THR A 1 749 ? -38.938 33.375 -11.297 1 16.7 749 THR A N 1
ATOM 6009 C CA . THR A 1 749 ? -40.156 33.969 -10.805 1 16.7 749 THR A CA 1
ATOM 6010 C C . THR A 1 749 ? -41.219 32.906 -10.492 1 16.7 749 THR A C 1
ATOM 6012 O O . THR A 1 749 ? -42.375 33.219 -10.172 1 16.7 749 THR A O 1
ATOM 6015 N N . SER A 1 750 ? -40.75 31.609 -10.07 1 16.39 750 SER A N 1
ATOM 6016 C CA . SER A 1 750 ? -42 30.906 -10.242 1 16.39 750 SER A CA 1
ATOM 6017 C C . SER A 1 750 ? -43.062 31.375 -9.234 1 16.39 750 SER A C 1
ATOM 6019 O O . SER A 1 750 ? -42.75 31.484 -8.039 1 16.39 750 SER A O 1
ATOM 6021 N N . ARG A 1 751 ? -44.25 31.812 -9.594 1 15.78 751 ARG A N 1
ATOM 6022 C CA . ARG A 1 751 ? -45.469 32.406 -9.023 1 15.78 751 ARG A CA 1
ATOM 6023 C C . ARG A 1 751 ? -46.25 31.391 -8.234 1 15.78 751 ARG A C 1
ATOM 6025 O O . ARG A 1 751 ? -47.281 31.734 -7.617 1 15.78 751 ARG A O 1
ATOM 6032 N N . LYS A 1 752 ? -45.938 30.156 -8.164 1 15.61 752 LYS A N 1
ATOM 6033 C CA . LYS A 1 752 ? -47.281 29.594 -8.086 1 15.61 752 LYS A CA 1
ATOM 6034 C C . LYS A 1 752 ? -47.969 29.953 -6.77 1 15.61 752 LYS A C 1
ATOM 6036 O O . LYS A 1 752 ? -47.281 30.234 -5.777 1 15.61 752 LYS A O 1
ATOM 6041 N N . ARG A 1 753 ? -49.281 29.328 -6.59 1 15.25 753 ARG A N 1
ATOM 6042 C CA . ARG A 1 753 ? -50.625 29.594 -6.137 1 15.25 753 ARG A CA 1
ATOM 6043 C C . ARG A 1 753 ? -50.781 29.297 -4.648 1 15.25 753 ARG A C 1
ATOM 6045 O O . ARG A 1 753 ? -50 28.516 -4.086 1 15.25 753 ARG A O 1
ATOM 6052 N N . SER A 1 754 ? -52.031 29.453 -4.191 1 14.38 754 SER A N 1
ATOM 6053 C CA . SER A 1 754 ? -52.75 29.969 -3.037 1 14.38 754 SER A CA 1
ATOM 6054 C C . SER A 1 754 ? -52.844 28.922 -1.932 1 14.38 754 SER A C 1
ATOM 6056 O O . SER A 1 754 ? -52.531 27.75 -2.15 1 14.38 754 SER A O 1
ATOM 6058 N N . ASN A 1 755 ? -54.031 28.875 -1.188 1 14.67 755 ASN A N 1
ATOM 6059 C CA . ASN A 1 755 ? -54.5 29.203 0.155 1 14.67 755 ASN A CA 1
ATOM 6060 C C . ASN A 1 755 ? -54.75 27.938 0.973 1 14.67 755 ASN A C 1
ATOM 6062 O O . ASN A 1 755 ? -54.312 27.828 2.117 1 14.67 755 ASN A O 1
ATOM 6066 N N . GLY A 1 756 ? -55.812 27.016 0.698 1 14.62 756 GLY A N 1
ATOM 6067 C CA . GLY A 1 756 ? -56.875 27.047 1.689 1 14.62 756 GLY A CA 1
ATOM 6068 C C . GLY A 1 756 ? -56.625 26.141 2.881 1 14.62 756 GLY A C 1
ATOM 6069 O O . GLY A 1 756 ? -55.688 25.328 2.852 1 14.62 756 GLY A O 1
ATOM 6070 N N . ASN A 1 757 ? -57.781 25.797 3.785 1 14.79 757 ASN A N 1
ATOM 6071 C CA . ASN A 1 757 ? -58.312 25.875 5.145 1 14.79 757 ASN A CA 1
ATOM 6072 C C . ASN A 1 757 ? -58.281 24.516 5.824 1 14.79 757 ASN A C 1
ATOM 6074 O O . ASN A 1 757 ? -58.781 24.375 6.945 1 14.79 757 ASN A O 1
ATOM 6078 N N . ALA A 1 758 ? -58.062 23.406 5.223 1 15.05 758 ALA A N 1
ATOM 6079 C CA . ALA A 1 758 ? -58.969 22.391 5.742 1 15.05 758 ALA A CA 1
ATOM 6080 C C . ALA A 1 758 ? -58.688 22.109 7.219 1 15.05 758 ALA A C 1
ATOM 6082 O O . ALA A 1 758 ? -57.531 22.078 7.648 1 15.05 758 ALA A O 1
ATOM 6083 N N . GLN A 1 759 ? -59.781 21.797 7.926 1 14.82 759 GLN A N 1
ATOM 6084 C CA . GLN A 1 759 ? -60.438 21.797 9.234 1 14.82 759 GLN A CA 1
ATOM 6085 C C . GLN A 1 759 ? -59.844 20.734 10.148 1 14.82 759 GLN A C 1
ATOM 6087 O O . GLN A 1 759 ? -59.156 19.812 9.68 1 14.82 759 GLN A O 1
ATOM 6092 N N . GLY A 1 760 ? -60.625 20.344 11.148 1 14.71 760 GLY A N 1
ATOM 6093 C CA . GLY A 1 760 ? -60.719 20.359 12.594 1 14.71 760 GLY A CA 1
ATOM 6094 C C . GLY A 1 760 ? -60.375 19.031 13.227 1 14.71 760 GLY A C 1
ATOM 6095 O O . GLY A 1 760 ? -59.531 18.969 14.133 1 14.71 760 GLY A O 1
ATOM 6096 N N . GLN A 1 761 ? -61.25 17.906 13.211 1 14.58 761 GLN A N 1
ATOM 6097 C CA . GLN A 1 761 ? -61.938 17.609 14.477 1 14.58 761 GLN A CA 1
ATOM 6098 C C . GLN A 1 761 ? -61.281 16.406 15.164 1 14.58 761 GLN A C 1
ATOM 6100 O O . GLN A 1 761 ? -61.625 16.078 16.297 1 14.58 761 GLN A O 1
ATOM 6105 N N . ILE A 1 762 ? -60.281 15.734 14.68 1 15.87 762 ILE A N 1
ATOM 6106 C CA . ILE A 1 762 ? -60.531 14.344 15.07 1 15.87 762 ILE A CA 1
ATOM 6107 C C . ILE A 1 762 ? -60.312 14.18 16.562 1 15.87 762 ILE A C 1
ATOM 6109 O O . ILE A 1 762 ? -59.281 14.578 17.109 1 15.87 762 ILE A O 1
ATOM 6113 N N . TYR A 1 763 ? -61.312 13.633 17.25 1 14.8 763 TYR A N 1
ATOM 6114 C CA . TYR A 1 763 ? -61.812 13.469 18.609 1 14.8 763 TYR A CA 1
ATOM 6115 C C . TYR A 1 763 ? -60.812 12.664 19.453 1 14.8 763 TYR A C 1
ATOM 6117 O O . TYR A 1 763 ? -59.969 11.969 18.922 1 14.8 763 TYR A O 1
ATOM 6125 N N . TYR A 1 764 ? -61.344 11.961 20.594 1 15.04 764 TYR A N 1
ATOM 6126 C CA . TYR A 1 764 ? -61.312 12.055 22.047 1 15.04 764 TYR A CA 1
ATOM 6127 C C . TYR A 1 764 ? -60.406 10.969 22.641 1 15.04 764 TYR A C 1
ATOM 6129 O O . TYR A 1 764 ? -59.938 10.086 21.922 1 15.04 764 TYR A O 1
ATOM 6137 N N . GLY A 1 765 ? -61 9.953 23.547 1 15.05 765 GLY A N 1
ATOM 6138 C CA . GLY A 1 765 ? -60.938 9.859 25 1 15.05 765 GLY A CA 1
ATOM 6139 C C . GLY A 1 765 ? -59.969 8.812 25.5 1 15.05 765 GLY A C 1
ATOM 6140 O O . GLY A 1 765 ? -59.375 8.086 24.703 1 15.05 765 GLY A O 1
ATOM 6141 N N . MET A 1 766 ? -60.469 7.789 26.422 1 16.17 766 MET A N 1
ATOM 6142 C CA . MET A 1 766 ? -60.188 7.566 27.844 1 16.17 766 MET A CA 1
ATOM 6143 C C . MET A 1 766 ? -59.188 6.434 28.031 1 16.17 766 MET A C 1
ATOM 6145 O O . MET A 1 766 ? -58.938 5.641 27.109 1 16.17 766 MET A O 1
ATOM 6149 N N . PRO A 1 767 ? -59.156 5.852 29.359 1 15.78 767 PRO A N 1
ATOM 6150 C CA . PRO A 1 767 ? -58.312 5.496 30.484 1 15.78 767 PRO A CA 1
ATOM 6151 C C . PRO A 1 767 ? -57.938 4.016 30.516 1 15.78 767 PRO A C 1
ATOM 6153 O O . PRO A 1 767 ? -58.844 3.158 30.422 1 15.78 767 PRO A O 1
ATOM 6156 N N . ARG A 1 768 ? -57.125 3.627 29.859 1 15.62 768 ARG A N 1
ATOM 6157 C CA . ARG A 1 768 ? -56.812 2.199 29.875 1 15.62 768 ARG A CA 1
ATOM 6158 C C . ARG A 1 768 ? -56.625 1.697 31.297 1 15.62 768 ARG A C 1
ATOM 6160 O O . ARG A 1 768 ? -56.031 2.385 32.125 1 15.62 768 ARG A O 1
ATOM 6167 N N . LYS A 1 769 ? -57.281 0.562 31.641 1 15.81 769 LYS A N 1
ATOM 6168 C CA . LYS A 1 769 ? -57.594 -0.476 32.625 1 15.81 769 LYS A CA 1
ATOM 6169 C C . LYS A 1 769 ? -56.312 -1.087 33.219 1 15.81 769 LYS A C 1
ATOM 6171 O O . LYS A 1 769 ? -55.438 -1.524 32.469 1 15.81 769 LYS A O 1
ATOM 6176 N N . LEU A 1 770 ? -56.062 -0.801 34.531 1 16.42 770 LEU A N 1
ATOM 6177 C CA . LEU A 1 770 ? -55.25 -1.143 35.656 1 16.42 770 LEU A CA 1
ATOM 6178 C C . LEU A 1 770 ? -55.312 -2.637 35.969 1 16.42 770 LEU A C 1
ATOM 6180 O O . LEU A 1 770 ? -54.688 -3.117 36.906 1 16.42 770 LEU A O 1
ATOM 6184 N N . THR A 1 771 ? -55.906 -3.518 35.406 1 15.84 771 THR A N 1
ATOM 6185 C CA . THR A 1 771 ? -56.375 -4.637 36.219 1 15.84 771 THR A CA 1
ATOM 6186 C C . THR A 1 771 ? -55.188 -5.504 36.656 1 15.84 771 THR A C 1
ATOM 6188 O O . THR A 1 771 ? -54.719 -6.363 35.906 1 15.84 771 THR A O 1
ATOM 6191 N N . GLY A 1 772 ? -54.062 -4.906 37.375 1 16.75 772 GLY A N 1
ATOM 6192 C CA . GLY A 1 772 ? -53.188 -5.953 37.875 1 16.75 772 GLY A CA 1
ATOM 6193 C C . GLY A 1 772 ? -53.781 -6.719 39.031 1 16.75 772 GLY A C 1
ATOM 6194 O O . GLY A 1 772 ? -54.312 -6.121 39.969 1 16.75 772 GLY A O 1
ATOM 6195 N N . VAL A 1 773 ? -54.375 -7.832 39.125 1 16.22 773 VAL A N 1
ATOM 6196 C CA . VAL A 1 773 ? -54.875 -8.758 40.156 1 16.22 773 VAL A CA 1
ATOM 6197 C C . VAL A 1 773 ? -53.719 -9.133 41.094 1 16.22 773 VAL A C 1
ATOM 6199 O O . VAL A 1 773 ? -53.875 -9.023 42.312 1 16.22 773 VAL A O 1
ATOM 6202 N N . THR A 1 774 ? -53.125 -10.352 41.312 1 17.33 774 THR A N 1
ATOM 6203 C CA . THR A 1 774 ? -53.375 -11.281 42.406 1 17.33 774 THR A CA 1
ATOM 6204 C C . THR A 1 774 ? -52.281 -11.172 43.5 1 17.33 774 THR A C 1
ATOM 6206 O O . THR A 1 774 ? -52.531 -11.359 44.688 1 17.33 774 THR A O 1
ATOM 6209 N N . ALA A 1 775 ? -50.938 -11.211 43.312 1 18.97 775 ALA A N 1
ATOM 6210 C CA . ALA A 1 775 ? -50.156 -11.977 44.281 1 18.97 775 ALA A CA 1
ATOM 6211 C C . ALA A 1 775 ? -50.219 -11.336 45.688 1 18.97 775 ALA A C 1
ATOM 6213 O O . ALA A 1 775 ? -50.344 -10.117 45.812 1 18.97 775 ALA A O 1
ATOM 6214 N N . ILE A 1 776 ? -50.156 -12.172 46.875 1 18.2 776 ILE A N 1
ATOM 6215 C CA . ILE A 1 776 ? -50.188 -12.578 48.25 1 18.2 776 ILE A CA 1
ATOM 6216 C C . ILE A 1 776 ? -49.125 -11.789 49.062 1 18.2 776 ILE A C 1
ATOM 6218 O O . ILE A 1 776 ? -48.188 -11.242 48.469 1 18.2 776 ILE A O 1
ATOM 6222 N N . GLU A 1 777 ? -48.5 -12.531 50.25 1 19.69 777 GLU A N 1
ATOM 6223 C CA . GLU A 1 777 ? -48.375 -12.57 51.688 1 19.69 777 GLU A CA 1
ATOM 6224 C C . GLU A 1 777 ? -47.125 -11.828 52.156 1 19.69 777 GLU A C 1
ATOM 6226 O O . GLU A 1 777 ? -46.25 -11.508 51.344 1 19.69 777 GLU A O 1
ATOM 6231 N N . ILE A 1 778 ? -46.219 -12.508 53.25 1 18.83 778 ILE A N 1
ATOM 6232 C CA . ILE A 1 778 ? -45.406 -11.984 54.344 1 18.83 778 ILE A CA 1
ATOM 6233 C C . ILE A 1 778 ? -44.156 -11.297 53.781 1 18.83 778 ILE A C 1
ATOM 6235 O O . ILE A 1 778 ? -43.5 -11.82 52.875 1 18.83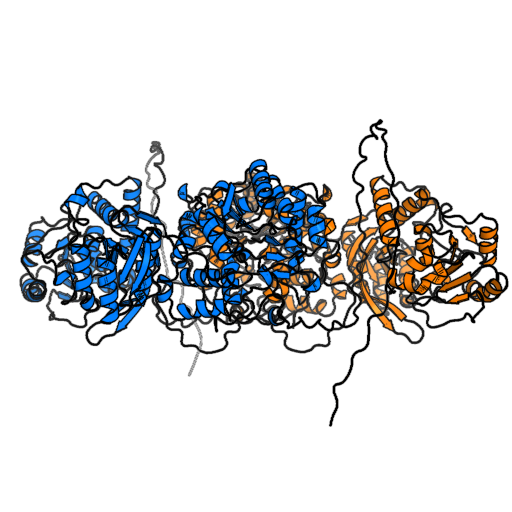 778 ILE A O 1
ATOM 6239 N N . MET B 1 1 ? 21.406 5.832 -3.07 1 26.38 1 MET B N 1
ATOM 6240 C CA . MET B 1 1 ? 21.406 4.402 -3.377 1 26.38 1 MET B CA 1
ATOM 6241 C C . MET B 1 1 ? 21.641 3.576 -2.119 1 26.38 1 MET B C 1
ATOM 6243 O O . MET B 1 1 ? 22.672 3.723 -1.46 1 26.38 1 MET B O 1
ATOM 6247 N N . LEU B 1 2 ? 20.562 3.256 -1.533 1 32.41 2 LEU B N 1
ATOM 6248 C CA . LEU B 1 2 ? 20.734 2.354 -0.397 1 32.41 2 LEU B CA 1
ATOM 6249 C C . LEU B 1 2 ? 21.453 1.075 -0.813 1 32.41 2 LEU B C 1
ATOM 6251 O O . LEU B 1 2 ? 20.844 0.198 -1.441 1 32.41 2 LEU B O 1
ATOM 6255 N N . HIS B 1 3 ? 22.656 1.165 -1.201 1 36.78 3 HIS B N 1
ATOM 6256 C CA . HIS B 1 3 ? 23.359 -0.092 -1.439 1 36.78 3 HIS B CA 1
ATOM 6257 C C . HIS B 1 3 ? 23.453 -0.92 -0.163 1 36.78 3 HIS B C 1
ATOM 6259 O O . HIS B 1 3 ? 23.641 -0.372 0.925 1 36.78 3 HIS B O 1
ATOM 6265 N N . ALA B 1 4 ? 22.984 -2.111 -0.303 1 39.91 4 ALA B N 1
ATOM 6266 C CA . ALA B 1 4 ? 23.125 -3.078 0.782 1 39.91 4 ALA B CA 1
ATOM 6267 C C . ALA B 1 4 ? 24.531 -3.014 1.381 1 39.91 4 ALA B C 1
ATOM 6269 O O . ALA B 1 4 ? 25.531 -3.213 0.675 1 39.91 4 ALA B O 1
ATOM 6270 N N . GLN B 1 5 ? 24.719 -2.314 2.342 1 38.56 5 GLN B N 1
ATOM 6271 C CA . GLN B 1 5 ? 25.984 -2.352 3.072 1 38.56 5 GLN B CA 1
ATOM 6272 C C . GLN B 1 5 ? 26.312 -3.771 3.525 1 38.56 5 GLN B C 1
ATOM 6274 O O . GLN B 1 5 ? 25.453 -4.473 4.066 1 38.56 5 GLN B O 1
ATOM 6279 N N . PRO B 1 6 ? 27.375 -4.293 2.98 1 34.97 6 PRO B N 1
ATOM 6280 C CA . PRO B 1 6 ? 27.781 -5.594 3.518 1 34.97 6 PRO B CA 1
ATOM 6281 C C . PRO B 1 6 ? 27.969 -5.57 5.031 1 34.97 6 PRO B C 1
ATOM 6283 O O . PRO B 1 6 ? 29 -5.086 5.52 1 34.97 6 PRO B O 1
ATOM 6286 N N . ASN B 1 7 ? 27.219 -5.082 5.801 1 35.97 7 ASN B N 1
ATOM 6287 C CA . ASN B 1 7 ? 27.625 -5.441 7.156 1 35.97 7 ASN B CA 1
ATOM 6288 C C . ASN B 1 7 ? 27.703 -6.957 7.332 1 35.97 7 ASN B C 1
ATOM 6290 O O . ASN B 1 7 ? 26.922 -7.695 6.719 1 35.97 7 ASN B O 1
ATOM 6294 N N . GLY B 1 8 ? 28.875 -7.484 7.82 1 33.91 8 GLY B N 1
ATOM 6295 C CA . GLY B 1 8 ? 29.391 -8.836 7.992 1 33.91 8 GLY B CA 1
ATOM 6296 C C . GLY B 1 8 ? 28.328 -9.82 8.453 1 33.91 8 GLY B C 1
ATOM 6297 O O . GLY B 1 8 ? 28.625 -10.969 8.766 1 33.91 8 GLY B O 1
ATOM 6298 N N . GLU B 1 9 ? 27.438 -9.297 9.25 1 34.72 9 GLU B N 1
ATOM 6299 C CA . GLU B 1 9 ? 26.734 -10.477 9.75 1 34.72 9 GLU B CA 1
ATOM 6300 C C . GLU B 1 9 ? 25.922 -11.141 8.641 1 34.72 9 GLU B C 1
ATOM 6302 O O . GLU B 1 9 ? 25.031 -10.523 8.055 1 34.72 9 GLU B O 1
ATOM 6307 N N . GLU B 1 10 ? 26.609 -11.953 7.945 1 35.22 10 GLU B N 1
ATOM 6308 C CA . GLU B 1 10 ? 26 -12.82 6.945 1 35.22 10 GLU B CA 1
ATOM 6309 C C . GLU B 1 10 ? 24.609 -13.281 7.395 1 35.22 10 GLU B C 1
ATOM 6311 O O . GLU B 1 10 ? 24.422 -13.609 8.57 1 35.22 10 GLU B O 1
ATOM 6316 N N . LEU B 1 11 ? 23.734 -12.812 6.793 1 37.66 11 LEU B N 1
ATOM 6317 C CA . LEU B 1 11 ? 22.484 -13.531 7.043 1 37.66 11 LEU B CA 1
ATOM 6318 C C . LEU B 1 11 ? 22.734 -15.031 7.129 1 37.66 11 LEU B C 1
ATOM 6320 O O . LEU B 1 11 ? 23.422 -15.602 6.277 1 37.66 11 LEU B O 1
ATOM 6324 N N . PRO B 1 12 ? 22.766 -15.578 8.305 1 31.52 12 PRO B N 1
ATOM 6325 C CA . PRO B 1 12 ? 22.922 -17.031 8.227 1 31.52 12 PRO B CA 1
ATOM 6326 C C . PRO B 1 12 ? 22.109 -17.656 7.102 1 31.52 12 PRO B C 1
ATOM 6328 O O . PRO B 1 12 ? 21.016 -17.188 6.785 1 31.52 12 PRO B O 1
ATOM 6331 N N . VAL B 1 13 ? 22.844 -18.109 6.309 1 30.67 13 VAL B N 1
ATOM 6332 C CA . VAL B 1 13 ? 22.109 -18.969 5.383 1 30.67 13 VAL B CA 1
ATOM 6333 C C . VAL B 1 13 ? 21.125 -19.828 6.152 1 30.67 13 VAL B C 1
ATOM 6335 O O . VAL B 1 13 ? 21.516 -20.531 7.09 1 30.67 13 VAL B O 1
ATOM 6338 N N . ALA B 1 14 ? 20.016 -19.453 6.266 1 30.88 14 ALA B N 1
ATOM 6339 C CA . ALA B 1 14 ? 19.109 -20.453 6.848 1 30.88 14 ALA B CA 1
ATOM 6340 C C . ALA B 1 14 ? 19.5 -21.859 6.422 1 30.88 14 ALA B C 1
ATOM 6342 O O . ALA B 1 14 ? 19.75 -22.109 5.238 1 30.88 14 ALA B O 1
ATOM 6343 N N . GLU B 1 15 ? 20.172 -22.531 7.293 1 26 15 GLU B N 1
ATOM 6344 C CA . GLU B 1 15 ? 20.328 -23.953 7.047 1 26 15 GLU B CA 1
ATOM 6345 C C . GLU B 1 15 ? 19.078 -24.562 6.441 1 26 15 GLU B C 1
ATOM 6347 O O . GLU B 1 15 ? 18.125 -24.875 7.16 1 26 15 GLU B O 1
ATOM 6352 N N . THR B 1 16 ? 18.438 -23.969 5.48 1 28.97 16 THR B N 1
ATOM 6353 C CA . THR B 1 16 ? 17.359 -24.75 4.91 1 28.97 16 THR B CA 1
ATOM 6354 C C . THR B 1 16 ? 17.828 -26.156 4.551 1 28.97 16 THR B C 1
ATOM 6356 O O . THR B 1 16 ? 18.844 -26.312 3.867 1 28.97 16 THR B O 1
ATOM 6359 N N . GLU B 1 17 ? 17.531 -27.125 5.328 1 27.23 17 GLU B N 1
ATOM 6360 C CA . GLU B 1 17 ? 17.594 -28.531 4.965 1 27.23 17 GLU B CA 1
ATOM 6361 C C . GLU B 1 17 ? 17.312 -28.734 3.477 1 27.23 17 GLU B C 1
ATOM 6363 O O . GLU B 1 17 ? 16.656 -27.891 2.846 1 27.23 17 GLU B O 1
ATOM 6368 N N . GLU B 1 18 ? 17.875 -29.828 2.979 1 26.67 18 GLU B N 1
ATOM 6369 C CA . GLU B 1 18 ? 17.922 -30.359 1.623 1 26.67 18 GLU B CA 1
ATOM 6370 C C . GLU B 1 18 ? 16.547 -30.406 0.986 1 26.67 18 GLU B C 1
ATOM 6372 O O . GLU B 1 18 ? 15.984 -31.484 0.777 1 26.67 18 GLU B O 1
ATOM 6377 N N . LEU B 1 19 ? 15.5 -29.828 1.551 1 27.86 19 LEU B N 1
ATOM 6378 C CA . LEU B 1 19 ? 14.281 -29.859 0.756 1 27.86 19 LEU B CA 1
ATOM 6379 C C . LEU B 1 19 ? 14.562 -29.484 -0.694 1 27.86 19 LEU B C 1
ATOM 6381 O O . LEU B 1 19 ? 15.328 -28.547 -0.96 1 27.86 19 LEU B O 1
ATOM 6385 N N . ALA B 1 20 ? 14.25 -30.25 -1.581 1 31.05 20 ALA B N 1
ATOM 6386 C CA . ALA B 1 20 ? 14.367 -30.016 -3.018 1 31.05 20 ALA B CA 1
ATOM 6387 C C . ALA B 1 20 ? 13.883 -28.609 -3.389 1 31.05 20 ALA B C 1
ATOM 6389 O O . ALA B 1 20 ? 12.906 -28.125 -2.82 1 31.05 20 ALA B O 1
ATOM 6390 N N . LYS B 1 21 ? 14.508 -27.781 -4.281 1 34.84 21 LYS B N 1
ATOM 6391 C CA . LYS B 1 21 ? 14.875 -26.406 -4.598 1 34.84 21 LYS B CA 1
ATOM 6392 C C . LYS B 1 21 ? 13.656 -25.594 -5.047 1 34.84 21 LYS B C 1
ATOM 6394 O O . LYS B 1 21 ? 13.406 -25.453 -6.246 1 34.84 21 LYS B O 1
ATOM 6399 N N . VAL B 1 22 ? 12.461 -26.031 -4.711 1 34.84 22 VAL B N 1
ATOM 6400 C CA . VAL B 1 22 ? 11.594 -24.938 -5.141 1 34.84 22 VAL B CA 1
ATOM 6401 C C . VAL B 1 22 ? 12.109 -23.609 -4.578 1 34.84 22 VAL B C 1
ATOM 6403 O O . VAL B 1 22 ? 12.164 -23.422 -3.361 1 34.84 22 VAL B O 1
ATOM 6406 N N . LYS B 1 23 ? 12.914 -23.016 -5.238 1 42.59 23 LYS B N 1
ATOM 6407 C CA . LYS B 1 23 ? 13.586 -21.781 -4.871 1 42.59 23 LYS B CA 1
ATOM 6408 C C . LYS B 1 23 ? 12.578 -20.688 -4.508 1 42.59 23 LYS B C 1
ATOM 6410 O O . LYS B 1 23 ? 11.633 -20.438 -5.262 1 42.59 23 LYS B O 1
ATOM 6415 N N . SER B 1 24 ? 12.172 -20.516 -3.318 1 46.53 24 SER B N 1
ATOM 6416 C CA . SER B 1 24 ? 11.508 -19.328 -2.795 1 46.53 24 SER B CA 1
ATOM 6417 C C . SER B 1 24 ? 11.906 -18.078 -3.578 1 46.53 24 SER B C 1
ATOM 6419 O O . SER B 1 24 ? 11.844 -16.969 -3.057 1 46.53 24 SER B O 1
ATOM 6421 N N . VAL B 1 25 ? 12.297 -18.469 -4.812 1 49.53 25 VAL B N 1
ATOM 6422 C CA . VAL B 1 25 ? 12.742 -17.391 -5.688 1 49.53 25 VAL B CA 1
ATOM 6423 C C . VAL B 1 25 ? 11.695 -17.125 -6.766 1 49.53 25 VAL B C 1
ATOM 6425 O O . VAL B 1 25 ? 10.945 -18.031 -7.141 1 49.53 25 VAL B O 1
ATOM 6428 N N . LEU B 1 26 ? 11.461 -15.914 -6.945 1 63.19 26 LEU B N 1
ATOM 6429 C CA . LEU B 1 26 ? 10.68 -15.523 -8.117 1 63.19 26 LEU B CA 1
ATOM 6430 C C . LEU B 1 26 ? 11.266 -16.125 -9.391 1 63.19 26 LEU B C 1
ATOM 6432 O O . LEU B 1 26 ? 12.414 -15.859 -9.734 1 63.19 26 LEU B O 1
ATOM 6436 N N . THR B 1 27 ? 10.523 -17.141 -9.898 1 67.81 27 THR B N 1
ATOM 6437 C CA . THR B 1 27 ? 10.992 -17.797 -11.109 1 67.81 27 THR B CA 1
ATOM 6438 C C . THR B 1 27 ? 10.125 -17.422 -12.305 1 67.81 27 THR B C 1
ATOM 6440 O O . THR B 1 27 ? 8.992 -16.969 -12.133 1 67.81 27 THR B O 1
ATOM 6443 N N . ASP B 1 28 ? 10.617 -17.406 -13.438 1 68.44 28 ASP B N 1
ATOM 6444 C CA . ASP B 1 28 ? 9.938 -17.234 -14.719 1 68.44 28 ASP B CA 1
ATOM 6445 C C . ASP B 1 28 ? 9.258 -15.867 -14.797 1 68.44 28 ASP B C 1
ATOM 6447 O O . ASP B 1 28 ? 8.102 -15.766 -15.211 1 68.44 28 ASP B O 1
ATOM 6451 N N . SER B 1 29 ? 9.953 -14.867 -14.266 1 75.31 29 SER B N 1
ATOM 6452 C CA . SER B 1 29 ? 9.367 -13.531 -14.312 1 75.31 29 SER B CA 1
ATOM 6453 C C . SER B 1 29 ? 9.18 -13.055 -15.75 1 75.31 29 SER B C 1
ATOM 6455 O O . SER B 1 29 ? 8.422 -12.117 -16 1 75.31 29 SER B O 1
ATOM 6457 N N . ARG B 1 30 ? 9.734 -13.68 -16.703 1 76.75 30 ARG B N 1
ATOM 6458 C CA . ARG B 1 30 ? 9.688 -13.281 -18.109 1 76.75 30 ARG B CA 1
ATOM 6459 C C . ARG B 1 30 ? 8.266 -13.336 -18.641 1 76.75 30 ARG B C 1
ATOM 6461 O O . ARG B 1 30 ? 7.922 -12.602 -19.578 1 76.75 30 ARG B O 1
ATOM 6468 N N . GLN B 1 31 ? 7.48 -14.164 -18.062 1 79.56 31 GLN B N 1
ATOM 6469 C CA . GLN B 1 31 ? 6.113 -14.281 -18.562 1 79.56 31 GLN B CA 1
ATOM 6470 C C . GLN B 1 31 ? 5.355 -12.969 -18.406 1 79.56 31 GLN B C 1
ATOM 6472 O O . GLN B 1 31 ? 4.41 -12.695 -19.141 1 79.56 31 GLN B O 1
ATOM 6477 N N . PHE B 1 32 ? 5.762 -12.141 -17.531 1 85.94 32 PHE B N 1
ATOM 6478 C CA . PHE B 1 32 ? 5.039 -10.906 -17.25 1 85.94 32 PHE B CA 1
ATOM 6479 C C . PHE B 1 32 ? 5.535 -9.773 -18.141 1 85.94 32 PHE B C 1
ATOM 6481 O O . PHE B 1 32 ? 5 -8.664 -18.094 1 85.94 32 PHE B O 1
ATOM 6488 N N . SER B 1 33 ? 6.555 -10.023 -18.953 1 82.44 33 SER B N 1
ATOM 6489 C CA . SER B 1 33 ? 7.094 -9.008 -19.844 1 82.44 33 SER B CA 1
ATOM 6490 C C . SER B 1 33 ? 6.355 -8.992 -21.188 1 82.44 33 SER B C 1
ATOM 6492 O O . SER B 1 33 ? 6.59 -8.125 -22.016 1 82.44 33 SER B O 1
ATOM 6494 N N . ARG B 1 34 ? 5.469 -9.977 -21.344 1 82.56 34 ARG B N 1
ATOM 6495 C CA . ARG B 1 34 ? 4.656 -10.062 -22.547 1 82.56 34 ARG B CA 1
ATOM 6496 C C . ARG B 1 34 ? 3.17 -10.008 -22.219 1 82.56 34 ARG B C 1
ATOM 6498 O O . ARG B 1 34 ? 2.73 -10.57 -21.219 1 82.56 34 ARG B O 1
ATOM 6505 N N . THR B 1 35 ? 2.477 -9.273 -23.031 1 84.5 35 THR B N 1
ATOM 6506 C CA . THR B 1 35 ? 1.028 -9.188 -22.875 1 84.5 35 THR B CA 1
ATOM 6507 C C . THR B 1 35 ? 0.321 -9.594 -24.156 1 84.5 35 THR B C 1
ATOM 6509 O O . THR B 1 35 ? 0.521 -8.977 -25.203 1 84.5 35 THR B O 1
ATOM 6512 N N . SER B 1 36 ? -0.37 -10.641 -24.062 1 84.75 36 SER B N 1
ATOM 6513 C CA . SER B 1 36 ? -1.187 -11.07 -25.203 1 84.75 36 SER B CA 1
ATOM 6514 C C . SER B 1 36 ? -2.623 -10.578 -25.062 1 84.75 36 SER B C 1
ATOM 6516 O O . SER B 1 36 ? -3.006 -10.047 -24.016 1 84.75 36 SER B O 1
ATOM 6518 N N . ALA B 1 37 ? -3.342 -10.695 -26.078 1 86.19 37 ALA B N 1
ATOM 6519 C CA . ALA B 1 37 ? -4.73 -10.25 -26.094 1 86.19 37 ALA B CA 1
ATOM 6520 C C . ALA B 1 37 ? -5.551 -10.938 -25.016 1 86.19 37 ALA B C 1
ATOM 6522 O O . ALA B 1 37 ? -6.445 -10.328 -24.422 1 86.19 37 ALA B O 1
ATOM 6523 N N . VAL B 1 38 ? -5.211 -12.125 -24.688 1 87.06 38 VAL B N 1
ATOM 6524 C CA . VAL B 1 38 ? -5.973 -12.906 -23.719 1 87.06 38 VAL B CA 1
ATOM 6525 C C . VAL B 1 38 ? -5.719 -12.383 -22.312 1 87.06 38 VAL B C 1
ATOM 6527 O O . VAL B 1 38 ? -6.551 -12.547 -21.406 1 87.06 38 VAL B O 1
ATOM 6530 N N . ASP B 1 39 ? -4.621 -11.648 -22.156 1 90.81 39 ASP B N 1
ATOM 6531 C CA . ASP B 1 39 ? -4.227 -11.148 -20.844 1 90.81 39 ASP B CA 1
ATOM 6532 C C . ASP B 1 39 ? -4.93 -9.836 -20.516 1 90.81 39 ASP B C 1
ATOM 6534 O O . ASP B 1 39 ? -5.035 -9.453 -19.344 1 90.81 39 ASP B O 1
ATOM 6538 N N . VAL B 1 40 ? -5.391 -9.141 -21.516 1 95.5 40 VAL B N 1
ATOM 6539 C CA . VAL B 1 40 ? -5.867 -7.773 -21.359 1 95.5 40 VAL B CA 1
ATOM 6540 C C . VAL B 1 40 ? -7.234 -7.781 -20.672 1 95.5 40 VAL B C 1
ATOM 6542 O O . VAL B 1 40 ? -8.148 -8.477 -21.125 1 95.5 40 VAL B O 1
ATOM 6545 N N . VAL B 1 41 ? -7.324 -7.098 -19.656 1 97.75 41 VAL B N 1
ATOM 6546 C CA . VAL B 1 41 ? -8.555 -6.898 -18.906 1 97.75 41 VAL B CA 1
ATOM 6547 C C . VAL B 1 41 ? -8.977 -5.434 -18.984 1 97.75 41 VAL B C 1
ATOM 6549 O O . VAL B 1 41 ? -8.156 -4.535 -18.797 1 97.75 41 VAL B O 1
ATOM 6552 N N . THR B 1 42 ? -10.164 -5.133 -19.312 1 97.62 42 THR B N 1
ATOM 6553 C CA . THR B 1 42 ? -10.773 -3.811 -19.234 1 97.62 42 THR B CA 1
ATOM 6554 C C . THR B 1 42 ? -11.867 -3.781 -18.172 1 97.62 42 THR B C 1
ATOM 6556 O O . THR B 1 42 ? -12.297 -4.828 -17.688 1 97.62 42 THR B O 1
ATOM 6559 N N . PRO B 1 43 ? -12.289 -2.627 -17.719 1 97.75 43 PRO B N 1
ATOM 6560 C CA . PRO B 1 43 ? -13.344 -2.555 -16.719 1 97.75 43 PRO B CA 1
ATOM 6561 C C . PRO B 1 43 ? -14.609 -3.303 -17.125 1 97.75 43 PRO B C 1
ATOM 6563 O O . PRO B 1 43 ? -15.328 -3.83 -16.266 1 97.75 43 PRO B O 1
ATOM 6566 N N . SER B 1 44 ? -14.867 -3.469 -18.422 1 97 44 SER B N 1
ATOM 6567 C CA . SER B 1 44 ? -16.047 -4.18 -18.891 1 97 44 SER B CA 1
ATOM 6568 C C . SER B 1 44 ? -15.898 -5.688 -18.688 1 97 44 SER B C 1
ATOM 6570 O O . SER B 1 44 ? -16.875 -6.43 -18.812 1 97 44 SER B O 1
ATOM 6572 N N . ASP B 1 45 ? -14.711 -6.145 -18.406 1 97.88 45 ASP B N 1
ATOM 6573 C CA . ASP B 1 45 ? -14.453 -7.559 -18.156 1 97.88 45 ASP B CA 1
ATOM 6574 C C . ASP B 1 45 ? -14.617 -7.887 -16.672 1 97.88 45 ASP B C 1
ATOM 6576 O O . ASP B 1 45 ? -14.352 -9.008 -16.234 1 97.88 45 ASP B O 1
ATOM 6580 N N . ILE B 1 46 ? -15.016 -6.91 -15.906 1 98.62 46 ILE B N 1
ATOM 6581 C CA . ILE B 1 46 ? -15.258 -7.047 -14.477 1 98.62 46 ILE B CA 1
ATOM 6582 C C . ILE B 1 46 ? -16.734 -6.805 -14.172 1 98.62 46 ILE B C 1
ATOM 6584 O O . ILE B 1 46 ? -17.312 -5.824 -14.641 1 98.62 46 ILE B O 1
ATOM 6588 N N . THR B 1 47 ? -17.406 -7.652 -13.477 1 98.81 47 THR B N 1
ATOM 6589 C CA . THR B 1 47 ? -18.75 -7.418 -12.969 1 98.81 47 THR B CA 1
ATOM 6590 C C . THR B 1 47 ? -18.719 -7.141 -11.469 1 98.81 47 THR B C 1
ATOM 6592 O O . THR B 1 47 ? -18.344 -8 -10.68 1 98.81 47 THR B O 1
ATOM 6595 N N . MET B 1 48 ? -19.016 -5.961 -11.125 1 98.81 48 MET B N 1
ATOM 6596 C CA . MET B 1 48 ? -19.219 -5.641 -9.719 1 98.81 48 MET B CA 1
ATOM 6597 C C . MET B 1 48 ? -20.578 -6.164 -9.242 1 98.81 48 MET B C 1
ATOM 6599 O O . MET B 1 48 ? -21.609 -5.824 -9.805 1 98.81 48 MET B O 1
ATOM 6603 N N . VAL B 1 49 ? -20.594 -6.996 -8.219 1 98.88 49 VAL B N 1
ATOM 6604 C CA . VAL B 1 49 ? -21.812 -7.594 -7.688 1 98.88 49 VAL B CA 1
ATOM 6605 C C . VAL B 1 49 ? -22.156 -6.945 -6.352 1 98.88 49 VAL B C 1
ATOM 6607 O O . VAL B 1 49 ? -21.375 -6.996 -5.402 1 98.88 49 VAL B O 1
ATOM 6610 N N . ILE B 1 50 ? -23.266 -6.332 -6.293 1 98.75 50 ILE B N 1
ATOM 6611 C CA . ILE B 1 50 ? -23.797 -5.734 -5.074 1 98.75 50 ILE B CA 1
ATOM 6612 C C . ILE B 1 50 ? -25.047 -6.492 -4.637 1 98.75 50 ILE B C 1
ATOM 6614 O O . ILE B 1 50 ? -26.047 -6.508 -5.352 1 98.75 50 ILE B O 1
ATOM 6618 N N . CYS B 1 51 ? -24.984 -7.109 -3.512 1 98.12 51 CYS B N 1
ATOM 6619 C CA . CYS B 1 51 ? -26.109 -7.828 -2.939 1 98.12 51 CYS B CA 1
ATOM 6620 C C . CYS B 1 51 ? -26.781 -7.012 -1.834 1 98.12 51 CYS B C 1
ATOM 6622 O O . CYS B 1 51 ? -26.094 -6.398 -1.017 1 98.12 51 CYS B O 1
ATOM 6624 N N . LEU B 1 52 ? -28.078 -6.977 -1.893 1 96.69 52 LEU B N 1
ATOM 6625 C CA . LEU B 1 52 ? -28.734 -6.18 -0.858 1 96.69 52 LEU B CA 1
ATOM 6626 C C . LEU B 1 52 ? -30.172 -6.621 -0.663 1 96.69 52 LEU B C 1
ATOM 6628 O O . LEU B 1 52 ? -30.719 -7.359 -1.486 1 96.69 52 LEU B O 1
ATOM 6632 N N . ARG B 1 53 ? -30.703 -6.309 0.408 1 95.69 53 ARG B N 1
ATOM 6633 C CA . ARG B 1 53 ? -32.125 -6.309 0.705 1 95.69 53 ARG B CA 1
ATOM 6634 C C . ARG B 1 53 ? -32.594 -4.957 1.242 1 95.69 53 ARG B C 1
ATOM 6636 O O . ARG B 1 53 ? -32.125 -4.523 2.307 1 95.69 53 ARG B O 1
ATOM 6643 N N . ALA B 1 54 ? -33.5 -4.324 0.516 1 94.62 54 ALA B N 1
ATOM 6644 C CA . ALA B 1 54 ? -33.969 -3.006 0.925 1 94.62 54 ALA B CA 1
ATOM 6645 C C . ALA B 1 54 ? -35.188 -3.123 1.848 1 94.62 54 ALA B C 1
ATOM 6647 O O . ALA B 1 54 ? -36 -4.027 1.69 1 94.62 54 ALA B O 1
ATOM 6648 N N . HIS B 1 55 ? -35.25 -2.314 2.754 1 91.25 55 HIS B N 1
ATOM 6649 C CA . HIS B 1 55 ? -36.344 -2.166 3.676 1 91.25 55 HIS B CA 1
ATOM 6650 C C . HIS B 1 55 ? -36.469 -0.726 4.164 1 91.25 55 HIS B C 1
ATOM 6652 O O . HIS B 1 55 ? -35.719 0.147 3.734 1 91.25 55 HIS B O 1
ATOM 6658 N N . GLU B 1 56 ? -37.406 -0.448 5.066 1 89 56 GLU B N 1
ATOM 6659 C CA . GLU B 1 56 ? -37.719 0.916 5.488 1 89 56 GLU B CA 1
ATOM 6660 C C . GLU B 1 56 ? -36.531 1.546 6.223 1 89 56 GLU B C 1
ATOM 6662 O O . GLU B 1 56 ? -36.312 2.754 6.121 1 89 56 GLU B O 1
ATOM 6667 N N . GLY B 1 57 ? -35.719 0.769 6.832 1 87.69 57 GLY B N 1
ATOM 6668 C CA . GLY B 1 57 ? -34.656 1.281 7.68 1 87.69 57 GLY B CA 1
ATOM 6669 C C . GLY B 1 57 ? -33.375 1.521 6.93 1 87.69 57 GLY B C 1
ATOM 6670 O O . GLY B 1 57 ? -32.406 2.033 7.5 1 87.69 57 GLY B O 1
ATOM 6671 N N . ASN B 1 58 ? -33.281 1.231 5.668 1 92.69 58 ASN B N 1
ATOM 6672 C CA . ASN B 1 58 ? -32 1.389 4.953 1 92.69 58 ASN B CA 1
ATOM 6673 C C . ASN B 1 58 ? -32.219 2.02 3.578 1 92.69 58 ASN B C 1
ATOM 6675 O O . ASN B 1 58 ? -31.625 1.586 2.592 1 92.69 58 ASN B O 1
ATOM 6679 N N . HIS B 1 59 ? -33.062 3.016 3.473 1 93.06 59 HIS B N 1
ATOM 6680 C CA . HIS B 1 59 ? -33.406 3.656 2.203 1 93.06 59 HIS B CA 1
ATOM 6681 C C . HIS B 1 59 ? -32.156 4.32 1.592 1 93.06 59 HIS B C 1
ATOM 6683 O O . HIS B 1 59 ? -32.156 4.613 0.394 1 93.06 59 HIS B O 1
ATOM 6689 N N . TRP B 1 60 ? -31.125 4.547 2.461 1 93.94 60 TRP B N 1
ATOM 6690 C CA . TRP B 1 60 ? -29.875 5.125 1.966 1 93.94 60 TRP B CA 1
ATOM 6691 C C . TRP B 1 60 ? -29.297 4.281 0.837 1 93.94 60 TRP B C 1
ATOM 6693 O O . TRP B 1 60 ? -28.531 4.777 0.017 1 93.94 60 TRP B O 1
ATOM 6703 N N . VAL B 1 61 ? -29.672 3.047 0.693 1 96.06 61 VAL B N 1
ATOM 6704 C CA . VAL B 1 61 ? -29.156 2.139 -0.327 1 96.06 61 VAL B CA 1
ATOM 6705 C C . VAL B 1 61 ? -29.547 2.652 -1.714 1 96.06 61 VAL B C 1
ATOM 6707 O O . VAL B 1 61 ? -28.766 2.516 -2.666 1 96.06 61 VAL B O 1
ATOM 6710 N N . MET B 1 62 ? -30.734 3.227 -1.835 1 97.44 62 MET B N 1
ATOM 6711 C CA . MET B 1 62 ? -31.203 3.752 -3.115 1 97.44 62 MET B CA 1
ATOM 6712 C C . MET B 1 62 ? -30.297 4.867 -3.611 1 97.44 62 MET B C 1
ATOM 6714 O O . MET B 1 62 ? -29.938 4.91 -4.793 1 97.44 62 MET B O 1
ATOM 6718 N N . ASP B 1 63 ? -29.891 5.699 -2.686 1 95.38 63 ASP B N 1
ATOM 6719 C CA . ASP B 1 63 ? -29.031 6.824 -3.033 1 95.38 63 ASP B CA 1
ATOM 6720 C C . ASP B 1 63 ? -27.656 6.34 -3.498 1 95.38 63 ASP B C 1
ATOM 6722 O O . ASP B 1 63 ? -27.078 6.914 -4.414 1 95.38 63 ASP B O 1
ATOM 6726 N N . ARG B 1 64 ? -27.203 5.328 -2.867 1 96.94 64 ARG B N 1
ATOM 6727 C CA . ARG B 1 64 ? -25.891 4.773 -3.23 1 96.94 64 ARG B CA 1
ATOM 6728 C C . ARG B 1 64 ? -25.938 4.148 -4.621 1 96.94 64 ARG B C 1
ATOM 6730 O O . ARG B 1 64 ? -25 4.312 -5.41 1 96.94 64 ARG B O 1
ATOM 6737 N N . LEU B 1 65 ? -26.953 3.4 -4.883 1 98 65 LEU B N 1
ATOM 6738 C CA . LEU B 1 65 ? -27.094 2.775 -6.195 1 98 65 LEU B CA 1
ATOM 6739 C C . LEU B 1 65 ? -27.156 3.83 -7.293 1 98 65 LEU B C 1
ATOM 6741 O O . LEU B 1 65 ? -26.578 3.654 -8.367 1 98 65 LEU B O 1
ATOM 6745 N N . ARG B 1 66 ? -27.844 4.965 -7.039 1 97.12 66 ARG B N 1
ATOM 6746 C CA . ARG B 1 66 ? -28 6.039 -8.016 1 97.12 66 ARG B CA 1
ATOM 6747 C C . ARG B 1 66 ? -26.672 6.691 -8.336 1 97.12 66 ARG B C 1
ATOM 6749 O O . ARG B 1 66 ? -26.469 7.227 -9.43 1 97.12 66 ARG B O 1
ATOM 6756 N N . LEU B 1 67 ? -25.781 6.574 -7.414 1 96.81 67 LEU B N 1
ATOM 6757 C CA . LEU B 1 67 ? -24.5 7.281 -7.52 1 96.81 67 LEU B CA 1
ATOM 6758 C C . LEU B 1 67 ? -23.531 6.512 -8.398 1 96.81 67 LEU B C 1
ATOM 6760 O O . LEU B 1 67 ? -22.609 7.098 -8.969 1 96.81 67 LEU B O 1
ATOM 6764 N N . ILE B 1 68 ? -23.656 5.211 -8.609 1 97.69 68 ILE B N 1
ATOM 6765 C CA . ILE B 1 68 ? -22.672 4.309 -9.18 1 97.69 68 ILE B CA 1
ATOM 6766 C C . ILE B 1 68 ? -22.344 4.73 -10.609 1 97.69 68 ILE B C 1
ATOM 6768 O O . ILE B 1 68 ? -21.172 4.898 -10.961 1 97.69 68 ILE B O 1
ATOM 6772 N N . ARG B 1 69 ? -23.312 4.996 -11.414 1 96.94 69 ARG B N 1
ATOM 6773 C CA . ARG B 1 69 ? -23.125 5.281 -12.836 1 96.94 69 ARG B CA 1
ATOM 6774 C C . ARG B 1 69 ? -22.359 6.582 -13.031 1 96.94 69 ARG B C 1
ATOM 6776 O O . ARG B 1 69 ? -21.453 6.652 -13.867 1 96.94 69 ARG B O 1
ATOM 6783 N N . SER B 1 70 ? -22.688 7.582 -12.273 1 96.25 70 SER B N 1
ATOM 6784 C CA . SER B 1 70 ? -22.078 8.898 -12.453 1 96.25 70 SER B CA 1
ATOM 6785 C C . SER B 1 70 ? -20.719 8.969 -11.773 1 96.25 70 SER B C 1
ATOM 6787 O O . SER B 1 70 ? -19.875 9.805 -12.133 1 96.25 70 SER B O 1
ATOM 6789 N N . TYR B 1 71 ? -20.469 8.117 -10.867 1 97.06 71 TYR B N 1
ATOM 6790 C CA . TYR B 1 71 ? -19.266 8.234 -10.031 1 97.06 71 TYR B CA 1
ATOM 6791 C C . TYR B 1 71 ? -18.094 7.512 -10.664 1 97.06 71 TYR B C 1
ATOM 6793 O O . TYR B 1 71 ? -17.016 8.094 -10.836 1 97.06 71 TYR B O 1
ATOM 6801 N N . TYR B 1 72 ? -18.25 6.227 -10.969 1 97.69 72 TYR B N 1
ATOM 6802 C CA . TYR B 1 72 ? -17.125 5.453 -11.508 1 97.69 72 TYR B CA 1
ATOM 6803 C C . TYR B 1 72 ? -16.906 5.766 -12.977 1 97.69 72 TYR B C 1
ATOM 6805 O O . TYR B 1 72 ? -17.844 5.762 -13.773 1 97.69 72 TYR B O 1
ATOM 6813 N N . ASP B 1 73 ? -15.672 6.047 -13.297 1 96.12 73 ASP B N 1
ATOM 6814 C CA . ASP B 1 73 ? -15.273 6.332 -14.672 1 96.12 73 ASP B CA 1
ATOM 6815 C C . ASP B 1 73 ? -13.906 5.73 -14.984 1 96.12 73 ASP B C 1
ATOM 6817 O O . ASP B 1 73 ? -12.875 6.289 -14.609 1 96.12 73 ASP B O 1
ATOM 6821 N N . PRO B 1 74 ? -13.797 4.703 -15.82 1 96.81 74 PRO B N 1
ATOM 6822 C CA . PRO B 1 74 ? -14.93 3.994 -16.422 1 96.81 74 PRO B CA 1
ATOM 6823 C C . PRO B 1 74 ? -15.688 3.133 -15.414 1 96.81 74 PRO B C 1
ATOM 6825 O O . PRO B 1 74 ? -15.109 2.676 -14.43 1 96.81 74 PRO B O 1
ATOM 6828 N N . MET B 1 75 ? -16.906 2.93 -15.648 1 96.88 75 MET B N 1
ATOM 6829 C CA . MET B 1 75 ? -17.75 2.047 -14.844 1 96.88 75 MET B CA 1
ATOM 6830 C C . MET B 1 75 ? -17.609 0.599 -15.305 1 96.88 75 MET B C 1
ATOM 6832 O O . MET B 1 75 ? -17.547 0.327 -16.5 1 96.88 75 MET B O 1
ATOM 6836 N N . PRO B 1 76 ? -17.469 -0.361 -14.367 1 98.06 76 PRO B N 1
ATOM 6837 C CA . PRO B 1 76 ? -17.531 -1.772 -14.75 1 98.06 76 PRO B CA 1
ATOM 6838 C C . PRO B 1 76 ? -18.938 -2.236 -15.078 1 98.06 76 PRO B C 1
ATOM 6840 O O . PRO B 1 76 ? -19.875 -1.425 -15.102 1 98.06 76 PRO B O 1
ATOM 6843 N N . ARG B 1 77 ? -19.109 -3.486 -15.43 1 98.25 77 ARG B N 1
ATOM 6844 C CA . ARG B 1 77 ? -20.438 -4.066 -15.367 1 98.25 77 ARG B CA 1
ATOM 6845 C C . ARG B 1 77 ? -20.922 -4.168 -13.922 1 98.25 77 ARG B C 1
ATOM 6847 O O . ARG B 1 77 ? -20.141 -4.48 -13.023 1 98.25 77 ARG B O 1
ATOM 6854 N N . VAL B 1 78 ? -22.156 -3.809 -13.703 1 98.69 78 VAL B N 1
ATOM 6855 C CA . VAL B 1 78 ? -22.672 -3.842 -12.336 1 98.69 78 VAL B CA 1
ATOM 6856 C C . VAL B 1 78 ? -23.922 -4.715 -12.281 1 98.69 78 VAL B C 1
ATOM 6858 O O . VAL B 1 78 ? -24.844 -4.551 -13.094 1 98.69 78 VAL B O 1
ATOM 6861 N N . LEU B 1 79 ? -23.922 -5.668 -11.383 1 98.81 79 LEU B N 1
ATOM 6862 C CA . LEU B 1 79 ? -25.094 -6.492 -11.094 1 98.81 79 LEU B CA 1
ATOM 6863 C C . LEU B 1 79 ? -25.594 -6.238 -9.672 1 98.81 79 LEU B C 1
ATOM 6865 O O . LEU B 1 79 ? -24.859 -6.41 -8.711 1 98.81 79 LEU B O 1
ATOM 6869 N N . VAL B 1 80 ? -26.797 -5.781 -9.578 1 98.81 80 VAL B N 1
ATOM 6870 C CA . VAL B 1 80 ? -27.469 -5.652 -8.289 1 98.81 80 VAL B CA 1
ATOM 6871 C C . VAL B 1 80 ? -28.344 -6.867 -8.031 1 98.81 80 VAL B C 1
ATOM 6873 O O . VAL B 1 80 ? -29.344 -7.082 -8.742 1 98.81 80 VAL B O 1
ATOM 6876 N N . LEU B 1 81 ? -27.984 -7.719 -7.117 1 98.75 81 LEU B N 1
ATOM 6877 C CA . LEU B 1 81 ? -28.797 -8.859 -6.699 1 98.75 81 LEU B CA 1
ATOM 6878 C C . LEU B 1 81 ? -29.703 -8.477 -5.531 1 98.75 81 LEU B C 1
ATOM 6880 O O . LEU B 1 81 ? -29.25 -8.398 -4.391 1 98.75 81 LEU B O 1
ATOM 6884 N N . ASP B 1 82 ? -30.938 -8.258 -5.828 1 98.38 82 ASP B N 1
ATOM 6885 C CA . ASP B 1 82 ? -31.969 -7.969 -4.832 1 98.38 82 ASP B CA 1
ATOM 6886 C C . ASP B 1 82 ? -32.438 -9.25 -4.156 1 98.38 82 ASP B C 1
ATOM 6888 O O . ASP B 1 82 ? -33.25 -9.984 -4.719 1 98.38 82 ASP B O 1
ATOM 6892 N N . PHE B 1 83 ? -31.984 -9.477 -2.977 1 97.31 83 PHE B N 1
ATOM 6893 C CA . PHE B 1 83 ? -32.219 -10.734 -2.273 1 97.31 83 PHE B CA 1
ATOM 6894 C C . PHE B 1 83 ? -33.438 -10.633 -1.381 1 97.31 83 PHE B C 1
ATOM 6896 O O . PHE B 1 83 ? -33.344 -10.594 -0.154 1 97.31 83 PHE B O 1
ATOM 6903 N N . GLY B 1 84 ? -34.594 -10.562 -1.981 1 96.31 84 GLY B N 1
ATOM 6904 C CA . GLY B 1 84 ? -35.875 -10.688 -1.273 1 96.31 84 GLY B CA 1
ATOM 6905 C C . GLY B 1 84 ? -36.406 -9.359 -0.78 1 96.31 84 GLY B C 1
ATOM 6906 O O . GLY B 1 84 ? -37.062 -9.297 0.256 1 96.31 84 GLY B O 1
ATOM 6907 N N . SER B 1 85 ? -36.031 -8.195 -1.326 1 96.44 85 SER B N 1
ATOM 6908 C CA . SER B 1 85 ? -36.656 -6.926 -0.937 1 96.44 85 SER B CA 1
ATOM 6909 C C . SER B 1 85 ? -38.156 -6.945 -1.159 1 96.44 85 SER B C 1
ATOM 6911 O O . SER B 1 85 ? -38.625 -7.379 -2.211 1 96.44 85 SER B O 1
ATOM 6913 N N . PRO B 1 86 ? -38.906 -6.543 -0.21 1 95.31 86 PRO B N 1
ATOM 6914 C CA . PRO B 1 86 ? -40.344 -6.43 -0.426 1 95.31 86 PRO B CA 1
ATOM 6915 C C . PRO B 1 86 ? -40.719 -5.227 -1.286 1 95.31 86 PRO B C 1
ATOM 6917 O O . PRO B 1 86 ? -39.938 -4.293 -1.434 1 95.31 86 PRO B O 1
ATOM 6920 N N . GLU B 1 87 ? -42 -5.332 -1.886 1 95.19 87 GLU B N 1
ATOM 6921 C CA . GLU B 1 87 ? -42.531 -4.137 -2.541 1 95.19 87 GLU B CA 1
ATOM 6922 C C . GLU B 1 87 ? -42.812 -3.037 -1.527 1 95.19 87 GLU B C 1
ATOM 6924 O O . GLU B 1 87 ? -43.219 -3.32 -0.393 1 95.19 87 GLU B O 1
ATOM 6929 N N . PRO B 1 88 ? -42.625 -1.794 -1.845 1 96.69 88 PRO B N 1
ATOM 6930 C CA . PRO B 1 88 ? -42.281 -1.306 -3.184 1 96.69 88 PRO B CA 1
ATOM 6931 C C . PRO B 1 88 ? -40.781 -1.222 -3.418 1 96.69 88 PRO B C 1
ATOM 6933 O O . PRO B 1 88 ? -40.344 -0.669 -4.43 1 96.69 88 PRO B O 1
ATOM 6936 N N . PHE B 1 89 ? -40.031 -1.674 -2.428 1 96.94 89 PHE B N 1
ATOM 6937 C CA . PHE B 1 89 ? -38.562 -1.501 -2.5 1 96.94 89 PHE B CA 1
ATOM 6938 C C . PHE B 1 89 ? -38 -2.248 -3.697 1 96.94 89 PHE B C 1
ATOM 6940 O O . PHE B 1 89 ? -37.125 -1.729 -4.398 1 96.94 89 PHE B O 1
ATOM 6947 N N . ALA B 1 90 ? -38.438 -3.412 -3.963 1 97.75 90 ALA B N 1
ATOM 6948 C CA . ALA B 1 90 ? -37.969 -4.199 -5.098 1 97.75 90 ALA B CA 1
ATOM 6949 C C . ALA B 1 90 ? -38.156 -3.443 -6.41 1 97.75 90 ALA B C 1
ATOM 6951 O O . ALA B 1 90 ? -37.25 -3.391 -7.238 1 97.75 90 ALA B O 1
ATOM 6952 N N . SER B 1 91 ? -39.344 -2.875 -6.543 1 97.94 91 SER B N 1
ATOM 6953 C CA . SER B 1 91 ? -39.625 -2.117 -7.754 1 97.94 91 SER B CA 1
ATOM 6954 C C . SER B 1 91 ? -38.75 -0.873 -7.859 1 97.94 91 SER B C 1
ATOM 6956 O O . SER B 1 91 ? -38.344 -0.49 -8.953 1 97.94 91 SER B O 1
ATOM 6958 N N . GLU B 1 92 ? -38.562 -0.247 -6.746 1 98.12 92 GLU B N 1
ATOM 6959 C CA . GLU B 1 92 ? -37.719 0.944 -6.723 1 98.12 92 GLU B CA 1
ATOM 6960 C C . GLU B 1 92 ? -36.281 0.617 -7.156 1 98.12 92 GLU B C 1
ATOM 6962 O O . GLU B 1 92 ? -35.719 1.337 -7.965 1 98.12 92 GLU B O 1
ATOM 6967 N N . ILE B 1 93 ? -35.719 -0.474 -6.664 1 98.5 93 ILE B N 1
ATOM 6968 C CA . ILE B 1 93 ? -34.375 -0.895 -7.031 1 98.5 93 ILE B CA 1
ATOM 6969 C C . ILE B 1 93 ? -34.312 -1.188 -8.531 1 98.5 93 ILE B C 1
ATOM 6971 O O . ILE B 1 93 ? -33.406 -0.751 -9.219 1 98.5 93 ILE B O 1
ATOM 6975 N N . SER B 1 94 ? -35.281 -1.942 -8.984 1 98.38 94 SER B N 1
ATOM 6976 C CA . SER B 1 94 ? -35.344 -2.291 -10.398 1 98.38 94 SER B CA 1
ATOM 6977 C C . SER B 1 94 ? -35.344 -1.044 -11.273 1 98.38 94 SER B C 1
ATOM 6979 O O . SER B 1 94 ? -34.625 -0.994 -12.289 1 98.38 94 SER B O 1
ATOM 6981 N N . THR B 1 95 ? -36.094 -0.033 -10.875 1 98.44 95 THR B N 1
ATOM 6982 C CA . THR B 1 95 ? -36.188 1.217 -11.617 1 98.44 95 THR B CA 1
ATOM 6983 C C . THR B 1 95 ? -34.844 1.954 -11.617 1 98.44 95 THR B C 1
ATOM 6985 O O . THR B 1 95 ? -34.406 2.447 -12.656 1 98.44 95 THR B O 1
ATOM 6988 N N . ILE B 1 96 ? -34.25 2.045 -10.461 1 98.31 96 ILE B N 1
ATOM 6989 C CA . ILE B 1 96 ? -32.969 2.707 -10.336 1 98.31 96 ILE B CA 1
ATOM 6990 C C . ILE B 1 96 ? -31.938 2.014 -11.234 1 98.31 96 ILE B C 1
ATOM 6992 O O . ILE B 1 96 ? -31.156 2.676 -11.93 1 98.31 96 ILE B O 1
ATOM 6996 N N . CYS B 1 97 ? -31.906 0.717 -11.203 1 98.5 97 CYS B N 1
ATOM 6997 C CA . CYS B 1 97 ? -30.969 -0.05 -12.016 1 98.5 97 CYS B CA 1
ATOM 6998 C C . CYS B 1 97 ? -31.188 0.221 -13.5 1 98.5 97 CYS B C 1
ATOM 7000 O O . CYS B 1 97 ? -30.234 0.47 -14.234 1 98.5 97 CYS B O 1
ATOM 7002 N N . ALA B 1 98 ? -32.438 0.213 -13.953 1 98.06 98 ALA B N 1
ATOM 7003 C CA . ALA B 1 98 ? -32.75 0.459 -15.352 1 98.06 98 ALA B CA 1
ATOM 7004 C C . ALA B 1 98 ? -32.312 1.853 -15.781 1 98.06 98 ALA B C 1
ATOM 7006 O O . ALA B 1 98 ? -31.734 2.02 -16.859 1 98.06 98 ALA B O 1
ATOM 7007 N N . LEU B 1 99 ? -32.5 2.836 -14.922 1 97.56 99 LEU B N 1
ATOM 7008 C CA . LEU B 1 99 ? -32.188 4.227 -15.234 1 97.56 99 LEU B CA 1
ATOM 7009 C C . LEU B 1 99 ? -30.672 4.461 -15.273 1 97.56 99 LEU B C 1
ATOM 7011 O O . LEU B 1 99 ? -30.203 5.375 -15.953 1 97.56 99 LEU B O 1
ATOM 7015 N N . ASN B 1 100 ? -29.969 3.635 -14.578 1 97.44 100 ASN B N 1
ATOM 7016 C CA . ASN B 1 100 ? -28.531 3.875 -14.453 1 97.44 100 ASN B CA 1
ATOM 7017 C C . ASN B 1 100 ? -27.719 2.822 -15.195 1 97.44 100 ASN B C 1
ATOM 7019 O O . ASN B 1 100 ? -26.5 2.758 -15.047 1 97.44 100 ASN B O 1
ATOM 7023 N N . GLY B 1 101 ? -28.344 1.968 -15.961 1 96.62 101 GLY B N 1
ATOM 7024 C CA . GLY B 1 101 ? -27.641 0.977 -16.766 1 96.62 101 GLY B CA 1
ATOM 7025 C C . GLY B 1 101 ? -27.016 -0.128 -15.938 1 96.62 101 GLY B C 1
ATOM 7026 O O . GLY B 1 101 ? -25.922 -0.6 -16.25 1 96.62 101 GLY B O 1
ATOM 7027 N N . LEU B 1 102 ? -27.562 -0.458 -14.766 1 98.12 102 LEU B N 1
ATOM 7028 C CA . LEU B 1 102 ? -27.125 -1.57 -13.93 1 98.12 102 LEU B CA 1
ATOM 7029 C C . LEU B 1 102 ? -27.984 -2.811 -14.188 1 98.12 102 LEU B C 1
ATOM 7031 O O . LEU B 1 102 ? -29.188 -2.703 -14.43 1 98.12 102 LEU B O 1
ATOM 7035 N N . ASP B 1 103 ? -27.344 -3.988 -14.227 1 98.31 103 ASP B N 1
ATOM 7036 C CA . ASP B 1 103 ? -28.109 -5.227 -14.297 1 98.31 103 ASP B CA 1
ATOM 7037 C C . ASP B 1 103 ? -28.828 -5.5 -12.977 1 98.31 103 ASP B C 1
ATOM 7039 O O . ASP B 1 103 ? -28.312 -5.195 -11.906 1 98.31 103 ASP B O 1
ATOM 7043 N N . TYR B 1 104 ? -30.031 -6.004 -13.07 1 98.44 104 TYR B N 1
ATOM 7044 C CA . TYR B 1 104 ? -30.859 -6.266 -11.891 1 98.44 104 TYR B CA 1
ATOM 7045 C C . TYR B 1 104 ? -31.359 -7.707 -11.883 1 98.44 104 TYR B C 1
ATOM 7047 O O . TYR B 1 104 ? -31.781 -8.227 -12.914 1 98.44 104 TYR B O 1
ATOM 7055 N N . SER B 1 105 ? -31.188 -8.438 -10.82 1 98.19 105 SER B N 1
ATOM 7056 C CA . SER B 1 105 ? -31.75 -9.766 -10.594 1 98.19 105 SER B CA 1
ATOM 7057 C C . SER B 1 105 ? -32.406 -9.859 -9.219 1 98.19 105 SER B C 1
ATOM 7059 O O . SER B 1 105 ? -31.828 -9.438 -8.219 1 98.19 105 SER B O 1
ATOM 7061 N N . HIS B 1 106 ? -33.562 -10.359 -9.141 1 97.69 106 HIS B N 1
ATOM 7062 C CA . HIS B 1 106 ? -34.281 -10.516 -7.883 1 97.69 106 HIS B CA 1
ATOM 7063 C C . HIS B 1 106 ? -34.344 -11.977 -7.461 1 97.69 106 HIS B C 1
ATOM 7065 O O . HIS B 1 106 ? -34.688 -12.852 -8.258 1 97.69 106 HIS B O 1
ATOM 7071 N N . GLU B 1 107 ? -33.906 -12.328 -6.305 1 96.69 107 GLU B N 1
ATOM 7072 C CA . GLU B 1 107 ? -34.031 -13.641 -5.672 1 96.69 107 GLU B CA 1
ATOM 7073 C C . GLU B 1 107 ? -35.125 -13.648 -4.617 1 96.69 107 GLU B C 1
ATOM 7075 O O . GLU B 1 107 ? -35.031 -12.977 -3.59 1 96.69 107 GLU B O 1
ATOM 7080 N N . PRO B 1 108 ? -36.125 -14.43 -4.84 1 95 108 PRO B N 1
ATOM 7081 C CA . PRO B 1 108 ? -37.281 -14.398 -3.936 1 95 108 PRO B CA 1
ATOM 7082 C C . PRO B 1 108 ? -37.062 -15.188 -2.652 1 95 108 PRO B C 1
ATOM 7084 O O . PRO B 1 108 ? -37.844 -16.094 -2.33 1 95 108 PRO B O 1
ATOM 7087 N N . ASP B 1 109 ? -36.125 -14.93 -1.873 1 94.75 109 ASP B N 1
ATOM 7088 C CA . ASP B 1 109 ? -35.844 -15.5 -0.558 1 94.75 109 ASP B CA 1
ATOM 7089 C C . ASP B 1 109 ? -36.188 -14.508 0.552 1 94.75 109 ASP B C 1
ATOM 7091 O O . ASP B 1 109 ? -35.5 -13.492 0.709 1 94.75 109 ASP B O 1
ATOM 7095 N N . THR B 1 110 ? -37.156 -14.797 1.301 1 91.44 110 THR B N 1
ATOM 7096 C CA . THR B 1 110 ? -37.656 -13.844 2.297 1 91.44 110 THR B CA 1
ATOM 7097 C C . THR B 1 110 ? -37.219 -14.273 3.701 1 91.44 110 THR B C 1
ATOM 7099 O O . THR B 1 110 ? -37.594 -13.625 4.684 1 91.44 110 THR B O 1
ATOM 7102 N N . ASP B 1 111 ? -36.562 -15.414 3.789 1 91.88 111 ASP B N 1
ATOM 7103 C CA . ASP B 1 111 ? -36.031 -15.805 5.09 1 91.88 111 ASP B CA 1
ATOM 7104 C C . ASP B 1 111 ? -34.938 -14.836 5.551 1 91.88 111 ASP B C 1
ATOM 7106 O O . ASP B 1 111 ? -34.75 -13.789 4.938 1 91.88 111 ASP B O 1
ATOM 7110 N N . THR B 1 112 ? -34.406 -15.188 6.715 1 92.31 112 THR B N 1
ATOM 7111 C CA . THR B 1 112 ? -33.312 -14.336 7.207 1 92.31 112 THR B CA 1
ATOM 7112 C C . THR B 1 112 ? -32.312 -14.039 6.098 1 92.31 112 THR B C 1
ATOM 7114 O O . THR B 1 112 ? -31.906 -14.945 5.367 1 92.31 112 THR B O 1
ATOM 7117 N N . TYR B 1 113 ? -32.031 -12.766 5.953 1 93.06 113 TYR B N 1
ATOM 7118 C CA . TYR B 1 113 ? -31.109 -12.344 4.914 1 93.06 113 TYR B CA 1
ATOM 7119 C C . TYR B 1 113 ? -29.797 -13.109 5.023 1 93.06 113 TYR B C 1
ATOM 7121 O O . TYR B 1 113 ? -29.234 -13.25 6.113 1 93.06 113 TYR B O 1
ATOM 7129 N N . SER B 1 114 ? -29.344 -13.688 3.914 1 94.81 114 SER B N 1
ATOM 7130 C CA . SER B 1 114 ? -28.094 -14.438 3.84 1 94.81 114 SER B CA 1
ATOM 7131 C C . SER B 1 114 ? -27.141 -13.828 2.824 1 94.81 114 SER B C 1
ATOM 7133 O O . SER B 1 114 ? -27.266 -14.07 1.621 1 94.81 114 SER B O 1
ATOM 7135 N N . PRO B 1 115 ? -26.109 -13.086 3.334 1 95.62 115 PRO B N 1
ATOM 7136 C CA . PRO B 1 115 ? -25.109 -12.602 2.383 1 95.62 115 PRO B CA 1
ATOM 7137 C C . PRO B 1 115 ? -24.453 -13.727 1.589 1 95.62 115 PRO B C 1
ATOM 7139 O O . PRO B 1 115 ? -24.125 -13.547 0.415 1 95.62 115 PRO B O 1
ATOM 7142 N N . ALA B 1 116 ? -24.297 -14.898 2.201 1 97.44 116 ALA B N 1
ATOM 7143 C CA . ALA B 1 116 ? -23.688 -16.047 1.547 1 97.44 116 ALA B CA 1
ATOM 7144 C C . ALA B 1 116 ? -24.5 -16.5 0.337 1 97.44 116 ALA B C 1
ATOM 7146 O O . ALA B 1 116 ? -23.984 -16.547 -0.781 1 97.44 116 ALA B O 1
ATOM 7147 N N . ALA B 1 117 ? -25.75 -16.75 0.563 1 97.62 117 ALA B N 1
ATOM 7148 C CA . ALA B 1 117 ? -26.641 -17.172 -0.523 1 97.62 117 ALA B CA 1
ATOM 7149 C C . ALA B 1 117 ? -26.75 -16.078 -1.59 1 97.62 117 ALA B C 1
ATOM 7151 O O . ALA B 1 117 ? -26.781 -16.375 -2.785 1 97.62 117 ALA B O 1
ATOM 7152 N N . ALA B 1 118 ? -26.828 -14.852 -1.144 1 97.94 118 ALA B N 1
ATOM 7153 C CA . ALA B 1 118 ? -26.922 -13.727 -2.072 1 97.94 118 ALA B CA 1
ATOM 7154 C C . ALA B 1 118 ? -25.703 -13.656 -2.988 1 97.94 118 ALA B C 1
ATOM 7156 O O . ALA B 1 118 ? -25.844 -13.484 -4.203 1 97.94 118 ALA B O 1
ATOM 7157 N N . HIS B 1 119 ? -24.531 -13.781 -2.434 1 98.38 119 HIS B N 1
ATOM 7158 C CA . HIS B 1 119 ? -23.312 -13.734 -3.227 1 98.38 119 HIS B CA 1
ATOM 7159 C C . HIS B 1 119 ? -23.25 -14.883 -4.227 1 98.38 119 HIS B C 1
ATOM 7161 O O . HIS B 1 119 ? -22.828 -14.695 -5.371 1 98.38 119 HIS B O 1
ATOM 7167 N N . ASN B 1 120 ? -23.625 -16.094 -3.75 1 98.5 120 ASN B N 1
ATOM 7168 C CA . ASN B 1 120 ? -23.641 -17.234 -4.656 1 98.5 120 ASN B CA 1
ATOM 7169 C C . ASN B 1 120 ? -24.594 -17.016 -5.828 1 98.5 120 ASN B C 1
ATOM 7171 O O . ASN B 1 120 ? -24.234 -17.281 -6.977 1 98.5 120 ASN B O 1
ATOM 7175 N N . ARG B 1 121 ? -25.812 -16.484 -5.562 1 98.19 121 ARG B N 1
ATOM 7176 C CA . ARG B 1 121 ? -26.781 -16.219 -6.621 1 98.19 121 ARG B CA 1
ATOM 7177 C C . ARG B 1 121 ? -26.266 -15.141 -7.562 1 98.19 121 ARG B C 1
ATOM 7179 O O . ARG B 1 121 ? -26.469 -15.227 -8.781 1 98.19 121 ARG B O 1
ATOM 7186 N N . GLY B 1 122 ? -25.672 -14.117 -6.926 1 98.25 122 GLY B N 1
ATOM 7187 C CA . GLY B 1 122 ? -25.047 -13.086 -7.746 1 98.25 122 GLY B CA 1
ATOM 7188 C C . GLY B 1 122 ? -23.969 -13.617 -8.664 1 98.25 122 GLY B C 1
ATOM 7189 O O . GLY B 1 122 ? -23.938 -13.281 -9.852 1 98.25 122 GLY B O 1
ATOM 7190 N N . PHE B 1 123 ? -23.156 -14.484 -8.141 1 97.62 123 PHE B N 1
ATOM 7191 C CA . PHE B 1 123 ? -22.078 -15.094 -8.906 1 97.62 123 PHE B CA 1
ATOM 7192 C C . PHE B 1 123 ? -22.625 -15.898 -10.078 1 97.62 123 PHE B C 1
ATOM 7194 O O . PHE B 1 123 ? -22.094 -15.828 -11.188 1 97.62 123 PHE B O 1
ATOM 7201 N N . GLU B 1 124 ? -23.625 -16.609 -9.836 1 96.69 124 GLU B N 1
ATOM 7202 C CA . GLU B 1 124 ? -24.203 -17.5 -10.844 1 96.69 124 GLU B CA 1
ATOM 7203 C C . GLU B 1 124 ? -24.719 -16.703 -12.047 1 96.69 124 GLU B C 1
ATOM 7205 O O . GLU B 1 124 ? -24.875 -17.25 -13.141 1 96.69 124 GLU B O 1
ATOM 7210 N N . LYS B 1 125 ? -24.922 -15.391 -11.844 1 97.12 125 LYS B N 1
ATOM 7211 C CA . LYS B 1 125 ? -25.438 -14.539 -12.914 1 97.12 125 LYS B CA 1
ATOM 7212 C C . LYS B 1 125 ? -24.297 -13.867 -13.672 1 97.12 125 LYS B C 1
ATOM 7214 O O . LYS B 1 125 ? -24.516 -13.281 -14.734 1 97.12 125 LYS B O 1
ATOM 7219 N N . CYS B 1 126 ? -23.125 -13.961 -13.148 1 97 126 CYS B N 1
ATOM 7220 C CA . CYS B 1 126 ? -21.984 -13.289 -13.758 1 97 126 CYS B CA 1
ATOM 7221 C C . CYS B 1 126 ? -21.438 -14.086 -14.938 1 97 126 CYS B C 1
ATOM 7223 O O . CYS B 1 126 ? -21.344 -15.312 -14.867 1 97 126 CYS B O 1
ATOM 7225 N N . GLU B 1 127 ? -21.016 -13.375 -16 1 95.31 127 GLU B N 1
ATOM 7226 C CA . GLU B 1 127 ? -20.453 -14.023 -17.188 1 95.31 127 GLU B CA 1
ATOM 7227 C C . GLU B 1 127 ? -19.031 -13.562 -17.453 1 95.31 127 GLU B C 1
ATOM 7229 O O . GLU B 1 127 ? -18.312 -14.172 -18.25 1 95.31 127 GLU B O 1
ATOM 7234 N N . THR B 1 128 ? -18.609 -12.5 -16.766 1 96.88 128 THR B N 1
ATOM 7235 C CA . THR B 1 128 ? -17.266 -11.969 -16.969 1 96.88 128 THR B CA 1
ATOM 7236 C C . THR B 1 128 ? -16.234 -12.875 -16.312 1 96.88 128 THR B C 1
ATOM 7238 O O . THR B 1 128 ? -16.547 -13.641 -15.391 1 96.88 128 THR B O 1
ATOM 7241 N N . ASP B 1 129 ? -14.984 -12.781 -16.719 1 94.38 129 ASP B N 1
ATOM 7242 C CA . ASP B 1 129 ? -13.891 -13.586 -16.188 1 94.38 129 ASP B CA 1
ATOM 7243 C C . ASP B 1 129 ? -13.594 -13.227 -14.734 1 94.38 129 ASP B C 1
ATOM 7245 O O . ASP B 1 129 ? -13.172 -14.078 -13.953 1 94.38 129 ASP B O 1
ATOM 7249 N N . LEU B 1 130 ? -13.836 -11.906 -14.5 1 98.44 130 LEU B N 1
ATOM 7250 C CA . LEU B 1 130 ? -13.531 -11.43 -13.156 1 98.44 130 LEU B CA 1
ATOM 7251 C C . LEU B 1 130 ? -14.789 -10.891 -12.477 1 98.44 130 LEU B C 1
ATOM 7253 O O . LEU B 1 130 ? -15.625 -10.258 -13.125 1 98.44 130 LEU B O 1
ATOM 7257 N N . VAL B 1 131 ? -14.914 -11.203 -11.234 1 98.81 131 VAL B N 1
ATOM 7258 C CA . VAL B 1 131 ? -16.031 -10.773 -10.422 1 98.81 131 VAL B CA 1
ATOM 7259 C C . VAL B 1 131 ? -15.531 -9.961 -9.227 1 98.81 131 VAL B C 1
ATOM 7261 O O . VAL B 1 131 ? -14.594 -10.375 -8.539 1 98.81 131 VAL B O 1
ATOM 7264 N N . PHE B 1 132 ? -16.062 -8.797 -9.07 1 98.81 132 PHE B N 1
ATOM 7265 C CA . PHE B 1 132 ? -15.75 -7.938 -7.93 1 98.81 132 PHE B CA 1
ATOM 7266 C C . PHE B 1 132 ? -16.938 -7.844 -6.98 1 98.81 132 PHE B C 1
ATOM 7268 O O . PHE B 1 132 ? -17.938 -7.172 -7.281 1 98.81 132 PHE B O 1
ATOM 7275 N N . PHE B 1 133 ? -16.844 -8.5 -5.812 1 98.81 133 PHE B N 1
ATOM 7276 C CA . PHE B 1 133 ? -17.906 -8.398 -4.809 1 98.81 133 PHE B CA 1
ATOM 7277 C C . PHE B 1 133 ? -17.766 -7.105 -4.012 1 98.81 133 PHE B C 1
ATOM 7279 O O . PHE B 1 133 ? -16.672 -6.77 -3.547 1 98.81 133 PHE B O 1
ATOM 7286 N N . CYS B 1 134 ? -18.828 -6.402 -3.881 1 98.25 134 CYS B N 1
ATOM 7287 C CA . CYS B 1 134 ? -18.828 -5.125 -3.178 1 98.25 134 CYS B CA 1
ATOM 7288 C C . CYS B 1 134 ? -20.141 -4.902 -2.434 1 98.25 134 CYS B C 1
ATOM 7290 O O . CYS B 1 134 ? -21.141 -5.547 -2.738 1 98.25 134 CYS B O 1
ATOM 7292 N N . ASP B 1 135 ? -20.125 -4.086 -1.468 1 97.38 135 ASP B N 1
ATOM 7293 C CA . ASP B 1 135 ? -21.312 -3.652 -0.754 1 97.38 135 ASP B CA 1
ATOM 7294 C C . ASP B 1 135 ? -21.766 -2.275 -1.231 1 97.38 135 ASP B C 1
ATOM 7296 O O . ASP B 1 135 ? -20.969 -1.481 -1.715 1 97.38 135 ASP B O 1
ATOM 7300 N N . ALA B 1 136 ? -23.031 -2.039 -1.066 1 96.62 136 ALA B N 1
ATOM 7301 C CA . ALA B 1 136 ? -23.609 -0.794 -1.562 1 96.62 136 ALA B CA 1
ATOM 7302 C C . ALA B 1 136 ? -23.047 0.41 -0.814 1 96.62 136 ALA B C 1
ATOM 7304 O O . ALA B 1 136 ? -23.047 1.529 -1.334 1 96.62 136 ALA B O 1
ATOM 7305 N N . ASP B 1 137 ? -22.562 0.216 0.375 1 96.38 137 ASP B N 1
ATOM 7306 C CA . ASP B 1 137 ? -22.078 1.329 1.188 1 96.38 137 ASP B CA 1
ATOM 7307 C C . ASP B 1 137 ? -20.578 1.487 1.066 1 96.38 137 ASP B C 1
ATOM 7309 O O . ASP B 1 137 ? -19.953 2.207 1.854 1 96.38 137 ASP B O 1
ATOM 7313 N N . CYS B 1 138 ? -19.891 0.791 0.155 1 98.12 138 CYS B N 1
ATOM 7314 C CA . CYS B 1 138 ? -18.453 0.895 -0.039 1 98.12 138 CYS B CA 1
ATOM 7315 C C . CYS B 1 138 ? -18.125 1.484 -1.405 1 98.12 138 CYS B C 1
ATOM 7317 O O . CYS B 1 138 ? -18.672 1.04 -2.422 1 98.12 138 CYS B O 1
ATOM 7319 N N . PHE B 1 139 ? -17.297 2.484 -1.422 1 98.25 139 PHE B N 1
ATOM 7320 C CA . PHE B 1 139 ? -16.875 3.146 -2.65 1 98.25 139 PHE B CA 1
ATOM 7321 C C . PHE B 1 139 ? -15.352 3.309 -2.684 1 98.25 139 PHE B C 1
ATOM 7323 O O . PHE B 1 139 ? -14.727 3.541 -1.649 1 98.25 139 PHE B O 1
ATOM 7330 N N . GLY B 1 140 ? -14.781 3.098 -3.793 1 97.62 140 GLY B N 1
ATOM 7331 C CA . GLY B 1 140 ? -13.391 3.469 -4.031 1 97.62 140 GLY B CA 1
ATOM 7332 C C . GLY B 1 140 ? -13.25 4.746 -4.84 1 97.62 140 GLY B C 1
ATOM 7333 O O . GLY B 1 140 ? -14.227 5.465 -5.055 1 97.62 140 GLY B O 1
ATOM 7334 N N . SER B 1 141 ? -12.031 5.094 -5.227 1 96.75 141 SER B N 1
ATOM 7335 C CA . SER B 1 141 ? -11.82 6.219 -6.129 1 96.75 141 SER B CA 1
ATOM 7336 C C . SER B 1 141 ? -12.547 6.012 -7.453 1 96.75 141 SER B C 1
ATOM 7338 O O . SER B 1 141 ? -12.828 4.875 -7.84 1 96.75 141 SER B O 1
ATOM 7340 N N . SER B 1 142 ? -12.82 7.082 -8.102 1 97.38 142 SER B N 1
ATOM 7341 C CA . SER B 1 142 ? -13.648 7.012 -9.297 1 97.38 142 SER B CA 1
ATOM 7342 C C . SER B 1 142 ? -12.969 6.191 -10.391 1 97.38 142 SER B C 1
ATOM 7344 O O . SER B 1 142 ? -13.633 5.598 -11.242 1 97.38 142 SER B O 1
ATOM 7346 N N . ASP B 1 143 ? -11.648 6.125 -10.352 1 96.5 143 ASP B N 1
ATOM 7347 C CA . ASP B 1 143 ? -10.906 5.41 -11.391 1 96.5 143 ASP B CA 1
ATOM 7348 C C . ASP B 1 143 ? -10.492 4.023 -10.906 1 96.5 143 ASP B C 1
ATOM 7350 O O . ASP B 1 143 ? -9.594 3.402 -11.484 1 96.5 143 ASP B O 1
ATOM 7354 N N . MET B 1 144 ? -11.055 3.559 -9.867 1 97 144 MET B N 1
ATOM 7355 C CA . MET B 1 144 ? -10.633 2.32 -9.219 1 97 144 MET B CA 1
ATOM 7356 C C . MET B 1 144 ? -10.68 1.148 -10.195 1 97 144 MET B C 1
ATOM 7358 O O . MET B 1 144 ? -9.797 0.286 -10.18 1 97 144 MET B O 1
ATOM 7362 N N . PHE B 1 145 ? -11.68 1.083 -11.086 1 98.31 145 PHE B N 1
ATOM 7363 C CA . PHE B 1 145 ? -11.82 -0.08 -11.953 1 98.31 145 PHE B CA 1
ATOM 7364 C C . PHE B 1 145 ? -10.867 -0 -13.141 1 98.31 145 PHE B C 1
ATOM 7366 O O . PHE B 1 145 ? -10.445 -1.027 -13.68 1 98.31 145 PHE B O 1
ATOM 7373 N N . ALA B 1 146 ? -10.5 1.212 -13.523 1 97.38 146 ALA B N 1
ATOM 7374 C CA . ALA B 1 146 ? -9.391 1.331 -14.469 1 97.38 146 ALA B CA 1
ATOM 7375 C C . ALA B 1 146 ? -8.102 0.784 -13.867 1 97.38 146 ALA B C 1
ATOM 7377 O O . ALA B 1 146 ? -7.367 0.042 -14.531 1 97.38 146 ALA B O 1
ATOM 7378 N N . LYS B 1 147 ? -7.879 1.158 -12.68 1 95.94 147 LYS B N 1
ATOM 7379 C CA . LYS B 1 147 ? -6.688 0.695 -11.969 1 95.94 147 LYS B CA 1
ATOM 7380 C C . LYS B 1 147 ? -6.711 -0.82 -11.789 1 95.94 147 LYS B C 1
ATOM 7382 O O . LYS B 1 147 ? -5.715 -1.497 -12.055 1 95.94 147 LYS B O 1
ATOM 7387 N N . MET B 1 148 ? -7.773 -1.354 -11.352 1 97.75 148 MET B N 1
ATOM 7388 C CA . MET B 1 148 ? -7.898 -2.789 -11.102 1 97.75 148 MET B CA 1
ATOM 7389 C C . MET B 1 148 ? -7.738 -3.576 -12.398 1 97.75 148 MET B C 1
ATOM 7391 O O . MET B 1 148 ? -7.117 -4.641 -12.414 1 97.75 148 MET B O 1
ATOM 7395 N N . ALA B 1 149 ? -8.344 -3.057 -13.461 1 98.12 149 ALA B N 1
ATOM 7396 C CA . ALA B 1 149 ? -8.219 -3.719 -14.758 1 98.12 149 ALA B CA 1
ATOM 7397 C C . ALA B 1 149 ? -6.758 -3.752 -15.211 1 98.12 149 ALA B C 1
ATOM 7399 O O . ALA B 1 149 ? -6.281 -4.77 -15.719 1 98.12 149 ALA B O 1
ATOM 7400 N N . SER B 1 150 ? -6.086 -2.67 -15 1 96.5 150 SER B N 1
ATOM 7401 C CA . SER B 1 150 ? -4.672 -2.605 -15.352 1 96.5 150 SER B CA 1
ATOM 7402 C C . SER B 1 150 ? -3.85 -3.6 -14.539 1 96.5 150 SER B C 1
ATOM 7404 O O . SER B 1 150 ? -3.004 -4.309 -15.086 1 96.5 150 SER B O 1
ATOM 7406 N N . ILE B 1 151 ? -4.109 -3.641 -13.289 1 97.19 151 ILE B N 1
ATOM 7407 C CA . ILE B 1 151 ? -3.42 -4.57 -12.406 1 97.19 151 ILE B CA 1
ATOM 7408 C C . ILE B 1 151 ? -3.719 -6.008 -12.828 1 97.19 151 ILE B C 1
ATOM 7410 O O . ILE B 1 151 ? -2.807 -6.828 -12.945 1 97.19 151 ILE B O 1
ATOM 7414 N N . ALA B 1 152 ? -4.973 -6.281 -13.125 1 98.19 152 ALA B N 1
ATOM 7415 C CA . ALA B 1 152 ? -5.379 -7.621 -13.531 1 98.19 152 ALA B CA 1
ATOM 7416 C C . ALA B 1 152 ? -4.68 -8.039 -14.82 1 98.19 152 ALA B C 1
ATOM 7418 O O . ALA B 1 152 ? -4.316 -9.211 -14.992 1 98.19 152 ALA B O 1
ATOM 7419 N N . THR B 1 153 ? -4.527 -7.094 -15.711 1 97.31 153 THR B N 1
ATOM 7420 C CA . THR B 1 153 ? -3.807 -7.355 -16.953 1 97.31 153 THR B CA 1
ATOM 7421 C C . THR B 1 153 ? -2.352 -7.711 -16.656 1 97.31 153 THR B C 1
ATOM 7423 O O . THR B 1 153 ? -1.841 -8.711 -17.172 1 97.31 153 THR B O 1
ATOM 7426 N N . SER B 1 154 ? -1.731 -6.922 -15.836 1 95.56 154 SER B N 1
ATOM 7427 C CA . SER B 1 154 ? -0.319 -7.117 -15.531 1 95.56 154 SER B CA 1
ATOM 7428 C C . SER B 1 154 ? -0.088 -8.438 -14.797 1 95.56 154 SER B C 1
ATOM 7430 O O . SER B 1 154 ? 0.95 -9.078 -14.977 1 95.56 154 SER B O 1
ATOM 7432 N N . LEU B 1 155 ? -1.066 -8.859 -14.008 1 96 155 LEU B N 1
ATOM 7433 C CA . LEU B 1 155 ? -0.935 -10.07 -13.203 1 96 155 LEU B CA 1
ATOM 7434 C C . LEU B 1 155 ? -1.469 -11.281 -13.961 1 96 155 LEU B C 1
ATOM 7436 O O . LEU B 1 155 ? -1.445 -12.398 -13.445 1 96 155 LEU B O 1
ATOM 7440 N N . LYS B 1 156 ? -2.049 -11.055 -15.156 1 95.88 156 LYS B N 1
ATOM 7441 C CA . LYS B 1 156 ? -2.639 -12.109 -15.977 1 95.88 156 LYS B CA 1
ATOM 7442 C C . LYS B 1 156 ? -3.693 -12.883 -15.195 1 95.88 156 LYS B C 1
ATOM 7444 O O . LYS B 1 156 ? -3.666 -14.117 -15.156 1 95.88 156 LYS B O 1
ATOM 7449 N N . MET B 1 157 ? -4.609 -12.18 -14.609 1 97.25 157 MET B N 1
ATOM 7450 C CA . MET B 1 157 ? -5.578 -12.758 -13.688 1 97.25 157 MET B CA 1
ATOM 7451 C C . MET B 1 157 ? -6.605 -13.602 -14.43 1 97.25 157 MET B C 1
ATOM 7453 O O . MET B 1 157 ? -7.355 -14.367 -13.812 1 97.25 157 MET B O 1
ATOM 7457 N N . ARG B 1 158 ? -6.656 -13.539 -15.758 1 96.25 158 ARG B N 1
ATOM 7458 C CA . ARG B 1 158 ? -7.574 -14.375 -16.516 1 96.25 158 ARG B CA 1
ATOM 7459 C C . ARG B 1 158 ? -7.078 -15.82 -16.578 1 96.25 158 ARG B C 1
ATOM 7461 O O . ARG B 1 158 ? -7.879 -16.75 -16.641 1 96.25 158 ARG B O 1
ATOM 7468 N N . THR B 1 159 ? -5.727 -15.945 -16.5 1 94.94 159 THR B N 1
ATOM 7469 C CA . THR B 1 159 ? -5.152 -17.281 -16.625 1 94.94 159 THR B CA 1
ATOM 7470 C C . THR B 1 159 ? -4.602 -17.766 -15.289 1 94.94 159 THR B C 1
ATOM 7472 O O . THR B 1 159 ? -4.691 -18.953 -14.961 1 94.94 159 THR B O 1
ATOM 7475 N N . ILE B 1 160 ? -3.971 -16.828 -14.555 1 96.06 160 ILE B N 1
ATOM 7476 C CA . ILE B 1 160 ? -3.57 -17.125 -13.188 1 96.06 160 ILE B CA 1
ATOM 7477 C C . ILE B 1 160 ? -4.742 -16.875 -12.242 1 96.06 160 ILE B C 1
ATOM 7479 O O . ILE B 1 160 ? -5.012 -15.734 -11.867 1 96.06 160 ILE B O 1
ATOM 7483 N N . ILE B 1 161 ? -5.355 -17.875 -11.82 1 97.38 161 ILE B N 1
ATOM 7484 C CA . ILE B 1 161 ? -6.727 -17.719 -11.336 1 97.38 161 ILE B CA 1
ATOM 7485 C C . ILE B 1 161 ? -6.715 -17.484 -9.828 1 97.38 161 ILE B C 1
ATOM 7487 O O . ILE B 1 161 ? -7.742 -17.141 -9.242 1 97.38 161 ILE B O 1
ATOM 7491 N N . ASP B 1 162 ? -5.555 -17.672 -9.133 1 97.12 162 ASP B N 1
ATOM 7492 C CA . ASP B 1 162 ? -5.57 -17.672 -7.672 1 97.12 162 ASP B CA 1
ATOM 7493 C C . ASP B 1 162 ? -4.898 -16.422 -7.105 1 97.12 162 ASP B C 1
ATOM 7495 O O . ASP B 1 162 ? -4.129 -16.516 -6.148 1 97.12 162 ASP B O 1
ATOM 7499 N N . THR B 1 163 ? -5.098 -15.297 -7.742 1 94.5 163 THR B N 1
ATOM 7500 C CA . THR B 1 163 ? -4.613 -14.008 -7.281 1 94.5 163 THR B CA 1
ATOM 7501 C C . THR B 1 163 ? -5.777 -13.086 -6.922 1 94.5 163 THR B C 1
ATOM 7503 O O . THR B 1 163 ? -6.023 -12.086 -7.605 1 94.5 163 THR B O 1
ATOM 7506 N N . PRO B 1 164 ? -6.438 -13.398 -5.859 1 97.06 164 PRO B N 1
ATOM 7507 C CA . PRO B 1 164 ? -7.516 -12.484 -5.473 1 97.06 164 PRO B CA 1
ATOM 7508 C C . PRO B 1 164 ? -7.004 -11.141 -4.961 1 97.06 164 PRO B C 1
ATOM 7510 O O . PRO B 1 164 ? -5.922 -11.078 -4.367 1 97.06 164 PRO B O 1
ATOM 7513 N N . LEU B 1 165 ? -7.664 -10.102 -5.305 1 98.31 165 LEU B N 1
ATOM 7514 C CA . LEU B 1 165 ? -7.387 -8.781 -4.738 1 98.31 165 LEU B CA 1
ATOM 7515 C C . LEU B 1 165 ? -8.406 -8.438 -3.656 1 98.31 165 LEU B C 1
ATOM 7517 O O . LEU B 1 165 ? -9.453 -7.859 -3.945 1 98.31 165 LEU B O 1
ATOM 7521 N N . VAL B 1 166 ? -8.078 -8.836 -2.418 1 98.56 166 VAL B N 1
ATOM 7522 C CA . VAL B 1 166 ? -8.922 -8.547 -1.264 1 98.56 166 VAL B CA 1
ATOM 7523 C C . VAL B 1 166 ? -8.586 -7.16 -0.711 1 98.56 166 VAL B C 1
ATOM 7525 O O . VAL B 1 166 ? -7.441 -6.898 -0.332 1 98.56 166 VAL B O 1
ATOM 7528 N N . LEU B 1 167 ? -9.547 -6.273 -0.627 1 98.56 167 LEU B N 1
ATOM 7529 C CA . LEU B 1 167 ? -9.281 -4.871 -0.324 1 98.56 167 LEU B CA 1
ATOM 7530 C C . LEU B 1 167 ? -9.539 -4.574 1.148 1 98.56 167 LEU B C 1
ATOM 7532 O O . LEU B 1 167 ? -10.516 -5.062 1.721 1 98.56 167 LEU B O 1
ATOM 7536 N N . PRO B 1 168 ? -8.648 -3.773 1.797 1 98 168 PRO B N 1
ATOM 7537 C CA . PRO B 1 168 ? -9.039 -3.205 3.09 1 98 168 PRO B CA 1
ATOM 7538 C C . PRO B 1 168 ? -10.203 -2.227 2.979 1 98 168 PRO B C 1
ATOM 7540 O O . PRO B 1 168 ? -10.453 -1.676 1.902 1 98 168 PRO B O 1
ATOM 7543 N N . VAL B 1 169 ? -10.891 -2.029 4.047 1 98.5 169 VAL B N 1
ATOM 7544 C CA . VAL B 1 169 ? -12.031 -1.114 4.082 1 98.5 169 VAL B CA 1
ATOM 7545 C C . VAL B 1 169 ? -11.773 -0.013 5.109 1 98.5 169 VAL B C 1
ATOM 7547 O O . VAL B 1 169 ? -11.539 -0.295 6.285 1 98.5 169 VAL B O 1
ATOM 7550 N N . TYR B 1 170 ? -11.742 1.213 4.652 1 98.06 170 TYR B N 1
ATOM 7551 C CA . TYR B 1 170 ? -11.633 2.395 5.5 1 98.06 170 TYR B CA 1
ATOM 7552 C C . TYR B 1 170 ? -13.016 2.896 5.914 1 98.06 170 TYR B C 1
ATOM 7554 O O . TYR B 1 170 ? -13.742 3.475 5.102 1 98.06 170 TYR B O 1
ATOM 7562 N N . HIS B 1 171 ? -13.375 2.709 7.164 1 97.81 171 HIS B N 1
ATOM 7563 C CA . HIS B 1 171 ? -14.672 3.17 7.645 1 97.81 171 HIS B CA 1
ATOM 7564 C C . HIS B 1 171 ? -14.641 4.656 7.98 1 97.81 171 HIS B C 1
ATOM 7566 O O . HIS B 1 171 ? -13.969 5.066 8.93 1 97.81 171 HIS B O 1
ATOM 7572 N N . LEU B 1 172 ? -15.398 5.426 7.25 1 96.38 172 LEU B N 1
ATOM 7573 C CA . LEU B 1 172 ? -15.492 6.859 7.508 1 96.38 172 LEU B CA 1
ATOM 7574 C C . LEU B 1 172 ? -16.609 7.156 8.5 1 96.38 172 LEU B C 1
ATOM 7576 O O . LEU B 1 172 ? -17.672 6.52 8.469 1 96.38 172 LEU B O 1
ATOM 7580 N N . ASN B 1 173 ? -16.391 8.109 9.359 1 94.38 173 ASN B N 1
ATOM 7581 C CA . ASN B 1 173 ? -17.422 8.531 10.289 1 94.38 173 ASN B CA 1
ATOM 7582 C C . ASN B 1 173 ? -18.5 9.352 9.594 1 94.38 173 ASN B C 1
ATOM 7584 O O . ASN B 1 173 ? -18.438 9.57 8.383 1 94.38 173 ASN B O 1
ATOM 7588 N N . GLN B 1 174 ? -19.516 9.695 10.344 1 94.12 174 GLN B N 1
ATOM 7589 C CA . GLN B 1 174 ? -20.672 10.398 9.805 1 94.12 174 GLN B CA 1
ATOM 7590 C C . GLN B 1 174 ? -20.266 11.734 9.195 1 94.12 174 GLN B C 1
ATOM 7592 O O . GLN B 1 174 ? -20.719 12.094 8.102 1 94.12 174 GLN B O 1
ATOM 7597 N N . ALA B 1 175 ? -19.422 12.492 9.836 1 90.69 175 ALA B N 1
ATOM 7598 C CA . ALA B 1 175 ? -18.984 13.812 9.383 1 90.69 175 ALA B CA 1
ATOM 7599 C C . ALA B 1 175 ? -18.25 13.719 8.047 1 90.69 175 ALA B C 1
ATOM 7601 O O . ALA B 1 175 ? -18.516 14.484 7.121 1 90.69 175 ALA B O 1
ATOM 7602 N N . ASP B 1 176 ? -17.328 12.797 7.969 1 93.12 176 ASP B N 1
ATOM 7603 C CA . ASP B 1 176 ? -16.547 12.617 6.746 1 93.12 176 ASP B CA 1
ATOM 7604 C C . ASP B 1 176 ? -17.422 12.125 5.602 1 93.12 176 ASP B C 1
ATOM 7606 O O . ASP B 1 176 ? -17.219 12.508 4.445 1 93.12 176 ASP B O 1
ATOM 7610 N N . THR B 1 177 ? -18.328 11.227 5.902 1 95.12 177 THR B N 1
ATOM 7611 C CA . THR B 1 177 ? -19.266 10.758 4.898 1 95.12 177 THR B CA 1
ATOM 7612 C C . THR B 1 177 ? -20.109 11.914 4.355 1 95.12 177 THR B C 1
ATOM 7614 O O . THR B 1 177 ? -20.359 11.992 3.154 1 95.12 177 THR B O 1
ATOM 7617 N N . GLN B 1 178 ? -20.516 12.797 5.25 1 93.38 178 GLN B N 1
ATOM 7618 C CA . GLN B 1 178 ? -21.281 13.961 4.824 1 93.38 178 GLN B CA 1
ATOM 7619 C C . GLN B 1 178 ? -20.453 14.852 3.896 1 93.38 178 GLN B C 1
ATOM 7621 O O . GLN B 1 178 ? -20.984 15.406 2.932 1 93.38 178 GLN B O 1
ATOM 7626 N N . VAL B 1 179 ? -19.203 14.961 4.203 1 92.19 179 VAL B N 1
ATOM 7627 C CA . VAL B 1 179 ? -18.328 15.734 3.34 1 92.19 179 VAL B CA 1
ATOM 7628 C C . VAL B 1 179 ? -18.312 15.125 1.938 1 92.19 179 VAL B C 1
ATOM 7630 O O . VAL B 1 179 ? -18.359 15.852 0.941 1 92.19 179 VAL B O 1
ATOM 7633 N N . PHE B 1 180 ? -18.219 13.844 1.842 1 94.81 180 PHE B N 1
ATOM 7634 C CA . PHE B 1 180 ? -18.234 13.133 0.57 1 94.81 180 PHE B CA 1
ATOM 7635 C C . PHE B 1 180 ? -19.5 13.469 -0.221 1 94.81 180 PHE B C 1
ATOM 7637 O O . PHE B 1 180 ? -19.422 13.719 -1.426 1 94.81 180 PHE B O 1
ATOM 7644 N N . PHE B 1 181 ? -20.594 13.523 0.406 1 93.75 181 PHE B N 1
ATOM 7645 C CA . PHE B 1 181 ? -21.859 13.703 -0.291 1 93.75 181 PHE B CA 1
ATOM 7646 C C . PHE B 1 181 ? -22.125 15.18 -0.558 1 93.75 181 PHE B C 1
ATOM 7648 O O . PHE B 1 181 ? -22.906 15.531 -1.442 1 93.75 181 PHE B O 1
ATOM 7655 N N . ASP B 1 182 ? -21.5 16.078 0.189 1 90.56 182 ASP B N 1
ATOM 7656 C CA . ASP B 1 182 ? -21.703 17.516 0.013 1 90.56 182 ASP B CA 1
ATOM 7657 C C . ASP B 1 182 ? -21.031 18.016 -1.27 1 90.56 182 ASP B C 1
ATOM 7659 O O . ASP B 1 182 ? -21.359 19.078 -1.78 1 90.56 182 ASP B O 1
ATOM 7663 N N . VAL B 1 183 ? -20.125 17.203 -1.767 1 87.5 183 VAL B N 1
ATOM 7664 C CA . VAL B 1 183 ? -19.391 17.578 -2.969 1 87.5 183 VAL B CA 1
ATOM 7665 C C . VAL B 1 183 ? -20.203 17.234 -4.207 1 87.5 183 VAL B C 1
ATOM 7667 O O . VAL B 1 183 ? -20.703 16.109 -4.34 1 87.5 183 VAL B O 1
ATOM 7670 N N . GLU B 1 184 ? -20.328 18.156 -5.102 1 83.69 184 GLU B N 1
ATOM 7671 C CA . GLU B 1 184 ? -21.125 17.922 -6.297 1 83.69 184 GLU B CA 1
ATOM 7672 C C . GLU B 1 184 ? -20.297 17.281 -7.402 1 83.69 184 GLU B C 1
ATOM 7674 O O . GLU B 1 184 ? -20.75 16.359 -8.078 1 83.69 184 GLU B O 1
ATOM 7679 N N . ASP B 1 185 ? -19.094 17.719 -7.52 1 90.69 185 ASP B N 1
ATOM 7680 C CA . ASP B 1 185 ? -18.203 17.234 -8.57 1 90.69 185 ASP B CA 1
ATOM 7681 C C . ASP B 1 185 ? -17.641 15.859 -8.219 1 90.69 185 ASP B C 1
ATOM 7683 O O . ASP B 1 185 ? -17.047 15.68 -7.156 1 90.69 185 ASP B O 1
ATOM 7687 N N . MET B 1 186 ? -17.828 14.891 -9.133 1 92.88 186 MET B N 1
ATOM 7688 C CA . MET B 1 186 ? -17.422 13.516 -8.867 1 92.88 186 MET B CA 1
ATOM 7689 C C . MET B 1 186 ? -15.906 13.398 -8.766 1 92.88 186 MET B C 1
ATOM 7691 O O . MET B 1 186 ? -15.391 12.578 -8.008 1 92.88 186 MET B O 1
ATOM 7695 N N . THR B 1 187 ? -15.227 14.195 -9.523 1 91.31 187 THR B N 1
ATOM 7696 C CA . THR B 1 187 ? -13.766 14.203 -9.453 1 91.31 187 THR B CA 1
ATOM 7697 C C . THR B 1 187 ? -13.297 14.656 -8.078 1 91.31 187 THR B C 1
ATOM 7699 O O . THR B 1 187 ? -12.352 14.094 -7.516 1 91.31 187 THR B O 1
ATOM 7702 N N . CYS B 1 188 ? -13.984 15.648 -7.527 1 92.12 188 CYS B N 1
ATOM 7703 C CA . CYS B 1 188 ? -13.648 16.156 -6.203 1 92.12 188 CYS B CA 1
ATOM 7704 C C . CYS B 1 188 ? -14 15.141 -5.125 1 92.12 188 CYS B C 1
ATOM 7706 O O . CYS B 1 188 ? -13.281 15.008 -4.129 1 92.12 188 CYS B O 1
ATOM 7708 N N . ARG B 1 189 ? -15.133 14.422 -5.336 1 93.25 189 ARG B N 1
ATOM 7709 C CA . ARG B 1 189 ? -15.469 13.336 -4.418 1 93.25 189 ARG B CA 1
ATOM 7710 C C . ARG B 1 189 ? -14.359 12.297 -4.367 1 93.25 189 ARG B C 1
ATOM 7712 O O . ARG B 1 189 ? -13.992 11.828 -3.291 1 93.25 189 ARG B O 1
ATOM 7719 N N . SER B 1 190 ? -13.93 12.023 -5.547 1 95.12 190 SER B N 1
ATOM 7720 C CA . SER B 1 190 ? -12.852 11.047 -5.664 1 95.12 190 SER B CA 1
ATOM 7721 C C . SER B 1 190 ? -11.578 11.547 -4.992 1 95.12 190 SER B C 1
ATOM 7723 O O . SER B 1 190 ? -10.914 10.797 -4.273 1 95.12 190 SER B O 1
ATOM 7725 N N . ARG B 1 191 ? -11.227 12.75 -5.18 1 93.94 191 ARG B N 1
ATOM 7726 C CA . ARG B 1 191 ? -10.039 13.344 -4.574 1 93.94 191 ARG B CA 1
ATOM 7727 C C . ARG B 1 191 ? -10.148 13.359 -3.051 1 93.94 191 ARG B C 1
ATOM 7729 O O . ARG B 1 191 ? -9.148 13.188 -2.352 1 93.94 191 ARG B O 1
ATOM 7736 N N . PHE B 1 192 ? -11.359 13.641 -2.57 1 95.81 192 PHE B N 1
ATOM 7737 C CA . PHE B 1 192 ? -11.578 13.57 -1.131 1 95.81 192 PHE B CA 1
ATOM 7738 C C . PHE B 1 192 ? -11.211 12.195 -0.59 1 95.81 192 PHE B C 1
ATOM 7740 O O . PHE B 1 192 ? -10.508 12.086 0.417 1 95.81 192 PHE B O 1
ATOM 7747 N N . LEU B 1 193 ? -11.609 11.109 -1.287 1 96.69 193 LEU B N 1
ATOM 7748 C CA . LEU B 1 193 ? -11.297 9.75 -0.858 1 96.69 193 LEU B CA 1
ATOM 7749 C C . LEU B 1 193 ? -9.797 9.5 -0.93 1 96.69 193 LEU B C 1
ATOM 7751 O O . LEU B 1 193 ? -9.242 8.797 -0.08 1 96.69 193 LEU B O 1
ATOM 7755 N N . ASP B 1 194 ? -9.18 10.055 -1.91 1 95.12 194 ASP B N 1
ATOM 7756 C CA . ASP B 1 194 ? -7.73 9.914 -2.02 1 95.12 194 ASP B CA 1
ATOM 7757 C C . ASP B 1 194 ? -7.023 10.555 -0.827 1 95.12 194 ASP B C 1
ATOM 7759 O O . ASP B 1 194 ? -6.043 10.016 -0.318 1 95.12 194 ASP B O 1
ATOM 7763 N N . ALA B 1 195 ? -7.484 11.703 -0.399 1 95.31 195 ALA B N 1
ATOM 7764 C CA . ALA B 1 195 ? -6.926 12.344 0.789 1 95.31 195 ALA B CA 1
ATOM 7765 C C . ALA B 1 195 ? -7.148 11.484 2.031 1 95.31 195 ALA B C 1
ATOM 7767 O O . ALA B 1 195 ? -6.246 11.328 2.855 1 95.31 195 ALA B O 1
ATOM 7768 N N . MET B 1 196 ? -8.383 10.922 2.104 1 95.69 196 MET B N 1
ATOM 7769 C CA . MET B 1 196 ? -8.688 10.062 3.244 1 95.69 196 MET B CA 1
ATOM 7770 C C . MET B 1 196 ? -7.793 8.828 3.252 1 95.69 196 MET B C 1
ATOM 7772 O O . MET B 1 196 ? -7.434 8.328 4.316 1 95.69 196 MET B O 1
ATOM 7776 N N . ALA B 1 197 ? -7.41 8.359 2.062 1 96.31 197 ALA B N 1
ATOM 7777 C CA . ALA B 1 197 ? -6.516 7.207 1.958 1 96.31 197 ALA B CA 1
ATOM 7778 C C . ALA B 1 197 ? -5.184 7.484 2.648 1 96.31 197 ALA B C 1
ATOM 7780 O O . ALA B 1 197 ? -4.562 6.574 3.207 1 96.31 197 ALA B O 1
ATOM 7781 N N . PHE B 1 198 ? -4.723 8.711 2.629 1 95.62 198 PHE B N 1
ATOM 7782 C CA . PHE B 1 198 ? -3.453 9.094 3.23 1 95.62 198 PHE B CA 1
ATOM 7783 C C . PHE B 1 198 ? -3.619 9.367 4.723 1 95.62 198 PHE B C 1
ATOM 7785 O O . PHE B 1 198 ? -2.826 8.883 5.535 1 95.62 198 PHE B O 1
ATOM 7792 N N . TYR B 1 199 ? -4.633 10.062 5.156 1 95.06 199 TYR B N 1
ATOM 7793 C CA . TYR B 1 199 ? -4.707 10.641 6.492 1 95.06 199 TYR B CA 1
ATOM 7794 C C . TYR B 1 199 ? -5.406 9.688 7.457 1 95.06 199 TYR B C 1
ATOM 7796 O O . TYR B 1 199 ? -5.07 9.633 8.641 1 95.06 199 TYR B O 1
ATOM 7804 N N . SER B 1 200 ? -6.375 8.875 6.977 1 95.44 200 SER B N 1
ATOM 7805 C CA . SER B 1 200 ? -7.164 8.016 7.855 1 95.44 200 SER B CA 1
ATOM 7806 C C . SER B 1 200 ? -6.281 7.023 8.602 1 95.44 200 SER B C 1
ATOM 7808 O O . SER B 1 200 ? -6.508 6.746 9.781 1 95.44 200 SER B O 1
ATOM 7810 N N . PRO B 1 201 ? -5.289 6.438 7.945 1 95.88 201 PRO B N 1
ATOM 7811 C CA . PRO B 1 201 ? -4.453 5.465 8.656 1 95.88 201 PRO B CA 1
ATOM 7812 C C . PRO B 1 201 ? -3.697 6.078 9.828 1 95.88 201 PRO B C 1
ATOM 7814 O O . PRO B 1 201 ? -3.221 5.355 10.711 1 95.88 201 PRO B O 1
ATOM 7817 N N . LEU B 1 202 ? -3.531 7.391 9.859 1 94.75 202 LEU B N 1
ATOM 7818 C CA . LEU B 1 202 ? -2.781 8.07 10.914 1 94.75 202 LEU B CA 1
ATOM 7819 C C . LEU B 1 202 ? -3.682 8.391 12.102 1 94.75 202 LEU B C 1
ATOM 7821 O O . LEU B 1 202 ? -3.191 8.648 13.203 1 94.75 202 LEU B O 1
ATOM 7825 N N . ALA B 1 203 ? -4.965 8.406 11.922 1 94.12 203 ALA B N 1
ATOM 7826 C CA . ALA B 1 203 ? -5.93 8.891 12.898 1 94.12 203 ALA B CA 1
ATOM 7827 C C . ALA B 1 203 ? -6.297 7.797 13.898 1 94.12 203 ALA B C 1
ATOM 7829 O O . ALA B 1 203 ? -6.172 6.609 13.602 1 94.12 203 ALA B O 1
ATOM 7830 N N . GLU B 1 204 ? -6.766 8.211 15.008 1 93.56 204 GLU B N 1
ATOM 7831 C CA . GLU B 1 204 ? -7.168 7.289 16.062 1 93.56 204 GLU B CA 1
ATOM 7832 C C . GLU B 1 204 ? -8.484 6.594 15.719 1 93.56 204 GLU B C 1
ATOM 7834 O O . GLU B 1 204 ? -9.43 7.234 15.266 1 93.56 204 GLU B O 1
ATOM 7839 N N . PHE B 1 205 ? -8.422 5.25 15.914 1 93.5 205 PHE B N 1
ATOM 7840 C CA . PHE B 1 205 ? -9.664 4.5 15.781 1 93.5 205 PHE B CA 1
ATOM 7841 C C . PHE B 1 205 ? -10.68 4.965 16.812 1 93.5 205 PHE B C 1
ATOM 7843 O O . PHE B 1 205 ? -10.336 5.199 17.984 1 93.5 205 PHE B O 1
ATOM 7850 N N . ARG B 1 206 ? -11.898 5.145 16.453 1 92.5 206 ARG B N 1
ATOM 7851 C CA . ARG B 1 206 ? -12.992 5.52 17.344 1 92.5 206 ARG B CA 1
ATOM 7852 C C . ARG B 1 206 ? -14.227 4.664 17.078 1 92.5 206 ARG B C 1
ATOM 7854 O O . ARG B 1 206 ? -14.992 4.938 16.156 1 92.5 206 ARG B O 1
ATOM 7861 N N . LYS B 1 207 ? -14.445 3.797 17.953 1 88.12 207 LYS B N 1
ATOM 7862 C CA . LYS B 1 207 ? -15.57 2.879 17.812 1 88.12 207 LYS B CA 1
ATOM 7863 C C . LYS B 1 207 ? -16.906 3.631 17.844 1 88.12 207 LYS B C 1
ATOM 7865 O O . LYS B 1 207 ? -17.812 3.32 17.078 1 88.12 207 LYS B O 1
ATOM 7870 N N . GLU B 1 208 ? -16.984 4.641 18.672 1 86.62 208 GLU B N 1
ATOM 7871 C CA . GLU B 1 208 ? -18.219 5.391 18.859 1 86.62 208 GLU B CA 1
ATOM 7872 C C . GLU B 1 208 ? -18.594 6.16 17.594 1 86.62 208 GLU B C 1
ATOM 7874 O O . GLU B 1 208 ? -19.781 6.379 17.328 1 86.62 208 GLU B O 1
ATOM 7879 N N . ASP B 1 209 ? -17.609 6.48 16.844 1 88.12 209 ASP B N 1
ATOM 7880 C CA . ASP B 1 209 ? -17.844 7.234 15.617 1 88.12 209 ASP B CA 1
ATOM 7881 C C . ASP B 1 209 ? -17.812 6.316 14.398 1 88.12 209 ASP B C 1
ATOM 7883 O O . ASP B 1 209 ? -17.891 6.785 13.258 1 88.12 209 ASP B O 1
ATOM 7887 N N . ASN B 1 210 ? -17.625 5.031 14.578 1 89.94 210 ASN B N 1
ATOM 7888 C CA . ASN B 1 210 ? -17.484 4.047 13.516 1 89.94 210 ASN B CA 1
ATOM 7889 C C . ASN B 1 210 ? -16.328 4.395 12.578 1 89.94 210 ASN B C 1
ATOM 7891 O O . ASN B 1 210 ? -16.453 4.301 11.359 1 89.94 210 ASN B O 1
ATOM 7895 N N . PHE B 1 211 ? -15.297 4.902 13.188 1 94.69 211 PHE B N 1
ATOM 7896 C CA . PHE B 1 211 ? -14.109 5.242 12.422 1 94.69 211 PHE B CA 1
ATOM 7897 C C . PHE B 1 211 ? -12.992 4.246 12.688 1 94.69 211 PHE B C 1
ATOM 7899 O O . PHE B 1 211 ? -12.383 4.258 13.766 1 94.69 211 PHE B O 1
ATOM 7906 N N . PHE B 1 212 ? -12.688 3.385 11.758 1 96.38 212 PHE B N 1
ATOM 7907 C CA . PHE B 1 212 ? -11.609 2.408 11.836 1 96.38 212 PHE B CA 1
ATOM 7908 C C . PHE B 1 212 ? -11.297 1.832 10.461 1 96.38 212 PHE B C 1
ATOM 7910 O O . PHE B 1 212 ? -11.992 2.131 9.484 1 96.38 212 PHE B O 1
ATOM 7917 N N . ILE B 1 213 ? -10.242 1.075 10.336 1 97.38 213 ILE B N 1
ATOM 7918 C CA . ILE B 1 213 ? -9.836 0.441 9.094 1 97.38 213 ILE B CA 1
ATOM 7919 C C . ILE B 1 213 ? -9.719 -1.068 9.297 1 97.38 213 ILE B C 1
ATOM 7921 O O . ILE B 1 213 ? -9.117 -1.527 10.266 1 97.38 213 ILE B O 1
ATOM 7925 N N . ALA B 1 214 ? -10.375 -1.796 8.461 1 97.44 214 ALA B N 1
ATOM 7926 C CA . ALA B 1 214 ? -10.258 -3.25 8.43 1 97.44 214 ALA B CA 1
ATOM 7927 C C . ALA B 1 214 ? -9.305 -3.699 7.32 1 97.44 214 ALA B C 1
ATOM 7929 O O . ALA B 1 214 ? -9.531 -3.416 6.145 1 97.44 214 ALA B O 1
ATOM 7930 N N . PRO B 1 215 ? -8.227 -4.434 7.672 1 96.06 215 PRO B N 1
ATOM 7931 C CA . PRO B 1 215 ? -7.23 -4.816 6.672 1 96.06 215 PRO B CA 1
ATOM 7932 C C . PRO B 1 215 ? -7.75 -5.863 5.688 1 96.06 215 PRO B C 1
ATOM 7934 O O . PRO B 1 215 ? -7.129 -6.105 4.652 1 96.06 215 PRO B O 1
ATOM 7937 N N . TYR B 1 216 ? -8.781 -6.586 5.941 1 96.5 216 TYR B N 1
ATOM 7938 C CA . TYR B 1 216 ? -9.445 -7.598 5.125 1 96.5 216 TYR B CA 1
ATOM 7939 C C . TYR B 1 216 ? -10.953 -7.379 5.113 1 96.5 216 TYR B C 1
ATOM 7941 O O . TYR B 1 216 ? -11.508 -6.773 6.035 1 96.5 216 TYR B O 1
ATOM 7949 N N . SER B 1 217 ? -11.516 -7.867 4 1 97 217 SER B N 1
ATOM 7950 C CA . SER B 1 217 ? -12.953 -7.633 3.906 1 97 217 SER B CA 1
ATOM 7951 C C . SER B 1 217 ? -13.602 -8.578 2.896 1 97 217 SER B C 1
ATOM 7953 O O . SER B 1 217 ? -12.914 -9.398 2.283 1 97 217 SER B O 1
ATOM 7955 N N . ASN B 1 218 ? -14.953 -8.5 2.842 1 97.5 218 ASN B N 1
ATOM 7956 C CA . ASN B 1 218 ? -15.742 -9.234 1.858 1 97.5 218 ASN B CA 1
ATOM 7957 C C . ASN B 1 218 ? -15.758 -8.531 0.506 1 97.5 218 ASN B C 1
ATOM 7959 O O . ASN B 1 218 ? -16.562 -8.867 -0.369 1 97.5 218 ASN B O 1
ATOM 7963 N N . ILE B 1 219 ? -14.914 -7.469 0.363 1 98.56 219 ILE B N 1
ATOM 7964 C CA . ILE B 1 219 ? -14.781 -6.734 -0.893 1 98.56 219 ILE B CA 1
ATOM 7965 C C . ILE B 1 219 ? -13.523 -7.203 -1.629 1 98.56 219 ILE B C 1
ATOM 7967 O O . ILE B 1 219 ? -12.406 -6.91 -1.203 1 98.56 219 ILE B O 1
ATOM 7971 N N . PHE B 1 220 ? -13.695 -7.891 -2.695 1 98.62 220 PHE B N 1
ATOM 7972 C CA . PHE B 1 220 ? -12.516 -8.406 -3.373 1 98.62 220 PHE B CA 1
ATOM 7973 C C . PHE B 1 220 ? -12.82 -8.734 -4.828 1 98.62 220 PHE B C 1
ATOM 7975 O O . PHE B 1 220 ? -13.977 -8.945 -5.191 1 98.62 220 PHE B O 1
ATOM 7982 N N . LEU B 1 221 ? -11.797 -8.672 -5.672 1 98.81 221 LEU B N 1
ATOM 7983 C CA . LEU B 1 221 ? -11.797 -9.117 -7.062 1 98.81 221 LEU B CA 1
ATOM 7984 C C . LEU B 1 221 ? -11.266 -10.539 -7.168 1 98.81 221 LEU B C 1
ATOM 7986 O O . LEU B 1 221 ? -10.234 -10.875 -6.578 1 98.81 221 LEU B O 1
ATOM 7990 N N . ILE B 1 222 ? -11.953 -11.406 -7.902 1 98.56 222 ILE B N 1
ATOM 7991 C CA . ILE B 1 222 ? -11.555 -12.805 -8 1 98.56 222 ILE B CA 1
ATOM 7992 C C . ILE B 1 222 ? -11.859 -13.328 -9.398 1 98.56 222 ILE B C 1
ATOM 7994 O O . ILE B 1 222 ? -12.789 -12.852 -10.062 1 98.56 222 ILE B O 1
ATOM 7998 N N . ASN B 1 223 ? -11.07 -14.227 -9.898 1 98.31 223 ASN B N 1
ATOM 7999 C CA . ASN B 1 223 ? -11.367 -14.969 -11.117 1 98.31 223 ASN B CA 1
ATOM 8000 C C . ASN B 1 223 ? -12.578 -15.875 -10.938 1 98.31 223 ASN B C 1
ATOM 8002 O O . ASN B 1 223 ? -12.719 -16.531 -9.906 1 98.31 223 ASN B O 1
ATOM 8006 N N . ARG B 1 224 ? -13.398 -15.898 -11.875 1 97 224 ARG B N 1
ATOM 8007 C CA . ARG B 1 224 ? -14.648 -16.656 -11.805 1 97 224 ARG B CA 1
ATOM 8008 C C . ARG B 1 224 ? -14.375 -18.141 -11.594 1 97 224 ARG B C 1
ATOM 8010 O O . ARG B 1 224 ? -15.07 -18.797 -10.812 1 97 224 ARG B O 1
ATOM 8017 N N . ARG B 1 225 ? -13.383 -18.703 -12.211 1 96.5 225 ARG B N 1
ATOM 8018 C CA . ARG B 1 225 ? -13.062 -20.109 -12.07 1 96.5 225 ARG B CA 1
ATOM 8019 C C . ARG B 1 225 ? -12.578 -20.422 -10.664 1 96.5 225 ARG B C 1
ATOM 8021 O O . ARG B 1 225 ? -12.898 -21.484 -10.102 1 96.5 225 ARG B O 1
ATOM 8028 N N . MET B 1 226 ? -11.789 -19.531 -10.094 1 97.88 226 MET B N 1
ATOM 8029 C CA . MET B 1 226 ? -11.289 -19.75 -8.734 1 97.88 226 MET B CA 1
ATOM 8030 C C . MET B 1 226 ? -12.438 -19.734 -7.73 1 97.88 226 MET B C 1
ATOM 8032 O O . MET B 1 226 ? -12.477 -20.562 -6.809 1 97.88 226 MET B O 1
ATOM 8036 N N . PHE B 1 227 ? -13.328 -18.797 -7.918 1 97.88 227 PHE B N 1
ATOM 8037 C CA . PHE B 1 227 ? -14.492 -18.766 -7.043 1 97.88 227 PHE B CA 1
ATOM 8038 C C . PHE B 1 227 ? -15.281 -20.078 -7.156 1 97.88 227 PHE B C 1
ATOM 8040 O O . PHE B 1 227 ? -15.68 -20.656 -6.145 1 97.88 227 PHE B O 1
ATOM 8047 N N . SER B 1 228 ? -15.438 -20.531 -8.344 1 96.38 228 SER B N 1
ATOM 8048 C CA . SER B 1 228 ? -16.172 -21.766 -8.602 1 96.38 228 SER B CA 1
ATOM 8049 C C . SER B 1 228 ? -15.453 -22.969 -7.984 1 96.38 228 SER B C 1
ATOM 8051 O O . SER B 1 228 ? -16.078 -23.812 -7.344 1 96.38 228 SER B O 1
ATOM 8053 N N . LEU B 1 229 ? -14.148 -23.031 -8.133 1 96.94 229 LEU B N 1
ATOM 8054 C CA . LEU B 1 229 ? -13.352 -24.125 -7.598 1 96.94 229 LEU B CA 1
ATOM 8055 C C . LEU B 1 229 ? -13.422 -24.156 -6.074 1 96.94 229 LEU B C 1
ATOM 8057 O O . LEU B 1 229 ? -13.367 -25.219 -5.461 1 96.94 229 LEU B O 1
ATOM 8061 N N . THR B 1 230 ? -13.594 -22.969 -5.504 1 97.5 230 THR B N 1
ATOM 8062 C CA . THR B 1 230 ? -13.633 -22.859 -4.047 1 97.5 230 THR B CA 1
ATOM 8063 C C . THR B 1 230 ? -14.992 -23.281 -3.504 1 97.5 230 THR B C 1
ATOM 8065 O O . THR B 1 230 ? -15.141 -23.516 -2.305 1 97.5 230 THR B O 1
ATOM 8068 N N . GLY B 1 231 ? -16 -23.375 -4.344 1 97.56 231 GLY B N 1
ATOM 8069 C CA . GLY B 1 231 ? -17.312 -23.891 -3.961 1 97.56 231 GLY B CA 1
ATOM 8070 C C . GLY B 1 231 ? -18.25 -22.812 -3.477 1 97.56 231 GLY B C 1
ATOM 8071 O O . GLY B 1 231 ? -19.297 -23.109 -2.879 1 97.56 231 GLY B O 1
ATOM 8072 N N . GLY B 1 232 ? -17.891 -21.516 -3.611 1 98.12 232 GLY B N 1
ATOM 8073 C CA . GLY B 1 232 ? -18.75 -20.422 -3.211 1 98.12 232 GLY B CA 1
ATOM 8074 C C . GLY B 1 232 ? -18.891 -20.281 -1.706 1 98.12 232 GLY B C 1
ATOM 8075 O O . GLY B 1 232 ? -18.156 -20.938 -0.953 1 98.12 232 GLY B O 1
ATOM 8076 N N . TYR B 1 233 ? -19.797 -19.406 -1.333 1 98.44 233 TYR B N 1
ATOM 8077 C CA . TYR B 1 233 ? -20.031 -19.141 0.082 1 98.44 233 TYR B CA 1
ATOM 8078 C C . TYR B 1 233 ? -20.875 -20.25 0.712 1 98.44 233 TYR B C 1
ATOM 8080 O O . TYR B 1 233 ? -21.766 -20.797 0.068 1 98.44 233 TYR B O 1
ATOM 8088 N N . ASP B 1 234 ? -20.594 -20.594 1.967 1 98.12 234 ASP B N 1
ATOM 8089 C CA . ASP B 1 234 ? -21.391 -21.531 2.75 1 98.12 234 ASP B CA 1
ATOM 8090 C C . ASP B 1 234 ? -22.781 -20.953 3.047 1 98.12 234 ASP B C 1
ATOM 8092 O O . ASP B 1 234 ? -22.922 -20.062 3.891 1 98.12 234 ASP B O 1
ATOM 8096 N N . GLU B 1 235 ? -23.75 -21.484 2.475 1 96.38 235 GLU B N 1
ATOM 8097 C CA . GLU B 1 235 ? -25.094 -20.906 2.518 1 96.38 235 GLU B CA 1
ATOM 8098 C C . GLU B 1 235 ? -25.781 -21.188 3.85 1 96.38 235 GLU B C 1
ATOM 8100 O O . GLU B 1 235 ? -26.859 -20.672 4.121 1 96.38 235 GLU B O 1
ATOM 8105 N N . ARG B 1 236 ? -25.328 -22.031 4.742 1 94.81 236 ARG B N 1
ATOM 8106 C CA . ARG B 1 236 ? -25.875 -22.25 6.082 1 94.81 236 ARG B CA 1
ATOM 8107 C C . ARG B 1 236 ? -25.75 -20.984 6.93 1 94.81 236 ARG B C 1
ATOM 8109 O O . ARG B 1 236 ? -26.406 -20.844 7.961 1 94.81 236 ARG B O 1
ATOM 8116 N N . PHE B 1 237 ? -24.766 -20.078 6.441 1 96.06 237 PHE B N 1
ATOM 8117 C CA . PHE B 1 237 ? -24.641 -18.797 7.113 1 96.06 237 PHE B CA 1
ATOM 8118 C C . PHE B 1 237 ? -25.797 -17.875 6.762 1 96.06 237 PHE B C 1
ATOM 8120 O O . PHE B 1 237 ? -25.922 -17.422 5.621 1 96.06 237 PHE B O 1
ATOM 8127 N N . ARG B 1 238 ? -26.672 -17.672 7.621 1 92.69 238 ARG B N 1
ATOM 8128 C CA . ARG B 1 238 ? -27.734 -16.672 7.535 1 92.69 238 ARG B CA 1
ATOM 8129 C C . ARG B 1 238 ? -27.609 -15.656 8.664 1 92.69 238 ARG B C 1
ATOM 8131 O O . ARG B 1 238 ? -27.188 -16 9.773 1 92.69 238 ARG B O 1
ATOM 8138 N N . GLY B 1 239 ? -27.938 -14.484 8.344 1 91.19 239 GLY B N 1
ATOM 8139 C CA . GLY B 1 239 ? -27.703 -13.414 9.297 1 91.19 239 GLY B CA 1
ATOM 8140 C C . GLY B 1 239 ? -26.328 -12.789 9.164 1 91.19 239 GLY B C 1
ATOM 8141 O O . GLY B 1 239 ? -25.688 -12.906 8.117 1 91.19 239 GLY B O 1
ATOM 8142 N N . HIS B 1 240 ? -25.953 -12.141 10.242 1 88.56 240 HIS B N 1
ATOM 8143 C CA . HIS B 1 240 ? -24.719 -11.359 10.117 1 88.56 240 HIS B CA 1
ATOM 8144 C C . HIS B 1 240 ? -23.516 -12.141 10.648 1 88.56 240 HIS B C 1
ATOM 8146 O O . HIS B 1 240 ? -23.578 -12.719 11.734 1 88.56 240 HIS B O 1
ATOM 8152 N N . GLY B 1 241 ? -22.547 -12.242 9.758 1 89.94 241 GLY B N 1
ATOM 8153 C CA . GLY B 1 241 ? -21.25 -12.547 10.328 1 89.94 241 GLY B CA 1
ATOM 8154 C C . GLY B 1 241 ? -20.656 -13.844 9.797 1 89.94 241 GLY B C 1
ATOM 8155 O O . GLY B 1 241 ? -21.375 -14.797 9.516 1 89.94 241 GLY B O 1
ATOM 8156 N N . SER B 1 242 ? -19.391 -13.906 9.602 1 94.69 242 SER B N 1
ATOM 8157 C CA . SER B 1 242 ? -18.438 -15 9.5 1 94.69 242 SER B CA 1
ATOM 8158 C C . SER B 1 242 ? -18.406 -15.594 8.094 1 94.69 242 SER B C 1
ATOM 8160 O O . SER B 1 242 ? -17.5 -16.359 7.754 1 94.69 242 SER B O 1
ATOM 8162 N N . GLU B 1 243 ? -19.469 -15.43 7.309 1 97.06 243 GLU B N 1
ATOM 8163 C CA . GLU B 1 243 ? -19.484 -16.078 6 1 97.06 243 GLU B CA 1
ATOM 8164 C C . GLU B 1 243 ? -18.281 -15.672 5.164 1 97.06 243 GLU B C 1
ATOM 8166 O O . GLU B 1 243 ? -17.734 -16.484 4.418 1 97.06 243 GLU B O 1
ATOM 8171 N N . ASP B 1 244 ? -17.906 -14.391 5.27 1 97.19 244 ASP B N 1
ATOM 8172 C CA . ASP B 1 244 ? -16.766 -13.922 4.508 1 97.19 244 ASP B CA 1
ATOM 8173 C C . ASP B 1 244 ? -15.461 -14.469 5.082 1 97.19 244 ASP B C 1
ATOM 8175 O O . ASP B 1 244 ? -14.555 -14.844 4.336 1 97.19 244 ASP B O 1
ATOM 8179 N N . PHE B 1 245 ? -15.352 -14.547 6.465 1 97.81 245 PHE B N 1
ATOM 8180 C CA . PHE B 1 245 ? -14.18 -15.133 7.102 1 97.81 245 PHE B CA 1
ATOM 8181 C C . PHE B 1 245 ? -13.984 -16.578 6.652 1 97.81 245 PHE B C 1
ATOM 8183 O O . PHE B 1 245 ? -12.875 -16.984 6.301 1 97.81 245 PHE B O 1
ATOM 8190 N N . GLU B 1 246 ? -15.031 -17.25 6.711 1 98.31 246 GLU B N 1
ATOM 8191 C CA . GLU B 1 246 ? -14.992 -18.656 6.34 1 98.31 246 GLU B CA 1
ATOM 8192 C C . GLU B 1 246 ? -14.586 -18.828 4.879 1 98.31 246 GLU B C 1
ATOM 8194 O O . GLU B 1 246 ? -13.688 -19.625 4.57 1 98.31 246 GLU B O 1
ATOM 8199 N N . PHE B 1 247 ? -15.227 -18.156 3.967 1 98.31 247 PHE B N 1
ATOM 8200 C CA . PHE B 1 247 ? -14.93 -18.297 2.545 1 98.31 247 PHE B CA 1
ATOM 8201 C C . PHE B 1 247 ? -13.477 -17.938 2.258 1 98.31 247 PHE B C 1
ATOM 8203 O O . PHE B 1 247 ? -12.781 -18.672 1.543 1 98.31 247 PHE B O 1
ATOM 8210 N N . LEU B 1 248 ? -13.047 -16.781 2.75 1 98.56 248 LEU B N 1
ATOM 8211 C CA . LEU B 1 248 ? -11.695 -16.312 2.467 1 98.56 248 LEU B CA 1
ATOM 8212 C C . LEU B 1 248 ? -10.656 -17.266 3.041 1 98.56 248 LEU B C 1
ATOM 8214 O O . LEU B 1 248 ? -9.594 -17.469 2.455 1 98.56 248 LEU B O 1
ATOM 8218 N N . THR B 1 249 ? -10.945 -17.812 4.211 1 98.25 249 THR B N 1
ATOM 8219 C CA . THR B 1 249 ? -10.031 -18.812 4.77 1 98.25 249 THR B CA 1
ATOM 8220 C C . THR B 1 249 ? -9.945 -20.031 3.861 1 98.25 249 THR B C 1
ATOM 8222 O O . THR B 1 249 ? -8.852 -20.5 3.549 1 98.25 249 THR B O 1
ATOM 8225 N N . ARG B 1 250 ? -11.086 -20.516 3.434 1 97.69 250 ARG B N 1
ATOM 8226 C CA . ARG B 1 250 ? -11.109 -21.641 2.508 1 97.69 250 ARG B CA 1
ATOM 8227 C C . ARG B 1 250 ? -10.375 -21.297 1.216 1 97.69 250 ARG B C 1
ATOM 8229 O O . ARG B 1 250 ? -9.602 -22.109 0.708 1 97.69 250 ARG B O 1
ATOM 8236 N N . LEU B 1 251 ? -10.602 -20.094 0.711 1 98 251 LEU B N 1
ATOM 8237 C CA . LEU B 1 251 ? -9.898 -19.625 -0.479 1 98 251 LEU B CA 1
ATOM 8238 C C . LEU B 1 251 ? -8.383 -19.672 -0.275 1 98 251 LEU B C 1
ATOM 8240 O O . LEU B 1 251 ? -7.652 -20.156 -1.146 1 98 251 LEU B O 1
ATOM 8244 N N . GLY B 1 252 ? -7.941 -19.172 0.89 1 97.38 252 GLY B N 1
ATOM 8245 C CA . GLY B 1 252 ? -6.52 -19.219 1.201 1 97.38 252 GLY B CA 1
ATOM 8246 C C . GLY B 1 252 ? -5.953 -20.625 1.212 1 97.38 252 GLY B C 1
ATOM 8247 O O . GLY B 1 252 ? -4.82 -20.844 0.777 1 97.38 252 GLY B O 1
ATOM 8248 N N . LEU B 1 253 ? -6.707 -21.578 1.686 1 96.62 253 LEU B N 1
ATOM 8249 C CA . LEU B 1 253 ? -6.273 -22.969 1.736 1 96.62 253 LEU B CA 1
ATOM 8250 C C . LEU B 1 253 ? -6.172 -23.547 0.334 1 96.62 253 LEU B C 1
ATOM 8252 O O . LEU B 1 253 ? -5.312 -24.391 0.07 1 96.62 253 LEU B O 1
ATOM 8256 N N . TYR B 1 254 ? -7.059 -23.094 -0.575 1 96.5 254 TYR B N 1
ATOM 8257 C CA . TYR B 1 254 ? -6.988 -23.531 -1.964 1 96.5 254 TYR B CA 1
ATOM 8258 C C . TYR B 1 254 ? -5.785 -22.922 -2.668 1 96.5 254 TYR B C 1
ATOM 8260 O O . TYR B 1 254 ? -5.164 -23.562 -3.521 1 96.5 254 TYR B O 1
ATOM 8268 N N . ILE B 1 255 ? -5.496 -21.672 -2.395 1 95.62 255 ILE B N 1
ATOM 8269 C CA . ILE B 1 255 ? -4.375 -20.984 -3.027 1 95.62 255 ILE B CA 1
ATOM 8270 C C . ILE B 1 255 ? -3.064 -21.672 -2.625 1 95.62 255 ILE B C 1
ATOM 8272 O O . ILE B 1 255 ? -2.152 -21.797 -3.443 1 95.62 255 ILE B O 1
ATOM 8276 N N . LYS B 1 256 ? -2.984 -22.078 -1.354 1 93.75 256 LYS B N 1
ATOM 8277 C CA . LYS B 1 256 ? -1.888 -22.875 -0.818 1 93.75 256 LYS B CA 1
ATOM 8278 C C . LYS B 1 256 ? -0.549 -22.172 -1.005 1 93.75 256 LYS B C 1
ATOM 8280 O O . LYS B 1 256 ? 0.422 -22.781 -1.464 1 93.75 256 LYS B O 1
ATOM 8285 N N . ASN B 1 257 ? -0.458 -20.906 -0.856 1 93.38 257 ASN B N 1
ATOM 8286 C CA . ASN B 1 257 ? 0.788 -20.156 -0.98 1 93.38 257 ASN B CA 1
ATOM 8287 C C . ASN B 1 257 ? 1.034 -19.266 0.237 1 93.38 257 ASN B C 1
ATOM 8289 O O . ASN B 1 257 ? 1.98 -18.469 0.255 1 93.38 257 ASN B O 1
ATOM 8293 N N . LEU B 1 258 ? 0.186 -19.344 1.196 1 92.81 258 LEU B N 1
ATOM 8294 C CA . LEU B 1 258 ? 0.369 -18.609 2.438 1 92.81 258 LEU B CA 1
ATOM 8295 C C . LEU B 1 258 ? 0.867 -19.516 3.551 1 92.81 258 LEU B C 1
ATOM 8297 O O . LEU B 1 258 ? 0.441 -20.672 3.652 1 92.81 258 LEU B O 1
ATOM 8301 N N . PRO B 1 259 ? 1.772 -18.984 4.371 1 89.88 259 PRO B N 1
ATOM 8302 C CA . PRO B 1 259 ? 2.096 -19.766 5.562 1 89.88 259 PRO B CA 1
ATOM 8303 C C . PRO B 1 259 ? 0.892 -19.984 6.477 1 89.88 259 PRO B C 1
ATOM 8305 O O . PRO B 1 259 ? 0.065 -19.078 6.633 1 89.88 259 PRO B O 1
ATOM 8308 N N . MET B 1 260 ? 0.872 -21.141 7.062 1 92.44 260 MET B N 1
ATOM 8309 C CA . MET B 1 260 ? -0.219 -21.406 7.996 1 92.44 260 MET B CA 1
ATOM 8310 C C . MET B 1 260 ? 0.032 -20.719 9.336 1 92.44 260 MET B C 1
ATOM 8312 O O . MET B 1 260 ? 1.122 -20.844 9.898 1 92.44 260 MET B O 1
ATOM 8316 N N . PRO B 1 261 ? -0.941 -19.969 9.789 1 93.44 261 PRO B N 1
ATOM 8317 C CA . PRO B 1 261 ? -0.773 -19.359 11.117 1 93.44 261 PRO B CA 1
ATOM 8318 C C . PRO B 1 261 ? -0.922 -20.375 12.25 1 93.44 261 PRO B C 1
ATOM 8320 O O . PRO B 1 261 ? -1.462 -21.469 12.039 1 93.44 261 PRO B O 1
ATOM 8323 N N . VAL B 1 262 ? -0.417 -19.906 13.43 1 91.5 262 VAL B N 1
ATOM 8324 C CA . VAL B 1 262 ? -0.681 -20.703 14.633 1 91.5 262 VAL B CA 1
ATOM 8325 C C . VAL B 1 262 ? -2.162 -20.609 14.992 1 91.5 262 VAL B C 1
ATOM 8327 O O . VAL B 1 262 ? -2.744 -19.516 14.977 1 91.5 262 VAL B O 1
ATOM 8330 N N . GLU B 1 263 ? -2.799 -21.656 15.188 1 93.25 263 GLU B N 1
ATOM 8331 C CA . GLU B 1 263 ? -4.188 -21.719 15.633 1 93.25 263 GLU B CA 1
ATOM 8332 C C . GLU B 1 263 ? -5.113 -21.016 14.648 1 93.25 263 GLU B C 1
ATOM 8334 O O . GLU B 1 263 ? -5.836 -20.094 15.016 1 93.25 263 GLU B O 1
ATOM 8339 N N . LEU B 1 264 ? -5.203 -21.469 13.492 1 96 264 LEU B N 1
ATOM 8340 C CA . LEU B 1 264 ? -5.926 -20.859 12.375 1 96 264 LEU B CA 1
ATOM 8341 C C . LEU B 1 264 ? -7.367 -20.547 12.773 1 96 264 LEU B C 1
ATOM 8343 O O . LEU B 1 264 ? -7.938 -19.562 12.305 1 96 264 LEU B O 1
ATOM 8347 N N . THR B 1 265 ? -7.992 -21.281 13.672 1 96.12 265 THR B N 1
ATOM 8348 C CA . THR B 1 265 ? -9.422 -21.156 13.953 1 96.12 265 THR B CA 1
ATOM 8349 C C . THR B 1 265 ? -9.672 -20.109 15.039 1 96.12 265 THR B C 1
ATOM 8351 O O . THR B 1 265 ? -10.828 -19.766 15.32 1 96.12 265 THR B O 1
ATOM 8354 N N . LYS B 1 266 ? -8.664 -19.578 15.617 1 95.31 266 LYS B N 1
ATOM 8355 C CA . LYS B 1 266 ? -8.805 -18.641 16.734 1 95.31 266 LYS B CA 1
ATOM 8356 C C . LYS B 1 266 ? -9.242 -17.266 16.266 1 95.31 266 LYS B C 1
ATOM 8358 O O . LYS B 1 266 ? -8.742 -16.766 15.25 1 95.31 266 LYS B O 1
ATOM 8363 N N . ASP B 1 267 ? -10.211 -16.719 16.984 1 94.62 267 ASP B N 1
ATOM 8364 C CA . ASP B 1 267 ? -10.703 -15.383 16.672 1 94.62 267 ASP B CA 1
ATOM 8365 C C . ASP B 1 267 ? -10.125 -14.352 17.641 1 94.62 267 ASP B C 1
ATOM 8367 O O . ASP B 1 267 ? -10.727 -14.062 18.688 1 94.62 267 ASP B O 1
ATOM 8371 N N . HIS B 1 268 ? -9.039 -13.758 17.219 1 91.94 268 HIS B N 1
ATOM 8372 C CA . HIS B 1 268 ? -8.422 -12.719 18.047 1 91.94 268 HIS B CA 1
ATOM 8373 C C . HIS B 1 268 ? -7.664 -11.711 17.172 1 91.94 268 HIS B C 1
ATOM 8375 O O . HIS B 1 268 ? -7.574 -11.883 15.953 1 91.94 268 HIS B O 1
ATOM 8381 N N . LEU B 1 269 ? -7.293 -10.492 17.734 1 89.38 269 LEU B N 1
ATOM 8382 C CA . LEU B 1 269 ? -6.469 -9.469 17.094 1 89.38 269 LEU B CA 1
ATOM 8383 C C . LEU B 1 269 ? -7.258 -8.734 16.016 1 89.38 269 LEU B C 1
ATOM 8385 O O . LEU B 1 269 ? -6.688 -8.312 15 1 89.38 269 LEU B O 1
ATOM 8389 N N . GLY B 1 270 ? -8.523 -8.617 16.188 1 91.88 270 GLY B N 1
ATOM 8390 C CA . GLY B 1 270 ? -9.352 -7.84 15.281 1 91.88 270 GLY B CA 1
ATOM 8391 C C . GLY B 1 270 ? -9.164 -6.34 15.43 1 91.88 270 GLY B C 1
ATOM 8392 O O . GLY B 1 270 ? -8.656 -5.871 16.453 1 91.88 270 GLY B O 1
ATOM 8393 N N . PRO B 1 271 ? -9.406 -5.438 14.422 1 91.31 271 PRO B N 1
ATOM 8394 C CA . PRO B 1 271 ? -9.125 -4 14.383 1 91.31 271 PRO B CA 1
ATOM 8395 C C . PRO B 1 271 ? -9.703 -3.256 15.586 1 91.31 271 PRO B C 1
ATOM 8397 O O . PRO B 1 271 ? -9.141 -2.244 16.016 1 91.31 271 PRO B O 1
ATOM 8400 N N . LEU B 1 272 ? -10.773 -3.518 16.125 1 89.31 272 LEU B N 1
ATOM 8401 C CA . LEU B 1 272 ? -11.391 -2.75 17.203 1 89.31 272 LEU B CA 1
ATOM 8402 C C . LEU B 1 272 ? -11.086 -3.383 18.562 1 89.31 272 LEU B C 1
ATOM 8404 O O . LEU B 1 272 ? -11.695 -3.014 19.562 1 89.31 272 LEU B O 1
ATOM 8408 N N . ARG B 1 273 ? -10.094 -4.277 18.562 1 89.56 273 ARG B N 1
ATOM 8409 C CA . ARG B 1 273 ? -9.617 -4.883 19.812 1 89.56 273 ARG B CA 1
ATOM 8410 C C . ARG B 1 273 ? -8.289 -4.27 20.234 1 89.56 273 ARG B C 1
ATOM 8412 O O . ARG B 1 273 ? -7.531 -3.77 19.406 1 89.56 273 ARG B O 1
ATOM 8419 N N . GLU B 1 274 ? -7.965 -4.281 21.469 1 87.75 274 GLU B N 1
ATOM 8420 C CA . GLU B 1 274 ? -6.746 -3.693 22.016 1 87.75 274 GLU B CA 1
ATOM 8421 C C . GLU B 1 274 ? -5.5 -4.34 21.422 1 87.75 274 GLU B C 1
ATOM 8423 O O . GLU B 1 274 ? -4.496 -3.662 21.188 1 87.75 274 GLU B O 1
ATOM 8428 N N . GLY B 1 275 ? -5.625 -5.621 21.219 1 88.5 275 GLY B N 1
ATOM 8429 C CA . GLY B 1 275 ? -4.484 -6.355 20.688 1 88.5 275 GLY B CA 1
ATOM 8430 C C . GLY B 1 275 ? -4.09 -5.922 19.297 1 88.5 275 GLY B C 1
ATOM 8431 O O . GLY B 1 275 ? -2.988 -6.223 18.828 1 88.5 275 GLY B O 1
ATOM 8432 N N . PHE B 1 276 ? -4.984 -5.184 18.703 1 92.12 276 PHE B N 1
ATOM 8433 C CA . PHE B 1 276 ? -4.738 -4.719 17.344 1 92.12 276 PHE B CA 1
ATOM 8434 C C . PHE B 1 276 ? -3.613 -3.689 17.328 1 92.12 276 PHE B C 1
ATOM 8436 O O . PHE B 1 276 ? -2.967 -3.494 16.297 1 92.12 276 PHE B O 1
ATOM 8443 N N . PHE B 1 277 ? -3.348 -3.004 18.438 1 89.62 277 PHE B N 1
ATOM 8444 C CA . PHE B 1 277 ? -2.402 -1.896 18.484 1 89.62 277 PHE B CA 1
ATOM 8445 C C . PHE B 1 277 ? -1.125 -2.303 19.203 1 89.62 277 PHE B C 1
ATOM 8447 O O . PHE B 1 277 ? -0.29 -1.454 19.531 1 89.62 277 PHE B O 1
ATOM 8454 N N . SER B 1 278 ? -0.978 -3.549 19.406 1 85.56 278 SER B N 1
ATOM 8455 C CA . SER B 1 278 ? 0.218 -4.109 20.031 1 85.56 278 SER B CA 1
ATOM 8456 C C . SER B 1 278 ? 0.912 -5.102 19.109 1 85.56 278 SER B C 1
ATOM 8458 O O . SER B 1 278 ? 0.656 -5.117 17.906 1 85.56 278 SER B O 1
ATOM 8460 N N . SER B 1 279 ? 1.856 -5.812 19.703 1 81.62 279 SER B N 1
ATOM 8461 C CA . SER B 1 279 ? 2.498 -6.855 18.906 1 81.62 279 SER B CA 1
ATOM 8462 C C . SER B 1 279 ? 1.502 -7.941 18.5 1 81.62 279 SER B C 1
ATOM 8464 O O . SER B 1 279 ? 0.812 -8.5 19.359 1 81.62 279 SER B O 1
ATOM 8466 N N . ARG B 1 280 ? 1.449 -8.133 17.219 1 84.62 280 ARG B N 1
ATOM 8467 C CA . ARG B 1 280 ? 0.476 -9.086 16.703 1 84.62 280 ARG B CA 1
ATOM 8468 C C . ARG B 1 280 ? 1.17 -10.297 16.078 1 84.62 280 ARG B C 1
ATOM 8470 O O . ARG B 1 280 ? 1.648 -10.234 14.945 1 84.62 280 ARG B O 1
ATOM 8477 N N . PRO B 1 281 ? 1.19 -11.445 16.828 1 87.94 281 PRO B N 1
ATOM 8478 C CA . PRO B 1 281 ? 1.748 -12.664 16.25 1 87.94 281 PRO B CA 1
ATOM 8479 C C . PRO B 1 281 ? 0.954 -13.156 15.039 1 87.94 281 PRO B C 1
ATOM 8481 O O . PRO B 1 281 ? -0.215 -12.797 14.875 1 87.94 281 PRO B O 1
ATOM 8484 N N . TYR B 1 282 ? 1.615 -13.961 14.18 1 91.56 282 TYR B N 1
ATOM 8485 C CA . TYR B 1 282 ? 0.91 -14.57 13.062 1 91.56 282 TYR B CA 1
ATOM 8486 C C . TYR B 1 282 ? 0.071 -15.75 13.523 1 91.56 282 TYR B C 1
ATOM 8488 O O . TYR B 1 282 ? 0.453 -16.906 13.32 1 91.56 282 TYR B O 1
ATOM 8496 N N . SER B 1 283 ? -1.044 -15.445 14.117 1 93.25 283 SER B N 1
ATOM 8497 C CA . SER B 1 283 ? -1.938 -16.422 14.734 1 93.25 283 SER B CA 1
ATOM 8498 C C . SER B 1 283 ? -3.398 -16.094 14.453 1 93.25 283 SER B C 1
ATOM 8500 O O . SER B 1 283 ? -3.787 -14.922 14.453 1 93.25 283 SER B O 1
ATOM 8502 N N . GLY B 1 284 ? -4.117 -17.203 14.117 1 95.31 284 GLY B N 1
ATOM 8503 C CA . GLY B 1 284 ? -5.543 -17.031 13.906 1 95.31 284 GLY B CA 1
ATOM 8504 C C . GLY B 1 284 ? -5.898 -16.734 12.461 1 95.31 284 GLY B C 1
ATOM 8505 O O . GLY B 1 284 ? -5.031 -16.344 11.672 1 95.31 284 GLY B O 1
ATOM 8506 N N . PHE B 1 285 ? -7.27 -16.875 12.156 1 96.75 285 PHE B N 1
ATOM 8507 C CA . PHE B 1 285 ? -7.715 -16.703 10.781 1 96.75 285 PHE B CA 1
ATOM 8508 C C . PHE B 1 285 ? -7.621 -15.242 10.352 1 96.75 285 PHE B C 1
ATOM 8510 O O . PHE B 1 285 ? -7.422 -14.945 9.172 1 96.75 285 PHE B O 1
ATOM 8517 N N . ARG B 1 286 ? -7.758 -14.297 11.336 1 96.38 286 ARG B N 1
ATOM 8518 C CA . ARG B 1 286 ? -7.73 -12.883 10.977 1 96.38 286 ARG B CA 1
ATOM 8519 C C . ARG B 1 286 ? -6.367 -12.484 10.422 1 96.38 286 ARG B C 1
ATOM 8521 O O . ARG B 1 286 ? -6.285 -11.742 9.438 1 96.38 286 ARG B O 1
ATOM 8528 N N . ARG B 1 287 ? -5.305 -12.977 11.062 1 94.88 287 ARG B N 1
ATOM 8529 C CA . ARG B 1 287 ? -3.963 -12.703 10.562 1 94.88 287 ARG B CA 1
ATOM 8530 C C . ARG B 1 287 ? -3.725 -13.398 9.227 1 94.88 287 ARG B C 1
ATOM 8532 O O . ARG B 1 287 ? -3.029 -12.859 8.359 1 94.88 287 ARG B O 1
ATOM 8539 N N . PHE B 1 288 ? -4.277 -14.602 9.125 1 96.69 288 PHE B N 1
ATOM 8540 C CA . PHE B 1 288 ? -4.23 -15.328 7.863 1 96.69 288 PHE B CA 1
ATOM 8541 C C . PHE B 1 288 ? -4.879 -14.508 6.75 1 96.69 288 PHE B C 1
ATOM 8543 O O . PHE B 1 288 ? -4.328 -14.398 5.652 1 96.69 288 PHE B O 1
ATOM 8550 N N . LEU B 1 289 ? -6.02 -13.906 7.027 1 97.81 289 LEU B N 1
ATOM 8551 C CA . LEU B 1 289 ? -6.738 -13.094 6.051 1 97.81 289 LEU B CA 1
ATOM 8552 C C . LEU B 1 289 ? -5.984 -11.805 5.754 1 97.81 289 LEU B C 1
ATOM 8554 O O . LEU B 1 289 ? -6.02 -11.305 4.625 1 97.81 289 LEU B O 1
ATOM 8558 N N . GLU B 1 290 ? -5.348 -11.258 6.742 1 95.81 290 GLU B N 1
ATOM 8559 C CA . GLU B 1 290 ? -4.516 -10.078 6.512 1 95.81 290 GLU B CA 1
ATOM 8560 C C . GLU B 1 290 ? -3.385 -10.383 5.531 1 95.81 290 GLU B C 1
ATOM 8562 O O . GLU B 1 290 ? -3.098 -9.586 4.641 1 95.81 290 GLU B O 1
ATOM 8567 N N . ALA B 1 291 ? -2.77 -11.539 5.699 1 95.5 291 ALA B N 1
ATOM 8568 C CA . ALA B 1 291 ? -1.725 -11.961 4.77 1 95.5 291 ALA B CA 1
ATOM 8569 C C . ALA B 1 291 ? -2.277 -12.117 3.355 1 95.5 291 ALA B C 1
ATOM 8571 O O . ALA B 1 291 ? -1.61 -11.766 2.379 1 95.5 291 ALA B O 1
ATOM 8572 N N . LEU B 1 292 ? -3.459 -12.633 3.258 1 96.75 292 LEU B N 1
ATOM 8573 C CA . LEU B 1 292 ? -4.117 -12.828 1.969 1 96.75 292 LEU B CA 1
ATOM 8574 C C . LEU B 1 292 ? -4.398 -11.484 1.298 1 96.75 292 LEU B C 1
ATOM 8576 O O . LEU B 1 292 ? -4.328 -11.375 0.072 1 96.75 292 LEU B O 1
ATOM 8580 N N . SER B 1 293 ? -4.695 -10.43 2.084 1 96.62 293 SER B N 1
ATOM 8581 C CA . SER B 1 293 ? -5.129 -9.133 1.58 1 96.62 293 SER B CA 1
ATOM 8582 C C . SER B 1 293 ? -3.943 -8.203 1.344 1 96.62 293 SER B C 1
ATOM 8584 O O . SER B 1 293 ? -4.059 -7.215 0.618 1 96.62 293 SER B O 1
ATOM 8586 N N . LYS B 1 294 ? -2.797 -8.492 1.897 1 94.5 294 LYS B N 1
ATOM 8587 C CA . LYS B 1 294 ? -1.651 -7.59 1.964 1 94.5 294 LYS B CA 1
ATOM 8588 C C . LYS B 1 294 ? -1.166 -7.215 0.567 1 94.5 294 LYS B C 1
ATOM 8590 O O . LYS B 1 294 ? -0.863 -6.047 0.303 1 94.5 294 LYS B O 1
ATOM 8595 N N . PRO B 1 295 ? -1.115 -8.148 -0.364 1 93.81 295 PRO B N 1
ATOM 8596 C CA . PRO B 1 295 ? -0.642 -7.77 -1.698 1 93.81 295 PRO B CA 1
ATOM 8597 C C . PRO B 1 295 ? -1.51 -6.699 -2.352 1 93.81 295 PRO B C 1
ATOM 8599 O O . PRO B 1 295 ? -0.987 -5.773 -2.979 1 93.81 295 PRO B O 1
ATOM 8602 N N . ALA B 1 296 ? -2.814 -6.82 -2.227 1 96.31 296 ALA B N 1
ATOM 8603 C CA . ALA B 1 296 ? -3.715 -5.82 -2.793 1 96.31 296 ALA B CA 1
ATOM 8604 C C . ALA B 1 296 ? -3.518 -4.465 -2.121 1 96.31 296 ALA B C 1
ATOM 8606 O O . ALA B 1 296 ? -3.518 -3.428 -2.791 1 96.31 296 ALA B O 1
ATOM 8607 N N . GLU B 1 297 ? -3.373 -4.504 -0.802 1 95.81 297 GLU B N 1
ATOM 8608 C CA . GLU B 1 297 ? -3.115 -3.266 -0.073 1 95.81 297 GLU B CA 1
ATOM 8609 C C . GLU B 1 297 ? -1.822 -2.605 -0.546 1 95.81 297 GLU B C 1
ATOM 8611 O O . GLU B 1 297 ? -1.769 -1.388 -0.723 1 95.81 297 GLU B O 1
ATOM 8616 N N . ASN B 1 298 ? -0.784 -3.393 -0.717 1 94.44 298 ASN B N 1
ATOM 8617 C CA . ASN B 1 298 ? 0.507 -2.883 -1.165 1 94.44 298 ASN B CA 1
ATOM 8618 C C . ASN B 1 298 ? 0.404 -2.223 -2.537 1 94.44 298 ASN B C 1
ATOM 8620 O O . ASN B 1 298 ? 1.217 -1.363 -2.881 1 94.44 298 ASN B O 1
ATOM 8624 N N . LEU B 1 299 ? -0.569 -2.607 -3.279 1 96.19 299 LEU B N 1
ATOM 8625 C CA . LEU B 1 299 ? -0.756 -2.039 -4.609 1 96.19 299 LEU B CA 1
ATOM 8626 C C . LEU B 1 299 ? -1.585 -0.761 -4.547 1 96.19 299 LEU B C 1
ATOM 8628 O O . LEU B 1 299 ? -1.885 -0.157 -5.578 1 96.19 299 LEU B O 1
ATOM 8632 N N . GLY B 1 300 ? -2.012 -0.379 -3.342 1 96.12 300 GLY B N 1
ATOM 8633 C CA . GLY B 1 300 ? -2.732 0.869 -3.143 1 96.12 300 GLY B CA 1
ATOM 8634 C C . GLY B 1 300 ? -4.234 0.721 -3.299 1 96.12 300 GLY B C 1
ATOM 8635 O O . GLY B 1 300 ? -4.945 1.711 -3.484 1 96.12 300 GLY B O 1
ATOM 8636 N N . LEU B 1 301 ? -4.746 -0.512 -3.301 1 97.69 301 LEU B N 1
ATOM 8637 C CA . LEU B 1 301 ? -6.18 -0.742 -3.467 1 97.69 301 LEU B CA 1
ATOM 8638 C C . LEU B 1 301 ? -6.895 -0.698 -2.121 1 97.69 301 LEU B C 1
ATOM 8640 O O . LEU B 1 301 ? -6.395 -1.234 -1.129 1 97.69 301 LEU B O 1
ATOM 8644 N N . ARG B 1 302 ? -7.984 0.011 -2.025 1 97.94 302 ARG B N 1
ATOM 8645 C CA . ARG B 1 302 ? -8.844 0.109 -0.848 1 97.94 302 ARG B CA 1
ATOM 8646 C C . ARG B 1 302 ? -10.227 0.627 -1.222 1 97.94 302 ARG B C 1
ATOM 8648 O O . ARG B 1 302 ? -10.43 1.139 -2.324 1 97.94 302 ARG B O 1
ATOM 8655 N N . VAL B 1 303 ? -11.141 0.459 -0.374 1 98.44 303 VAL B N 1
ATOM 8656 C CA . VAL B 1 303 ? -12.453 1.075 -0.497 1 98.44 303 VAL B CA 1
ATOM 8657 C C . VAL B 1 303 ? -12.828 1.76 0.816 1 98.44 303 VAL B C 1
ATOM 8659 O O . VAL B 1 303 ? -12.172 1.56 1.838 1 98.44 303 VAL B O 1
ATOM 8662 N N . PHE B 1 304 ? -13.82 2.574 0.746 1 98.5 304 PHE B N 1
ATOM 8663 C CA . PHE B 1 304 ? -14.281 3.344 1.893 1 98.5 304 PHE B CA 1
ATOM 8664 C C . PHE B 1 304 ? -15.734 2.998 2.227 1 98.5 304 PHE B C 1
ATOM 8666 O O . PHE B 1 304 ? -16.594 3.039 1.354 1 98.5 304 PHE B O 1
ATOM 8673 N N . HIS B 1 305 ? -15.898 2.512 3.385 1 98.31 305 HIS B N 1
ATOM 8674 C CA . HIS B 1 305 ? -17.25 2.34 3.898 1 98.31 305 HIS B CA 1
ATOM 8675 C C . HIS B 1 305 ? -17.859 3.678 4.316 1 98.31 305 HIS B C 1
ATOM 8677 O O . HIS B 1 305 ? -17.391 4.301 5.273 1 98.31 305 HIS B O 1
ATOM 8683 N N . LEU B 1 306 ? -18.859 4.137 3.65 1 97.44 306 LEU B N 1
ATOM 8684 C CA . LEU B 1 306 ? -19.562 5.383 3.965 1 97.44 306 LEU B CA 1
ATOM 8685 C C . LEU B 1 306 ? -20.578 5.164 5.074 1 97.44 306 LEU B C 1
ATOM 8687 O O . LEU B 1 306 ? -21.359 4.207 5.031 1 97.44 306 LEU B O 1
ATOM 8691 N N . TYR B 1 307 ? -20.594 6.043 5.973 1 95.75 307 TYR B N 1
ATOM 8692 C CA . TYR B 1 307 ? -21.438 5.941 7.16 1 95.75 307 TYR B CA 1
ATOM 8693 C C . TYR B 1 307 ? -22.906 5.953 6.781 1 95.75 307 TYR B C 1
ATOM 8695 O O . TYR B 1 307 ? -23.312 6.66 5.859 1 95.75 307 TYR B O 1
ATOM 8703 N N . HIS B 1 308 ? -23.656 5.172 7.445 1 93 308 HIS B N 1
ATOM 8704 C CA . HIS B 1 308 ? -25.125 5.195 7.434 1 93 308 HIS B C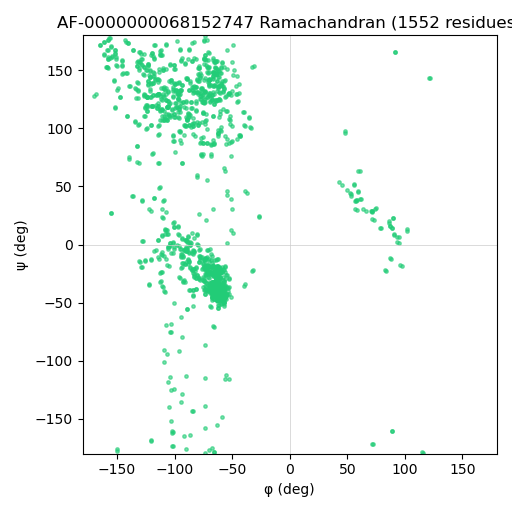A 1
ATOM 8705 C C . HIS B 1 308 ? -25.688 4.816 8.797 1 93 308 HIS B C 1
ATOM 8707 O O . HIS B 1 308 ? -25.047 4.09 9.562 1 93 308 HIS B O 1
ATOM 8713 N N . GLU B 1 309 ? -26.828 5.289 9.047 1 87.62 309 GLU B N 1
ATOM 8714 C CA . GLU B 1 309 ? -27.5 4.922 10.289 1 87.62 309 GLU B CA 1
ATOM 8715 C C . GLU B 1 309 ? -27.906 3.453 10.281 1 87.62 309 GLU B C 1
ATOM 8717 O O . GLU B 1 309 ? -28.312 2.924 9.25 1 87.62 309 GLU B O 1
ATOM 8722 N N . ARG B 1 310 ? -27.656 2.832 11.461 1 77.31 310 ARG B N 1
ATOM 8723 C CA . ARG B 1 310 ? -28.047 1.43 11.578 1 77.31 310 ARG B CA 1
ATOM 8724 C C . ARG B 1 310 ? -29.438 1.296 12.172 1 77.31 310 ARG B C 1
ATOM 8726 O O . ARG B 1 310 ? -29.797 1.996 13.125 1 77.31 310 ARG B O 1
ATOM 8733 N N . SER B 1 311 ? -30.328 0.664 11.477 1 67.75 311 SER B N 1
ATOM 8734 C CA . SER B 1 311 ? -31.672 0.445 11.992 1 67.75 311 SER B CA 1
ATOM 8735 C C . SER B 1 311 ? -31.688 -0.663 13.039 1 67.75 311 SER B C 1
ATOM 8737 O O . SER B 1 311 ? -30.969 -1.654 12.914 1 67.75 311 SER B O 1
ATOM 8739 N N . LYS B 1 312 ? -32.125 -0.54 14.297 1 56.44 312 LYS B N 1
ATOM 8740 C CA . LYS B 1 312 ? -32.219 -1.483 15.406 1 56.44 312 LYS B CA 1
ATOM 8741 C C . LYS B 1 312 ? -33 -2.727 15.008 1 56.44 312 LYS B C 1
ATOM 8743 O O . LYS B 1 312 ? -32.781 -3.812 15.539 1 56.44 312 LYS B O 1
ATOM 8748 N N . SER B 1 313 ? -33.969 -2.666 14.25 1 53.94 313 SER B N 1
ATOM 8749 C CA . SER B 1 313 ? -35.031 -3.674 14.211 1 53.94 313 SER B CA 1
ATOM 8750 C C . SER B 1 313 ? -34.625 -4.852 13.328 1 53.94 313 SER B C 1
ATOM 8752 O O . SER B 1 313 ? -35.438 -5.746 13.078 1 53.94 313 SER B O 1
ATOM 8754 N N . GLU B 1 314 ? -33.344 -4.91 12.789 1 59.25 314 GLU B N 1
ATOM 8755 C CA . GLU B 1 314 ? -33.406 -5.848 11.672 1 59.25 314 GLU B CA 1
ATOM 8756 C C . GLU B 1 314 ? -33 -7.254 12.109 1 59.25 314 GLU B C 1
ATOM 8758 O O . GLU B 1 314 ? -32.125 -7.422 12.953 1 59.25 314 GLU B O 1
ATOM 8763 N N . ASP B 1 315 ? -33.875 -8.289 11.953 1 64.12 315 ASP B N 1
ATOM 8764 C CA . ASP B 1 315 ? -33.719 -9.734 12.062 1 64.12 315 ASP B CA 1
ATOM 8765 C C . ASP B 1 315 ? -32.312 -10.164 11.633 1 64.12 315 ASP B C 1
ATOM 8767 O O . ASP B 1 315 ? -31.719 -11.062 12.234 1 64.12 315 ASP B O 1
ATOM 8771 N N . TRP B 1 316 ? -31.703 -9.398 10.914 1 77.06 316 TRP B N 1
ATOM 8772 C CA . TRP B 1 316 ? -30.406 -9.742 10.359 1 77.06 316 TRP B CA 1
ATOM 8773 C C . TRP B 1 316 ? -29.312 -9.664 11.438 1 77.06 316 TRP B C 1
ATOM 8775 O O . TRP B 1 316 ? -28.5 -10.578 11.562 1 77.06 316 TRP B O 1
ATOM 8785 N N . GLY B 1 317 ? -29.328 -8.734 12.305 1 73.31 317 GLY B N 1
ATOM 8786 C CA . GLY B 1 317 ? -28.344 -8.57 13.352 1 73.31 317 GLY B CA 1
ATOM 8787 C C . GLY B 1 317 ? -28.547 -9.508 14.523 1 73.31 317 GLY B C 1
ATOM 8788 O O . GLY B 1 317 ? -27.594 -9.914 15.188 1 73.31 317 GLY B O 1
ATOM 8789 N N . SER B 1 318 ? -29.844 -9.867 14.711 1 78.06 318 SER B N 1
ATOM 8790 C CA . SER B 1 318 ? -30.156 -10.766 15.82 1 78.06 318 SER B CA 1
ATOM 8791 C C . SER B 1 318 ? -29.734 -12.195 15.508 1 78.06 318 SER B C 1
ATOM 8793 O O . SER B 1 318 ? -29.297 -12.93 16.406 1 78.06 318 SER B O 1
ATOM 8795 N N . GLN B 1 319 ? -29.781 -12.547 14.289 1 80.94 319 GLN B N 1
ATOM 8796 C CA . GLN B 1 319 ? -29.25 -13.828 13.836 1 80.94 319 GLN B CA 1
ATOM 8797 C C . GLN B 1 319 ? -27.812 -13.672 13.328 1 80.94 319 GLN B C 1
ATOM 8799 O O . GLN B 1 319 ? -27.594 -13.188 12.219 1 80.94 319 GLN B O 1
ATOM 8804 N N . ASN B 1 320 ? -26.953 -13.781 14.25 1 84.44 320 ASN B N 1
ATOM 8805 C CA . ASN B 1 320 ? -25.562 -13.547 13.883 1 84.44 320 ASN B CA 1
ATOM 8806 C C . ASN B 1 320 ? -24.656 -14.711 14.297 1 84.44 320 ASN B C 1
ATOM 8808 O O . ASN B 1 320 ? -25.094 -15.594 15.039 1 84.44 320 ASN B O 1
ATOM 8812 N N . ASP B 1 321 ? -23.516 -14.766 13.758 1 91.5 321 ASP B N 1
ATOM 8813 C CA . ASP B 1 321 ? -22.484 -15.719 14.156 1 91.5 321 ASP B CA 1
ATOM 8814 C C . ASP B 1 321 ? -21.297 -15.008 14.797 1 91.5 321 ASP B C 1
ATOM 8816 O O . ASP B 1 321 ? -20.141 -15.258 14.43 1 91.5 321 ASP B O 1
ATOM 8820 N N . TRP B 1 322 ? -21.609 -14.172 15.711 1 86.44 322 TRP B N 1
ATOM 8821 C CA . TRP B 1 322 ? -20.547 -13.391 16.344 1 86.44 322 TRP B CA 1
ATOM 8822 C C . TRP B 1 322 ? -19.734 -14.258 17.297 1 86.44 322 TRP B C 1
ATOM 8824 O O . TRP B 1 322 ? -18.562 -13.977 17.547 1 86.44 322 TRP B O 1
ATOM 8834 N N . LYS B 1 323 ? -20.344 -15.32 17.812 1 89.44 323 LYS B N 1
ATOM 8835 C CA . LYS B 1 323 ? -19.656 -16.266 18.672 1 89.44 323 LYS B CA 1
ATOM 8836 C C . LYS B 1 323 ? -18.891 -17.297 17.844 1 89.44 323 LYS B C 1
ATOM 8838 O O . LYS B 1 323 ? -18.172 -18.141 18.406 1 89.44 323 LYS B O 1
ATOM 8843 N N . ARG B 1 324 ? -19.016 -17.312 16.609 1 95.19 324 ARG B N 1
ATOM 8844 C CA . ARG B 1 324 ? -18.25 -18.094 15.633 1 95.19 324 ARG B CA 1
ATOM 8845 C C . ARG B 1 324 ? -18.625 -19.578 15.703 1 95.19 324 ARG B C 1
ATOM 8847 O O . ARG B 1 324 ? -17.766 -20.453 15.508 1 95.19 324 ARG B O 1
ATOM 8854 N N . GLU B 1 325 ? -19.781 -19.859 16.078 1 94.75 325 GLU B N 1
ATOM 8855 C CA . GLU B 1 325 ? -20.188 -21.25 16.203 1 94.75 325 GLU B CA 1
ATOM 8856 C C . GLU B 1 325 ? -20.297 -21.922 14.836 1 94.75 325 GLU B C 1
ATOM 8858 O O . GLU B 1 325 ? -19.719 -23 14.617 1 94.75 325 GLU B O 1
ATOM 8863 N N . ARG B 1 326 ? -21.031 -21.312 13.961 1 95.62 326 ARG B N 1
ATOM 8864 C CA . ARG B 1 326 ? -21.188 -21.859 12.617 1 95.62 326 ARG B CA 1
ATOM 8865 C C . ARG B 1 326 ? -19.844 -21.922 11.898 1 95.62 326 ARG B C 1
ATOM 8867 O O . ARG B 1 326 ? -19.562 -22.875 11.18 1 95.62 326 ARG B O 1
ATOM 8874 N N . MET B 1 327 ? -19.078 -20.906 12.047 1 96.88 327 MET B N 1
ATOM 8875 C CA . MET B 1 327 ? -17.75 -20.875 11.43 1 96.88 327 MET B CA 1
ATOM 8876 C C . MET B 1 327 ? -16.891 -22.031 11.93 1 96.88 327 MET B C 1
ATOM 8878 O O . MET B 1 327 ? -16.219 -22.703 11.148 1 96.88 327 MET B O 1
ATOM 8882 N N . ASN B 1 328 ? -16.906 -22.203 13.219 1 96.75 328 ASN B N 1
ATOM 8883 C CA . ASN B 1 328 ? -16.125 -23.281 13.805 1 96.75 328 ASN B CA 1
ATOM 8884 C C . ASN B 1 328 ? -16.609 -24.656 13.312 1 96.75 328 ASN B C 1
ATOM 8886 O O . ASN B 1 328 ? -15.797 -25.562 13.125 1 96.75 328 ASN B O 1
ATOM 8890 N N . GLU B 1 329 ? -17.844 -24.766 13.188 1 97.12 329 GLU B N 1
ATOM 8891 C CA . GLU B 1 329 ? -18.391 -26 12.609 1 97.12 329 GLU B CA 1
ATOM 8892 C C . GLU B 1 329 ? -17.844 -26.234 11.195 1 97.12 329 GLU B C 1
ATOM 8894 O O . GLU B 1 329 ? -17.484 -27.344 10.844 1 97.12 329 GLU B O 1
ATOM 8899 N N . ALA B 1 330 ? -17.828 -25.188 10.422 1 97.44 330 ALA B N 1
ATOM 8900 C CA . ALA B 1 330 ? -17.281 -25.281 9.07 1 97.44 330 ALA B CA 1
ATOM 8901 C C . ALA B 1 330 ? -15.797 -25.625 9.102 1 97.44 330 ALA B C 1
ATOM 8903 O O . ALA B 1 330 ? -15.344 -26.5 8.359 1 97.44 330 ALA B O 1
ATOM 8904 N N . PHE B 1 331 ? -15.039 -24.938 9.953 1 97.31 331 PHE B N 1
ATOM 8905 C CA . PHE B 1 331 ? -13.602 -25.141 10.055 1 97.31 331 PHE B CA 1
ATOM 8906 C C . PHE B 1 331 ? -13.273 -26.578 10.461 1 97.31 331 PHE B C 1
ATOM 8908 O O . PHE B 1 331 ? -12.266 -27.141 10.031 1 97.31 331 PHE B O 1
ATOM 8915 N N . LYS B 1 332 ? -14.07 -27.172 11.258 1 96.5 332 LYS B N 1
ATOM 8916 C CA . LYS B 1 332 ? -13.852 -28.531 11.734 1 96.5 332 LYS B CA 1
ATOM 8917 C C . LYS B 1 332 ? -13.812 -29.516 10.578 1 96.5 332 LYS B C 1
ATOM 8919 O O . LYS B 1 332 ? -13.18 -30.578 10.68 1 96.5 332 LYS B O 1
ATOM 8924 N N . VAL B 1 333 ? -14.398 -29.156 9.539 1 96.88 333 VAL B N 1
ATOM 8925 C CA . VAL B 1 333 ? -14.508 -30.062 8.391 1 96.88 333 VAL B CA 1
ATOM 8926 C C . VAL B 1 333 ? -13.156 -30.172 7.691 1 96.88 333 VAL B C 1
ATOM 8928 O O . VAL B 1 333 ? -12.719 -31.266 7.336 1 96.88 333 VAL B O 1
ATOM 8931 N N . TYR B 1 334 ? -12.484 -29.078 7.527 1 96.75 334 TYR B N 1
ATOM 8932 C CA . TYR B 1 334 ? -11.375 -29.156 6.586 1 96.75 334 TYR B CA 1
ATOM 8933 C C . TYR B 1 334 ? -10.094 -28.625 7.215 1 96.75 334 TYR B C 1
ATOM 8935 O O . TYR B 1 334 ? -9 -28.812 6.672 1 96.75 334 TYR B O 1
ATOM 8943 N N . VAL B 1 335 ? -10.188 -27.844 8.289 1 95 335 VAL B N 1
ATOM 8944 C CA . VAL B 1 335 ? -8.961 -27.375 8.922 1 95 335 VAL B CA 1
ATOM 8945 C C . VAL B 1 335 ? -8.211 -28.562 9.523 1 95 335 VAL B C 1
ATOM 8947 O O . VAL B 1 335 ? -8.766 -29.312 10.344 1 95 335 VAL B O 1
ATOM 8950 N N . GLY B 1 336 ? -6.996 -28.812 9.109 1 91.62 336 GLY B N 1
ATOM 8951 C CA . GLY B 1 336 ? -6.227 -29.969 9.531 1 91.62 336 GLY B CA 1
ATOM 8952 C C . GLY B 1 336 ? -6.469 -31.188 8.656 1 91.62 336 GLY B C 1
ATOM 8953 O O . GLY B 1 336 ? -5.781 -32.219 8.797 1 91.62 336 GLY B O 1
ATOM 8954 N N . SER B 1 337 ? -7.484 -31.141 7.816 1 95.19 337 SER B N 1
ATOM 8955 C CA . SER B 1 337 ? -7.836 -32.188 6.852 1 95.19 337 SER B CA 1
ATOM 8956 C C . SER B 1 337 ? -8.273 -31.562 5.523 1 95.19 337 SER B C 1
ATOM 8958 O O . SER B 1 337 ? -9.43 -31.719 5.117 1 95.19 337 SER B O 1
ATOM 8960 N N . GLU B 1 338 ? -7.375 -31.094 4.805 1 94.62 338 GLU B N 1
ATOM 8961 C CA . GLU B 1 338 ? -7.652 -30.266 3.637 1 94.62 338 GLU B CA 1
ATOM 8962 C C . GLU B 1 338 ? -8.32 -31.062 2.527 1 94.62 338 GLU B C 1
ATOM 8964 O O . GLU B 1 338 ? -9.023 -30.516 1.682 1 94.62 338 GLU B O 1
ATOM 8969 N N . HIS B 1 339 ? -8.109 -32.469 2.504 1 96.31 339 HIS B N 1
ATOM 8970 C CA . HIS B 1 339 ? -8.75 -33.281 1.479 1 96.31 339 HIS B CA 1
ATOM 8971 C C . HIS B 1 339 ? -10.266 -33.188 1.555 1 96.31 339 HIS B C 1
ATOM 8973 O O . HIS B 1 339 ? -10.961 -33.375 0.549 1 96.31 339 HIS B O 1
ATOM 8979 N N . ASN B 1 340 ? -10.805 -32.781 2.701 1 97.25 340 ASN B N 1
ATOM 8980 C CA . ASN B 1 340 ? -12.242 -32.656 2.881 1 97.25 340 ASN B CA 1
ATOM 8981 C C . ASN B 1 340 ? -12.789 -31.422 2.145 1 97.25 340 ASN B C 1
ATOM 8983 O O . ASN B 1 340 ? -14 -31.297 1.962 1 97.25 340 ASN B O 1
ATOM 8987 N N . LEU B 1 341 ? -11.945 -30.547 1.699 1 97.12 341 LEU B N 1
ATOM 8988 C CA . LEU B 1 341 ? -12.383 -29.406 0.909 1 97.12 341 LEU B CA 1
ATOM 8989 C C . LEU B 1 341 ? -13.109 -29.859 -0.352 1 97.12 341 LEU B C 1
ATOM 8991 O O . LEU B 1 341 ? -13.938 -29.125 -0.896 1 97.12 341 LEU B O 1
ATOM 8995 N N . LEU B 1 342 ? -12.867 -31.047 -0.813 1 96.88 342 LEU B N 1
ATOM 8996 C CA . LEU B 1 342 ? -13.5 -31.594 -2.012 1 96.88 342 LEU B CA 1
ATOM 8997 C C . LEU B 1 342 ? -15.008 -31.672 -1.848 1 96.88 342 LEU B C 1
ATOM 8999 O O . LEU B 1 342 ? -15.75 -31.594 -2.83 1 96.88 342 LEU B O 1
ATOM 9003 N N . GLN B 1 343 ? -15.43 -31.828 -0.62 1 96.19 343 GLN B N 1
ATOM 9004 C CA . GLN B 1 343 ? -16.859 -32.031 -0.418 1 96.19 343 GLN B CA 1
ATOM 9005 C C . GLN B 1 343 ? -17.578 -30.719 -0.126 1 96.19 343 GLN B C 1
ATOM 9007 O O . GLN B 1 343 ? -18.797 -30.688 0.004 1 96.19 343 GLN B O 1
ATOM 9012 N N . VAL B 1 344 ? -16.812 -29.641 0.06 1 97.62 344 VAL B N 1
ATOM 9013 C CA . VAL B 1 344 ? -17.406 -28.344 0.379 1 97.62 344 VAL B CA 1
ATOM 9014 C C . VAL B 1 344 ? -17.766 -27.609 -0.91 1 97.62 344 VAL B C 1
ATOM 9016 O O . VAL B 1 344 ? -16.891 -27.047 -1.572 1 97.62 344 VAL B O 1
ATOM 9019 N N . ASP B 1 345 ? -19.031 -27.578 -1.283 1 97.62 345 ASP B N 1
ATOM 9020 C CA . ASP B 1 345 ? -19.531 -26.969 -2.51 1 97.62 345 ASP B CA 1
ATOM 9021 C C . ASP B 1 345 ? -20.969 -26.484 -2.342 1 97.62 345 ASP B C 1
ATOM 9023 O O . ASP B 1 345 ? -21.859 -27.297 -2.09 1 97.62 345 ASP B O 1
ATOM 9027 N N . PHE B 1 346 ? -21.156 -25.188 -2.469 1 97.81 346 PHE B N 1
ATOM 9028 C CA . PHE B 1 346 ? -22.484 -24.625 -2.223 1 97.81 346 PHE B CA 1
ATOM 9029 C C . PHE B 1 346 ? -23.062 -24.047 -3.502 1 97.81 346 PHE B C 1
ATOM 9031 O O . PHE B 1 346 ? -24.156 -23.469 -3.482 1 97.81 346 PHE B O 1
ATOM 9038 N N . LEU B 1 347 ? -22.375 -24.203 -4.602 1 97.31 347 LEU B N 1
ATOM 9039 C CA . LEU B 1 347 ? -22.828 -23.688 -5.887 1 97.31 347 LEU B CA 1
ATOM 9040 C C . LEU B 1 347 ? -23.656 -24.75 -6.629 1 97.31 347 LEU B C 1
ATOM 9042 O O . LEU B 1 347 ? -23.516 -25.938 -6.363 1 97.31 347 LEU B O 1
ATOM 9046 N N . ALA B 1 348 ? -24.484 -24.312 -7.508 1 94.56 348 ALA B N 1
ATOM 9047 C CA . ALA B 1 348 ? -25.266 -25.234 -8.336 1 94.56 348 ALA B CA 1
ATOM 9048 C C . ALA B 1 348 ? -24.359 -25.953 -9.344 1 94.56 348 ALA B C 1
ATOM 9050 O O . ALA B 1 348 ? -23.484 -25.344 -9.945 1 94.56 348 ALA B O 1
ATOM 9051 N N . ARG B 1 349 ? -24.562 -27.328 -9.32 1 95.75 349 ARG B N 1
ATOM 9052 C CA . ARG B 1 349 ? -23.844 -28.172 -10.273 1 95.75 349 ARG B CA 1
ATOM 9053 C C . ARG B 1 349 ? -24.812 -29.031 -11.086 1 95.75 349 ARG B C 1
ATOM 9055 O O . ARG B 1 349 ? -25.875 -29.422 -10.578 1 95.75 349 ARG B O 1
ATOM 9062 N N . GLU B 1 350 ? -24.453 -29.328 -12.242 1 90.69 350 GLU B N 1
ATOM 9063 C CA . GLU B 1 350 ? -25.344 -30.078 -13.125 1 90.69 350 GLU B CA 1
ATOM 9064 C C . GLU B 1 350 ? -25.234 -31.578 -12.867 1 90.69 350 GLU B C 1
ATOM 9066 O O . GLU B 1 350 ? -26.219 -32.312 -12.969 1 90.69 350 GLU B O 1
ATOM 9071 N N . LYS B 1 351 ? -24.047 -32 -12.641 1 95.25 351 LYS B N 1
ATOM 9072 C CA . LYS B 1 351 ? -23.734 -33.438 -12.492 1 95.25 351 LYS B CA 1
ATOM 9073 C C . LYS B 1 351 ? -22.953 -33.688 -11.211 1 95.25 351 LYS B C 1
ATOM 9075 O O . LYS B 1 351 ? -22.422 -32.75 -10.594 1 95.25 351 LYS B O 1
ATOM 9080 N N . THR B 1 352 ? -23 -34.938 -10.781 1 98.12 352 THR B N 1
ATOM 9081 C CA . THR B 1 352 ? -22.234 -35.344 -9.609 1 98.12 352 THR B CA 1
ATOM 9082 C C . THR B 1 352 ? -21.266 -36.469 -9.953 1 98.12 352 THR B C 1
ATOM 9084 O O . THR B 1 352 ? -21.625 -37.406 -10.672 1 98.12 352 THR B O 1
ATOM 9087 N N . VAL B 1 353 ? -20.078 -36.375 -9.539 1 98.5 353 VAL B N 1
ATOM 9088 C CA . VAL B 1 353 ? -19.062 -37.375 -9.766 1 98.5 353 VAL B CA 1
ATOM 9089 C C . VAL B 1 353 ? -18.562 -37.938 -8.422 1 98.5 353 VAL B C 1
ATOM 9091 O O . VAL B 1 353 ? -18.359 -37.156 -7.477 1 98.5 353 VAL B O 1
ATOM 9094 N N . VAL B 1 354 ? -18.547 -39.219 -8.266 1 98.5 354 VAL B N 1
ATOM 9095 C CA . VAL B 1 354 ? -17.906 -39.844 -7.098 1 98.5 354 VAL B CA 1
ATOM 9096 C C . VAL B 1 354 ? -16.391 -39.938 -7.32 1 98.5 354 VAL B C 1
ATOM 9098 O O . VAL B 1 354 ? -15.945 -40.438 -8.344 1 98.5 354 VAL B O 1
ATOM 9101 N N . CYS B 1 355 ? -15.594 -39.375 -6.477 1 98.44 355 CYS B N 1
ATOM 9102 C CA . CYS B 1 355 ? -14.141 -39.312 -6.582 1 98.44 355 CYS B CA 1
ATOM 9103 C C . CYS B 1 355 ? -13.5 -40.312 -5.617 1 98.44 355 CYS B C 1
ATOM 9105 O O . CYS B 1 355 ? -13.445 -40.062 -4.41 1 98.44 355 CYS B O 1
ATOM 9107 N N . LEU B 1 356 ? -12.945 -41.312 -6.102 1 98 356 LEU B N 1
ATOM 9108 C CA . LEU B 1 356 ? -12.289 -42.312 -5.273 1 98 356 LEU B CA 1
ATOM 9109 C C . LEU B 1 356 ? -10.859 -41.875 -4.941 1 98 356 LEU B C 1
ATOM 9111 O O . LEU B 1 356 ? -9.945 -42.094 -5.738 1 98 356 LEU B O 1
ATOM 9115 N N . CYS B 1 357 ? -10.703 -41.406 -3.783 1 95.81 357 CYS B N 1
ATOM 9116 C CA . CYS B 1 357 ? -9.438 -40.812 -3.352 1 95.81 357 CYS B CA 1
ATOM 9117 C C . CYS B 1 357 ? -8.859 -41.562 -2.168 1 95.81 357 CYS B C 1
ATOM 9119 O O . CYS B 1 357 ? -8.891 -41.094 -1.036 1 95.81 357 CYS B O 1
ATOM 9121 N N . LYS B 1 358 ? -8.289 -42.656 -2.496 1 92.62 358 LYS B N 1
ATOM 9122 C CA . LYS B 1 358 ? -7.715 -43.5 -1.457 1 92.62 358 LYS B CA 1
ATOM 9123 C C . LYS B 1 358 ? -6.508 -42.844 -0.806 1 92.62 358 LYS B C 1
ATOM 9125 O O . LYS B 1 358 ? -6.324 -42.938 0.41 1 92.62 358 LYS B O 1
ATOM 9130 N N . HIS B 1 359 ? -5.617 -42.281 -1.607 1 92.62 359 HIS B N 1
ATOM 9131 C CA . HIS B 1 359 ? -4.488 -41.531 -1.103 1 92.62 359 HIS B CA 1
ATOM 9132 C C . HIS B 1 359 ? -4.871 -40.062 -0.909 1 92.62 359 HIS B C 1
ATOM 9134 O O . HIS B 1 359 ? -4.953 -39.281 -1.879 1 92.62 359 HIS B O 1
ATOM 9140 N N . LEU B 1 360 ? -4.914 -39.625 0.262 1 93.81 360 LEU B N 1
ATOM 9141 C CA . LEU B 1 360 ? -5.512 -38.344 0.624 1 93.81 360 LEU B CA 1
ATOM 9142 C C . LEU B 1 360 ? -4.75 -37.188 -0.023 1 93.81 360 LEU B C 1
ATOM 9144 O O . LEU B 1 360 ? -5.344 -36.156 -0.359 1 93.81 360 LEU B O 1
ATOM 9148 N N . ASP B 1 361 ? -3.465 -37.281 -0.217 1 92.12 361 ASP B N 1
ATOM 9149 C CA . ASP B 1 361 ? -2.652 -36.219 -0.782 1 92.12 361 ASP B CA 1
ATOM 9150 C C . ASP B 1 361 ? -2.994 -35.969 -2.252 1 92.12 361 ASP B C 1
ATOM 9152 O O . ASP B 1 361 ? -2.609 -34.969 -2.83 1 92.12 361 ASP B O 1
ATOM 9156 N N . GLN B 1 362 ? -3.799 -36.844 -2.879 1 94.5 362 GLN B N 1
ATOM 9157 C CA . GLN B 1 362 ? -4.109 -36.75 -4.301 1 94.5 362 GLN B CA 1
ATOM 9158 C C . GLN B 1 362 ? -5.391 -35.969 -4.539 1 94.5 362 GLN B C 1
ATOM 9160 O O . GLN B 1 362 ? -5.848 -35.812 -5.676 1 94.5 362 GLN B O 1
ATOM 9165 N N . TRP B 1 363 ? -5.945 -35.406 -3.48 1 96.56 363 TRP B N 1
ATOM 9166 C CA . TRP B 1 363 ? -7.25 -34.781 -3.609 1 96.56 363 TRP B CA 1
ATOM 9167 C C . TRP B 1 363 ? -7.191 -33.625 -4.609 1 96.56 363 TRP B C 1
ATOM 9169 O O . TRP B 1 363 ? -8.18 -33.344 -5.285 1 96.56 363 TRP B O 1
ATOM 9179 N N . GLY B 1 364 ? -6.02 -32.969 -4.785 1 96.38 364 GLY B N 1
ATOM 9180 C CA . GLY B 1 364 ? -5.867 -31.859 -5.695 1 96.38 364 GLY B CA 1
ATOM 9181 C C . GLY B 1 364 ? -6.113 -32.219 -7.145 1 96.38 364 GLY B C 1
ATOM 9182 O O . GLY B 1 364 ? -6.473 -31.375 -7.957 1 96.38 364 GLY B O 1
ATOM 9183 N N . TYR B 1 365 ? -5.984 -33.5 -7.527 1 97.31 365 TYR B N 1
ATOM 9184 C CA . TYR B 1 365 ? -6.199 -33.969 -8.898 1 97.31 365 TYR B CA 1
ATOM 9185 C C . TYR B 1 365 ? -7.672 -33.875 -9.281 1 97.31 365 TYR B C 1
ATOM 9187 O O . TYR B 1 365 ? -8.008 -33.75 -10.461 1 97.31 365 TYR B O 1
ATOM 9195 N N . TYR B 1 366 ? -8.523 -33.906 -8.297 1 98.06 366 TYR B N 1
ATOM 9196 C CA . TYR B 1 366 ? -9.953 -34.031 -8.57 1 98.06 366 TYR B CA 1
ATOM 9197 C C . TYR B 1 366 ? -10.609 -32.656 -8.625 1 98.06 366 TYR B C 1
ATOM 9199 O O . TYR B 1 366 ? -11.719 -32.5 -9.141 1 98.06 366 TYR B O 1
ATOM 9207 N N . THR B 1 367 ? -9.969 -31.594 -8.125 1 96.81 367 THR B N 1
ATOM 9208 C CA . THR B 1 367 ? -10.562 -30.266 -7.949 1 96.81 367 THR B CA 1
ATOM 9209 C C . THR B 1 367 ? -11 -29.688 -9.289 1 96.81 367 THR B C 1
ATOM 9211 O O . THR B 1 367 ? -12.055 -29.047 -9.383 1 96.81 367 THR B O 1
ATOM 9214 N N . PRO B 1 368 ? -10.289 -29.906 -10.398 1 96.81 368 PRO B N 1
ATOM 9215 C CA . PRO B 1 368 ? -10.664 -29.297 -11.672 1 96.81 368 PRO B CA 1
ATOM 9216 C C . PRO B 1 368 ? -11.992 -29.797 -12.211 1 96.81 368 PRO B C 1
ATOM 9218 O O . PRO B 1 368 ? -12.594 -29.172 -13.094 1 96.81 368 PRO B O 1
ATOM 9221 N N . LEU B 1 369 ? -12.438 -30.922 -11.734 1 97.12 369 LEU B N 1
ATOM 9222 C CA . LEU B 1 369 ? -13.711 -31.469 -12.203 1 97.12 369 LEU B CA 1
ATOM 9223 C C . LEU B 1 369 ? -14.867 -30.547 -11.836 1 97.12 369 LEU B C 1
ATOM 9225 O O . LEU B 1 369 ? -15.906 -30.562 -12.492 1 97.12 369 LEU B O 1
ATOM 9229 N N . ARG B 1 370 ? -14.648 -29.734 -10.82 1 95.88 370 ARG B N 1
ATOM 9230 C CA . ARG B 1 370 ? -15.641 -28.703 -10.5 1 95.88 370 ARG B CA 1
ATOM 9231 C C . ARG B 1 370 ? -15.789 -27.703 -11.648 1 95.88 370 ARG B C 1
ATOM 9233 O O . ARG B 1 370 ? -16.891 -27.25 -11.938 1 95.88 370 ARG B O 1
ATOM 9240 N N . ALA B 1 371 ? -14.719 -27.391 -12.227 1 92.19 371 ALA B N 1
ATOM 9241 C CA . ALA B 1 371 ? -14.727 -26.469 -13.359 1 92.19 371 ALA B CA 1
ATOM 9242 C C . ALA B 1 371 ? -15.438 -27.078 -14.562 1 92.19 371 ALA B C 1
ATOM 9244 O O . ALA B 1 371 ? -15.93 -26.359 -15.43 1 92.19 371 ALA B O 1
ATOM 9245 N N . ALA B 1 372 ? -15.477 -28.375 -14.594 1 93.5 372 ALA B N 1
ATOM 9246 C CA . ALA B 1 372 ? -16.172 -29.078 -15.672 1 93.5 372 ALA B CA 1
ATOM 9247 C C . ALA B 1 372 ? -17.656 -29.234 -15.352 1 93.5 372 ALA B C 1
ATOM 9249 O O . ALA B 1 372 ? -18.391 -29.891 -16.094 1 93.5 372 ALA B O 1
ATOM 9250 N N . GLY B 1 373 ? -18.109 -28.719 -14.227 1 93.31 373 GLY B N 1
ATOM 9251 C CA . GLY B 1 373 ? -19.531 -28.672 -13.914 1 93.31 373 GLY B CA 1
ATOM 9252 C C . GLY B 1 373 ? -19.969 -29.75 -12.945 1 93.31 373 GLY B C 1
ATOM 9253 O O . GLY B 1 373 ? -21.172 -29.953 -12.719 1 93.31 373 GLY B O 1
ATOM 9254 N N . TYR B 1 374 ? -19.078 -30.438 -12.273 1 96.88 374 TYR B N 1
ATOM 9255 C CA . TYR B 1 374 ? -19.422 -31.562 -11.406 1 96.88 374 TYR B CA 1
ATOM 9256 C C . TYR B 1 374 ? -19.438 -31.125 -9.938 1 96.88 374 TYR B C 1
ATOM 9258 O O . TYR B 1 374 ? -18.578 -30.359 -9.508 1 96.88 374 TYR B O 1
ATOM 9266 N N . ARG B 1 375 ? -20.359 -31.578 -9.227 1 97.88 375 ARG B N 1
ATOM 9267 C CA . ARG B 1 375 ? -20.25 -31.688 -7.777 1 97.88 375 ARG B CA 1
ATOM 9268 C C . ARG B 1 375 ? -19.391 -32.875 -7.395 1 97.88 375 ARG B C 1
ATOM 9270 O O . ARG B 1 375 ? -19.562 -34 -7.93 1 97.88 375 ARG B O 1
ATOM 9277 N N . LEU B 1 376 ? -18.516 -32.719 -6.527 1 98.38 376 LEU B N 1
ATOM 9278 C CA . LEU B 1 376 ? -17.594 -33.812 -6.156 1 98.38 376 LEU B CA 1
ATOM 9279 C C . LEU B 1 376 ? -18.078 -34.531 -4.898 1 98.38 376 LEU B C 1
ATOM 9281 O O . LEU B 1 376 ? -18.469 -33.875 -3.926 1 98.38 376 LEU B O 1
ATOM 9285 N N . HIS B 1 377 ? -18.141 -35.75 -4.957 1 98.25 377 HIS B N 1
ATOM 9286 C CA . HIS B 1 377 ? -18.391 -36.625 -3.807 1 98.25 377 HIS B CA 1
ATOM 9287 C C . HIS B 1 377 ? -17.188 -37.469 -3.49 1 98.25 377 HIS B C 1
ATOM 9289 O O . HIS B 1 377 ? -17.078 -38.594 -3.984 1 98.25 377 HIS B O 1
ATOM 9295 N N . PRO B 1 378 ? -16.375 -37.031 -2.584 1 97.81 378 PRO B N 1
ATOM 9296 C CA . PRO B 1 378 ? -15.125 -37.75 -2.334 1 97.81 378 PRO B CA 1
ATOM 9297 C C . PRO B 1 378 ? -15.336 -39 -1.472 1 97.81 378 PRO B C 1
ATOM 9299 O O . PRO B 1 378 ? -16.188 -39 -0.575 1 97.81 378 PRO B O 1
ATOM 9302 N N . VAL B 1 379 ? -14.594 -39.938 -1.743 1 97.31 379 VAL B N 1
ATOM 9303 C CA . VAL B 1 379 ? -14.531 -41.188 -0.994 1 97.31 379 VAL B CA 1
ATOM 9304 C C . VAL B 1 379 ? -13.094 -41.469 -0.578 1 97.31 379 VAL B C 1
ATOM 9306 O O . VAL B 1 379 ? -12.203 -41.562 -1.426 1 97.31 379 VAL B O 1
ATOM 9309 N N . PHE B 1 380 ? -12.922 -41.75 0.703 1 95.69 380 PHE B N 1
ATOM 9310 C CA . PHE B 1 380 ? -11.555 -41.812 1.196 1 95.69 380 PHE B CA 1
ATOM 9311 C C . PHE B 1 380 ? -11.242 -43.219 1.723 1 95.69 380 PHE B C 1
ATOM 9313 O O . PHE B 1 380 ? -10.109 -43.469 2.129 1 95.69 380 PHE B O 1
ATOM 9320 N N . ASP B 1 381 ? -12.312 -44.094 1.743 1 93.5 381 ASP B N 1
ATOM 9321 C CA . ASP B 1 381 ? -12.086 -45.406 2.297 1 93.5 381 ASP B CA 1
ATOM 9322 C C . ASP B 1 381 ? -12.82 -46.469 1.481 1 93.5 381 ASP B C 1
ATOM 9324 O O . ASP B 1 381 ? -13.516 -46.156 0.513 1 93.5 381 ASP B O 1
ATOM 9328 N N . THR B 1 382 ? -12.555 -47.719 1.845 1 93.69 382 THR B N 1
ATOM 9329 C CA . THR B 1 382 ? -13.164 -48.844 1.118 1 93.69 382 THR B CA 1
ATOM 9330 C C . THR B 1 382 ? -13.992 -49.688 2.057 1 93.69 382 THR B C 1
ATOM 9332 O O . THR B 1 382 ? -14.055 -50.906 1.883 1 93.69 382 THR B O 1
ATOM 9335 N N . ALA B 1 383 ? -14.531 -49.125 3.064 1 94.06 383 ALA B N 1
ATOM 9336 C CA . ALA B 1 383 ? -15.406 -49.875 3.951 1 94.06 383 ALA B CA 1
ATOM 9337 C C . ALA B 1 383 ? -16.625 -50.406 3.199 1 94.06 383 ALA B C 1
ATOM 9339 O O . ALA B 1 383 ? -17.094 -49.781 2.244 1 94.06 383 ALA B O 1
ATOM 9340 N N . PRO B 1 384 ? -17.109 -51.5 3.641 1 94.12 384 PRO B N 1
ATOM 9341 C CA . PRO B 1 384 ? -18.25 -52.125 2.938 1 94.12 384 PRO B CA 1
ATOM 9342 C C . PRO B 1 384 ? -19.438 -51.188 2.84 1 94.12 384 PRO B C 1
ATOM 9344 O O . PRO B 1 384 ? -20.125 -51.125 1.811 1 94.12 384 PRO B O 1
ATOM 9347 N N . GLU B 1 385 ? -19.688 -50.5 3.867 1 94.94 385 GLU B N 1
ATOM 9348 C CA . GLU B 1 385 ? -20.797 -49.562 3.852 1 94.94 385 GLU B CA 1
ATOM 9349 C C . GLU B 1 385 ? -20.594 -48.469 2.809 1 94.94 385 GLU B C 1
ATOM 9351 O O . GLU B 1 385 ? -21.547 -48.031 2.158 1 94.94 385 GLU B O 1
ATOM 9356 N N . THR B 1 386 ? -19.391 -48 2.676 1 96.12 386 THR B N 1
ATOM 9357 C CA . THR B 1 386 ? -19.031 -47 1.698 1 96.12 386 THR B CA 1
ATOM 9358 C C . THR B 1 386 ? -19.203 -47.5 0.277 1 96.12 386 THR B C 1
ATOM 9360 O O . THR B 1 386 ? -19.812 -46.844 -0.566 1 96.12 386 THR B O 1
ATOM 9363 N N . ILE B 1 387 ? -18.719 -48.656 0.047 1 96.19 387 ILE B N 1
ATOM 9364 C CA . ILE B 1 387 ? -18.828 -49.281 -1.266 1 96.19 387 ILE B CA 1
ATOM 9365 C C . ILE B 1 387 ? -20.297 -49.5 -1.625 1 96.19 387 ILE B C 1
ATOM 9367 O O . ILE B 1 387 ? -20.703 -49.25 -2.762 1 96.19 387 ILE B O 1
ATOM 9371 N N . ALA B 1 388 ? -21.078 -49.938 -0.625 1 96.5 388 ALA B N 1
ATOM 9372 C CA . ALA B 1 388 ? -22.5 -50.125 -0.848 1 96.5 388 ALA B CA 1
ATOM 9373 C C . ALA B 1 388 ? -23.188 -48.812 -1.222 1 96.5 388 ALA B C 1
ATOM 9375 O O . ALA B 1 388 ? -24.062 -48.812 -2.104 1 96.5 388 ALA B O 1
ATOM 9376 N N . ALA B 1 389 ? -22.844 -47.875 -0.582 1 97.31 389 ALA B N 1
ATOM 9377 C CA . ALA B 1 389 ? -23.453 -46.562 -0.841 1 97.31 389 ALA B CA 1
ATOM 9378 C C . ALA B 1 389 ? -23.109 -46.062 -2.244 1 97.31 389 ALA B C 1
ATOM 9380 O O . ALA B 1 389 ? -23.969 -45.531 -2.941 1 97.31 389 ALA B O 1
ATOM 9381 N N . ILE B 1 390 ? -21.906 -46.219 -2.674 1 97.88 390 ILE B N 1
ATOM 9382 C CA . ILE B 1 390 ? -21.484 -45.781 -4.004 1 97.88 390 ILE B CA 1
ATOM 9383 C C . ILE B 1 390 ? -22.188 -46.656 -5.062 1 97.88 390 ILE B C 1
ATOM 9385 O O . ILE B 1 390 ? -22.609 -46.125 -6.094 1 97.88 390 ILE B O 1
ATOM 9389 N N . THR B 1 391 ? -22.234 -47.906 -4.746 1 97.75 391 THR B N 1
ATOM 9390 C CA . THR B 1 391 ? -22.922 -48.812 -5.648 1 97.75 391 THR B CA 1
ATOM 9391 C C . THR B 1 391 ? -24.375 -48.375 -5.879 1 97.75 391 THR B C 1
ATOM 9393 O O . THR B 1 391 ? -24.812 -48.281 -7.023 1 97.75 391 THR B O 1
ATOM 9396 N N . THR B 1 392 ? -25.031 -48.125 -4.805 1 97.88 392 THR B N 1
ATOM 9397 C CA . THR B 1 392 ? -26.422 -47.656 -4.871 1 97.88 392 THR B CA 1
ATOM 9398 C C . THR B 1 392 ? -26.516 -46.344 -5.641 1 97.88 392 THR B C 1
ATOM 9400 O O . THR B 1 392 ? -27.438 -46.156 -6.441 1 97.88 392 THR B O 1
ATOM 9403 N N . GLY B 1 393 ? -25.594 -45.438 -5.379 1 97.94 393 GLY B N 1
ATOM 9404 C CA . GLY B 1 393 ? -25.578 -44.156 -6.066 1 97.94 393 GLY B CA 1
ATOM 9405 C C . GLY B 1 393 ? -25.359 -44.281 -7.559 1 97.94 393 GLY B C 1
ATOM 9406 O O . GLY B 1 393 ? -25.953 -43.531 -8.344 1 97.94 393 GLY B O 1
ATOM 9407 N N . LEU B 1 394 ? -24.484 -45.156 -7.973 1 97.81 394 LEU B N 1
ATOM 9408 C CA . LEU B 1 394 ? -24.25 -45.406 -9.391 1 97.81 394 LEU B CA 1
ATOM 9409 C C . LEU B 1 394 ? -25.484 -46 -10.055 1 97.81 394 LEU B C 1
ATOM 9411 O O . LEU B 1 394 ? -25.875 -45.562 -11.141 1 97.81 394 LEU B O 1
ATOM 9415 N N . ILE B 1 395 ? -26.109 -46.969 -9.391 1 97.94 395 ILE B N 1
ATOM 9416 C CA . ILE B 1 395 ? -27.266 -47.656 -9.938 1 97.94 395 ILE B CA 1
ATOM 9417 C C . ILE B 1 395 ? -28.438 -46.688 -10.047 1 97.94 395 ILE B C 1
ATOM 9419 O O . ILE B 1 395 ? -29.141 -46.656 -11.062 1 97.94 395 ILE B O 1
ATOM 9423 N N . SER B 1 396 ? -28.672 -45.812 -9.062 1 97.19 396 SER B N 1
ATOM 9424 C CA . SER B 1 396 ? -29.812 -44.906 -9.031 1 97.19 396 SER B CA 1
ATOM 9425 C C . SER B 1 396 ? -29.609 -43.75 -9.984 1 97.19 396 SER B C 1
ATOM 9427 O O . SER B 1 396 ? -30.562 -43.062 -10.336 1 97.19 396 SER B O 1
ATOM 9429 N N . GLY B 1 397 ? -28.359 -43.531 -10.312 1 96.06 397 GLY B N 1
ATOM 9430 C CA . GLY B 1 397 ? -28.078 -42.375 -11.188 1 96.06 397 GLY B CA 1
ATOM 9431 C C . GLY B 1 397 ? -27.703 -41.125 -10.43 1 96.06 397 GLY B C 1
ATOM 9432 O O . GLY B 1 397 ? -27.5 -40.062 -11.039 1 96.06 397 GLY B O 1
ATOM 9433 N N . GLU B 1 398 ? -27.656 -41.281 -9.156 1 96.5 398 GLU B N 1
ATOM 9434 C CA . GLU B 1 398 ? -27.188 -40.156 -8.352 1 96.5 398 GLU B CA 1
ATOM 9435 C C . GLU B 1 398 ? -25.812 -39.688 -8.805 1 96.5 398 GLU B C 1
ATOM 9437 O O . GLU B 1 398 ? -25.547 -38.5 -8.898 1 96.5 398 GLU B O 1
ATOM 9442 N N . PHE B 1 399 ? -24.984 -40.625 -9.031 1 98.06 399 PHE B N 1
ATOM 9443 C CA . PHE B 1 399 ? -23.672 -40.344 -9.594 1 98.06 399 PHE B CA 1
ATOM 9444 C C . PHE B 1 399 ? -23.672 -40.531 -11.102 1 98.06 399 PHE B C 1
ATOM 9446 O O . PHE B 1 399 ? -23.906 -41.656 -11.586 1 98.06 399 PHE B O 1
ATOM 9453 N N . SER B 1 400 ? -23.406 -39.5 -11.797 1 97.38 400 SER B N 1
ATOM 9454 C CA . SER B 1 400 ? -23.359 -39.562 -13.25 1 97.38 400 SER B CA 1
ATOM 9455 C C . SER B 1 400 ? -21.969 -39.969 -13.75 1 97.38 400 SER B C 1
ATOM 9457 O O . SER B 1 400 ? -21.797 -40.312 -14.914 1 97.38 400 SER B O 1
ATOM 9459 N N . ALA B 1 401 ? -21 -39.906 -12.836 1 98.31 401 ALA B N 1
ATOM 9460 C CA . ALA B 1 401 ? -19.625 -40.219 -13.211 1 98.31 401 ALA B CA 1
ATOM 9461 C C . ALA B 1 401 ? -18.859 -40.781 -12.023 1 98.31 401 ALA B C 1
ATOM 9463 O O . ALA B 1 401 ? -19.281 -40.625 -10.875 1 98.31 401 ALA B O 1
ATOM 9464 N N . LEU B 1 402 ? -17.812 -41.406 -12.305 1 98.56 402 LEU B N 1
ATOM 9465 C CA . LEU B 1 402 ? -16.859 -41.938 -11.336 1 98.56 402 LEU B CA 1
ATOM 9466 C C . LEU B 1 402 ? -15.422 -41.594 -11.734 1 98.56 402 LEU B C 1
ATOM 9468 O O . LEU B 1 402 ? -15.023 -41.812 -12.883 1 98.56 402 LEU B O 1
ATOM 9472 N N . SER B 1 403 ? -14.703 -41 -10.836 1 98.62 403 SER B N 1
ATOM 9473 C CA . SER B 1 403 ? -13.312 -40.625 -11.109 1 98.62 403 SER B CA 1
ATOM 9474 C C . SER B 1 403 ? -12.359 -41.375 -10.172 1 98.62 403 SER B C 1
ATOM 9476 O O . SER B 1 403 ? -12.648 -41.531 -8.984 1 98.62 403 SER B O 1
ATOM 9478 N N . ILE B 1 404 ? -11.219 -41.781 -10.688 1 97.88 404 ILE B N 1
ATOM 9479 C CA . ILE B 1 404 ? -10.266 -42.562 -9.914 1 97.88 404 ILE B CA 1
ATOM 9480 C C . ILE B 1 404 ? -8.852 -42.312 -10.445 1 97.88 404 ILE B C 1
ATOM 9482 O O . ILE B 1 404 ? -8.656 -42.188 -11.656 1 97.88 404 ILE B O 1
ATOM 9486 N N . PHE B 1 405 ? -7.961 -42.25 -9.516 1 96.06 405 PHE B N 1
ATOM 9487 C CA . PHE B 1 405 ? -6.559 -42.219 -9.914 1 96.06 405 PHE B CA 1
ATOM 9488 C C . PHE B 1 405 ? -6.055 -43.625 -10.242 1 96.06 405 PHE B C 1
ATOM 9490 O O . PHE B 1 405 ? -5.855 -44.438 -9.352 1 96.06 405 PHE B O 1
ATOM 9497 N N . ASN B 1 406 ? -5.879 -43.938 -11.508 1 94 406 ASN B N 1
ATOM 9498 C CA . ASN B 1 406 ? -5.387 -45.219 -12.016 1 94 406 ASN B CA 1
ATOM 9499 C C . ASN B 1 406 ? -6.117 -46.406 -11.375 1 94 406 ASN B C 1
ATOM 9501 O O . ASN B 1 406 ? -5.719 -46.875 -10.305 1 94 406 ASN B O 1
ATOM 9505 N N . PRO B 1 407 ? -7.016 -46.875 -11.93 1 94.44 407 PRO B N 1
ATOM 9506 C CA . PRO B 1 407 ? -7.824 -47.969 -11.352 1 94.44 407 PRO B CA 1
ATOM 9507 C C . PRO B 1 407 ? -7.066 -49.281 -11.266 1 94.44 407 PRO B C 1
ATOM 9509 O O . PRO B 1 407 ? -7.547 -50.25 -10.656 1 94.44 407 PRO B O 1
ATOM 9512 N N . TYR B 1 408 ? -5.867 -49.375 -11.742 1 92.25 408 TYR B N 1
ATOM 9513 C CA . TYR B 1 408 ? -5.141 -50.625 -11.828 1 92.25 408 TYR B CA 1
ATOM 9514 C C . TYR B 1 408 ? -4.051 -50.719 -10.766 1 92.25 408 TYR B C 1
ATOM 9516 O O . TYR B 1 408 ? -3.332 -51.719 -10.664 1 92.25 408 TYR B O 1
ATOM 9524 N N . MET B 1 409 ? -3.945 -49.719 -10.055 1 88.25 409 MET B N 1
ATOM 9525 C CA . MET B 1 409 ? -3 -49.75 -8.938 1 88.25 409 MET B CA 1
ATOM 9526 C C . MET B 1 409 ? -3.447 -50.75 -7.875 1 88.25 409 MET B C 1
ATOM 9528 O O . MET B 1 409 ? -4.641 -50.875 -7.586 1 88.25 409 MET B O 1
ATOM 9532 N N . LYS B 1 410 ? -2.496 -51.312 -7.23 1 84.12 410 LYS B N 1
ATOM 9533 C CA . LYS B 1 410 ? -2.783 -52.312 -6.195 1 84.12 410 LYS B CA 1
ATOM 9534 C C . LYS B 1 410 ? -3.576 -51.688 -5.047 1 84.12 410 LYS B C 1
ATOM 9536 O O . LYS B 1 410 ? -4.496 -52.312 -4.512 1 84.12 410 LYS B O 1
ATOM 9541 N N . SER B 1 411 ? -3.234 -50.531 -4.703 1 85.62 411 SER B N 1
ATOM 9542 C CA . SER B 1 411 ? -3.889 -49.875 -3.588 1 85.62 411 SER B CA 1
ATOM 9543 C C . SER B 1 411 ? -5.355 -49.562 -3.9 1 85.62 411 SER B C 1
ATOM 9545 O O . SER B 1 411 ? -6.164 -49.406 -2.988 1 85.62 411 SER B O 1
ATOM 9547 N N . HIS B 1 412 ? -5.738 -49.562 -5.203 1 90.88 412 HIS B N 1
ATOM 9548 C CA . HIS B 1 412 ? -7.09 -49.219 -5.617 1 90.88 412 HIS B CA 1
ATOM 9549 C C . HIS B 1 412 ? -7.883 -50.438 -6.039 1 90.88 412 HIS B C 1
ATOM 9551 O O . HIS B 1 412 ? -8.992 -50.312 -6.57 1 90.88 412 HIS B O 1
ATOM 9557 N N . ALA B 1 413 ? -7.34 -51.594 -5.805 1 88.75 413 ALA B N 1
ATOM 9558 C CA . ALA B 1 413 ? -7.918 -52.844 -6.273 1 88.75 413 ALA B CA 1
ATOM 9559 C C . ALA B 1 413 ? -9.352 -53 -5.777 1 88.75 413 ALA B C 1
ATOM 9561 O O . ALA B 1 413 ? -10.203 -53.531 -6.488 1 88.75 413 ALA B O 1
ATOM 9562 N N . GLN B 1 414 ? -9.586 -52.531 -4.613 1 90.56 414 GLN B N 1
ATOM 9563 C CA . GLN B 1 414 ? -10.906 -52.719 -4.012 1 90.56 414 GLN B CA 1
ATOM 9564 C C . GLN B 1 414 ? -11.953 -51.844 -4.723 1 90.56 414 GLN B C 1
ATOM 9566 O O . GLN B 1 414 ? -13.148 -52.125 -4.625 1 90.56 414 GLN B O 1
ATOM 9571 N N . PHE B 1 415 ? -11.57 -50.875 -5.445 1 95 415 PHE B N 1
ATOM 9572 C CA . PHE B 1 415 ? -12.484 -50 -6.156 1 95 415 PHE B CA 1
ATOM 9573 C C . PHE B 1 415 ? -12.805 -50.562 -7.539 1 95 415 PHE B C 1
ATOM 9575 O O . PHE B 1 415 ? -13.711 -50.062 -8.219 1 95 415 PHE B O 1
ATOM 9582 N N . LYS B 1 416 ? -12.07 -51.531 -7.988 1 93.69 416 LYS B N 1
ATOM 9583 C CA . LYS B 1 416 ? -12.18 -52.062 -9.352 1 93.69 416 LYS B CA 1
ATOM 9584 C C . LYS B 1 416 ? -13.625 -52.406 -9.688 1 93.69 416 LYS B C 1
ATOM 9586 O O . LYS B 1 416 ? -14.094 -52.156 -10.797 1 93.69 416 LYS B O 1
ATOM 9591 N N . GLN B 1 417 ? -14.289 -53.062 -8.781 1 94.69 417 GLN B N 1
ATOM 9592 C CA . GLN B 1 417 ? -15.672 -53.438 -9 1 94.69 417 GLN B CA 1
ATOM 9593 C C . GLN B 1 417 ? -16.562 -52.25 -9.289 1 94.69 417 GLN B C 1
ATOM 9595 O O . GLN B 1 417 ? -17.5 -52.312 -10.086 1 94.69 417 GLN B O 1
ATOM 9600 N N . LEU B 1 418 ? -16.312 -51.188 -8.625 1 97.12 418 LEU B N 1
ATOM 9601 C CA . LEU B 1 418 ? -17.094 -49.969 -8.836 1 97.12 418 LEU B CA 1
ATOM 9602 C C . LEU B 1 418 ? -16.828 -49.375 -10.227 1 97.12 418 LEU B C 1
ATOM 9604 O O . LEU B 1 418 ? -17.75 -48.906 -10.883 1 97.12 418 LEU B O 1
ATOM 9608 N N . VAL B 1 419 ? -15.602 -49.438 -10.664 1 97.56 419 VAL B N 1
ATOM 9609 C CA . VAL B 1 419 ? -15.234 -48.969 -11.992 1 97.56 419 VAL B CA 1
ATOM 9610 C C . VAL B 1 419 ? -15.945 -49.812 -13.055 1 97.56 419 VAL B C 1
ATOM 9612 O O . VAL B 1 419 ? -16.516 -49.25 -14.008 1 97.56 419 VAL B O 1
ATOM 9615 N N . LEU B 1 420 ? -15.953 -51.094 -12.883 1 97.06 420 LEU B N 1
ATOM 9616 C CA . LEU B 1 420 ? -16.625 -52 -13.82 1 97.06 420 LEU B CA 1
ATOM 9617 C C . LEU B 1 420 ? -18.125 -51.75 -13.852 1 97.06 420 LEU B C 1
ATOM 9619 O O . LEU B 1 420 ? -18.734 -51.719 -14.922 1 97.06 420 LEU B O 1
ATOM 9623 N N . LEU B 1 421 ? -18.656 -51.562 -12.688 1 97.31 421 LEU B N 1
ATOM 9624 C CA . LEU B 1 421 ? -20.078 -51.281 -12.594 1 97.31 421 LEU B CA 1
ATOM 9625 C C . LEU B 1 421 ? -20.422 -50 -13.328 1 97.31 421 LEU B C 1
ATOM 9627 O O . LEU B 1 421 ? -21.406 -49.938 -14.062 1 97.31 421 LEU B O 1
ATOM 9631 N N . ALA B 1 422 ? -19.672 -48.938 -13.094 1 98.25 422 ALA B N 1
ATOM 9632 C CA . ALA B 1 422 ? -19.891 -47.656 -13.75 1 98.25 422 ALA B CA 1
ATOM 9633 C C . ALA B 1 422 ? -19.875 -47.812 -15.266 1 98.25 422 ALA B C 1
ATOM 9635 O O . ALA B 1 422 ? -20.734 -47.25 -15.961 1 98.25 422 ALA B O 1
ATOM 9636 N N . ARG B 1 423 ? -18.938 -48.562 -15.789 1 97.19 423 ARG B N 1
ATOM 9637 C CA . ARG B 1 423 ? -18.844 -48.781 -17.219 1 97.19 423 ARG B CA 1
ATOM 9638 C C . ARG B 1 423 ? -20.062 -49.562 -17.734 1 97.19 423 ARG B C 1
ATOM 9640 O O . ARG B 1 423 ? -20.625 -49.219 -18.781 1 97.19 423 ARG B O 1
ATOM 9647 N N . ASP B 1 424 ? -20.422 -50.531 -17 1 97.62 424 ASP B N 1
ATOM 9648 C CA . ASP B 1 424 ? -21.578 -51.344 -17.375 1 97.62 424 ASP B CA 1
ATOM 9649 C C . ASP B 1 424 ? -22.844 -50.5 -17.438 1 97.62 424 ASP B C 1
ATOM 9651 O O . ASP B 1 424 ? -23.703 -50.75 -18.297 1 97.62 424 ASP B O 1
ATOM 9655 N N . LEU B 1 425 ? -22.953 -49.594 -16.531 1 97.56 425 LEU B N 1
ATOM 9656 C CA . LEU B 1 425 ? -24.156 -48.781 -16.422 1 97.56 425 LEU B CA 1
ATOM 9657 C C . LEU B 1 425 ? -24.078 -47.594 -17.391 1 97.56 425 LEU B C 1
ATOM 9659 O O . LEU B 1 425 ? -25.031 -46.812 -17.484 1 97.56 425 LEU B O 1
ATOM 9663 N N . GLY B 1 426 ? -22.984 -47.438 -18.062 1 96.44 426 GLY B N 1
ATOM 9664 C CA . GLY B 1 426 ? -22.828 -46.344 -19.016 1 96.44 426 GLY B CA 1
ATOM 9665 C C . GLY B 1 426 ? -22.516 -45 -18.344 1 96.44 426 GLY B C 1
ATOM 9666 O O . GLY B 1 426 ? -22.766 -43.969 -18.922 1 96.44 426 GLY B O 1
ATOM 9667 N N . ARG B 1 427 ? -22.141 -45.031 -17.047 1 97.5 427 ARG B N 1
ATOM 9668 C CA . ARG B 1 427 ? -21.688 -43.812 -16.375 1 97.5 427 ARG B CA 1
ATOM 9669 C C . ARG B 1 427 ? -20.312 -43.375 -16.906 1 97.5 427 ARG B C 1
ATOM 9671 O O . ARG B 1 427 ? -19.531 -44.219 -17.359 1 97.5 427 ARG B O 1
ATOM 9678 N N . GLU B 1 428 ? -20.094 -42.094 -16.906 1 96.75 428 GLU B N 1
ATOM 9679 C CA . GLU B 1 428 ? -18.781 -41.594 -17.312 1 96.75 428 GLU B CA 1
ATOM 9680 C C . GLU B 1 428 ? -17.688 -42.031 -16.344 1 96.75 428 GLU B C 1
ATOM 9682 O O . GLU B 1 428 ? -17.828 -41.875 -15.133 1 96.75 428 GLU B O 1
ATOM 9687 N N . VAL B 1 429 ? -16.656 -42.688 -16.828 1 98.06 429 VAL B N 1
ATOM 9688 C CA . VAL B 1 429 ? -15.5 -43.031 -16.016 1 98.06 429 VAL B CA 1
ATOM 9689 C C . VAL B 1 429 ? -14.328 -42.125 -16.344 1 98.06 429 VAL B C 1
ATOM 9691 O O . VAL B 1 429 ? -13.914 -42.031 -17.5 1 98.06 429 VAL B O 1
ATOM 9694 N N . ILE B 1 430 ? -13.836 -41.406 -15.352 1 98.44 430 ILE B N 1
ATOM 9695 C CA . ILE B 1 430 ? -12.742 -40.438 -15.508 1 98.44 430 ILE B CA 1
ATOM 9696 C C . ILE B 1 430 ? -11.5 -40.969 -14.789 1 98.44 430 ILE B C 1
ATOM 9698 O O . ILE B 1 430 ? -11.383 -40.844 -13.57 1 98.44 430 ILE B O 1
ATOM 9702 N N . VAL B 1 431 ? -10.531 -41.406 -15.562 1 98.06 431 VAL B N 1
ATOM 9703 C CA . VAL B 1 431 ? -9.281 -41.906 -15.023 1 98.06 431 VAL B CA 1
ATOM 9704 C C . VAL B 1 431 ? -8.227 -40.812 -15.023 1 98.06 431 VAL B C 1
ATOM 9706 O O . VAL B 1 431 ? -8.047 -40.125 -16.016 1 98.06 431 VAL B O 1
ATOM 9709 N N . ILE B 1 432 ? -7.605 -40.625 -13.859 1 97.94 432 ILE B N 1
ATOM 9710 C CA . ILE B 1 432 ? -6.5 -39.688 -13.727 1 97.94 432 ILE B CA 1
ATOM 9711 C C . ILE B 1 432 ? -5.18 -40.469 -13.625 1 97.94 432 ILE B C 1
ATOM 9713 O O . ILE B 1 432 ? -5.074 -41.438 -12.883 1 97.94 432 ILE B O 1
ATOM 9717 N N . GLU B 1 433 ? -4.227 -40.062 -14.375 1 95.88 433 GLU B N 1
ATOM 9718 C CA . GLU B 1 433 ? -2.906 -40.688 -14.336 1 95.88 433 GLU B CA 1
ATOM 9719 C C . GLU B 1 433 ? -1.817 -39.656 -14.711 1 95.88 433 GLU B C 1
ATOM 9721 O O . GLU B 1 433 ? -2.098 -38.656 -15.344 1 95.88 433 GLU B O 1
ATOM 9726 N N . ARG B 1 434 ? -0.661 -39.906 -14.227 1 93.69 434 ARG B N 1
ATOM 9727 C CA . ARG B 1 434 ? 0.484 -39.062 -14.539 1 93.69 434 ARG B CA 1
ATOM 9728 C C . ARG B 1 434 ? 0.908 -39.25 -15.992 1 93.69 434 ARG B C 1
ATOM 9730 O O . ARG B 1 434 ? 0.869 -40.344 -16.531 1 93.69 434 ARG B O 1
ATOM 9737 N N . GLY B 1 435 ? 1.296 -38.156 -16.562 1 94.25 435 GLY B N 1
ATOM 9738 C CA . GLY B 1 435 ? 1.813 -38.188 -17.922 1 94.25 435 GLY B CA 1
ATOM 9739 C C . GLY B 1 435 ? 3.287 -38.562 -17.984 1 94.25 435 GLY B C 1
ATOM 9740 O O . GLY B 1 435 ? 3.959 -38.625 -16.953 1 94.25 435 GLY B O 1
ATOM 9741 N N . ALA B 1 436 ? 3.762 -38.719 -19.219 1 94.19 436 ALA B N 1
ATOM 9742 C CA . ALA B 1 436 ? 5.152 -39.094 -19.438 1 94.19 436 ALA B CA 1
ATOM 9743 C C . ALA B 1 436 ? 6.051 -37.875 -19.547 1 94.19 436 ALA B C 1
ATOM 9745 O O . ALA B 1 436 ? 7.258 -38 -19.766 1 94.19 436 ALA B O 1
ATOM 9746 N N . LEU B 1 437 ? 5.469 -36.688 -19.375 1 94.44 437 LEU B N 1
ATOM 9747 C CA . LEU B 1 437 ? 6.223 -35.469 -19.359 1 94.44 437 LEU B CA 1
ATOM 9748 C C . LEU B 1 437 ? 6.184 -34.812 -17.984 1 94.44 437 LEU B C 1
ATOM 9750 O O . LEU B 1 437 ? 5.227 -35 -17.234 1 94.44 437 LEU B O 1
ATOM 9754 N N . PRO B 1 438 ? 7.242 -34.094 -17.672 1 91 438 PRO B N 1
ATOM 9755 C CA . PRO B 1 438 ? 7.281 -33.469 -16.344 1 91 438 PRO B CA 1
ATOM 9756 C C . PRO B 1 438 ? 6.094 -32.562 -16.094 1 91 438 PRO B C 1
ATOM 9758 O O . PRO B 1 438 ? 5.723 -31.766 -16.969 1 91 438 PRO B O 1
ATOM 9761 N N . GLY B 1 439 ? 5.5 -32.719 -14.875 1 91.06 439 GLY B N 1
ATOM 9762 C CA . GLY B 1 439 ? 4.43 -31.844 -14.445 1 91.06 439 GLY B CA 1
ATOM 9763 C C . GLY B 1 439 ? 3.125 -32.062 -15.18 1 91.06 439 GLY B C 1
ATOM 9764 O O . GLY B 1 439 ? 2.311 -31.156 -15.32 1 91.06 439 GLY B O 1
ATOM 9765 N N . THR B 1 440 ? 2.943 -33.25 -15.773 1 95.31 440 THR B N 1
ATOM 9766 C CA . THR B 1 440 ? 1.731 -33.5 -16.547 1 95.31 440 THR B CA 1
ATOM 9767 C C . THR B 1 440 ? 0.92 -34.625 -15.938 1 95.31 440 THR B C 1
ATOM 9769 O O . THR B 1 440 ? 1.476 -35.5 -15.281 1 95.31 440 THR B O 1
ATOM 9772 N N . ILE B 1 441 ? -0.321 -34.531 -16.062 1 96.69 441 ILE B N 1
ATOM 9773 C CA . ILE B 1 441 ? -1.313 -35.562 -15.766 1 96.69 441 ILE B CA 1
ATOM 9774 C C . ILE B 1 441 ? -2.352 -35.625 -16.875 1 96.69 441 ILE B C 1
ATOM 9776 O O . ILE B 1 441 ? -2.359 -34.75 -17.766 1 96.69 441 ILE B O 1
ATOM 9780 N N . TYR B 1 442 ? -3.127 -36.594 -16.906 1 97.62 442 TYR B N 1
ATOM 9781 C CA . TYR B 1 442 ? -4.211 -36.594 -17.875 1 97.62 442 TYR B CA 1
ATOM 9782 C C . TYR B 1 442 ? -5.488 -37.188 -17.281 1 97.62 442 TYR B C 1
ATOM 9784 O O . TYR B 1 442 ? -5.434 -37.938 -16.297 1 97.62 442 TYR B O 1
ATOM 9792 N N . TYR B 1 443 ? -6.551 -36.688 -17.734 1 98.25 443 TYR B N 1
ATOM 9793 C CA . TYR B 1 443 ? -7.902 -37.188 -17.5 1 98.25 443 TYR B CA 1
ATOM 9794 C C . TYR B 1 443 ? -8.453 -37.875 -18.734 1 98.25 443 TYR B C 1
ATOM 9796 O O . TYR B 1 443 ? -8.445 -37.312 -19.828 1 98.25 443 TYR B O 1
ATOM 9804 N N . ASP B 1 444 ? -8.852 -39.125 -18.562 1 97.81 444 ASP B N 1
ATOM 9805 C CA . ASP B 1 444 ? -9.344 -39.875 -19.719 1 97.81 444 ASP B CA 1
ATOM 9806 C C . ASP B 1 444 ? -10.234 -41.031 -19.266 1 97.81 444 ASP B C 1
ATOM 9808 O O . ASP B 1 444 ? -10.477 -41.219 -18.062 1 97.81 444 ASP B O 1
ATOM 9812 N N . GLU B 1 445 ? -10.766 -41.688 -20.234 1 96.69 445 GLU B N 1
ATOM 9813 C CA . GLU B 1 445 ? -11.656 -42.812 -19.906 1 96.69 445 GLU B CA 1
ATOM 9814 C C . GLU B 1 445 ? -10.883 -44 -19.391 1 96.69 445 GLU B C 1
ATOM 9816 O O . GLU B 1 445 ? -11.453 -44.875 -18.734 1 96.69 445 GLU B O 1
ATOM 9821 N N . ASP B 1 446 ? -9.617 -44.062 -19.719 1 96.56 446 ASP B N 1
ATOM 9822 C CA . ASP B 1 446 ? -8.703 -45.094 -19.234 1 96.56 446 ASP B CA 1
ATOM 9823 C C . ASP B 1 446 ? -7.258 -44.625 -19.281 1 96.56 446 ASP B C 1
ATOM 9825 O O . ASP B 1 446 ? -6.992 -43.469 -19.641 1 96.56 446 ASP B O 1
ATOM 9829 N N . VAL B 1 447 ? -6.363 -45.469 -18.812 1 95.88 447 VAL B N 1
ATOM 9830 C CA . VAL B 1 447 ? -4.945 -45.156 -18.859 1 95.88 447 VAL B CA 1
ATOM 9831 C C . VAL B 1 447 ? -4.484 -45.062 -20.312 1 95.88 447 VAL B C 1
ATOM 9833 O O . VAL B 1 447 ? -5.105 -45.656 -21.203 1 95.88 447 VAL B O 1
ATOM 9836 N N . ALA B 1 448 ? -3.418 -44.375 -20.594 1 95.5 448 ALA B N 1
ATOM 9837 C CA . ALA B 1 448 ? -2.918 -44.094 -21.938 1 95.5 448 ALA B CA 1
ATOM 9838 C C . ALA B 1 448 ? -2.656 -45.375 -22.703 1 95.5 448 ALA B C 1
ATOM 9840 O O . ALA B 1 448 ? -2.83 -45.438 -23.922 1 95.5 448 ALA B O 1
ATOM 9841 N N . TYR B 1 449 ? -2.338 -46.469 -22.031 1 93.81 449 TYR B N 1
ATOM 9842 C CA . TYR B 1 449 ? -1.986 -47.75 -22.641 1 93.81 449 TYR B CA 1
ATOM 9843 C C . TYR B 1 449 ? -3.223 -48.438 -23.188 1 93.81 449 TYR B C 1
ATOM 9845 O O . TYR B 1 449 ? -3.111 -49.344 -24.016 1 93.81 449 TYR B O 1
ATOM 9853 N N . ASN B 1 450 ? -4.312 -48.031 -22.75 1 94.38 450 ASN B N 1
ATOM 9854 C CA . ASN B 1 450 ? -5.527 -48.75 -23.125 1 94.38 450 ASN B CA 1
ATOM 9855 C C . ASN B 1 450 ? -6.562 -47.812 -23.75 1 94.38 450 ASN B C 1
ATOM 9857 O O . ASN B 1 450 ? -7.512 -48.281 -24.391 1 94.38 450 ASN B O 1
ATOM 9861 N N . SER B 1 451 ? -6.449 -46.562 -23.672 1 95.25 451 SER B N 1
ATOM 9862 C CA . SER B 1 451 ? -7.441 -45.625 -24.141 1 95.25 451 SER B CA 1
ATOM 9863 C C . SER B 1 451 ? -7.301 -45.375 -25.656 1 95.25 451 SER B C 1
ATOM 9865 O O . SER B 1 451 ? -6.203 -45.125 -26.141 1 95.25 451 SER B O 1
ATOM 9867 N N . PRO B 1 452 ? -8.375 -45.344 -26.344 1 94.62 452 PRO B N 1
ATOM 9868 C CA . PRO B 1 452 ? -8.32 -45.031 -27.781 1 94.62 452 PRO B CA 1
ATOM 9869 C C . PRO B 1 452 ? -7.926 -43.594 -28.062 1 94.62 452 PRO B C 1
ATOM 9871 O O . PRO B 1 452 ? -7.5 -43.281 -29.172 1 94.62 452 PRO B O 1
ATOM 9874 N N . ASN B 1 453 ? -8.078 -42.781 -27.094 1 95.69 453 ASN B N 1
ATOM 9875 C CA . ASN B 1 453 ? -7.75 -41.375 -27.266 1 95.69 453 ASN B CA 1
ATOM 9876 C C . ASN B 1 453 ? -6.254 -41.156 -27.469 1 95.69 453 ASN B C 1
ATOM 9878 O O . ASN B 1 453 ? -5.832 -40.125 -27.969 1 95.69 453 ASN B O 1
ATOM 9882 N N . PHE B 1 454 ? -5.48 -42.156 -27.109 1 96.19 454 PHE B N 1
ATOM 9883 C CA . PHE B 1 454 ? -4.035 -42.094 -27.266 1 96.19 454 PHE B CA 1
ATOM 9884 C C . PHE B 1 454 ? -3.576 -42.875 -28.484 1 96.19 454 PHE B C 1
ATOM 9886 O O . PHE B 1 454 ? -2.383 -43.125 -28.641 1 96.19 454 PHE B O 1
ATOM 9893 N N . SER B 1 455 ? -4.477 -43.156 -29.391 1 95.56 455 SER B N 1
ATOM 9894 C CA . SER B 1 455 ? -4.172 -44 -30.547 1 95.56 455 SER B CA 1
ATOM 9895 C C . SER B 1 455 ? -3.424 -43.25 -31.625 1 95.56 455 SER B C 1
ATOM 9897 O O . SER B 1 455 ? -3.547 -42 -31.719 1 95.56 455 SER B O 1
ATOM 9899 N N . GLU B 1 456 ? -2.643 -44 -32.375 1 96.19 456 GLU B N 1
ATOM 9900 C CA . GLU B 1 456 ? -1.93 -43.438 -33.5 1 96.19 456 GLU B CA 1
ATOM 9901 C C . GLU B 1 456 ? -2.9 -42.844 -34.531 1 96.19 456 GLU B C 1
ATOM 9903 O O . GLU B 1 456 ? -2.625 -41.812 -35.125 1 96.19 456 GLU B O 1
ATOM 9908 N N . GLU B 1 457 ? -3.994 -43.469 -34.75 1 96.12 457 GLU B N 1
ATOM 9909 C CA . GLU B 1 457 ? -5 -43 -35.688 1 96.12 457 GLU B CA 1
ATOM 9910 C C . GLU B 1 457 ? -5.488 -41.594 -35.312 1 96.12 457 GLU B C 1
ATOM 9912 O O . GLU B 1 457 ? -5.602 -40.719 -36.188 1 96.12 457 GLU B O 1
ATOM 9917 N N . ARG B 1 458 ? -5.754 -41.406 -34.062 1 96.19 458 ARG B N 1
ATOM 9918 C CA . ARG B 1 458 ? -6.219 -40.125 -33.594 1 96.19 458 ARG B CA 1
ATOM 9919 C C . ARG B 1 458 ? -5.121 -39.062 -33.75 1 96.19 458 ARG B C 1
ATOM 9921 O O . ARG B 1 458 ? -5.395 -37.906 -34.094 1 96.19 458 ARG B O 1
ATOM 9928 N N . PHE B 1 459 ? -3.928 -39.438 -33.406 1 96.94 459 PHE B N 1
ATOM 9929 C CA . PHE B 1 459 ? -2.791 -38.531 -33.562 1 96.94 459 PHE B CA 1
ATOM 9930 C C . PHE B 1 459 ? -2.645 -38.062 -35.031 1 96.94 459 PHE B C 1
ATOM 9932 O O . PHE B 1 459 ? -2.447 -36.875 -35.281 1 96.94 459 PHE B O 1
ATOM 9939 N N . LEU B 1 460 ? -2.76 -38.969 -35.969 1 96.56 460 LEU B N 1
ATOM 9940 C CA . LEU B 1 460 ? -2.555 -38.688 -37.375 1 96.56 460 LEU B CA 1
ATOM 9941 C C . LEU B 1 460 ? -3.635 -37.75 -37.906 1 96.56 460 LEU B C 1
ATOM 9943 O O . LEU B 1 460 ? -3.387 -36.969 -38.812 1 96.56 460 LEU B O 1
ATOM 9947 N N . GLN B 1 461 ? -4.742 -37.75 -37.25 1 96.19 461 GLN B N 1
ATOM 9948 C CA . GLN B 1 461 ? -5.867 -36.938 -37.719 1 96.19 461 GLN B CA 1
ATOM 9949 C C . GLN B 1 461 ? -5.809 -35.531 -37.094 1 96.19 461 GLN B C 1
ATOM 9951 O O . GLN B 1 461 ? -6.461 -34.625 -37.594 1 96.19 461 GLN B O 1
ATOM 9956 N N . GLU B 1 462 ? -5.059 -35.406 -36.125 1 95.5 462 GLU B N 1
ATOM 9957 C CA . GLU B 1 462 ? -5.051 -34.156 -35.375 1 95.5 462 GLU B CA 1
ATOM 9958 C C . GLU B 1 462 ? -4.324 -33.062 -36.156 1 95.5 462 GLU B C 1
ATOM 9960 O O . GLU B 1 462 ? -3.342 -33.344 -36.875 1 95.5 462 GLU B O 1
ATOM 9965 N N . GLN B 1 463 ? -4.891 -31.812 -36.062 1 96 463 GLN B N 1
ATOM 9966 C CA . GLN B 1 463 ? -4.262 -30.641 -36.656 1 96 463 GLN B CA 1
ATOM 9967 C C . GLN B 1 463 ? -3.82 -29.656 -35.562 1 96 463 GLN B C 1
ATOM 9969 O O . GLN B 1 463 ? -4.492 -29.5 -34.562 1 96 463 GLN B O 1
ATOM 9974 N N . PHE B 1 464 ? -2.664 -29.047 -35.812 1 96.81 464 PHE B N 1
ATOM 9975 C CA . PHE B 1 464 ? -2.121 -28.062 -34.844 1 96.81 464 PHE B CA 1
ATOM 9976 C C . PHE B 1 464 ? -1.889 -26.719 -35.531 1 96.81 464 PHE B C 1
ATOM 9978 O O . PHE B 1 464 ? -1.486 -26.672 -36.688 1 96.81 464 PHE B O 1
ATOM 9985 N N . SER B 1 465 ? -2.176 -25.641 -34.875 1 95.5 465 SER B N 1
ATOM 9986 C CA . SER B 1 465 ? -1.888 -24.312 -35.375 1 95.5 465 SER B CA 1
ATOM 9987 C C . SER B 1 465 ? -0.389 -24.031 -35.375 1 95.5 465 SER B C 1
ATOM 9989 O O . SER B 1 465 ? 0.383 -24.734 -34.75 1 95.5 465 SER B O 1
ATOM 9991 N N . ASP B 1 466 ? 0.007 -22.984 -36.094 1 94.75 466 ASP B N 1
ATOM 9992 C CA . ASP B 1 466 ? 1.406 -22.562 -36.125 1 94.75 466 ASP B CA 1
ATOM 9993 C C . ASP B 1 466 ? 1.884 -22.156 -34.719 1 94.75 466 ASP B C 1
ATOM 9995 O O . ASP B 1 466 ? 3.031 -22.406 -34.344 1 94.75 466 ASP B O 1
ATOM 9999 N N . ASP B 1 467 ? 1.008 -21.578 -34.031 1 90.69 467 ASP B N 1
ATOM 10000 C CA . ASP B 1 467 ? 1.36 -21.141 -32.688 1 90.69 467 ASP B CA 1
ATOM 10001 C C . ASP B 1 467 ? 1.605 -22.344 -31.766 1 90.69 467 ASP B C 1
ATOM 10003 O O . ASP B 1 467 ? 2.539 -22.328 -30.953 1 90.69 467 ASP B O 1
ATOM 10007 N N . GLU B 1 468 ? 0.822 -23.297 -31.859 1 94.06 468 GLU B N 1
ATOM 10008 C CA . GLU B 1 468 ? 0.993 -24.5 -31.062 1 94.06 468 GLU B CA 1
ATOM 10009 C C . GLU B 1 468 ? 2.318 -25.188 -31.375 1 94.06 468 GLU B C 1
ATOM 10011 O O . GLU B 1 468 ? 3.006 -25.672 -30.469 1 94.06 468 GLU B O 1
ATOM 10016 N N . LEU B 1 469 ? 2.607 -25.219 -32.625 1 96.06 469 LEU B N 1
ATOM 10017 C CA . LEU B 1 469 ? 3.855 -25.844 -33.031 1 96.06 469 LEU B CA 1
ATOM 10018 C C . LEU B 1 469 ? 5.059 -25.047 -32.531 1 96.06 469 LEU B C 1
ATOM 10020 O O . LEU B 1 469 ? 6.059 -25.625 -32.125 1 96.06 469 LEU B O 1
ATOM 10024 N N . ALA B 1 470 ? 4.914 -23.781 -32.656 1 92.81 470 ALA B N 1
ATOM 10025 C CA . ALA B 1 470 ? 5.984 -22.938 -32.125 1 92.81 470 ALA B CA 1
ATOM 10026 C C . ALA B 1 470 ? 6.176 -23.141 -30.641 1 92.81 470 ALA B C 1
ATOM 10028 O O . ALA B 1 470 ? 7.305 -23.234 -30.156 1 92.81 470 ALA B O 1
ATOM 10029 N N . ASP B 1 471 ? 5.109 -23.203 -29.906 1 91.06 471 ASP B N 1
ATOM 10030 C CA . ASP B 1 471 ? 5.164 -23.438 -28.469 1 91.06 471 ASP B CA 1
ATOM 10031 C C . ASP B 1 471 ? 5.758 -24.797 -28.156 1 91.06 471 ASP B C 1
ATOM 10033 O O . ASP B 1 471 ? 6.473 -24.969 -27.172 1 91.06 471 ASP B O 1
ATOM 10037 N N . SER B 1 472 ? 5.473 -25.719 -28.953 1 95.38 472 SER B N 1
ATOM 10038 C CA . SER B 1 472 ? 6.016 -27.062 -28.781 1 95.38 472 SER B CA 1
ATOM 10039 C C . SER B 1 472 ? 7.527 -27.078 -28.984 1 95.38 472 SER B C 1
ATOM 10041 O O . SER B 1 472 ? 8.25 -27.797 -28.281 1 95.38 472 SER B O 1
ATOM 10043 N N . ARG B 1 473 ? 7.949 -26.328 -29.969 1 94.88 473 ARG B N 1
ATOM 10044 C CA . ARG B 1 473 ? 9.383 -26.219 -30.188 1 94.88 473 ARG B CA 1
ATOM 10045 C C . ARG B 1 473 ? 10.078 -25.625 -28.953 1 94.88 473 ARG B C 1
ATOM 10047 O O . ARG B 1 473 ? 11.125 -26.109 -28.531 1 94.88 473 ARG B O 1
ATOM 10054 N N . SER B 1 474 ? 9.461 -24.609 -28.469 1 89.88 474 SER B N 1
ATOM 10055 C CA . SER B 1 474 ? 10 -23.984 -27.266 1 89.88 474 SER B CA 1
ATOM 10056 C C . SER B 1 474 ? 10 -24.969 -26.094 1 89.88 474 SER B C 1
ATOM 10058 O O . SER B 1 474 ? 10.938 -24.969 -25.281 1 89.88 474 SER B O 1
ATOM 10060 N N . TYR B 1 475 ? 8.984 -25.703 -25.969 1 92.12 475 TYR B N 1
ATOM 10061 C CA . TYR B 1 475 ? 8.883 -26.688 -24.906 1 92.12 475 TYR B CA 1
ATOM 10062 C C . TYR B 1 475 ? 9.992 -27.719 -25.016 1 92.12 475 TYR B C 1
ATOM 10064 O O . TYR B 1 475 ? 10.609 -28.109 -24.016 1 92.12 475 TYR B O 1
ATOM 10072 N N . ILE B 1 476 ? 10.211 -28.156 -26.188 1 95.44 476 ILE B N 1
ATOM 10073 C CA . ILE B 1 476 ? 11.234 -29.172 -26.438 1 95.44 476 ILE B CA 1
ATOM 10074 C C . ILE B 1 476 ? 12.609 -28.625 -26.031 1 95.44 476 ILE B C 1
ATOM 10076 O O . ILE B 1 476 ? 13.398 -29.328 -25.406 1 95.44 476 ILE B O 1
ATOM 10080 N N . GLU B 1 477 ? 12.805 -27.438 -26.391 1 92.19 477 GLU B N 1
ATOM 10081 C CA . GLU B 1 477 ? 14.078 -26.812 -26.031 1 92.19 477 GLU B CA 1
ATOM 10082 C C . GLU B 1 477 ? 14.242 -26.719 -24.516 1 92.19 477 GLU B C 1
ATOM 10084 O O . GLU B 1 477 ? 15.32 -26.984 -23.984 1 92.19 477 GLU B O 1
ATOM 10089 N N . GLU B 1 478 ? 13.227 -26.391 -23.906 1 87.44 478 GLU B N 1
ATOM 10090 C CA . GLU B 1 478 ? 13.25 -26.328 -22.453 1 87.44 478 GLU B CA 1
ATOM 10091 C C . GLU B 1 478 ? 13.469 -27.703 -21.828 1 87.44 478 GLU B C 1
ATOM 10093 O O . GLU B 1 478 ? 14.195 -27.844 -20.844 1 87.44 478 GLU B O 1
ATOM 10098 N N . LEU B 1 479 ? 12.805 -28.609 -22.344 1 91.56 479 LEU B N 1
ATOM 10099 C CA . LEU B 1 479 ? 12.922 -29.984 -21.875 1 91.56 479 LEU B CA 1
ATOM 10100 C C . LEU B 1 479 ? 14.359 -30.484 -22 1 91.56 479 LEU B C 1
ATOM 10102 O O . LEU B 1 479 ? 14.891 -31.109 -21.094 1 91.56 479 LEU B O 1
ATOM 10106 N N . LYS B 1 480 ? 14.977 -30.156 -23.047 1 92.56 480 LYS B N 1
ATOM 10107 C CA . LYS B 1 480 ? 16.328 -30.625 -23.359 1 92.56 480 LYS B CA 1
ATOM 10108 C C . LYS B 1 480 ? 17.359 -29.953 -22.453 1 92.56 480 LYS B C 1
ATOM 10110 O O . LYS B 1 480 ? 18.453 -30.469 -22.266 1 92.56 480 LYS B O 1
ATOM 10115 N N . ALA B 1 481 ? 16.938 -28.797 -21.906 1 87.25 481 ALA B N 1
ATOM 10116 C CA . ALA B 1 481 ? 17.844 -28.094 -21 1 87.25 481 ALA B CA 1
ATOM 10117 C C . ALA B 1 481 ? 18.094 -28.906 -19.734 1 87.25 481 ALA B C 1
ATOM 10119 O O . ALA B 1 481 ? 19.125 -28.734 -19.062 1 87.25 481 ALA B O 1
ATOM 10120 N N . GLY B 1 482 ? 17.156 -29.75 -19.406 1 87.88 482 GLY B N 1
ATOM 10121 C CA . GLY B 1 482 ? 17.422 -30.781 -18.406 1 87.88 482 GLY B CA 1
ATOM 10122 C C . GLY B 1 482 ? 17 -30.375 -17.016 1 87.88 482 GLY B C 1
ATOM 10123 O O . GLY B 1 482 ? 17.188 -31.125 -16.062 1 87.88 482 GLY B O 1
ATOM 10124 N N . ASP B 1 483 ? 16.359 -29.266 -16.844 1 80.75 483 ASP B N 1
ATOM 10125 C CA . ASP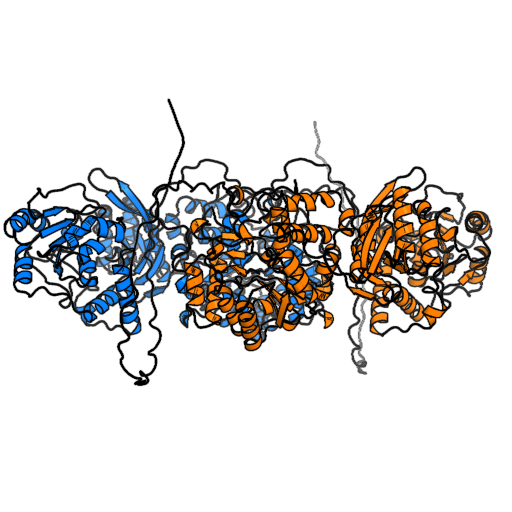 B 1 483 ? 15.961 -28.781 -15.523 1 80.75 483 ASP B CA 1
ATOM 10126 C C . ASP B 1 483 ? 14.641 -29.406 -15.094 1 80.75 483 ASP B C 1
ATOM 10128 O O . ASP B 1 483 ? 14.359 -29.516 -13.898 1 80.75 483 ASP B O 1
ATOM 10132 N N . SER B 1 484 ? 13.852 -29.828 -16.031 1 81.56 484 SER B N 1
ATOM 10133 C CA . SER B 1 484 ? 12.547 -30.406 -15.734 1 81.56 484 SER B CA 1
ATOM 10134 C C . SER B 1 484 ? 12.602 -31.922 -15.805 1 81.56 484 SER B C 1
ATOM 10136 O O . SER B 1 484 ? 12.805 -32.5 -16.875 1 81.56 484 SER B O 1
ATOM 10138 N N . THR B 1 485 ? 12.453 -32.531 -14.68 1 80.56 485 THR B N 1
ATOM 10139 C CA . THR B 1 485 ? 12.523 -34 -14.648 1 80.56 485 THR B CA 1
ATOM 10140 C C . THR B 1 485 ? 11.305 -34.594 -13.938 1 80.56 485 THR B C 1
ATOM 10142 O O . THR B 1 485 ? 10.633 -33.906 -13.172 1 80.56 485 THR B O 1
ATOM 10145 N N . LEU B 1 486 ? 10.938 -35.75 -14.211 1 75 486 LEU B N 1
ATOM 10146 C CA . LEU B 1 486 ? 9.812 -36.469 -13.602 1 75 486 LEU B CA 1
ATOM 10147 C C . LEU B 1 486 ? 10.156 -36.906 -12.188 1 75 486 LEU B C 1
ATOM 10149 O O . LEU B 1 486 ? 9.289 -36.906 -11.312 1 75 486 LEU B O 1
ATOM 10153 N N . GLU B 1 487 ? 11.43 -37.344 -12.039 1 74.38 487 GLU B N 1
ATOM 10154 C CA . GLU B 1 487 ? 11.945 -37.75 -10.742 1 74.38 487 GLU B CA 1
ATOM 10155 C C . GLU B 1 487 ? 13.125 -36.906 -10.305 1 74.38 487 GLU B C 1
ATOM 10157 O O . GLU B 1 487 ? 13.719 -36.188 -11.125 1 74.38 487 GLU B O 1
ATOM 10162 N N . GLN B 1 488 ? 13.445 -37 -9.016 1 75.25 488 GLN B N 1
ATOM 10163 C CA . GLN B 1 488 ? 14.586 -36.25 -8.508 1 75.25 488 GLN B CA 1
ATOM 10164 C C . GLN B 1 488 ? 15.891 -36.781 -9.094 1 75.25 488 GLN B C 1
ATOM 10166 O O . GLN B 1 488 ? 16.109 -38 -9.156 1 75.25 488 GLN B O 1
ATOM 10171 N N . MET B 1 489 ? 16.656 -35.844 -9.633 1 84.25 489 MET B N 1
ATOM 10172 C CA . MET B 1 489 ? 17.938 -36.219 -10.219 1 84.25 489 MET B CA 1
ATOM 10173 C C . MET B 1 489 ? 18.922 -35.062 -10.148 1 84.25 489 MET B C 1
ATOM 10175 O O . MET B 1 489 ? 18.547 -33.938 -9.781 1 84.25 489 MET B O 1
ATOM 10179 N N . ASP B 1 490 ? 20.156 -35.375 -10.414 1 85.94 490 ASP B N 1
ATOM 10180 C CA . ASP B 1 490 ? 21.188 -34.344 -10.484 1 85.94 490 ASP B CA 1
ATOM 10181 C C . ASP B 1 490 ? 20.953 -33.406 -11.664 1 85.94 490 ASP B C 1
ATOM 10183 O O . ASP B 1 490 ? 20.234 -33.75 -12.609 1 85.94 490 ASP B O 1
ATOM 10187 N N . ASP B 1 491 ? 21.531 -32.281 -11.555 1 87.31 491 ASP B N 1
ATOM 10188 C CA . ASP B 1 491 ? 21.375 -31.344 -12.648 1 87.31 491 ASP B CA 1
ATOM 10189 C C . ASP B 1 491 ? 22.141 -31.797 -13.883 1 87.31 491 ASP B C 1
ATOM 10191 O O . ASP B 1 491 ? 23.047 -32.625 -13.781 1 87.31 491 ASP B O 1
ATOM 10195 N N . TYR B 1 492 ? 21.766 -31.312 -14.992 1 91.5 492 TYR B N 1
ATOM 10196 C CA . TYR B 1 492 ? 22.328 -31.688 -16.281 1 91.5 492 TYR B CA 1
ATOM 10197 C C . TYR B 1 492 ? 23.828 -31.469 -16.328 1 91.5 492 TYR B C 1
ATOM 10199 O O . TYR B 1 492 ? 24.594 -32.344 -16.719 1 91.5 492 TYR B O 1
ATOM 10207 N N . ALA B 1 493 ? 24.312 -30.312 -15.836 1 89.75 493 ALA B N 1
ATOM 10208 C CA . ALA B 1 493 ? 25.719 -29.938 -15.914 1 89.75 493 ALA B CA 1
ATOM 10209 C C . ALA B 1 493 ? 26.578 -30.859 -15.062 1 89.75 493 ALA B C 1
ATOM 10211 O O . ALA B 1 493 ? 27.672 -31.266 -15.469 1 89.75 493 ALA B O 1
ATOM 10212 N N . THR B 1 494 ? 26.109 -31.141 -13.93 1 91.81 494 THR B N 1
ATOM 10213 C CA . THR B 1 494 ? 26.828 -32.062 -13.031 1 91.81 494 THR B CA 1
ATOM 10214 C C . THR B 1 494 ? 26.969 -33.438 -13.656 1 91.81 494 THR B C 1
ATOM 10216 O O . THR B 1 494 ? 28.047 -34.031 -13.625 1 91.81 494 THR B O 1
ATOM 10219 N N . THR B 1 495 ? 25.875 -33.969 -14.242 1 93.75 495 THR B N 1
ATOM 10220 C CA . THR B 1 495 ? 25.891 -35.25 -14.883 1 93.75 495 THR B CA 1
ATOM 10221 C C . THR B 1 495 ? 26.797 -35.25 -16.109 1 93.75 495 THR B C 1
ATOM 10223 O O . THR B 1 495 ? 27.531 -36.219 -16.359 1 93.75 495 THR B O 1
ATOM 10226 N N . ARG B 1 496 ? 26.781 -34.156 -16.844 1 93.75 496 ARG B N 1
ATOM 10227 C CA . ARG B 1 496 ? 27.609 -34.031 -18.031 1 93.75 496 ARG B CA 1
ATOM 10228 C C . ARG B 1 496 ? 29.094 -34.062 -17.672 1 93.75 496 ARG B C 1
ATOM 10230 O O . ARG B 1 496 ? 29.891 -34.656 -18.406 1 93.75 496 ARG B O 1
ATOM 10237 N N . ARG B 1 497 ? 29.406 -33.438 -16.594 1 92.94 497 ARG B N 1
ATOM 10238 C CA . ARG B 1 497 ? 30.797 -33.438 -16.125 1 92.94 497 ARG B CA 1
ATOM 10239 C C . ARG B 1 497 ? 31.203 -34.844 -15.68 1 92.94 497 ARG B C 1
ATOM 10241 O O . ARG B 1 497 ? 32.312 -35.312 -15.984 1 92.94 497 ARG B O 1
ATOM 10248 N N . LYS B 1 498 ? 30.344 -35.438 -15 1 93.5 498 LYS B N 1
ATOM 10249 C CA . LYS B 1 498 ? 30.578 -36.781 -14.477 1 93.5 498 LYS B CA 1
ATOM 10250 C C . LYS B 1 498 ? 30.766 -37.812 -15.609 1 93.5 498 LYS B C 1
ATOM 10252 O O . LYS B 1 498 ? 31.578 -38.719 -15.5 1 93.5 498 LYS B O 1
ATOM 10257 N N . LEU B 1 499 ? 30.016 -37.625 -16.719 1 94.5 499 LEU B N 1
ATOM 10258 C CA . LEU B 1 499 ? 30.016 -38.625 -17.797 1 94.5 499 LEU B CA 1
ATOM 10259 C C . LEU B 1 499 ? 30.719 -38.062 -19.031 1 94.5 499 LEU B C 1
ATOM 10261 O O . LEU B 1 499 ? 30.406 -38.438 -20.156 1 94.5 499 LEU B O 1
ATOM 10265 N N . ALA B 1 500 ? 31.688 -37.188 -18.859 1 92.25 500 ALA B N 1
ATOM 10266 C CA . ALA B 1 500 ? 32.406 -36.531 -19.938 1 92.25 500 ALA B CA 1
ATOM 10267 C C . ALA B 1 500 ? 33.125 -37.562 -20.828 1 92.25 500 ALA B C 1
ATOM 10269 O O . ALA B 1 500 ? 33.156 -37.406 -22.047 1 92.25 500 ALA B O 1
ATOM 10270 N N . ALA B 1 501 ? 33.719 -38.594 -20.25 1 91.69 501 ALA B N 1
ATOM 10271 C CA . ALA B 1 501 ? 34.438 -39.625 -21 1 91.69 501 ALA B CA 1
ATOM 10272 C C . ALA B 1 501 ? 33.469 -40.438 -21.859 1 91.69 501 ALA B C 1
ATOM 10274 O O . ALA B 1 501 ? 33.781 -40.719 -23.016 1 91.69 501 ALA B O 1
ATOM 10275 N N . LEU B 1 502 ? 32.344 -40.75 -21.25 1 92.44 502 LEU B N 1
ATOM 10276 C CA . LEU B 1 502 ? 31.328 -41.469 -21.984 1 92.44 502 LEU B CA 1
ATOM 10277 C C . LEU B 1 502 ? 30.859 -40.688 -23.203 1 92.44 502 LEU B C 1
ATOM 10279 O O . LEU B 1 502 ? 30.656 -41.281 -24.281 1 92.44 502 LEU B O 1
ATOM 10283 N N . ALA B 1 503 ? 30.734 -39.406 -23.062 1 90.69 503 ALA B N 1
ATOM 10284 C CA . ALA B 1 503 ? 30.25 -38.531 -24.109 1 90.69 503 ALA B CA 1
ATOM 10285 C C . ALA B 1 503 ? 31.266 -38.406 -25.25 1 90.69 503 ALA B C 1
ATOM 10287 O O . ALA B 1 503 ? 30.906 -38.062 -26.375 1 90.69 503 ALA B O 1
ATOM 10288 N N . SER B 1 504 ? 32.531 -38.75 -24.953 1 91.25 504 SER B N 1
ATOM 10289 C CA . SER B 1 504 ? 33.594 -38.594 -25.922 1 91.25 504 SER B CA 1
ATOM 10290 C C . SER B 1 504 ? 33.875 -39.906 -26.641 1 91.25 504 SER B C 1
ATOM 10292 O O . SER B 1 504 ? 34.75 -39.938 -27.547 1 91.25 504 SER B O 1
ATOM 10294 N N . LEU B 1 505 ? 33.188 -40.938 -26.328 1 92.44 505 LEU B N 1
ATOM 10295 C CA . LEU B 1 505 ? 33.406 -42.25 -26.938 1 92.44 505 LEU B CA 1
ATOM 10296 C C . LEU B 1 505 ? 33.094 -42.188 -28.438 1 92.44 505 LEU B C 1
ATOM 10298 O O . LEU B 1 505 ? 32.125 -41.531 -28.844 1 92.44 505 LEU B O 1
ATOM 10302 N N . LYS B 1 506 ? 33.812 -42.969 -29.234 1 91.44 506 LYS B N 1
ATOM 10303 C CA . LYS B 1 506 ? 33.531 -43.125 -30.656 1 91.44 506 LYS B CA 1
ATOM 10304 C C . LYS B 1 506 ? 32.594 -44.312 -30.906 1 91.44 506 LYS B C 1
ATOM 10306 O O . LYS B 1 506 ? 31.859 -44.312 -31.891 1 91.44 506 LYS B O 1
ATOM 10311 N N . SER B 1 507 ? 32.688 -45.344 -30.016 1 94.12 507 SER B N 1
ATOM 10312 C CA . SER B 1 507 ? 31.797 -46.469 -30.125 1 94.12 507 SER B CA 1
ATOM 10313 C C . SER B 1 507 ? 30.344 -46.062 -29.891 1 94.12 507 SER B C 1
ATOM 10315 O O . SER B 1 507 ? 30.078 -45.125 -29.141 1 94.12 507 SER B O 1
ATOM 10317 N N . PRO B 1 508 ? 29.469 -46.75 -30.578 1 96.38 508 PRO B N 1
ATOM 10318 C CA . PRO B 1 508 ? 28.062 -46.438 -30.312 1 96.38 508 PRO B CA 1
ATOM 10319 C C . PRO B 1 508 ? 27.641 -46.719 -28.875 1 96.38 508 PRO B C 1
ATOM 10321 O O . PRO B 1 508 ? 28.062 -47.719 -28.281 1 96.38 508 PRO B O 1
ATOM 10324 N N . VAL B 1 509 ? 26.875 -45.781 -28.297 1 97.69 509 VAL B N 1
ATOM 10325 C CA . VAL B 1 509 ? 26.391 -45.906 -26.938 1 97.69 509 VAL B CA 1
ATOM 10326 C C . VAL B 1 509 ? 24.891 -46.219 -26.953 1 97.69 509 VAL B C 1
ATOM 10328 O O . VAL B 1 509 ? 24.094 -45.469 -27.516 1 97.69 509 VAL B O 1
ATOM 10331 N N . LEU B 1 510 ? 24.484 -47.375 -26.422 1 98.12 510 LEU B N 1
ATOM 10332 C CA . LEU B 1 510 ? 23.078 -47.75 -26.266 1 98.12 510 LEU B CA 1
ATOM 10333 C C . LEU B 1 510 ? 22.594 -47.5 -24.859 1 98.12 510 LEU B C 1
ATOM 10335 O O . LEU B 1 510 ? 23.125 -48.062 -23.891 1 98.12 510 LEU B O 1
ATOM 10339 N N . PHE B 1 511 ? 21.578 -46.594 -24.766 1 97.94 511 PHE B N 1
ATOM 10340 C CA . PHE B 1 511 ? 20.984 -46.312 -23.469 1 97.94 511 PHE B CA 1
ATOM 10341 C C . PHE B 1 511 ? 19.734 -47.156 -23.234 1 97.94 511 PHE B C 1
ATOM 10343 O O . PHE B 1 511 ? 18.859 -47.219 -24.078 1 97.94 511 PHE B O 1
ATOM 10350 N N . ILE B 1 512 ? 19.609 -47.781 -22.062 1 96.94 512 ILE B N 1
ATOM 10351 C CA . ILE B 1 512 ? 18.469 -48.594 -21.703 1 96.94 512 ILE B CA 1
ATOM 10352 C C . ILE B 1 512 ? 17.953 -48.188 -20.312 1 96.94 512 ILE B C 1
ATOM 10354 O O . ILE B 1 512 ? 18.531 -48.594 -19.297 1 96.94 512 ILE B O 1
ATOM 10358 N N . PRO B 1 513 ? 16.859 -47.469 -20.281 1 95.19 513 PRO B N 1
ATOM 10359 C CA . PRO B 1 513 ? 16.219 -47.219 -18.984 1 95.19 513 PRO B CA 1
ATOM 10360 C C . PRO B 1 513 ? 15.344 -48.375 -18.516 1 95.19 513 PRO B C 1
ATOM 10362 O O . PRO B 1 513 ? 14.469 -48.812 -19.25 1 95.19 513 PRO B O 1
ATOM 10365 N N . LEU B 1 514 ? 15.516 -48.781 -17.312 1 92.81 514 LEU B N 1
ATOM 10366 C CA . LEU B 1 514 ? 14.727 -49.875 -16.766 1 92.81 514 LEU B CA 1
ATOM 10367 C C . LEU B 1 514 ? 13.508 -49.375 -16.016 1 92.81 514 LEU B C 1
ATOM 10369 O O . LEU B 1 514 ? 13.445 -48.188 -15.672 1 92.81 514 LEU B O 1
ATOM 10373 N N . GLN B 1 515 ? 12.492 -50.188 -15.852 1 90.5 515 GLN B N 1
ATOM 10374 C CA . GLN B 1 515 ? 11.25 -49.906 -15.148 1 90.5 515 GLN B CA 1
ATOM 10375 C C . GLN B 1 515 ? 11.078 -50.812 -13.938 1 90.5 515 GLN B C 1
ATOM 10377 O O . GLN B 1 515 ? 11.883 -51.719 -13.703 1 90.5 515 GLN B O 1
ATOM 10382 N N . LEU B 1 516 ? 10.117 -50.5 -13.211 1 85.31 516 LEU B N 1
ATOM 10383 C CA . LEU B 1 516 ? 9.781 -51.344 -12.078 1 85.31 516 LEU B CA 1
ATOM 10384 C C . LEU B 1 516 ? 9 -52.562 -12.531 1 85.31 516 LEU B C 1
ATOM 10386 O O . LEU B 1 516 ? 8.078 -52.469 -13.344 1 85.31 516 LEU B O 1
ATOM 10390 N N . HIS B 1 517 ? 9.289 -53.656 -11.945 1 82.94 517 HIS B N 1
ATOM 10391 C CA . HIS B 1 517 ? 8.766 -54.938 -12.406 1 82.94 517 HIS B CA 1
ATOM 10392 C C . HIS B 1 517 ? 7.273 -55.062 -12.109 1 82.94 517 HIS B C 1
ATOM 10394 O O . HIS B 1 517 ? 6.566 -55.812 -12.773 1 82.94 517 HIS B O 1
ATOM 10400 N N . ASP B 1 518 ? 6.84 -54.344 -11.219 1 81.19 518 ASP B N 1
ATOM 10401 C CA . ASP B 1 518 ? 5.453 -54.5 -10.797 1 81.19 518 ASP B CA 1
ATOM 10402 C C . ASP B 1 518 ? 4.594 -53.312 -11.266 1 81.19 518 ASP B C 1
ATOM 10404 O O . ASP B 1 518 ? 3.414 -53.25 -10.922 1 81.19 518 ASP B O 1
ATOM 10408 N N . ASP B 1 519 ? 5.129 -52.625 -12.086 1 84.56 519 ASP B N 1
ATOM 10409 C CA . ASP B 1 519 ? 4.395 -51.438 -12.562 1 84.56 519 ASP B CA 1
ATOM 10410 C C . ASP B 1 519 ? 3.344 -51.844 -13.602 1 84.56 519 ASP B C 1
ATOM 10412 O O . ASP B 1 519 ? 3.545 -52.781 -14.367 1 84.56 519 ASP B O 1
ATOM 10416 N N . MET B 1 520 ? 2.256 -51.125 -13.602 1 85.62 520 MET B N 1
ATOM 10417 C CA . MET B 1 520 ? 1.153 -51.375 -14.523 1 85.62 520 MET B CA 1
ATOM 10418 C C . MET B 1 520 ? 1.628 -51.312 -15.969 1 85.62 520 MET B C 1
ATOM 10420 O O . MET B 1 520 ? 1.204 -52.125 -16.797 1 85.62 520 MET B O 1
ATOM 10424 N N . ALA B 1 521 ? 2.512 -50.5 -16.297 1 86.69 521 ALA B N 1
ATOM 10425 C CA . ALA B 1 521 ? 2.988 -50.281 -17.656 1 86.69 521 ALA B CA 1
ATOM 10426 C C . ALA B 1 521 ? 3.633 -51.562 -18.219 1 86.69 521 ALA B C 1
ATOM 10428 O O . ALA B 1 521 ? 3.598 -51.781 -19.438 1 86.69 521 ALA B O 1
ATOM 10429 N N . VAL B 1 522 ? 4.129 -52.406 -17.344 1 89.44 522 VAL B N 1
ATOM 10430 C CA . VAL B 1 522 ? 4.855 -53.562 -17.844 1 89.44 522 VAL B CA 1
ATOM 10431 C C . VAL B 1 522 ? 4.062 -54.844 -17.562 1 89.44 522 VAL B C 1
ATOM 10433 O O . VAL B 1 522 ? 4.438 -55.938 -18.016 1 89.44 522 VAL B O 1
ATOM 10436 N N . THR B 1 523 ? 3.049 -54.719 -16.844 1 88.5 523 THR B N 1
ATOM 10437 C CA . THR B 1 523 ? 2.322 -55.906 -16.469 1 88.5 523 THR B CA 1
ATOM 10438 C C . THR B 1 523 ? 0.956 -55.969 -17.141 1 88.5 523 THR B C 1
ATOM 10440 O O . THR B 1 523 ? 0.376 -57.031 -17.312 1 88.5 523 THR B O 1
ATOM 10443 N N . MET B 1 524 ? 0.534 -54.812 -17.484 1 90.25 524 MET B N 1
ATOM 10444 C CA . MET B 1 524 ? -0.807 -54.781 -18.047 1 90.25 524 MET B CA 1
ATOM 10445 C C . MET B 1 524 ? -0.783 -54.156 -19.453 1 90.25 524 MET B C 1
ATOM 10447 O O . MET B 1 524 ? 0.115 -53.375 -19.766 1 90.25 524 MET B O 1
ATOM 10451 N N . PHE B 1 525 ? -1.792 -54.531 -20.25 1 91 525 PHE B N 1
ATOM 10452 C CA . PHE B 1 525 ? -2.006 -54.031 -21.594 1 91 525 PHE B CA 1
ATOM 10453 C C . PHE B 1 525 ? -0.751 -54.188 -22.453 1 91 525 PHE B C 1
ATOM 10455 O O . PHE B 1 525 ? -0.295 -53.25 -23.078 1 91 525 PHE B O 1
ATOM 10462 N N . ILE B 1 526 ? -0.197 -55.219 -22.312 1 88.06 526 ILE B N 1
ATOM 10463 C CA . ILE B 1 526 ? 1.088 -55.531 -22.922 1 88.06 526 ILE B CA 1
ATOM 10464 C C . ILE B 1 526 ? 0.895 -55.781 -24.422 1 88.06 526 ILE B C 1
ATOM 10466 O O . ILE B 1 526 ? -0.083 -56.406 -24.828 1 88.06 526 ILE B O 1
ATOM 10470 N N . LYS B 1 527 ? 1.655 -55.219 -25.125 1 82.19 527 LYS B N 1
ATOM 10471 C CA . LYS B 1 527 ? 1.793 -55.469 -26.547 1 82.19 527 LYS B CA 1
ATOM 10472 C C . LYS B 1 527 ? 3.219 -55.875 -26.906 1 82.19 527 LYS B C 1
ATOM 10474 O O . LYS B 1 527 ? 4.156 -55.562 -26.156 1 82.19 527 LYS B O 1
ATOM 10479 N N . GLY B 1 528 ? 3.477 -56.688 -27.812 1 75.12 528 GLY B N 1
ATOM 10480 C CA . GLY B 1 528 ? 4.805 -57.125 -28.219 1 75.12 528 GLY B CA 1
ATOM 10481 C C . GLY B 1 528 ? 5.059 -58.594 -27.969 1 75.12 528 GLY B C 1
ATOM 10482 O O . GLY B 1 528 ? 4.219 -59.281 -27.375 1 75.12 528 GLY B O 1
ATOM 10483 N N . GLU B 1 529 ? 6.191 -58.969 -28.281 1 76.94 529 GLU B N 1
ATOM 10484 C CA . GLU B 1 529 ? 6.523 -60.375 -28.25 1 76.94 529 GLU B CA 1
ATOM 10485 C C . GLU B 1 529 ? 7.211 -60.75 -26.938 1 76.94 529 GLU B C 1
ATOM 10487 O O . GLU B 1 529 ? 7.055 -61.875 -26.438 1 76.94 529 GLU B O 1
ATOM 10492 N N . GLN B 1 530 ? 7.855 -59.812 -26.391 1 85.25 530 GLN B N 1
ATOM 10493 C CA . GLN B 1 530 ? 8.633 -60.062 -25.188 1 85.25 530 GLN B CA 1
ATOM 10494 C C . GLN B 1 530 ? 7.988 -59.406 -23.969 1 85.25 530 GLN B C 1
ATOM 10496 O O . GLN B 1 530 ? 7.594 -58.25 -24.016 1 85.25 530 GLN B O 1
ATOM 10501 N N . GLN B 1 531 ? 7.934 -60.25 -22.906 1 90.19 531 GLN B N 1
ATOM 10502 C CA . GLN B 1 531 ? 7.496 -59.688 -21.641 1 90.19 531 GLN B CA 1
ATOM 10503 C C . GLN B 1 531 ? 8.641 -59 -20.922 1 90.19 531 GLN B C 1
ATOM 10505 O O . GLN B 1 531 ? 9.812 -59.25 -21.203 1 90.19 531 GLN B O 1
ATOM 10510 N N . TYR B 1 532 ? 8.312 -58.156 -20.016 1 91.56 532 TYR B N 1
ATOM 10511 C CA . TYR B 1 532 ? 9.312 -57.312 -19.391 1 91.56 532 TYR B CA 1
ATOM 10512 C C . TYR B 1 532 ? 10.352 -58.125 -18.641 1 91.56 532 TYR B C 1
ATOM 10514 O O . TYR B 1 532 ? 11.547 -57.844 -18.703 1 91.56 532 TYR B O 1
ATOM 10522 N N . PRO B 1 533 ? 9.922 -59.156 -17.891 1 88.38 533 PRO B N 1
ATOM 10523 C CA . PRO B 1 533 ? 10.961 -59.969 -17.25 1 88.38 533 PRO B CA 1
ATOM 10524 C C . PRO B 1 533 ? 11.922 -60.625 -18.25 1 88.38 533 PRO B C 1
ATOM 10526 O O . PRO B 1 533 ? 13.117 -60.75 -17.953 1 88.38 533 PRO B O 1
ATOM 10529 N N . GLU B 1 534 ? 11.406 -61 -19.359 1 90.44 534 GLU B N 1
ATOM 10530 C CA . GLU B 1 534 ? 12.258 -61.531 -20.422 1 90.44 534 GLU B CA 1
ATOM 10531 C C . GLU B 1 534 ? 13.188 -60.469 -20.984 1 90.44 534 GLU B C 1
ATOM 10533 O O . GLU B 1 534 ? 14.359 -60.75 -21.25 1 90.44 534 GLU B O 1
ATOM 10538 N N . PHE B 1 535 ? 12.633 -59.344 -21.141 1 91.75 535 PHE B N 1
ATOM 10539 C CA . PHE B 1 535 ? 13.406 -58.219 -21.594 1 91.75 535 PHE B CA 1
ATOM 10540 C C . PHE B 1 535 ? 14.586 -57.938 -20.672 1 91.75 535 PHE B C 1
ATOM 10542 O O . PHE B 1 535 ? 15.734 -57.875 -21.109 1 91.75 535 PHE B O 1
ATOM 10549 N N . SER B 1 536 ? 14.328 -57.844 -19.406 1 89.69 536 SER B N 1
ATOM 10550 C CA . SER B 1 536 ? 15.352 -57.562 -18.406 1 89.69 536 SER B CA 1
ATOM 10551 C C . SER B 1 536 ? 16.375 -58.688 -18.328 1 89.69 536 SER B C 1
ATOM 10553 O O . SER B 1 536 ? 17.578 -58.438 -18.219 1 89.69 536 SER B O 1
ATOM 10555 N N . ALA B 1 537 ? 15.969 -59.844 -18.438 1 87.94 537 ALA B N 1
ATOM 10556 C CA . ALA B 1 537 ? 16.844 -61 -18.328 1 87.94 537 ALA B CA 1
ATOM 10557 C C . ALA B 1 537 ? 17.734 -61.156 -19.562 1 87.94 537 ALA B C 1
ATOM 10559 O O . ALA B 1 537 ? 18.859 -61.625 -19.469 1 87.94 537 ALA B O 1
ATOM 10560 N N . SER B 1 538 ? 17.219 -60.75 -20.672 1 91.56 538 SER B N 1
ATOM 10561 C CA . SER B 1 538 ? 17.938 -60.906 -21.922 1 91.56 538 SER B CA 1
ATOM 10562 C C . SER B 1 538 ? 19.094 -59.938 -22.047 1 91.56 538 SER B C 1
ATOM 10564 O O . SER B 1 538 ? 19.969 -60.094 -22.891 1 91.56 538 SER B O 1
ATOM 10566 N N . LEU B 1 539 ? 19.141 -58.969 -21.188 1 93.69 539 LEU B N 1
ATOM 10567 C CA . LEU B 1 539 ? 20.109 -57.906 -21.328 1 93.69 539 LEU B CA 1
ATOM 10568 C C . LEU B 1 539 ? 21.531 -58.438 -21.156 1 93.69 539 LEU B C 1
ATOM 10570 O O . LEU B 1 539 ? 22.438 -58.031 -21.891 1 93.69 539 LEU B O 1
ATOM 10574 N N . SER B 1 540 ? 21.719 -59.312 -20.172 1 92.81 540 SER B N 1
ATOM 10575 C CA . SER B 1 540 ? 23.047 -59.844 -19.906 1 92.81 540 SER B CA 1
ATOM 10576 C C . SER B 1 540 ? 23.625 -60.531 -21.141 1 92.81 540 SER B C 1
ATOM 10578 O O . SER B 1 540 ? 24.766 -60.25 -21.531 1 92.81 540 SER B O 1
ATOM 10580 N N . GLU B 1 541 ? 22.875 -61.375 -21.719 1 94.06 541 GLU B N 1
ATOM 10581 C CA . GLU B 1 541 ? 23.328 -62.094 -22.906 1 94.06 541 GLU B CA 1
ATOM 10582 C C . GLU B 1 541 ? 23.531 -61.156 -24.094 1 94.06 541 GLU B C 1
ATOM 10584 O O . GLU B 1 541 ? 24.469 -61.344 -24.875 1 94.06 541 GLU B O 1
ATOM 10589 N N . THR B 1 542 ? 22.609 -60.25 -24.234 1 96.31 542 THR B N 1
ATOM 10590 C CA . THR B 1 542 ? 22.688 -59.312 -25.359 1 96.31 542 THR B CA 1
ATOM 10591 C C . THR B 1 542 ? 23.938 -58.438 -25.25 1 96.31 542 THR B C 1
ATOM 10593 O O . THR B 1 542 ? 24.594 -58.156 -26.25 1 96.31 542 THR B O 1
ATOM 10596 N N . ILE B 1 543 ? 24.312 -58 -24.047 1 96 543 ILE B N 1
ATOM 10597 C CA . ILE B 1 543 ? 25.516 -57.219 -23.812 1 96 543 ILE B CA 1
ATOM 10598 C C . ILE B 1 543 ? 26.75 -58 -24.203 1 96 543 ILE B C 1
ATOM 10600 O O . ILE B 1 543 ? 27.641 -57.5 -24.891 1 96 543 ILE B O 1
ATOM 10604 N N . ASP B 1 544 ? 26.812 -59.281 -23.859 1 95.06 544 ASP B N 1
ATOM 10605 C CA . ASP B 1 544 ? 27.938 -60.125 -24.172 1 95.06 544 ASP B CA 1
ATOM 10606 C C . ASP B 1 544 ? 28.078 -60.344 -25.688 1 95.06 544 ASP B C 1
ATOM 10608 O O . ASP B 1 544 ? 29.188 -60.438 -26.203 1 95.06 544 ASP B O 1
ATOM 10612 N N . ALA B 1 545 ? 26.969 -60.375 -26.312 1 96.5 545 ALA B N 1
ATOM 10613 C CA . ALA B 1 545 ? 26.922 -60.688 -27.734 1 96.5 545 ALA B CA 1
ATOM 10614 C C . ALA B 1 545 ? 27.328 -59.5 -28.578 1 96.5 545 ALA B C 1
ATOM 10616 O O . ALA B 1 545 ? 27.609 -59.625 -29.766 1 96.5 545 ALA B O 1
ATOM 10617 N N . ASN B 1 546 ? 27.406 -58.344 -28.016 1 97 546 ASN B N 1
ATOM 10618 C CA . ASN B 1 546 ? 27.688 -57.125 -28.766 1 97 546 ASN B CA 1
ATOM 10619 C C . ASN B 1 546 ? 28.797 -56.312 -28.125 1 97 546 ASN B C 1
ATOM 10621 O O . ASN B 1 546 ? 28.562 -55.188 -27.672 1 97 546 ASN B O 1
ATOM 10625 N N . PRO B 1 547 ? 30.031 -56.75 -28.156 1 94.94 547 PRO B N 1
ATOM 10626 C CA . PRO B 1 547 ? 31.141 -56.094 -27.469 1 94.94 547 PRO B CA 1
ATOM 10627 C C . PRO B 1 547 ? 31.516 -54.75 -28.109 1 94.94 547 PRO B C 1
ATOM 10629 O O . PRO B 1 547 ? 32.219 -53.938 -27.5 1 94.94 547 PRO B O 1
ATOM 10632 N N . ASP B 1 548 ? 31.031 -54.469 -29.328 1 95 548 ASP B N 1
ATOM 10633 C CA . ASP B 1 548 ? 31.375 -53.25 -30.047 1 95 548 ASP B CA 1
ATOM 10634 C C . ASP B 1 548 ? 30.469 -52.094 -29.641 1 95 548 ASP B C 1
ATOM 10636 O O . ASP B 1 548 ? 30.672 -50.969 -30.062 1 95 548 ASP B O 1
ATOM 10640 N N . ILE B 1 549 ? 29.5 -52.375 -28.891 1 97 549 ILE B N 1
ATOM 10641 C CA . ILE B 1 549 ? 28.547 -51.375 -28.406 1 97 549 ILE B CA 1
ATOM 10642 C C . ILE B 1 549 ? 28.734 -51.156 -26.906 1 97 549 ILE B C 1
ATOM 10644 O O . ILE B 1 549 ? 28.938 -52.125 -26.156 1 97 549 ILE B O 1
ATOM 10648 N N . VAL B 1 550 ? 28.75 -49.906 -26.438 1 97 550 VAL B N 1
ATOM 10649 C CA . VAL B 1 550 ? 28.766 -49.625 -25.016 1 97 550 VAL B CA 1
ATOM 10650 C C . VAL B 1 550 ? 27.344 -49.5 -24.5 1 97 550 VAL B C 1
ATOM 10652 O O . VAL B 1 550 ? 26.562 -48.688 -25 1 97 550 VAL B O 1
ATOM 10655 N N . PHE B 1 551 ? 27.031 -50.312 -23.516 1 96.94 551 PHE B N 1
ATOM 10656 C CA . PHE B 1 551 ? 25.688 -50.312 -22.922 1 96.94 551 PHE B CA 1
ATOM 10657 C C . PHE B 1 551 ? 25.656 -49.438 -21.672 1 96.94 551 PHE B C 1
ATOM 10659 O O . PHE B 1 551 ? 26.484 -49.594 -20.781 1 96.94 551 PHE B O 1
ATOM 10666 N N . VAL B 1 552 ? 24.75 -48.469 -21.672 1 96.62 552 VAL B N 1
ATOM 10667 C CA . VAL B 1 552 ? 24.453 -47.688 -20.469 1 96.62 552 VAL B CA 1
ATOM 10668 C C . VAL B 1 552 ? 23.062 -48.062 -19.953 1 96.62 552 VAL B C 1
ATOM 10670 O O . VAL B 1 552 ? 22.047 -47.719 -20.578 1 96.62 552 VAL B O 1
ATOM 10673 N N . VAL B 1 553 ? 22.969 -48.688 -18.891 1 95.19 553 VAL B N 1
ATOM 10674 C CA . VAL B 1 553 ? 21.703 -49.125 -18.297 1 95.19 553 VAL B CA 1
ATOM 10675 C C . VAL B 1 553 ? 21.438 -48.344 -17.016 1 95.19 553 VAL B C 1
ATOM 10677 O O . VAL B 1 553 ? 22.297 -48.25 -16.141 1 95.19 553 VAL B O 1
ATOM 10680 N N . LYS B 1 554 ? 20.312 -47.75 -16.984 1 93.31 554 LYS B N 1
ATOM 10681 C CA . LYS B 1 554 ? 19.938 -47 -15.781 1 93.31 554 LYS B CA 1
ATOM 10682 C C . LYS B 1 554 ? 18.797 -47.688 -15.039 1 93.31 554 LYS B C 1
ATOM 10684 O O . LYS B 1 554 ? 17.672 -47.781 -15.547 1 93.31 554 LYS B O 1
ATOM 10689 N N . PRO B 1 555 ? 19.078 -48.125 -13.867 1 88.12 555 PRO B N 1
ATOM 10690 C CA . PRO B 1 555 ? 17.984 -48.688 -13.062 1 88.12 555 PRO B CA 1
ATOM 10691 C C . PRO B 1 555 ? 16.922 -47.625 -12.727 1 88.12 555 PRO B C 1
ATOM 10693 O O . PRO B 1 555 ? 17.219 -46.438 -12.742 1 88.12 555 PRO B O 1
ATOM 10696 N N . HIS B 1 556 ? 15.758 -48.125 -12.562 1 82.75 556 HIS B N 1
ATOM 10697 C CA . HIS B 1 556 ? 14.711 -47.188 -12.172 1 82.75 556 HIS B CA 1
ATOM 10698 C C . HIS B 1 556 ? 15.055 -46.5 -10.859 1 82.75 556 HIS B C 1
ATOM 10700 O O . HIS B 1 556 ? 15.562 -47.125 -9.93 1 82.75 556 HIS B O 1
ATOM 10706 N N . PRO B 1 557 ? 14.844 -45.25 -10.75 1 73.69 557 PRO B N 1
ATOM 10707 C CA . PRO B 1 557 ? 15.25 -44.469 -9.578 1 73.69 557 PRO B CA 1
ATOM 10708 C C . PRO B 1 557 ? 14.672 -45.031 -8.273 1 73.69 557 PRO B C 1
ATOM 10710 O O . PRO B 1 557 ? 15.281 -44.875 -7.215 1 73.69 557 PRO B O 1
ATOM 10713 N N . LEU B 1 558 ? 13.586 -45.75 -8.375 1 68.12 558 LEU B N 1
ATOM 10714 C CA . LEU B 1 558 ? 12.883 -46.219 -7.191 1 68.12 558 LEU B CA 1
ATOM 10715 C C . LEU B 1 558 ? 13.219 -47.688 -6.91 1 68.12 558 LEU B C 1
ATOM 10717 O O . LEU B 1 558 ? 12.766 -48.25 -5.91 1 68.12 558 LEU B O 1
ATOM 10721 N N . SER B 1 559 ? 14.031 -48.281 -7.797 1 72.62 559 SER B N 1
ATOM 10722 C CA . SER B 1 559 ? 14.43 -49.656 -7.613 1 72.62 559 SER B CA 1
ATOM 10723 C C . SER B 1 559 ? 15.672 -49.781 -6.734 1 72.62 559 SER B C 1
ATOM 10725 O O . SER B 1 559 ? 16.594 -48.969 -6.855 1 72.62 559 SER B O 1
ATOM 10727 N N . LYS B 1 560 ? 15.617 -50.812 -5.84 1 68.5 560 LYS B N 1
ATOM 10728 C CA . LYS B 1 560 ? 16.797 -51.062 -5.02 1 68.5 560 LYS B CA 1
ATOM 10729 C C . LYS B 1 560 ? 17.562 -52.281 -5.527 1 68.5 560 LYS B C 1
ATOM 10731 O O . LYS B 1 560 ? 18.609 -52.625 -4.977 1 68.5 560 LYS B O 1
ATOM 10736 N N . LEU B 1 561 ? 17.109 -52.906 -6.609 1 65.19 561 LEU B N 1
ATOM 10737 C CA . LEU B 1 561 ? 17.719 -54.125 -7.074 1 65.19 561 LEU B CA 1
ATOM 10738 C C . LEU B 1 561 ? 18.5 -53.906 -8.367 1 65.19 561 LEU B C 1
ATOM 10740 O O . LEU B 1 561 ? 18.031 -53.188 -9.258 1 65.19 561 LEU B O 1
ATOM 10744 N N . ASP B 1 562 ? 19.812 -54.344 -8.305 1 67.06 562 ASP B N 1
ATOM 10745 C CA . ASP B 1 562 ? 20.609 -54.344 -9.531 1 67.06 562 ASP B CA 1
ATOM 10746 C C . ASP B 1 562 ? 20.844 -55.781 -10.016 1 67.06 562 ASP B C 1
ATOM 10748 O O . ASP B 1 562 ? 21.484 -56.594 -9.328 1 67.06 562 ASP B O 1
ATOM 10752 N N . HIS B 1 563 ? 20.203 -56.125 -11.102 1 69.06 563 HIS B N 1
ATOM 10753 C CA . HIS B 1 563 ? 20.266 -57.531 -11.531 1 69.06 563 HIS B CA 1
ATOM 10754 C C . HIS B 1 563 ? 21.391 -57.719 -12.555 1 69.06 563 HIS B C 1
ATOM 10756 O O . HIS B 1 563 ? 21.672 -58.844 -12.945 1 69.06 563 HIS B O 1
ATOM 10762 N N . LEU B 1 564 ? 21.984 -56.656 -12.891 1 81.31 564 LEU B N 1
ATOM 10763 C CA . LEU B 1 564 ? 22.969 -56.812 -13.953 1 81.31 564 LEU B CA 1
ATOM 10764 C C . LEU B 1 564 ? 24.375 -56.844 -13.375 1 81.31 564 LEU B C 1
ATOM 10766 O O . LEU B 1 564 ? 24.734 -56.062 -12.508 1 81.31 564 LEU B O 1
ATOM 10770 N N . THR B 1 565 ? 25.141 -57.938 -13.766 1 80.5 565 THR B N 1
ATOM 10771 C CA . THR B 1 565 ? 26.531 -58.094 -13.359 1 80.5 565 THR B CA 1
ATOM 10772 C C . THR B 1 565 ? 27.453 -57.219 -14.211 1 80.5 565 THR B C 1
ATOM 10774 O O . THR B 1 565 ? 27.125 -56.938 -15.367 1 80.5 565 THR B O 1
ATOM 10777 N N . GLN B 1 566 ? 28.531 -56.844 -13.609 1 86.56 566 GLN B N 1
ATOM 10778 C CA . GLN B 1 566 ? 29.5 -56 -14.297 1 86.56 566 GLN B CA 1
ATOM 10779 C C . GLN B 1 566 ? 30.062 -56.688 -15.531 1 86.56 566 GLN B C 1
ATOM 10781 O O . GLN B 1 566 ? 30.359 -57.875 -15.508 1 86.56 566 GLN B O 1
ATOM 10786 N N . LYS B 1 567 ? 30.062 -56 -16.609 1 92.12 567 LYS B N 1
ATOM 10787 C CA . LYS B 1 567 ? 30.609 -56.469 -17.891 1 92.12 567 LYS B CA 1
ATOM 10788 C C . LYS B 1 567 ? 31.516 -55.406 -18.5 1 92.12 567 LYS B C 1
ATOM 10790 O O . LYS B 1 567 ? 31.406 -54.219 -18.172 1 92.12 567 LYS B O 1
ATOM 10795 N N . PRO B 1 568 ? 32.438 -55.781 -19.391 1 92.06 568 PRO B N 1
ATOM 10796 C CA . PRO B 1 568 ? 33.438 -54.812 -19.906 1 92.06 568 PRO B CA 1
ATOM 10797 C C . PRO B 1 568 ? 32.812 -53.656 -20.672 1 92.06 568 PRO B C 1
ATOM 10799 O O . PRO B 1 568 ? 33.344 -52.562 -20.719 1 92.06 568 PRO B O 1
ATOM 10802 N N . ASN B 1 569 ? 31.75 -53.844 -21.344 1 95.56 569 ASN B N 1
ATOM 10803 C CA . ASN B 1 569 ? 31.125 -52.781 -22.141 1 95.56 569 ASN B CA 1
ATOM 10804 C C . ASN B 1 569 ? 29.812 -52.312 -21.531 1 95.56 569 ASN B C 1
ATOM 10806 O O . ASN B 1 569 ? 28.922 -51.875 -22.25 1 95.56 569 ASN B O 1
ATOM 10810 N N . LEU B 1 570 ? 29.656 -52.531 -20.234 1 95.12 570 LEU B N 1
ATOM 10811 C CA . LEU B 1 570 ? 28.453 -52.094 -19.516 1 95.12 570 LEU B CA 1
ATOM 10812 C C . LEU B 1 570 ? 28.766 -51 -18.516 1 95.12 570 LEU B C 1
ATOM 10814 O O . LEU B 1 570 ? 29.719 -51.125 -17.734 1 95.12 570 LEU B O 1
ATOM 10818 N N . ILE B 1 571 ? 28.031 -49.938 -18.609 1 94 571 ILE B N 1
ATOM 10819 C CA . ILE B 1 571 ? 28.047 -48.875 -17.609 1 94 571 ILE B CA 1
ATOM 10820 C C . ILE B 1 571 ? 26.688 -48.812 -16.922 1 94 571 ILE B C 1
ATOM 10822 O O . ILE B 1 571 ? 25.672 -48.562 -17.562 1 94 571 ILE B O 1
ATOM 10826 N N . LEU B 1 572 ? 26.656 -48.969 -15.664 1 92.88 572 LEU B N 1
ATOM 10827 C CA . LEU B 1 572 ? 25.453 -48.781 -14.875 1 92.88 572 LEU B CA 1
ATOM 10828 C C . LEU B 1 572 ? 25.344 -47.312 -14.414 1 92.88 572 LEU B C 1
ATOM 10830 O O . LEU B 1 572 ? 26.062 -46.906 -13.508 1 92.88 572 LEU B O 1
ATOM 10834 N N . ALA B 1 573 ? 24.406 -46.625 -15.055 1 92.44 573 ALA B N 1
ATOM 10835 C CA . ALA B 1 573 ? 24.203 -45.25 -14.664 1 92.44 573 ALA B CA 1
ATOM 10836 C C . ALA B 1 573 ? 23.672 -45.156 -13.242 1 92.44 573 ALA B C 1
ATOM 10838 O O . ALA B 1 573 ? 22.906 -46 -12.797 1 92.44 573 ALA B O 1
ATOM 10839 N N . ALA B 1 574 ? 24.062 -44.062 -12.555 1 90.19 574 ALA B N 1
ATOM 10840 C CA . ALA B 1 574 ? 23.531 -43.812 -11.211 1 90.19 574 ALA B CA 1
ATOM 10841 C C . ALA B 1 574 ? 22.062 -43.406 -11.266 1 90.19 574 ALA B C 1
ATOM 10843 O O . ALA B 1 574 ? 21.609 -42.812 -12.234 1 90.19 574 ALA B O 1
ATOM 10844 N N . ARG B 1 575 ? 21.375 -43.688 -10.25 1 87.62 575 ARG B N 1
ATOM 10845 C CA . ARG B 1 575 ? 19.953 -43.375 -10.164 1 87.62 575 ARG B CA 1
ATOM 10846 C C . ARG B 1 575 ? 19.734 -41.844 -10.188 1 87.62 575 ARG B C 1
ATOM 10848 O O . ARG B 1 575 ? 18.719 -41.375 -10.688 1 87.62 575 ARG B O 1
ATOM 10855 N N . GLU B 1 576 ? 20.766 -41.125 -9.75 1 88.62 576 GLU B N 1
ATOM 10856 C CA . GLU B 1 576 ? 20.656 -39.688 -9.641 1 88.62 576 GLU B CA 1
ATOM 10857 C C . GLU B 1 576 ? 21.094 -39 -10.938 1 88.62 576 GLU B C 1
ATOM 10859 O O . GLU B 1 576 ? 20.891 -37.781 -11.109 1 88.62 576 GLU B O 1
ATOM 10864 N N . ASP B 1 577 ? 21.578 -39.75 -11.867 1 92.62 577 ASP B N 1
ATOM 10865 C CA . ASP B 1 577 ? 22.047 -39.125 -13.102 1 92.62 577 ASP B CA 1
ATOM 10866 C C . ASP B 1 577 ? 20.906 -38.5 -13.891 1 92.62 577 ASP B C 1
ATOM 10868 O O . ASP B 1 577 ? 19.812 -39.062 -13.961 1 92.62 577 ASP B O 1
ATOM 10872 N N . ASN B 1 578 ? 21.219 -37.375 -14.484 1 93.56 578 ASN B N 1
ATOM 10873 C CA . ASN B 1 578 ? 20.203 -36.656 -15.227 1 93.56 578 ASN B CA 1
ATOM 10874 C C . ASN B 1 578 ? 19.781 -37.375 -16.5 1 93.56 578 ASN B C 1
ATOM 10876 O O . ASN B 1 578 ? 20.625 -37.656 -17.359 1 93.56 578 ASN B O 1
ATOM 10880 N N . ILE B 1 579 ? 18.547 -37.625 -16.609 1 94.5 579 ILE B N 1
ATOM 10881 C CA . ILE B 1 579 ? 18.016 -38.469 -17.688 1 94.5 579 ILE B CA 1
ATOM 10882 C C . ILE B 1 579 ? 18.234 -37.75 -19.031 1 94.5 579 ILE B C 1
ATOM 10884 O O . ILE B 1 579 ? 18.531 -38.406 -20.031 1 94.5 579 ILE B O 1
ATOM 10888 N N . HIS B 1 580 ? 18.094 -36.5 -19.094 1 95.62 580 HIS B N 1
ATOM 10889 C CA . HIS B 1 580 ? 18.234 -35.75 -20.328 1 95.62 580 HIS B CA 1
ATOM 10890 C C . HIS B 1 580 ? 19.672 -35.781 -20.828 1 95.62 580 HIS B C 1
ATOM 10892 O O . HIS B 1 580 ? 19.922 -35.875 -22.031 1 95.62 580 HIS B O 1
ATOM 10898 N N . CYS B 1 581 ? 20.609 -35.688 -19.891 1 95.5 581 CYS B N 1
ATOM 10899 C CA . CYS B 1 581 ? 22.016 -35.781 -20.25 1 95.5 581 CYS B CA 1
ATOM 10900 C C . CYS B 1 581 ? 22.328 -37.156 -20.859 1 95.5 581 CYS B C 1
ATOM 10902 O O . CYS B 1 581 ? 23.031 -37.25 -21.875 1 95.5 581 CYS B O 1
ATOM 10904 N N . LEU B 1 582 ? 21.812 -38.188 -20.266 1 96.31 582 LEU B N 1
ATOM 10905 C CA . LEU B 1 582 ? 22.016 -39.531 -20.75 1 96.31 582 LEU B CA 1
ATOM 10906 C C . LEU B 1 582 ? 21.453 -39.719 -22.156 1 96.31 582 LEU B C 1
ATOM 10908 O O . LEU B 1 582 ? 22.062 -40.375 -23 1 96.31 582 LEU B O 1
ATOM 10912 N N . LEU B 1 583 ? 20.328 -39.125 -22.375 1 96.56 583 LEU B N 1
ATOM 10913 C CA . LEU B 1 583 ? 19.688 -39.219 -23.688 1 96.56 583 LEU B CA 1
ATOM 10914 C C . LEU B 1 583 ? 20.516 -38.469 -24.734 1 96.56 583 LEU B C 1
ATOM 10916 O O . LEU B 1 583 ? 20.562 -38.906 -25.891 1 96.56 583 LEU B O 1
ATOM 10920 N N . ASP B 1 584 ? 21.156 -37.438 -24.375 1 95.06 584 ASP B N 1
ATOM 10921 C CA . ASP B 1 584 ? 22 -36.656 -25.281 1 95.06 584 ASP B CA 1
ATOM 10922 C C . ASP B 1 584 ? 23.281 -37.406 -25.625 1 95.06 584 ASP B C 1
ATOM 10924 O O . ASP B 1 584 ? 23.812 -37.281 -26.719 1 95.06 584 ASP B O 1
ATOM 10928 N N . ILE B 1 585 ? 23.734 -38.156 -24.688 1 95.62 585 ILE B N 1
ATOM 10929 C CA . ILE B 1 585 ? 24.969 -38.906 -24.875 1 95.62 585 ILE B CA 1
ATOM 10930 C C . ILE B 1 585 ? 24.703 -40.156 -25.703 1 95.62 585 ILE B C 1
ATOM 10932 O O . ILE B 1 585 ? 25.578 -40.594 -26.469 1 95.62 585 ILE B O 1
ATOM 10936 N N . ALA B 1 586 ? 23.578 -40.75 -25.672 1 97.44 586 ALA B N 1
ATOM 10937 C CA . ALA B 1 586 ? 23.219 -42.031 -26.281 1 97.44 586 ALA B CA 1
ATOM 10938 C C . ALA B 1 586 ? 23.172 -41.906 -27.797 1 97.44 586 ALA B C 1
ATOM 10940 O O . ALA B 1 586 ? 22.703 -40.875 -28.328 1 97.44 586 ALA B O 1
ATOM 10941 N N . SER B 1 587 ? 23.719 -42.875 -28.484 1 97.31 587 SER B N 1
ATOM 10942 C CA . SER B 1 587 ? 23.547 -43 -29.922 1 97.31 587 SER B CA 1
ATOM 10943 C C . SER B 1 587 ? 22.141 -43.469 -30.281 1 97.31 587 SER B C 1
ATOM 10945 O O . SER B 1 587 ? 21.594 -43.062 -31.312 1 97.31 587 SER B O 1
ATOM 10947 N N . PHE B 1 588 ? 21.641 -44.281 -29.531 1 97.75 588 PHE B N 1
ATOM 10948 C CA . PHE B 1 588 ? 20.25 -44.719 -29.625 1 97.75 588 PHE B CA 1
ATOM 10949 C C . PHE B 1 588 ? 19.766 -45.25 -28.281 1 97.75 588 PHE B C 1
ATOM 10951 O O . PHE B 1 588 ? 20.562 -45.531 -27.391 1 97.75 588 PHE B O 1
ATOM 10958 N N . THR B 1 589 ? 18.453 -45.312 -28.109 1 98.38 589 THR B N 1
ATOM 10959 C CA . THR B 1 589 ? 17.797 -45.719 -26.875 1 98.38 589 THR B CA 1
ATOM 10960 C C . THR B 1 589 ? 16.875 -46.906 -27.141 1 98.38 589 THR B C 1
ATOM 10962 O O . THR B 1 589 ? 16.156 -46.938 -28.156 1 98.38 589 THR B O 1
ATOM 10965 N N . VAL B 1 590 ? 16.891 -47.875 -26.25 1 97.81 590 VAL B N 1
ATOM 10966 C CA . VAL B 1 590 ? 15.938 -48.969 -26.281 1 97.81 590 VAL B CA 1
ATOM 10967 C C . VAL B 1 590 ? 15.203 -49.062 -24.953 1 97.81 590 VAL B C 1
ATOM 10969 O O . VAL B 1 590 ? 15.828 -49.188 -23.906 1 97.81 590 VAL B O 1
ATOM 10972 N N . CYS B 1 591 ? 13.992 -48.938 -25 1 95 591 CYS B N 1
ATOM 10973 C CA . CYS B 1 591 ? 13.211 -49.125 -23.781 1 95 591 CYS B CA 1
ATOM 10974 C C . CYS B 1 591 ? 12.055 -50.062 -24.016 1 95 591 CYS B C 1
ATOM 10976 O O . CYS B 1 591 ? 11.695 -50.375 -25.156 1 95 591 CYS B O 1
ATOM 10978 N N . TYR B 1 592 ? 11.555 -50.688 -22.922 1 94.56 592 TYR B N 1
ATOM 10979 C CA . TYR B 1 592 ? 10.359 -51.5 -23.047 1 94.56 592 TYR B CA 1
ATOM 10980 C C . TYR B 1 592 ? 9.141 -50.656 -23.406 1 94.56 592 TYR B C 1
ATOM 10982 O O . TYR B 1 592 ? 8.766 -50.562 -24.578 1 94.56 592 TYR B O 1
ATOM 10990 N N . ASN B 1 593 ? 8.609 -49.875 -22.625 1 93.44 593 ASN B N 1
ATOM 10991 C CA . ASN B 1 593 ? 7.582 -48.875 -22.906 1 93.44 593 ASN B CA 1
ATOM 10992 C C . ASN B 1 593 ? 7.613 -47.75 -21.891 1 93.44 593 ASN B C 1
ATOM 10994 O O . ASN B 1 593 ? 6.582 -47.125 -21.594 1 93.44 593 ASN B O 1
ATOM 10998 N N . SER B 1 594 ? 8.789 -47.5 -21.312 1 91.69 594 SER B N 1
ATOM 10999 C CA . SER B 1 594 ? 9 -46.438 -20.328 1 91.69 594 SER B CA 1
ATOM 11000 C C . SER B 1 594 ? 8.688 -45.062 -20.922 1 91.69 594 SER B C 1
ATOM 11002 O O . SER B 1 594 ? 8.93 -44.844 -22.109 1 91.69 594 SER B O 1
ATOM 11004 N N . GLY B 1 595 ? 8.203 -44.219 -20.031 1 91.94 595 GLY B N 1
ATOM 11005 C CA . GLY B 1 595 ? 8 -42.812 -20.438 1 91.94 595 GLY B CA 1
ATOM 11006 C C . GLY B 1 595 ? 9.266 -42.156 -20.922 1 91.94 595 GLY B C 1
ATOM 11007 O O . GLY B 1 595 ? 9.211 -41.188 -21.688 1 91.94 595 GLY B O 1
ATOM 11008 N N . VAL B 1 596 ? 10.43 -42.656 -20.578 1 94.56 596 VAL B N 1
ATOM 11009 C CA . VAL B 1 596 ? 11.719 -42.156 -21.031 1 94.56 596 VAL B CA 1
ATOM 11010 C C . VAL B 1 596 ? 11.82 -42.25 -22.547 1 94.56 596 VAL B C 1
ATOM 11012 O O . VAL B 1 596 ? 12.5 -41.438 -23.188 1 94.56 596 VAL B O 1
ATOM 11015 N N . GLY B 1 597 ? 11.125 -43.219 -23.094 1 96.31 597 GLY B N 1
ATOM 11016 C CA . GLY B 1 597 ? 11.094 -43.312 -24.547 1 96.31 597 GLY B CA 1
ATOM 11017 C C . GLY B 1 597 ? 10.539 -42.094 -25.219 1 96.31 597 GLY B C 1
ATOM 11018 O O . GLY B 1 597 ? 11.023 -41.688 -26.266 1 96.31 597 GLY B O 1
ATOM 11019 N N . LEU B 1 598 ? 9.5 -41.531 -24.641 1 96.94 598 LEU B N 1
ATOM 11020 C CA . LEU B 1 598 ? 8.977 -40.281 -25.156 1 96.94 598 LEU B CA 1
ATOM 11021 C C . LEU B 1 598 ? 10.016 -39.188 -25.062 1 96.94 598 LEU B C 1
ATOM 11023 O O . LEU B 1 598 ? 10.18 -38.375 -26 1 96.94 598 LEU B O 1
ATOM 11027 N N . LEU B 1 599 ? 10.711 -39.125 -23.953 1 96.75 599 LEU B N 1
ATOM 11028 C CA . LEU B 1 599 ? 11.781 -38.125 -23.797 1 96.75 599 LEU B CA 1
ATOM 11029 C C . LEU B 1 599 ? 12.859 -38.312 -24.859 1 96.75 599 LEU B C 1
ATOM 11031 O O . LEU B 1 599 ? 13.344 -37.344 -25.438 1 96.75 599 LEU B O 1
ATOM 11035 N N . SER B 1 600 ? 13.203 -39.531 -25.078 1 97.5 600 SER B N 1
ATOM 11036 C CA . SER B 1 600 ? 14.211 -39.875 -26.078 1 97.5 600 SER B CA 1
ATOM 11037 C C . SER B 1 600 ? 13.812 -39.375 -27.469 1 97.5 600 SER B C 1
ATOM 11039 O O . SER B 1 600 ? 14.617 -38.781 -28.172 1 97.5 600 SER B O 1
ATOM 11041 N N . ILE B 1 601 ? 12.609 -39.625 -27.781 1 97.62 601 ILE B N 1
ATOM 11042 C CA . ILE B 1 601 ? 12.078 -39.219 -29.078 1 97.62 601 ILE B CA 1
ATOM 11043 C C . ILE B 1 601 ? 12.133 -37.688 -29.188 1 97.62 601 ILE B C 1
ATOM 11045 O O . ILE B 1 601 ? 12.562 -37.156 -30.203 1 97.62 601 ILE B O 1
ATOM 11049 N N . LEU B 1 602 ? 11.773 -37.031 -28.125 1 97 602 LEU B N 1
ATOM 11050 C CA . LEU B 1 602 ? 11.75 -35.562 -28.141 1 97 602 LEU B CA 1
ATOM 11051 C C . LEU B 1 602 ? 13.164 -35 -28.172 1 97 602 LEU B C 1
ATOM 11053 O O . LEU B 1 602 ? 13.383 -33.875 -28.656 1 97 602 LEU B O 1
ATOM 11057 N N . HIS B 1 603 ? 14.133 -35.75 -27.688 1 96.62 603 HIS B N 1
ATOM 11058 C CA . HIS B 1 603 ? 15.539 -35.406 -27.812 1 96.62 603 HIS B CA 1
ATOM 11059 C C . HIS B 1 603 ? 16.078 -35.719 -29.203 1 96.62 603 HIS B C 1
ATOM 11061 O O . HIS B 1 603 ? 17.25 -35.469 -29.5 1 96.62 603 HIS B O 1
ATOM 11067 N N . GLN B 1 604 ? 15.242 -36.312 -30.016 1 96.19 604 GLN B N 1
ATOM 11068 C CA . GLN B 1 604 ? 15.586 -36.75 -31.375 1 96.19 604 GLN B CA 1
ATOM 11069 C C . GLN B 1 604 ? 16.656 -37.812 -31.375 1 96.19 604 GLN B C 1
ATOM 11071 O O . GLN B 1 604 ? 17.531 -37.844 -32.25 1 96.19 604 GLN B O 1
ATOM 11076 N N . THR B 1 605 ? 16.656 -38.562 -30.359 1 96.94 605 THR B N 1
ATOM 11077 C CA . THR B 1 605 ? 17.484 -39.75 -30.297 1 96.94 605 THR B CA 1
ATOM 11078 C C . THR B 1 605 ? 16.797 -40.938 -30.969 1 96.94 605 THR B C 1
ATOM 11080 O O . THR B 1 605 ? 15.617 -41.188 -30.719 1 96.94 605 THR B O 1
ATOM 11083 N N . PRO B 1 606 ? 17.578 -41.656 -31.844 1 97.88 606 PRO B N 1
ATOM 11084 C CA . PRO B 1 606 ? 16.953 -42.875 -32.344 1 97.88 606 PRO B CA 1
ATOM 11085 C C . PRO B 1 606 ? 16.438 -43.781 -31.234 1 97.88 606 PRO B C 1
ATOM 11087 O O . PRO B 1 606 ? 17.172 -44.062 -30.297 1 97.88 606 PRO B O 1
ATOM 11090 N N . THR B 1 607 ? 15.172 -44.219 -31.359 1 98.5 607 THR B N 1
ATOM 11091 C CA . THR B 1 607 ? 14.523 -44.906 -30.234 1 98.5 607 THR B CA 1
ATOM 11092 C C . THR B 1 607 ? 13.82 -46.156 -30.703 1 98.5 607 THR B C 1
ATOM 11094 O O . THR B 1 607 ? 13.141 -46.156 -31.734 1 98.5 607 THR B O 1
ATOM 11097 N N . ALA B 1 608 ? 14.023 -47.188 -29.984 1 98 608 ALA B N 1
ATOM 11098 C CA . ALA B 1 608 ? 13.273 -48.406 -30.188 1 98 608 ALA B CA 1
ATOM 11099 C C . ALA B 1 608 ? 12.516 -48.812 -28.922 1 98 608 ALA B C 1
ATOM 11101 O O . ALA B 1 608 ? 13.008 -48.625 -27.797 1 98 608 ALA B O 1
ATOM 11102 N N . THR B 1 609 ? 11.367 -49.344 -29.094 1 96.75 609 THR B N 1
ATOM 11103 C CA . THR B 1 609 ? 10.555 -49.844 -27.984 1 96.75 609 THR B CA 1
ATOM 11104 C C . THR B 1 609 ? 10.141 -51.281 -28.219 1 96.75 609 THR B C 1
ATOM 11106 O O . THR B 1 609 ? 10.062 -51.75 -29.359 1 96.75 609 THR B O 1
ATOM 11109 N N . LEU B 1 610 ? 9.922 -51.969 -27.109 1 95.56 610 LEU B N 1
ATOM 11110 C CA . LEU B 1 610 ? 9.562 -53.375 -27.234 1 95.56 610 LEU B CA 1
ATOM 11111 C C . LEU B 1 610 ? 8.125 -53.625 -26.797 1 95.56 610 LEU B C 1
ATOM 11113 O O . LEU B 1 610 ? 7.441 -54.5 -27.328 1 95.56 610 LEU B O 1
ATOM 11117 N N . GLY B 1 611 ? 7.688 -52.844 -25.859 1 93.12 611 GLY B N 1
ATOM 11118 C CA . GLY B 1 611 ? 6.355 -53.031 -25.312 1 93.12 611 GLY B CA 1
ATOM 11119 C C . GLY B 1 611 ? 5.344 -52.031 -25.844 1 93.12 611 GLY B C 1
ATOM 11120 O O . GLY B 1 611 ? 5.488 -51.531 -26.969 1 93.12 611 GLY B O 1
ATOM 11121 N N . ASN B 1 612 ? 4.254 -51.906 -25.141 1 93.56 612 ASN B N 1
ATOM 11122 C CA . ASN B 1 612 ? 3.15 -51.031 -25.5 1 93.56 612 ASN B CA 1
ATOM 11123 C C . ASN B 1 612 ? 3.486 -49.562 -25.219 1 93.56 612 ASN B C 1
ATOM 11125 O O . ASN B 1 612 ? 2.967 -48.969 -24.281 1 93.56 612 ASN B O 1
ATOM 11129 N N . ALA B 1 613 ? 4.285 -49 -26.125 1 95.12 613 ALA B N 1
ATOM 11130 C CA . ALA B 1 613 ? 4.66 -47.594 -25.984 1 95.12 613 ALA B CA 1
ATOM 11131 C C . ALA B 1 613 ? 3.684 -46.719 -26.75 1 95.12 613 ALA B C 1
ATOM 11133 O O . ALA B 1 613 ? 3.818 -46.5 -27.953 1 95.12 613 ALA B O 1
ATOM 11134 N N . PHE B 1 614 ? 2.76 -46.062 -26.016 1 94.88 614 PHE B N 1
ATOM 11135 C CA . PHE B 1 614 ? 1.669 -45.281 -26.625 1 94.88 614 PHE B CA 1
ATOM 11136 C C . PHE B 1 614 ? 2.199 -44.062 -27.312 1 94.88 614 PHE B C 1
ATOM 11138 O O . PHE B 1 614 ? 1.484 -43.406 -28.094 1 94.88 614 PHE B O 1
ATOM 11145 N N . TYR B 1 615 ? 3.455 -43.656 -27.109 1 96.44 615 TYR B N 1
ATOM 11146 C CA . TYR B 1 615 ? 4.047 -42.469 -27.703 1 96.44 615 TYR B CA 1
ATOM 11147 C C . TYR B 1 615 ? 4.797 -42.781 -28.984 1 96.44 615 TYR B C 1
ATOM 11149 O O . TYR B 1 615 ? 5.191 -41.906 -29.734 1 96.44 615 TYR B O 1
ATOM 11157 N N . ASN B 1 616 ? 5.156 -44.062 -29.141 1 96 616 ASN B N 1
ATOM 11158 C CA . ASN B 1 616 ? 5.824 -44.469 -30.375 1 96 616 ASN B CA 1
ATOM 11159 C C . ASN B 1 616 ? 4.844 -44.562 -31.547 1 96 616 ASN B C 1
ATOM 11161 O O . ASN B 1 616 ? 4.344 -45.625 -31.859 1 96 616 ASN B O 1
ATOM 11165 N N . MET B 1 617 ? 4.637 -43.438 -32.219 1 94.88 617 MET B N 1
ATOM 11166 C CA . MET B 1 617 ? 3.623 -43.312 -33.25 1 94.88 617 MET B CA 1
ATOM 11167 C C . MET B 1 617 ? 4.211 -42.688 -34.5 1 94.88 617 MET B C 1
ATOM 11169 O O . MET B 1 617 ? 5.172 -41.938 -34.438 1 94.88 617 MET B O 1
ATOM 11173 N N . ALA B 1 618 ? 3.598 -43.094 -35.656 1 95.81 618 ALA B N 1
ATOM 11174 C CA . ALA B 1 618 ? 3.83 -42.469 -36.969 1 95.81 618 ALA B CA 1
ATOM 11175 C C . ALA B 1 618 ? 5.305 -42.531 -37.344 1 95.81 618 ALA B C 1
ATOM 11177 O O . ALA B 1 618 ? 5.844 -41.594 -37.906 1 95.81 618 ALA B O 1
ATOM 11178 N N . GLY B 1 619 ? 5.992 -43.531 -36.875 1 94.5 619 GLY B N 1
ATOM 11179 C CA . GLY B 1 619 ? 7.375 -43.75 -37.281 1 94.5 619 GLY B CA 1
ATOM 11180 C C . GLY B 1 619 ? 8.359 -42.969 -36.438 1 94.5 619 GLY B C 1
ATOM 11181 O O . GLY B 1 619 ? 9.516 -42.781 -36.812 1 94.5 619 GLY B O 1
ATOM 11182 N N . ALA B 1 620 ? 7.938 -42.562 -35.25 1 96.44 620 ALA B N 1
ATOM 11183 C CA . ALA B 1 620 ? 8.828 -41.812 -34.375 1 96.44 620 ALA B CA 1
ATOM 11184 C C . ALA B 1 620 ? 9.945 -42.719 -33.844 1 96.44 620 ALA B C 1
ATOM 11186 O O . ALA B 1 620 ? 11.047 -42.25 -33.562 1 96.44 620 ALA B O 1
ATOM 11187 N N . GLY B 1 621 ? 9.641 -43.906 -33.656 1 96.69 621 GLY B N 1
ATOM 11188 C CA . GLY B 1 621 ? 10.578 -44.938 -33.219 1 96.69 621 GLY B CA 1
ATOM 11189 C C . GLY B 1 621 ? 10.32 -46.281 -33.875 1 96.69 621 GLY B C 1
ATOM 11190 O O . GLY B 1 621 ? 9.359 -46.438 -34.625 1 96.69 621 GLY B O 1
ATOM 11191 N N . TYR B 1 622 ? 11.234 -47.156 -33.531 1 96.94 622 TYR B N 1
ATOM 11192 C CA . TYR B 1 622 ? 11.133 -48.5 -34.062 1 96.94 622 TYR B CA 1
ATOM 11193 C C . TYR B 1 622 ? 10.555 -49.469 -33.031 1 96.94 622 TYR B C 1
ATOM 11195 O O . TYR B 1 622 ? 10.938 -49.438 -31.859 1 96.94 622 TYR B O 1
ATOM 11203 N N . ARG B 1 623 ? 9.57 -50.281 -33.438 1 95.56 623 ARG B N 1
ATOM 11204 C CA . ARG B 1 623 ? 9.055 -51.312 -32.562 1 95.56 623 ARG B CA 1
ATOM 11205 C C . ARG B 1 623 ? 9.836 -52.625 -32.75 1 95.56 623 ARG B C 1
ATOM 11207 O O . ARG B 1 623 ? 9.609 -53.375 -33.719 1 95.56 623 ARG B O 1
ATOM 11214 N N . ALA B 1 624 ? 10.602 -52.938 -31.719 1 96.38 624 ALA B N 1
ATOM 11215 C CA . ALA B 1 624 ? 11.523 -54.062 -31.812 1 96.38 624 ALA B CA 1
ATOM 11216 C C . ALA B 1 624 ? 10.945 -55.312 -31.141 1 96.38 624 ALA B C 1
ATOM 11218 O O . ALA B 1 624 ? 10.141 -55.188 -30.219 1 96.38 624 ALA B O 1
ATOM 11219 N N . SER B 1 625 ? 11.336 -56.438 -31.625 1 94.69 625 SER B N 1
ATOM 11220 C CA . SER B 1 625 ? 10.93 -57.719 -31 1 94.69 625 SER B CA 1
ATOM 11221 C C . SER B 1 625 ? 11.836 -58.062 -29.828 1 94.69 625 SER B C 1
ATOM 11223 O O . SER B 1 625 ? 11.445 -58.844 -28.953 1 94.69 625 SER B O 1
ATOM 11225 N N . SER B 1 626 ? 13.055 -57.594 -29.891 1 94.62 626 SER B N 1
ATOM 11226 C CA . SER B 1 626 ? 14.039 -57.781 -28.844 1 94.62 626 SER B CA 1
ATOM 11227 C C . SER B 1 626 ? 15.109 -56.688 -28.875 1 94.62 626 SER B C 1
ATOM 11229 O O . SER B 1 626 ? 15.164 -55.906 -29.812 1 94.62 626 SER B O 1
ATOM 11231 N N . VAL B 1 627 ? 15.906 -56.688 -27.828 1 96 627 VAL B N 1
ATOM 11232 C CA . VAL B 1 627 ? 17 -55.719 -27.797 1 96 627 VAL B CA 1
ATOM 11233 C C . VAL B 1 627 ? 17.953 -56 -28.953 1 96 627 VAL B C 1
ATOM 11235 O O . VAL B 1 627 ? 18.438 -55.062 -29.594 1 96 627 VAL B O 1
ATOM 11238 N N . GLN B 1 628 ? 18.25 -57.281 -29.219 1 96.25 628 GLN B N 1
ATOM 11239 C CA . GLN B 1 628 ? 19.141 -57.625 -30.328 1 96.25 628 GLN B CA 1
ATOM 11240 C C . GLN B 1 628 ? 18.562 -57.156 -31.656 1 96.25 628 GLN B C 1
ATOM 11242 O O . GLN B 1 628 ? 19.281 -56.656 -32.531 1 96.25 628 GLN B O 1
ATOM 11247 N N . ASP B 1 629 ? 17.281 -57.312 -31.75 1 96.81 629 ASP B N 1
ATOM 11248 C CA . ASP B 1 629 ? 16.609 -56.844 -32.969 1 96.81 629 ASP B CA 1
ATOM 11249 C C . ASP B 1 629 ? 16.844 -55.344 -33.156 1 96.81 629 ASP B C 1
ATOM 11251 O O . ASP B 1 629 ? 17.125 -54.906 -34.25 1 96.81 629 ASP B O 1
ATOM 11255 N N . ALA B 1 630 ? 16.703 -54.594 -32.125 1 97.31 630 ALA B N 1
ATOM 11256 C CA . ALA B 1 630 ? 16.922 -53.156 -32.156 1 97.31 630 ALA B CA 1
ATOM 11257 C C . ALA B 1 630 ? 18.359 -52.844 -32.562 1 97.31 630 ALA B C 1
ATOM 11259 O O . ALA B 1 630 ? 18.594 -51.938 -33.344 1 97.31 630 ALA B O 1
ATOM 11260 N N . ILE B 1 631 ? 19.281 -53.562 -32.031 1 97.56 631 ILE B N 1
ATOM 11261 C CA . ILE B 1 631 ? 20.688 -53.375 -32.344 1 97.56 631 ILE B CA 1
ATOM 11262 C C . ILE B 1 631 ? 20.938 -53.656 -33.812 1 97.56 631 ILE B C 1
ATOM 11264 O O . ILE B 1 631 ? 21.641 -52.906 -34.5 1 97.56 631 ILE B O 1
ATOM 11268 N N . ASP B 1 632 ? 20.359 -54.719 -34.312 1 97.62 632 ASP B N 1
ATOM 11269 C CA . ASP B 1 632 ? 20.531 -55.125 -35.688 1 97.62 632 ASP B CA 1
ATOM 11270 C C . ASP B 1 632 ? 19.984 -54.031 -36.625 1 97.62 632 ASP B C 1
ATOM 11272 O O . ASP B 1 632 ? 20.609 -53.719 -37.656 1 97.62 632 ASP B O 1
ATOM 11276 N N . VAL B 1 633 ? 18.891 -53.5 -36.25 1 97.38 633 VAL B N 1
ATOM 11277 C CA . VAL B 1 633 ? 18.281 -52.469 -37.062 1 97.38 633 VAL B CA 1
ATOM 11278 C C . VAL B 1 633 ? 19.141 -51.219 -37.031 1 97.38 633 VAL B C 1
ATOM 11280 O O . VAL B 1 633 ? 19.281 -50.5 -38.031 1 97.38 633 VAL B O 1
ATOM 11283 N N . PHE B 1 634 ? 19.719 -50.875 -35.875 1 96.5 634 PHE B N 1
ATOM 11284 C CA . PHE B 1 634 ? 20.625 -49.719 -35.75 1 96.5 634 PHE B CA 1
ATOM 11285 C C . PHE B 1 634 ? 21.859 -49.938 -36.594 1 96.5 634 PHE B C 1
ATOM 11287 O O . PHE B 1 634 ? 22.281 -49.031 -37.344 1 96.5 634 PHE B O 1
ATOM 11294 N N . ARG B 1 635 ? 22.391 -51.156 -36.625 1 96 635 ARG B N 1
ATOM 11295 C CA . ARG B 1 635 ? 23.578 -51.469 -37.406 1 96 635 ARG B CA 1
ATOM 11296 C C . ARG B 1 635 ? 23.312 -51.375 -38.906 1 96 635 ARG B C 1
ATOM 11298 O O . ARG B 1 635 ? 24.188 -50.969 -39.688 1 96 635 ARG B O 1
ATOM 11305 N N . ALA B 1 636 ? 22.141 -51.688 -39.188 1 96.56 636 ALA B N 1
ATOM 11306 C CA . ALA B 1 636 ? 21.734 -51.625 -40.594 1 96.56 636 ALA B CA 1
ATOM 11307 C C . ALA B 1 636 ? 21.484 -50.219 -41.062 1 96.56 636 ALA B C 1
ATOM 11309 O O . ALA B 1 636 ? 21.281 -49.938 -42.25 1 96.56 636 ALA B O 1
ATOM 11310 N N . GLY B 1 637 ? 21.438 -49.312 -40.156 1 95.06 637 GLY B N 1
ATOM 11311 C CA . GLY B 1 637 ? 21.234 -47.906 -40.469 1 95.06 637 GLY B CA 1
ATOM 11312 C C . GLY B 1 637 ? 19.766 -47.531 -40.562 1 95.06 637 GLY B C 1
ATOM 11313 O O . GLY B 1 637 ? 19.422 -46.469 -41.094 1 95.06 637 GLY B O 1
ATOM 11314 N N . ASN B 1 638 ? 18.922 -48.375 -40.062 1 94.69 638 ASN B N 1
ATOM 11315 C CA . ASN B 1 638 ? 17.484 -48.156 -40.219 1 94.69 638 ASN B CA 1
ATOM 11316 C C . ASN B 1 638 ? 16.844 -47.594 -38.969 1 94.69 638 ASN B C 1
ATOM 11318 O O . ASN B 1 638 ? 15.648 -47.312 -38.938 1 94.69 638 ASN B O 1
ATOM 11322 N N . LEU B 1 639 ? 17.531 -47.5 -37.875 1 96.56 639 LEU B N 1
ATOM 11323 C CA . LEU B 1 639 ? 17.094 -46.781 -36.688 1 96.56 639 LEU B CA 1
ATOM 11324 C C . LEU B 1 639 ? 17.656 -45.344 -36.656 1 96.56 639 LEU B C 1
ATOM 11326 O O . LEU B 1 639 ? 18.781 -45.125 -36.219 1 96.56 639 LEU B O 1
ATOM 11330 N N . THR B 1 640 ? 16.797 -44.438 -37.094 1 95.25 640 THR B N 1
ATOM 11331 C CA . THR B 1 640 ? 17.25 -43.094 -37.312 1 95.25 640 THR B CA 1
ATOM 11332 C C . THR B 1 640 ? 16.516 -42.125 -36.406 1 95.25 640 THR B C 1
ATOM 11334 O O . THR B 1 640 ? 15.453 -42.469 -35.844 1 95.25 640 THR B O 1
ATOM 11337 N N . PRO B 1 641 ? 17.109 -40.969 -36.219 1 96.38 641 PRO B N 1
ATOM 11338 C CA . PRO B 1 641 ? 16.391 -39.938 -35.469 1 96.38 641 PRO B CA 1
ATOM 11339 C C . PRO B 1 641 ? 15.047 -39.562 -36.094 1 96.38 641 PRO B C 1
ATOM 11341 O O . PRO B 1 641 ? 14.945 -39.469 -37.312 1 96.38 641 PRO B O 1
ATOM 11344 N N . PRO B 1 642 ? 14.055 -39.438 -35.25 1 96.31 642 PRO B N 1
ATOM 11345 C CA . PRO B 1 642 ? 12.781 -39 -35.812 1 96.31 642 PRO B CA 1
ATOM 11346 C C . PRO B 1 642 ? 12.852 -37.594 -36.406 1 96.31 642 PRO B C 1
ATOM 11348 O O . PRO B 1 642 ? 13.617 -36.75 -35.938 1 96.31 642 PRO B O 1
ATOM 11351 N N . PRO B 1 643 ? 12.016 -37.312 -37.438 1 95.62 643 PRO B N 1
ATOM 11352 C CA . PRO B 1 643 ? 12.016 -36 -38.062 1 95.62 643 PRO B CA 1
ATOM 11353 C C . PRO B 1 643 ? 11.57 -34.875 -37.094 1 95.62 643 PRO B C 1
ATOM 11355 O O . PRO B 1 643 ? 10.68 -35.094 -36.281 1 95.62 643 PRO B O 1
ATOM 11358 N N . SER B 1 644 ? 12.164 -33.719 -37.312 1 95.31 644 SER B N 1
ATOM 11359 C CA . SER B 1 644 ? 11.891 -32.562 -36.438 1 95.31 644 SER B CA 1
ATOM 11360 C C . SER B 1 644 ? 10.406 -32.219 -36.469 1 95.31 644 SER B C 1
ATOM 11362 O O . SER B 1 644 ? 9.828 -31.875 -35.406 1 95.31 644 SER B O 1
ATOM 11364 N N . GLU B 1 645 ? 9.844 -32.25 -37.594 1 95.31 645 GLU B N 1
ATOM 11365 C CA . GLU B 1 645 ? 8.43 -31.906 -37.719 1 95.31 645 GLU B CA 1
ATOM 11366 C C . GLU B 1 645 ? 7.559 -32.875 -36.906 1 95.31 645 GLU B C 1
ATOM 11368 O O . GLU B 1 645 ? 6.566 -32.469 -36.281 1 95.31 645 GLU B O 1
ATOM 11373 N N . LEU B 1 646 ? 7.93 -34.125 -36.969 1 96.5 646 LEU B N 1
ATOM 11374 C CA . LEU B 1 646 ? 7.16 -35.125 -36.219 1 96.5 646 LEU B CA 1
ATOM 11375 C C . LEU B 1 646 ? 7.297 -34.938 -34.719 1 96.5 646 LEU B C 1
ATOM 11377 O O . LEU B 1 646 ? 6.324 -35.094 -33.969 1 96.5 646 LEU B O 1
ATOM 11381 N N . ILE B 1 647 ? 8.477 -34.594 -34.281 1 96.75 647 ILE B N 1
ATOM 11382 C CA . ILE B 1 647 ? 8.703 -34.406 -32.844 1 96.75 647 ILE B CA 1
ATOM 11383 C C . ILE B 1 647 ? 7.902 -33.219 -32.344 1 96.75 647 ILE B C 1
ATOM 11385 O O . ILE B 1 647 ? 7.375 -33.25 -31.234 1 96.75 647 ILE B O 1
ATOM 11389 N N . GLU B 1 648 ? 7.855 -32.188 -33.156 1 97.06 648 GLU B N 1
ATOM 11390 C CA . GLU B 1 648 ? 7.051 -31.016 -32.781 1 97.06 648 GLU B CA 1
ATOM 11391 C C . GLU B 1 648 ? 5.574 -31.375 -32.688 1 97.06 648 GLU B C 1
ATOM 11393 O O . GLU B 1 648 ? 4.887 -30.938 -31.75 1 97.06 648 GLU B O 1
ATOM 11398 N N . ARG B 1 649 ? 5.121 -32.156 -33.594 1 97.31 649 ARG B N 1
ATOM 11399 C CA . ARG B 1 649 ? 3.725 -32.562 -33.594 1 97.31 649 ARG B CA 1
ATOM 11400 C C . ARG B 1 649 ? 3.426 -33.469 -32.375 1 97.31 649 ARG B C 1
ATOM 11402 O O . ARG B 1 649 ? 2.365 -33.344 -31.766 1 97.31 649 ARG B O 1
ATOM 11409 N N . LEU B 1 650 ? 4.336 -34.344 -32.094 1 97.5 650 LEU B N 1
ATOM 11410 C CA . LEU B 1 650 ? 4.145 -35.25 -30.938 1 97.5 650 LEU B CA 1
ATOM 11411 C C . LEU B 1 650 ? 4.094 -34.438 -29.641 1 97.5 650 LEU B C 1
ATOM 11413 O O . LEU B 1 650 ? 3.258 -34.719 -28.781 1 97.5 650 LEU B O 1
ATOM 11417 N N . ALA B 1 651 ? 5.043 -33.531 -29.531 1 97.62 651 ALA B N 1
ATOM 11418 C CA . ALA B 1 651 ? 5.016 -32.656 -28.359 1 97.62 651 ALA B CA 1
ATOM 11419 C C . ALA B 1 651 ? 3.693 -31.906 -28.25 1 97.62 651 ALA B C 1
ATOM 11421 O O . ALA B 1 651 ? 3.09 -31.844 -27.188 1 97.62 651 ALA B O 1
ATOM 11422 N N . ALA B 1 652 ? 3.266 -31.344 -29.344 1 97.56 652 ALA B N 1
ATOM 11423 C CA . ALA B 1 652 ? 2 -30.609 -29.375 1 97.56 652 ALA B CA 1
ATOM 11424 C C . ALA B 1 652 ? 0.834 -31.516 -28.984 1 97.56 652 ALA B C 1
ATOM 11426 O O . ALA B 1 652 ? -0.077 -31.094 -28.281 1 97.56 652 ALA B O 1
ATOM 11427 N N . TRP B 1 653 ? 0.893 -32.75 -29.5 1 97.69 653 TRP B N 1
ATOM 11428 C CA . TRP B 1 653 ? -0.145 -33.719 -29.219 1 97.69 653 TRP B CA 1
ATOM 11429 C C . TRP B 1 653 ? -0.31 -33.938 -27.719 1 97.69 653 TRP B C 1
ATOM 11431 O O . TRP B 1 653 ? -1.428 -33.906 -27.203 1 97.69 653 TRP B O 1
ATOM 11441 N N . PHE B 1 654 ? 0.737 -34.062 -27.047 1 97.5 654 PHE B N 1
ATOM 11442 C CA . PHE B 1 654 ? 0.663 -34.375 -25.609 1 97.5 654 PHE B CA 1
ATOM 11443 C C . PHE B 1 654 ? 0.392 -33.125 -24.812 1 97.5 654 PHE B C 1
ATOM 11445 O O . PHE B 1 654 ? -0.447 -33.125 -23.906 1 97.5 654 PHE B O 1
ATOM 11452 N N . ILE B 1 655 ? 0.959 -31.984 -25.156 1 95.62 655 ILE B N 1
ATOM 11453 C CA . ILE B 1 655 ? 0.916 -30.781 -24.344 1 95.62 655 ILE B CA 1
ATOM 11454 C C . ILE B 1 655 ? -0.411 -30.047 -24.562 1 95.62 655 ILE B C 1
ATOM 11456 O O . ILE B 1 655 ? -0.938 -29.422 -23.641 1 95.62 655 ILE B O 1
ATOM 11460 N N . PHE B 1 656 ? -1.015 -30.203 -25.781 1 95.94 656 PHE B N 1
ATOM 11461 C CA . PHE B 1 656 ? -2.174 -29.375 -26.078 1 95.94 656 PHE B CA 1
ATOM 11462 C C . PHE B 1 656 ? -3.432 -30.219 -26.203 1 95.94 656 PHE B C 1
ATOM 11464 O O . PHE B 1 656 ? -4.543 -29.688 -26.234 1 95.94 656 PHE B O 1
ATOM 11471 N N . ARG B 1 657 ? -3.268 -31.594 -26.281 1 96.69 657 ARG B N 1
ATOM 11472 C CA . ARG B 1 657 ? -4.469 -32.406 -26.5 1 96.69 657 ARG B CA 1
ATOM 11473 C C . ARG B 1 657 ? -4.656 -33.406 -25.391 1 96.69 657 ARG B C 1
ATOM 11475 O O . ARG B 1 657 ? -5.785 -33.688 -24.969 1 96.69 657 ARG B O 1
ATOM 11482 N N . ARG B 1 658 ? -3.596 -33.938 -24.859 1 97.06 658 ARG B N 1
ATOM 11483 C CA . ARG B 1 658 ? -3.76 -35.125 -24.031 1 97.06 658 ARG B CA 1
ATOM 11484 C C . ARG B 1 658 ? -3.486 -34.781 -22.562 1 97.06 658 ARG B C 1
ATOM 11486 O O . ARG B 1 658 ? -4.145 -35.344 -21.672 1 97.06 658 ARG B O 1
ATOM 11493 N N . TYR B 1 659 ? -2.547 -33.938 -22.375 1 97.69 659 TYR B N 1
ATOM 11494 C CA . TYR B 1 659 ? -2.092 -33.781 -21 1 97.69 659 TYR B CA 1
ATOM 11495 C C . TYR B 1 659 ? -2.633 -32.5 -20.375 1 97.69 659 TYR B C 1
ATOM 11497 O O . TYR B 1 659 ? -2.771 -31.5 -21.062 1 97.69 659 TYR B O 1
ATOM 11505 N N . SER B 1 660 ? -3.02 -32.594 -19.125 1 97.88 660 SER B N 1
ATOM 11506 C CA . SER B 1 660 ? -3.139 -31.469 -18.203 1 97.88 660 SER B CA 1
ATOM 11507 C C . SER B 1 660 ? -1.814 -31.188 -17.5 1 97.88 660 SER B C 1
ATOM 11509 O O . SER B 1 660 ? -0.866 -31.969 -17.609 1 97.88 660 SER B O 1
ATOM 11511 N N . ARG B 1 661 ? -1.764 -30.078 -16.875 1 95.88 661 ARG B N 1
ATOM 11512 C CA . ARG B 1 661 ? -0.545 -29.719 -16.156 1 95.88 661 ARG B CA 1
ATOM 11513 C C . ARG B 1 661 ? -0.834 -29.453 -14.688 1 95.88 661 ARG B C 1
ATOM 11515 O O . ARG B 1 661 ? -1.965 -29.125 -14.32 1 95.88 661 ARG B O 1
ATOM 11522 N N . PHE B 1 662 ? 0.191 -29.641 -13.812 1 94.94 662 PHE B N 1
ATOM 11523 C CA . PHE B 1 662 ? 0.039 -29.406 -12.383 1 94.94 662 PHE B CA 1
ATOM 11524 C C . PHE B 1 662 ? 1.383 -29.078 -11.742 1 94.94 662 PHE B C 1
ATOM 11526 O O . PHE B 1 662 ? 2.432 -29.25 -12.367 1 94.94 662 PHE B O 1
ATOM 11533 N N . VAL B 1 663 ? 1.346 -28.5 -10.594 1 91.12 663 VAL B N 1
ATOM 11534 C CA . VAL B 1 663 ? 2.502 -28.328 -9.719 1 91.12 663 VAL B CA 1
ATOM 11535 C C . VAL B 1 663 ? 2.24 -29 -8.375 1 91.12 663 VAL B C 1
ATOM 11537 O O . VAL B 1 663 ? 1.088 -29.156 -7.969 1 91.12 663 VAL B O 1
ATOM 11540 N N . ALA B 1 664 ? 3.262 -29.453 -7.754 1 90.81 664 ALA B N 1
ATOM 11541 C CA . ALA B 1 664 ? 3.139 -30.141 -6.477 1 90.81 664 ALA B CA 1
ATOM 11542 C C . ALA B 1 664 ? 4.457 -30.125 -5.707 1 90.81 664 ALA B C 1
ATOM 11544 O O . ALA B 1 664 ? 5.465 -29.609 -6.207 1 90.81 664 ALA B O 1
ATOM 11545 N N . THR B 1 665 ? 4.359 -30.484 -4.48 1 84.5 665 THR B N 1
ATOM 11546 C CA . THR B 1 665 ? 5.543 -30.703 -3.658 1 84.5 665 THR B CA 1
ATOM 11547 C C . THR B 1 665 ? 5.883 -32.188 -3.586 1 84.5 665 THR B C 1
ATOM 11549 O O . THR B 1 665 ? 4.996 -33.031 -3.391 1 84.5 665 THR B O 1
ATOM 11552 N N . ASP B 1 666 ? 7.148 -32.5 -3.785 1 78.75 666 ASP B N 1
ATOM 11553 C CA . ASP B 1 666 ? 7.582 -33.906 -3.746 1 78.75 666 ASP B CA 1
ATOM 11554 C C . ASP B 1 666 ? 7.445 -34.469 -2.338 1 78.75 666 ASP B C 1
ATOM 11556 O O . ASP B 1 666 ? 7.727 -33.781 -1.352 1 78.75 666 ASP B O 1
ATOM 11560 N N . SER B 1 667 ? 6.84 -35.594 -2.301 1 75.06 667 SER B N 1
ATOM 11561 C CA . SER B 1 667 ? 6.746 -36.375 -1.068 1 75.06 667 SER B CA 1
ATOM 11562 C C . SER B 1 667 ? 7.293 -37.781 -1.262 1 75.06 667 SER B C 1
ATOM 11564 O O . SER B 1 667 ? 6.637 -38.625 -1.867 1 75.06 667 SER B O 1
ATOM 11566 N N . ILE B 1 668 ? 8.5 -38.062 -0.858 1 69 668 ILE B N 1
ATOM 11567 C CA . ILE B 1 668 ? 9.141 -39.344 -1.085 1 69 668 ILE B CA 1
ATOM 11568 C C . ILE B 1 668 ? 8.953 -40.25 0.14 1 69 668 ILE B C 1
ATOM 11570 O O . ILE B 1 668 ? 9.258 -39.844 1.264 1 69 668 ILE B O 1
ATOM 11574 N N . ALA B 1 669 ? 8.242 -41.281 -0.045 1 65 669 ALA B N 1
ATOM 11575 C CA . ALA B 1 669 ? 8.086 -42.281 1.001 1 65 669 ALA B CA 1
ATOM 11576 C C . ALA B 1 669 ? 9.062 -43.438 0.798 1 65 669 ALA B C 1
ATOM 11578 O O . ALA B 1 669 ? 9.312 -43.844 -0.335 1 65 669 ALA B O 1
ATOM 11579 N N . GLU B 1 670 ? 9.797 -43.844 1.817 1 65.88 670 GLU B N 1
ATOM 11580 C CA . GLU B 1 670 ? 10.773 -44.938 1.744 1 65.88 670 GLU B CA 1
ATOM 11581 C C . GLU B 1 670 ? 10.172 -46.25 2.211 1 65.88 670 GLU B C 1
ATOM 11583 O O . GLU B 1 670 ? 9.578 -46.344 3.287 1 65.88 670 GLU B O 1
ATOM 11588 N N . PHE B 1 671 ? 10.102 -47.219 1.278 1 61.41 671 PHE B N 1
ATOM 11589 C CA . PHE B 1 671 ? 9.711 -48.594 1.604 1 61.41 671 PHE B CA 1
ATOM 11590 C C . PHE B 1 671 ? 10.906 -49.531 1.553 1 61.41 671 PHE B C 1
ATOM 11592 O O . PHE B 1 671 ? 12.016 -49.125 1.221 1 61.41 671 PHE B O 1
ATOM 11599 N N . LYS B 1 672 ? 10.766 -50.844 2.01 1 57.12 672 LYS B N 1
ATOM 11600 C CA . LYS B 1 672 ? 11.859 -51.812 2.117 1 57.12 672 LYS B CA 1
ATOM 11601 C C . LYS B 1 672 ? 12.539 -52.031 0.77 1 57.12 672 LYS B C 1
ATOM 11603 O O . LYS B 1 672 ? 13.773 -52 0.68 1 57.12 672 LYS B O 1
ATOM 11608 N N . GLU B 1 673 ? 11.742 -52.188 -0.232 1 57.28 673 GLU B N 1
ATOM 11609 C CA . GLU B 1 673 ? 12.328 -52.594 -1.507 1 57.28 673 GLU B CA 1
ATOM 11610 C C . GLU B 1 673 ? 12.25 -51.469 -2.533 1 57.28 673 GLU B C 1
ATOM 11612 O O . GLU B 1 673 ? 12.852 -51.562 -3.605 1 57.28 673 GLU B O 1
ATOM 11617 N N . ARG B 1 674 ? 11.492 -50.375 -2.15 1 61.72 674 ARG B N 1
ATOM 11618 C CA . ARG B 1 674 ? 11.344 -49.344 -3.145 1 61.72 674 ARG B CA 1
ATOM 11619 C C . ARG B 1 674 ? 10.977 -48 -2.48 1 61.72 674 ARG B C 1
ATOM 11621 O O . ARG B 1 674 ? 10.555 -47.969 -1.323 1 61.72 674 ARG B O 1
ATOM 11628 N N . LYS B 1 675 ? 11.398 -46.938 -3.213 1 66.69 675 LYS B N 1
ATOM 11629 C CA . LYS B 1 675 ? 10.883 -45.594 -2.848 1 66.69 675 LYS B CA 1
ATOM 11630 C C . LYS B 1 675 ? 9.641 -45.25 -3.666 1 66.69 675 LYS B C 1
ATOM 11632 O O . LYS B 1 675 ? 9.445 -45.781 -4.758 1 66.69 675 LYS B O 1
ATOM 11637 N N . ALA B 1 676 ? 8.656 -44.688 -3.021 1 63.53 676 ALA B N 1
ATOM 11638 C CA . ALA B 1 676 ? 7.473 -44.219 -3.742 1 63.53 676 ALA B CA 1
ATOM 11639 C C . ALA B 1 676 ? 7.453 -42.719 -3.832 1 63.53 676 ALA B C 1
ATOM 11641 O O . ALA B 1 676 ? 7.629 -42.031 -2.824 1 63.53 676 ALA B O 1
ATOM 11642 N N . HIS B 1 677 ? 7.492 -42.312 -5.105 1 67.56 677 HIS B N 1
ATOM 11643 C CA . HIS B 1 677 ? 7.406 -40.875 -5.363 1 67.56 677 HIS B CA 1
ATOM 11644 C C . HIS B 1 677 ? 5.953 -40.406 -5.363 1 67.56 677 HIS B C 1
ATOM 11646 O O . HIS B 1 677 ? 5.16 -40.844 -6.207 1 67.56 677 HIS B O 1
ATOM 11652 N N . GLY B 1 678 ? 5.625 -39.719 -4.184 1 75.94 678 GLY B N 1
ATOM 11653 C CA . GLY B 1 678 ? 4.301 -39.125 -4.133 1 75.94 678 GLY B CA 1
ATOM 11654 C C . GLY B 1 678 ? 4.336 -37.594 -4.129 1 75.94 678 GLY B C 1
ATOM 11655 O O . GLY B 1 678 ? 5.41 -37 -4.203 1 75.94 678 GLY B O 1
ATOM 11656 N N . TYR B 1 679 ? 3.188 -37.062 -4.422 1 84.44 679 TYR B N 1
ATOM 11657 C CA . TYR B 1 679 ? 3.045 -35.625 -4.422 1 84.44 679 TYR B CA 1
ATOM 11658 C C . TYR B 1 679 ? 2.09 -35.156 -3.324 1 84.44 679 TYR B C 1
ATOM 11660 O O . TYR B 1 679 ? 1.179 -35.906 -2.941 1 84.44 679 TYR B O 1
ATOM 11668 N N . LYS B 1 680 ? 2.482 -34.062 -2.717 1 87.62 680 LYS B N 1
ATOM 11669 C CA . LYS B 1 680 ? 1.54 -33.312 -1.865 1 87.62 680 LYS B CA 1
ATOM 11670 C C . LYS B 1 680 ? 1.312 -31.906 -2.379 1 87.62 680 LYS B C 1
ATOM 11672 O O . LYS B 1 680 ? 2.01 -31.453 -3.287 1 87.62 680 LYS B O 1
ATOM 11677 N N . ASP B 1 681 ? 0.266 -31.25 -1.949 1 90.25 681 ASP B N 1
ATOM 11678 C CA . ASP B 1 681 ? -0.064 -29.891 -2.355 1 90.25 681 ASP B CA 1
ATOM 11679 C C . ASP B 1 681 ? -0.26 -29.797 -3.867 1 90.25 681 ASP B C 1
ATOM 11681 O O . ASP B 1 681 ? 0.315 -28.922 -4.523 1 90.25 681 ASP B O 1
ATOM 11685 N N . ILE B 1 682 ? -0.962 -30.703 -4.41 1 94.75 682 ILE B N 1
ATOM 11686 C CA . ILE B 1 682 ? -1.165 -30.828 -5.848 1 94.75 682 ILE B CA 1
ATOM 11687 C C . ILE B 1 682 ? -2.115 -29.734 -6.328 1 94.75 682 ILE B C 1
ATOM 11689 O O . ILE B 1 682 ? -3.24 -29.625 -5.832 1 94.75 682 ILE B O 1
ATOM 11693 N N . LEU B 1 683 ? -1.634 -28.938 -7.27 1 95.5 683 LEU B N 1
ATOM 11694 C CA . LEU B 1 683 ? -2.43 -27.891 -7.895 1 95.5 683 LEU B CA 1
ATOM 11695 C C . LEU B 1 683 ? -2.418 -28.031 -9.414 1 95.5 683 LEU B C 1
ATOM 11697 O O . LEU B 1 683 ? -1.376 -27.859 -10.047 1 95.5 683 LEU B O 1
ATOM 11701 N N . VAL B 1 684 ? -3.539 -28.391 -9.93 1 97.12 684 VAL B N 1
ATOM 11702 C CA . VAL B 1 684 ? -3.633 -28.469 -11.383 1 97.12 684 VAL B CA 1
ATOM 11703 C C . VAL B 1 684 ? -3.609 -27.062 -11.977 1 97.12 684 VAL B C 1
ATOM 11705 O O . VAL B 1 684 ? -4.379 -26.188 -11.562 1 97.12 684 VAL B O 1
ATOM 11708 N N . THR B 1 685 ? -2.75 -26.797 -12.938 1 95.94 685 THR B N 1
ATOM 11709 C CA . THR B 1 685 ? -2.535 -25.453 -13.477 1 95.94 685 THR B CA 1
ATOM 11710 C C . THR B 1 685 ? -3.156 -25.328 -14.867 1 95.94 685 THR B C 1
ATOM 11712 O O . THR B 1 685 ? -3.318 -24.219 -15.383 1 95.94 685 THR B O 1
ATOM 11715 N N . HIS B 1 686 ? -3.449 -26.391 -15.516 1 96.88 686 HIS B N 1
ATOM 11716 C CA . HIS B 1 686 ? -4.191 -26.438 -16.766 1 96.88 686 HIS B CA 1
ATOM 11717 C C . HIS B 1 686 ? -5.023 -27.719 -16.859 1 96.88 686 HIS B C 1
ATOM 11719 O O . HIS B 1 686 ? -4.508 -28.812 -16.656 1 96.88 686 HIS B O 1
ATOM 11725 N N . PHE B 1 687 ? -6.277 -27.594 -17.109 1 97.69 687 PHE B N 1
ATOM 11726 C CA . PHE B 1 687 ? -7.195 -28.734 -17.125 1 97.69 687 PHE B CA 1
ATOM 11727 C C . PHE B 1 687 ? -7.688 -29.016 -18.547 1 97.69 687 PHE B C 1
ATOM 11729 O O . PHE B 1 687 ? -8.312 -28.156 -19.172 1 97.69 687 PHE B O 1
ATOM 11736 N N . ARG B 1 688 ? -7.355 -30.188 -19.062 1 97.25 688 ARG B N 1
ATOM 11737 C CA . ARG B 1 688 ? -7.809 -30.641 -20.375 1 97.25 688 ARG B CA 1
ATOM 11738 C C . ARG B 1 688 ? -8.523 -31.984 -20.266 1 97.25 688 ARG B C 1
ATOM 11740 O O . ARG B 1 688 ? -7.93 -32.969 -19.859 1 97.25 688 ARG B O 1
ATOM 11747 N N . TRP B 1 689 ? -9.766 -31.984 -20.641 1 96.25 689 TRP B N 1
ATOM 11748 C CA . TRP B 1 689 ? -10.531 -33.219 -20.641 1 96.25 689 TRP B CA 1
ATOM 11749 C C . TRP B 1 689 ? -11.859 -33.031 -21.375 1 96.25 689 TRP B C 1
ATOM 11751 O O . TRP B 1 689 ? -12.586 -32.094 -21.125 1 96.25 689 TRP B O 1
ATOM 11761 N N . ASN B 1 690 ? -12.156 -33.938 -22.312 1 92.31 690 ASN B N 1
ATOM 11762 C CA . ASN B 1 690 ? -13.461 -34.031 -22.969 1 92.31 690 ASN B CA 1
ATOM 11763 C C . ASN B 1 690 ? -13.93 -32.688 -23.484 1 92.31 690 ASN B C 1
ATOM 11765 O O . ASN B 1 690 ? -15.039 -32.25 -23.172 1 92.31 690 ASN B O 1
ATOM 11769 N N . GLY B 1 691 ? -13.07 -31.984 -24.141 1 90.81 691 GLY B N 1
ATOM 11770 C CA . GLY B 1 691 ? -13.414 -30.719 -24.781 1 90.81 691 GLY B CA 1
ATOM 11771 C C . GLY B 1 691 ? -13.078 -29.516 -23.922 1 90.81 691 GLY B C 1
ATOM 11772 O O . GLY B 1 691 ? -13.07 -28.375 -24.406 1 90.81 691 GLY B O 1
ATOM 11773 N N . HIS B 1 692 ? -12.883 -29.734 -22.625 1 94.5 692 HIS B N 1
ATOM 11774 C CA . HIS B 1 692 ? -12.445 -28.656 -21.75 1 94.5 692 HIS B CA 1
ATOM 11775 C C . HIS B 1 692 ? -10.961 -28.359 -21.938 1 94.5 692 HIS B C 1
ATOM 11777 O O . HIS B 1 692 ? -10.148 -29.281 -22.031 1 94.5 692 HIS B O 1
ATOM 11783 N N . ASP B 1 693 ? -10.594 -27.219 -22.141 1 95.81 693 ASP B N 1
ATOM 11784 C CA . ASP B 1 693 ? -9.242 -26.672 -22.141 1 95.81 693 ASP B CA 1
ATOM 11785 C C . ASP B 1 693 ? -9.164 -25.375 -21.328 1 95.81 693 ASP B C 1
ATOM 11787 O O . ASP B 1 693 ? -9.242 -24.281 -21.875 1 95.81 693 ASP B O 1
ATOM 11791 N N . LEU B 1 694 ? -8.992 -25.531 -20.062 1 95.69 694 LEU B N 1
ATOM 11792 C CA . LEU B 1 694 ? -9.195 -24.422 -19.125 1 95.69 694 LEU B CA 1
ATOM 11793 C C . LEU B 1 694 ? -7.883 -24.047 -18.438 1 95.69 694 LEU B C 1
ATOM 11795 O O . LEU B 1 694 ? -7.285 -24.859 -17.734 1 95.69 694 LEU B O 1
ATOM 11799 N N . PRO B 1 695 ? -7.449 -22.812 -18.672 1 94.69 695 PRO B N 1
ATOM 11800 C CA . PRO B 1 695 ? -6.309 -22.359 -17.875 1 94.69 695 PRO B CA 1
ATOM 11801 C C . PRO B 1 695 ? -6.641 -22.188 -16.406 1 94.69 695 PRO B C 1
ATOM 11803 O O . PRO B 1 695 ? -7.629 -21.531 -16.047 1 94.69 695 PRO B O 1
ATOM 11806 N N . LEU B 1 696 ? -5.895 -22.844 -15.547 1 97.06 696 LEU B N 1
ATOM 11807 C CA . LEU B 1 696 ? -6.027 -22.766 -14.102 1 97.06 696 LEU B CA 1
ATOM 11808 C C . LEU B 1 696 ? -4.684 -22.453 -13.445 1 97.06 696 LEU B C 1
ATOM 11810 O O . LEU B 1 696 ? -4.332 -23.047 -12.422 1 97.06 696 LEU B O 1
ATOM 11814 N N . ASP B 1 697 ? -3.92 -21.609 -14.07 1 94.62 697 ASP B N 1
ATOM 11815 C CA . ASP B 1 697 ? -2.562 -21.344 -13.609 1 94.62 697 ASP B CA 1
ATOM 11816 C C . ASP B 1 697 ? -2.568 -20.797 -12.18 1 94.62 697 ASP B C 1
ATOM 11818 O O . ASP B 1 697 ? -3.572 -20.25 -11.719 1 94.62 697 ASP B O 1
ATOM 11822 N N . ARG B 1 698 ? -1.482 -21.047 -11.453 1 95.25 698 ARG B N 1
ATOM 11823 C CA . ARG B 1 698 ? -1.355 -20.75 -10.023 1 95.25 698 ARG B CA 1
ATOM 11824 C C . ARG B 1 698 ? -0.114 -19.922 -9.742 1 95.25 698 ARG B C 1
ATOM 11826 O O . ARG B 1 698 ? 0.924 -20.094 -10.383 1 95.25 698 ARG B O 1
ATOM 11833 N N . GLN B 1 699 ? -0.205 -19.062 -8.789 1 92.12 699 GLN B N 1
ATOM 11834 C CA . GLN B 1 699 ? 0.924 -18.203 -8.438 1 92.12 699 GLN B CA 1
ATOM 11835 C C . GLN B 1 699 ? 2.109 -19.031 -7.945 1 92.12 699 GLN B C 1
ATOM 11837 O O . GLN B 1 699 ? 3.264 -18.672 -8.18 1 92.12 699 GLN B O 1
ATOM 11842 N N . ARG B 1 700 ? 1.831 -20.141 -7.355 1 89.75 700 ARG B N 1
ATOM 11843 C CA . ARG B 1 700 ? 2.871 -20.984 -6.781 1 89.75 700 ARG B CA 1
ATOM 11844 C C . ARG B 1 700 ? 3.846 -21.453 -7.855 1 89.75 700 ARG B C 1
ATOM 11846 O O . ARG B 1 700 ? 4.953 -21.891 -7.543 1 89.75 700 ARG B O 1
ATOM 11853 N N . ARG B 1 701 ? 3.361 -21.422 -9.031 1 85.56 701 ARG B N 1
ATOM 11854 C CA . ARG B 1 701 ? 4.23 -21.828 -10.133 1 85.56 701 ARG B CA 1
ATOM 11855 C C . ARG B 1 701 ? 5.43 -20.891 -10.258 1 85.56 701 ARG B C 1
ATOM 11857 O O . ARG B 1 701 ? 6.504 -21.297 -10.703 1 85.56 701 ARG B O 1
ATOM 11864 N N . PHE B 1 702 ? 5.27 -19.656 -9.742 1 84.5 702 PHE B N 1
ATOM 11865 C CA . PHE B 1 702 ? 6.363 -18.734 -10.031 1 84.5 702 PHE B CA 1
ATOM 11866 C C . PHE B 1 702 ? 6.836 -18.031 -8.766 1 84.5 702 PHE B C 1
ATOM 11868 O O . PHE B 1 702 ? 7.895 -17.406 -8.758 1 84.5 702 PHE B O 1
ATOM 11875 N N . VAL B 1 703 ? 6.059 -18.109 -7.719 1 90.44 703 VAL B N 1
ATOM 11876 C CA . VAL B 1 703 ? 6.535 -17.531 -6.469 1 90.44 703 VAL B CA 1
ATOM 11877 C C . VAL B 1 703 ? 5.977 -18.312 -5.285 1 90.44 703 VAL B C 1
ATOM 11879 O O . VAL B 1 703 ? 4.797 -18.656 -5.27 1 90.44 703 VAL B O 1
ATOM 11882 N N . GLN B 1 704 ? 6.781 -18.594 -4.395 1 88.62 704 GLN B N 1
ATOM 11883 C CA . GLN B 1 704 ? 6.375 -19.172 -3.115 1 88.62 704 GLN B CA 1
ATOM 11884 C C . GLN B 1 704 ? 6.551 -18.156 -1.983 1 88.62 704 GLN B C 1
ATOM 11886 O O . GLN B 1 704 ? 7.613 -17.562 -1.846 1 88.62 704 GLN B O 1
ATOM 11891 N N . PHE B 1 705 ? 5.559 -17.984 -1.218 1 91.81 705 PHE B N 1
ATOM 11892 C CA . PHE B 1 705 ? 5.629 -17.062 -0.088 1 91.81 705 PHE B CA 1
ATOM 11893 C C . PHE B 1 705 ? 6.695 -17.516 0.907 1 91.81 705 PHE B C 1
ATOM 11895 O O . PHE B 1 705 ? 6.645 -18.641 1.415 1 91.81 705 PHE B O 1
ATOM 11902 N N . SER B 1 706 ? 7.637 -16.625 1.211 1 91.69 706 SER B N 1
ATOM 11903 C CA . SER B 1 706 ? 8.758 -16.969 2.078 1 91.69 706 SER B CA 1
ATOM 11904 C C . SER B 1 706 ? 8.648 -16.266 3.426 1 91.69 706 SER B C 1
ATOM 11906 O O . SER B 1 706 ? 8.18 -15.125 3.502 1 91.69 706 SER B O 1
ATOM 11908 N N . ARG B 1 707 ? 9.18 -16.875 4.488 1 89.94 707 ARG B N 1
ATOM 11909 C CA . ARG B 1 707 ? 9.258 -16.266 5.809 1 89.94 707 ARG B CA 1
ATOM 11910 C C . ARG B 1 707 ? 10.43 -15.297 5.895 1 89.94 707 ARG B C 1
ATOM 11912 O O . ARG B 1 707 ? 10.641 -14.648 6.926 1 89.94 707 ARG B O 1
ATOM 11919 N N . ARG B 1 708 ? 11.156 -15.18 4.824 1 92.56 708 ARG B N 1
ATOM 11920 C CA . ARG B 1 708 ? 12.211 -14.188 4.68 1 92.56 708 ARG B CA 1
ATOM 11921 C C . ARG B 1 708 ? 11.906 -13.219 3.541 1 92.56 708 ARG B C 1
ATOM 11923 O O . ARG B 1 708 ? 12.773 -12.938 2.711 1 92.56 708 ARG B O 1
ATOM 11930 N N . SER B 1 709 ? 10.695 -12.906 3.498 1 93.69 709 SER B N 1
ATOM 11931 C CA . SER B 1 709 ? 10.211 -11.992 2.469 1 93.69 709 SER B CA 1
ATOM 11932 C C . SER B 1 709 ? 9.766 -10.664 3.074 1 93.69 709 SER B C 1
ATOM 11934 O O . SER B 1 709 ? 9.664 -10.539 4.297 1 93.69 709 SER B O 1
ATOM 11936 N N . TYR B 1 710 ? 9.547 -9.633 2.213 1 95.25 710 TYR B N 1
ATOM 11937 C CA . TYR B 1 710 ? 9.062 -8.328 2.66 1 95.25 710 TYR B CA 1
ATOM 11938 C C . TYR B 1 710 ? 7.66 -8.438 3.248 1 95.25 710 TYR B C 1
ATOM 11940 O O . TYR B 1 710 ? 7.367 -7.848 4.289 1 95.25 710 TYR B O 1
ATOM 11948 N N . ALA B 1 711 ? 6.805 -9.219 2.541 1 93.56 711 ALA B N 1
ATOM 11949 C CA . ALA B 1 711 ? 5.438 -9.406 3.025 1 93.56 711 ALA B CA 1
ATOM 11950 C C . ALA B 1 711 ? 5.43 -10 4.434 1 93.56 711 ALA B C 1
ATOM 11952 O O . ALA B 1 711 ? 4.637 -9.586 5.281 1 93.56 711 ALA B O 1
ATOM 11953 N N . TRP B 1 712 ? 6.312 -10.945 4.625 1 91.81 712 TRP B N 1
ATOM 11954 C CA . TRP B 1 712 ? 6.41 -11.547 5.953 1 91.81 712 TRP B CA 1
ATOM 11955 C C . TRP B 1 712 ? 6.844 -10.516 6.988 1 91.81 712 TRP B C 1
ATOM 11957 O O . TRP B 1 712 ? 6.301 -10.477 8.094 1 91.81 712 TRP B O 1
ATOM 11967 N N . SER B 1 713 ? 7.773 -9.688 6.629 1 92.19 713 SER B N 1
ATOM 11968 C CA . SER B 1 713 ? 8.266 -8.672 7.559 1 92.19 713 SER B CA 1
ATOM 11969 C C . SER B 1 713 ? 7.168 -7.684 7.93 1 92.19 713 SER B C 1
ATOM 11971 O O . SER B 1 713 ? 7.168 -7.133 9.031 1 92.19 713 SER B O 1
ATOM 11973 N N . GLN B 1 714 ? 6.219 -7.438 7.062 1 90.25 714 GLN B N 1
ATOM 11974 C CA . GLN B 1 714 ? 5.121 -6.508 7.309 1 90.25 714 GLN B CA 1
ATOM 11975 C C . GLN B 1 714 ? 4.094 -7.113 8.258 1 90.25 714 GLN B C 1
ATOM 11977 O O . GLN B 1 714 ? 3.254 -6.395 8.812 1 90.25 714 GLN B O 1
ATOM 11982 N N . MET B 1 715 ? 4.152 -8.422 8.445 1 83.5 715 MET B N 1
ATOM 11983 C CA . MET B 1 715 ? 3.197 -9.094 9.32 1 83.5 715 MET B CA 1
ATOM 11984 C C . MET B 1 715 ? 3.701 -9.117 10.758 1 83.5 715 MET B C 1
ATOM 11986 O O . MET B 1 715 ? 2.977 -9.523 11.672 1 83.5 715 MET B O 1
ATOM 11990 N N . ALA B 1 716 ? 4.828 -8.453 11.102 1 63.16 716 ALA B N 1
ATOM 11991 C CA . ALA B 1 716 ? 5.402 -8.188 12.414 1 63.16 716 ALA B CA 1
ATOM 11992 C C . ALA B 1 716 ? 5.383 -9.445 13.289 1 63.16 716 ALA B C 1
ATOM 11994 O O . ALA B 1 716 ? 4.93 -9.406 14.43 1 63.16 716 ALA B O 1
ATOM 11995 N N . VAL B 1 717 ? 5.922 -10.664 12.758 1 63.59 717 VAL B N 1
ATOM 11996 C CA . VAL B 1 717 ? 5.652 -12.016 13.242 1 63.59 717 VAL B CA 1
ATOM 11997 C C . VAL B 1 717 ? 6.578 -12.344 14.414 1 63.59 717 VAL B C 1
ATOM 11999 O O . VAL B 1 717 ? 7.762 -11.984 14.391 1 63.59 717 VAL B O 1
ATOM 12002 N N . THR B 1 718 ? 6.078 -12.438 15.734 1 62.28 718 THR B N 1
ATOM 12003 C CA . THR B 1 718 ? 6.828 -13.156 16.75 1 62.28 718 THR B CA 1
ATOM 12004 C C . THR B 1 718 ? 6.68 -14.664 16.562 1 62.28 718 THR B C 1
ATOM 12006 O O . THR B 1 718 ? 5.57 -15.164 16.375 1 62.28 718 THR B O 1
ATOM 12009 N N . VAL B 1 719 ? 7.723 -15.445 16.031 1 49.97 719 VAL B N 1
ATOM 12010 C CA . VAL B 1 719 ? 7.613 -16.906 15.969 1 49.97 719 VAL B CA 1
ATOM 12011 C C . VAL B 1 719 ? 7.855 -17.5 17.359 1 49.97 719 VAL B C 1
ATOM 12013 O O . VAL B 1 719 ? 8.938 -17.344 17.922 1 49.97 719 VAL B O 1
ATOM 12016 N N . LYS B 1 720 ? 6.891 -17.719 18.156 1 45 720 LYS B N 1
ATOM 12017 C CA . LYS B 1 720 ? 7.273 -18.484 19.344 1 45 720 LYS B CA 1
ATOM 12018 C C . LYS B 1 720 ? 7.984 -19.766 18.969 1 45 720 LYS B C 1
ATOM 12020 O O . LYS B 1 720 ? 9.133 -19.984 19.344 1 45 720 LYS B O 1
ATOM 12025 N N . GLY B 1 721 ? 7.215 -21.172 19.375 1 37.38 721 GLY B N 1
ATOM 12026 C CA . GLY B 1 721 ? 7.656 -22.547 19.531 1 37.38 721 GLY B CA 1
ATOM 12027 C C . GLY B 1 721 ? 8.008 -23.203 18.219 1 37.38 721 GLY B C 1
ATOM 12028 O O . GLY B 1 721 ? 7.516 -22.797 17.156 1 37.38 721 GLY B O 1
ATOM 12029 N N . THR B 1 722 ? 9.133 -24 18.281 1 36.16 722 THR B N 1
ATOM 12030 C CA . THR B 1 722 ? 9.828 -24.906 17.359 1 36.16 722 THR B CA 1
ATOM 12031 C C . THR B 1 722 ? 8.852 -25.906 16.75 1 36.16 722 THR B C 1
ATOM 12033 O O . THR B 1 722 ? 8.539 -26.922 17.375 1 36.16 722 THR B O 1
ATOM 12036 N N . THR B 1 723 ? 7.68 -25.719 16.375 1 32.47 723 THR B N 1
ATOM 12037 C CA . THR B 1 723 ? 7.27 -26.969 15.766 1 32.47 723 THR B CA 1
ATOM 12038 C C . THR B 1 723 ? 8.211 -27.359 14.633 1 32.47 723 THR B C 1
ATOM 12040 O O . THR B 1 723 ? 8.727 -26.5 13.922 1 32.47 723 THR B O 1
ATOM 12043 N N . LYS B 1 724 ? 8.492 -28.719 14.57 1 30.47 724 LYS B N 1
ATOM 12044 C CA . LYS B 1 724 ? 9.234 -29.469 13.562 1 30.47 724 LYS B CA 1
ATOM 12045 C C . LYS B 1 724 ? 8.648 -29.234 12.172 1 30.47 724 LYS B C 1
ATOM 12047 O O . LYS B 1 724 ? 7.516 -29.625 11.891 1 30.47 724 LYS B O 1
ATOM 12052 N N . HIS B 1 725 ? 8.969 -28.281 11.438 1 30.83 725 HIS B N 1
ATOM 12053 C CA . HIS B 1 725 ? 8.531 -27.953 10.086 1 30.83 725 HIS B CA 1
ATOM 12054 C C . HIS B 1 725 ? 8.867 -29.078 9.117 1 30.83 725 HIS B C 1
ATOM 12056 O O . HIS B 1 725 ? 10.016 -29.5 9.023 1 30.83 725 HIS B O 1
ATOM 12062 N N . SER B 1 726 ? 7.84 -29.906 8.883 1 26.69 726 SER B N 1
ATOM 12063 C CA . SER B 1 726 ? 7.957 -30.938 7.848 1 26.69 726 SER B CA 1
ATOM 12064 C C . SER B 1 726 ? 8.258 -30.312 6.484 1 26.69 726 SER B C 1
ATOM 12066 O O . SER B 1 726 ? 7.621 -29.328 6.098 1 26.69 726 SER B O 1
ATOM 12068 N N . HIS B 1 727 ? 9.312 -30.531 5.875 1 27.48 727 HIS B N 1
ATOM 12069 C CA . HIS B 1 727 ? 9.938 -30.078 4.637 1 27.48 727 HIS B CA 1
ATOM 12070 C C . HIS B 1 727 ? 9.172 -30.578 3.418 1 27.48 727 HIS B C 1
ATOM 12072 O O . HIS B 1 727 ? 9.156 -31.781 3.141 1 27.48 727 HIS B O 1
ATOM 12078 N N . SER B 1 728 ? 8.07 -30.078 3.018 1 27.22 728 SER B N 1
ATOM 12079 C CA . SER B 1 728 ? 7.441 -30.609 1.816 1 27.22 728 SER B CA 1
ATOM 12080 C C . SER B 1 728 ? 8 -29.953 0.558 1 27.22 728 SER B C 1
ATOM 12082 O O . SER B 1 728 ? 8.18 -28.734 0.514 1 27.22 728 SER B O 1
ATOM 12084 N N . SER B 1 729 ? 8.656 -30.547 -0.433 1 26.97 729 SER B N 1
ATOM 12085 C CA . SER B 1 729 ? 9.305 -30.203 -1.694 1 26.97 729 SER B CA 1
ATOM 12086 C C . SER B 1 729 ? 8.273 -29.938 -2.787 1 26.97 729 SER B C 1
ATOM 12088 O O . SER B 1 729 ? 7.363 -30.734 -3.004 1 26.97 729 SER B O 1
ATOM 12090 N N . PHE B 1 730 ? 8.125 -28.75 -3.291 1 31.25 730 PHE B N 1
ATOM 12091 C CA . PHE B 1 730 ? 7.199 -28.359 -4.348 1 31.25 730 PHE B CA 1
ATOM 12092 C C . PHE B 1 730 ? 7.863 -28.453 -5.715 1 31.25 730 PHE B C 1
ATOM 12094 O O . PHE B 1 730 ? 9 -28 -5.895 1 31.25 730 PHE B O 1
ATOM 12101 N N . TYR B 1 731 ? 7.527 -29.203 -6.723 1 26.27 731 TYR B N 1
ATOM 12102 C CA . TYR B 1 731 ? 8.039 -29.406 -8.07 1 26.27 731 TYR B CA 1
ATOM 12103 C C . TYR B 1 731 ? 7.297 -28.547 -9.078 1 26.27 731 TYR B C 1
ATOM 12105 O O . TYR B 1 731 ? 6.062 -28.531 -9.102 1 26.27 731 TYR B O 1
ATOM 12113 N N . GLU B 1 732 ? 7.777 -27.391 -9.469 1 33.22 732 GLU B N 1
ATOM 12114 C CA . GLU B 1 732 ? 7.156 -26.641 -10.555 1 33.22 732 GLU B CA 1
ATOM 12115 C C . GLU B 1 732 ? 7.742 -27.047 -11.906 1 33.22 732 GLU B C 1
ATOM 12117 O O . GLU B 1 732 ? 8.961 -27.062 -12.078 1 33.22 732 GLU B O 1
ATOM 12122 N N . TRP B 1 733 ? 7.125 -27.625 -12.773 1 28.11 733 TRP B N 1
ATOM 12123 C CA . TRP B 1 733 ? 7.551 -27.844 -14.148 1 28.11 733 TRP B CA 1
ATOM 12124 C C . TRP B 1 733 ? 7.363 -26.578 -14.977 1 28.11 733 TRP B C 1
ATOM 12126 O O . TRP B 1 733 ? 6.258 -26.031 -15.062 1 28.11 733 TRP B O 1
ATOM 12136 N N . ALA B 1 734 ? 8.211 -25.688 -15.055 1 30.84 734 ALA B N 1
ATOM 12137 C CA . ALA B 1 734 ? 8.164 -24.406 -15.766 1 30.84 734 ALA B CA 1
ATOM 12138 C C . ALA B 1 734 ? 8.031 -24.625 -17.266 1 30.84 734 ALA B C 1
ATOM 12140 O O . ALA B 1 734 ? 8.914 -25.219 -17.891 1 30.84 734 ALA B O 1
ATOM 12141 N N . PHE B 1 735 ? 6.895 -24.594 -17.859 1 27.45 735 PHE B N 1
ATOM 12142 C CA . PHE B 1 735 ? 6.766 -24.594 -19.312 1 27.45 735 PHE B CA 1
ATOM 12143 C C . PHE B 1 735 ? 6.945 -23.188 -19.875 1 27.45 735 PHE B C 1
ATOM 12145 O O . PHE B 1 735 ? 6.238 -22.266 -19.469 1 27.45 735 PHE B O 1
ATOM 12152 N N . LEU B 1 736 ? 8.055 -22.781 -20.266 1 25.84 736 LEU B N 1
ATOM 12153 C CA . LEU B 1 736 ? 8.328 -21.5 -20.938 1 25.84 736 LEU B CA 1
ATOM 12154 C C . LEU B 1 736 ? 7.66 -21.469 -22.312 1 25.84 736 LEU B C 1
ATOM 12156 O O . LEU B 1 736 ? 7.984 -22.266 -23.188 1 25.84 736 LEU B O 1
ATOM 12160 N N . ILE B 1 737 ? 6.508 -21.109 -22.5 1 24.55 737 ILE B N 1
ATOM 12161 C CA . ILE B 1 737 ? 5.922 -20.938 -23.828 1 24.55 737 ILE B CA 1
ATOM 12162 C C . ILE B 1 737 ? 6.523 -19.703 -24.484 1 24.55 737 ILE B C 1
ATOM 12164 O O . ILE B 1 737 ? 6.34 -18.578 -24.016 1 24.55 737 ILE B O 1
ATOM 12168 N N . THR B 1 738 ? 7.617 -19.844 -25.156 1 23.19 738 THR B N 1
ATOM 12169 C CA . THR B 1 738 ? 8.227 -18.797 -25.969 1 23.19 738 THR B CA 1
ATOM 12170 C C . THR B 1 738 ? 7.344 -18.469 -27.172 1 23.19 738 THR B C 1
ATOM 12172 O O . THR B 1 738 ? 7.043 -19.359 -27.984 1 23.19 738 THR B O 1
ATOM 12175 N N . VAL B 1 739 ? 6.484 -17.656 -27.188 1 23.8 739 VAL B N 1
ATOM 12176 C CA . VAL B 1 739 ? 5.742 -17.25 -28.375 1 23.8 739 VAL B CA 1
ATOM 12177 C C . VAL B 1 739 ? 6.695 -16.641 -29.391 1 23.8 739 VAL B C 1
ATOM 12179 O O . VAL B 1 739 ? 7.426 -15.703 -29.094 1 23.8 739 VAL B O 1
ATOM 12182 N N . PRO B 1 740 ? 6.918 -17.391 -30.531 1 22.69 740 PRO B N 1
ATOM 12183 C CA . PRO B 1 740 ? 7.809 -17 -31.625 1 22.69 740 PRO B CA 1
ATOM 12184 C C . PRO B 1 740 ? 7.406 -15.672 -32.281 1 22.69 740 PRO B C 1
ATOM 12186 O O . PRO B 1 740 ? 6.223 -15.453 -32.562 1 22.69 740 PRO B O 1
ATOM 12189 N N . ALA B 1 741 ? 8.062 -14.586 -31.969 1 22.92 741 ALA B N 1
ATOM 12190 C CA . ALA B 1 741 ? 7.902 -13.336 -32.719 1 22.92 741 ALA B CA 1
ATOM 12191 C C . ALA B 1 741 ? 8.039 -13.57 -34.219 1 22.92 741 ALA B C 1
ATOM 12193 O O . ALA B 1 741 ? 8.711 -14.508 -34.625 1 22.92 741 ALA B O 1
ATOM 12194 N N . THR B 1 742 ? 7.289 -12.828 -35.125 1 20.77 742 THR B N 1
ATOM 12195 C CA . THR B 1 742 ? 7.047 -12.758 -36.562 1 20.77 742 THR B CA 1
ATOM 12196 C C . THR B 1 742 ? 8.352 -12.555 -37.312 1 20.77 742 THR B C 1
ATOM 12198 O O . THR B 1 742 ? 9.344 -12.086 -36.75 1 20.77 742 THR B O 1
ATOM 12201 N N . MET B 1 743 ? 8.414 -13.023 -38.625 1 20.44 743 MET B N 1
ATOM 12202 C CA . MET B 1 743 ? 9.352 -13.25 -39.719 1 20.44 743 MET B CA 1
ATOM 12203 C C . MET B 1 743 ? 9.969 -11.93 -40.156 1 20.44 743 MET B C 1
ATOM 12205 O O . MET B 1 743 ? 9.25 -10.984 -40.5 1 20.44 743 MET B O 1
ATOM 12209 N N . PRO B 1 744 ? 11.188 -11.594 -39.688 1 21.75 744 PRO B N 1
ATOM 12210 C CA . PRO B 1 744 ? 11.711 -10.359 -40.281 1 21.75 744 PRO B CA 1
ATOM 12211 C C . PRO B 1 744 ? 11.773 -10.422 -41.781 1 21.75 744 PRO B C 1
ATOM 12213 O O . PRO B 1 744 ? 11.812 -11.508 -42.375 1 21.75 744 PRO B O 1
ATOM 12216 N N . PRO B 1 745 ? 11.453 -9.312 -42.531 1 20.94 745 PRO B N 1
ATOM 12217 C CA . PRO B 1 745 ? 11.477 -9.281 -44 1 20.94 745 PRO B CA 1
ATOM 12218 C C . PRO B 1 745 ? 12.82 -9.719 -44.562 1 20.94 745 PRO B C 1
ATOM 12220 O O . PRO B 1 745 ? 13.828 -9.734 -43.844 1 20.94 745 PRO B O 1
ATOM 12223 N N . PRO B 1 746 ? 12.844 -9.969 -45.844 1 18.56 746 PRO B N 1
ATOM 12224 C CA . PRO B 1 746 ? 13.836 -10.656 -46.688 1 18.56 746 PRO B CA 1
ATOM 12225 C C . PRO B 1 746 ? 15.203 -9.984 -46.656 1 18.56 746 PRO B C 1
ATOM 12227 O O . PRO B 1 746 ? 15.305 -8.797 -46.344 1 18.56 746 PRO B O 1
ATOM 12230 N N . PRO B 1 747 ? 16.141 -10.828 -46.594 1 18.41 747 PRO B N 1
ATOM 12231 C CA . PRO B 1 747 ? 17.562 -10.5 -46.656 1 18.41 747 PRO B CA 1
ATOM 12232 C C . PRO B 1 747 ? 17.906 -9.516 -47.781 1 18.41 747 PRO B C 1
ATOM 12234 O O . PRO B 1 747 ? 17.562 -9.758 -48.938 1 18.41 747 PRO B O 1
ATOM 12237 N N . LYS B 1 748 ? 17.875 -8.18 -47.469 1 16.61 748 LYS B N 1
ATOM 12238 C CA . LYS B 1 748 ? 18.453 -7.387 -48.531 1 16.61 748 LYS B CA 1
ATOM 12239 C C . LYS B 1 748 ? 19.812 -7.934 -48.938 1 16.61 748 LYS B C 1
ATOM 12241 O O . LYS B 1 748 ? 20.531 -8.516 -48.125 1 16.61 748 LYS B O 1
ATOM 12246 N N . THR B 1 749 ? 20.344 -7.707 -50.125 1 16.38 749 THR B N 1
ATOM 12247 C CA . THR B 1 749 ? 21.297 -8.219 -51.094 1 16.38 749 THR B CA 1
ATOM 12248 C C . THR B 1 749 ? 22.719 -7.98 -50.625 1 16.38 749 THR B C 1
ATOM 12250 O O . THR B 1 749 ? 23.531 -8.906 -50.625 1 16.38 749 THR B O 1
ATOM 12253 N N . SER B 1 750 ? 23.312 -6.895 -50.875 1 15.2 750 SER B N 1
ATOM 12254 C CA . SER B 1 750 ? 24.422 -6.965 -51.844 1 15.2 750 SER B CA 1
ATOM 12255 C C . SER B 1 750 ? 25.766 -7.082 -51.094 1 15.2 750 SER B C 1
ATOM 12257 O O . SER B 1 750 ? 26.562 -7.973 -51.406 1 15.2 750 SER B O 1
ATOM 12259 N N . ARG B 1 751 ? 26.391 -5.922 -50.812 1 15.04 751 ARG B N 1
ATOM 12260 C CA . ARG B 1 751 ? 27.609 -5.645 -51.562 1 15.04 751 ARG B CA 1
ATOM 12261 C C . ARG B 1 751 ? 28.844 -6.121 -50.812 1 15.04 751 ARG B C 1
ATOM 12263 O O . ARG B 1 751 ? 29.703 -6.801 -51.375 1 15.04 751 ARG B O 1
ATOM 12270 N N . LYS B 1 752 ? 29.328 -5.293 -49.781 1 15.14 752 LYS B N 1
ATOM 12271 C CA . LYS B 1 752 ? 30.656 -4.809 -50.125 1 15.14 752 LYS B CA 1
ATOM 12272 C C . LYS B 1 752 ? 31.734 -5.785 -49.656 1 15.14 752 LYS B C 1
ATOM 12274 O O . LYS B 1 752 ? 31.562 -6.453 -48.625 1 15.14 752 LYS B O 1
ATOM 12279 N N . ARG B 1 753 ? 32.969 -5.672 -50.281 1 15.45 753 ARG B N 1
ATOM 12280 C CA . ARG B 1 753 ? 34.156 -6.438 -50.656 1 15.45 753 ARG B CA 1
ATOM 12281 C C . ARG B 1 753 ? 35.125 -6.512 -49.5 1 15.45 753 ARG B C 1
ATOM 12283 O O . ARG B 1 753 ? 35.688 -7.57 -49.219 1 15.45 753 ARG B O 1
ATOM 12290 N N . SER B 1 754 ? 35.562 -5.34 -48.844 1 14.51 754 SER B N 1
ATOM 12291 C CA . SER B 1 754 ? 37 -5.332 -49.094 1 14.51 754 SER B CA 1
ATOM 12292 C C . SER B 1 754 ? 37.75 -6.191 -48.094 1 14.51 754 SER B C 1
ATOM 12294 O O . SER B 1 754 ? 37.188 -6.582 -47.062 1 14.51 754 SER B O 1
ATOM 12296 N N . ASN B 1 755 ? 38.969 -5.746 -47.688 1 14.37 755 ASN B N 1
ATOM 12297 C CA . ASN B 1 755 ? 40.344 -6.191 -47.875 1 14.37 755 ASN B CA 1
ATOM 12298 C C . ASN B 1 755 ? 40.906 -6.82 -46.594 1 14.37 755 ASN B C 1
ATOM 12300 O O . ASN B 1 755 ? 41.375 -7.957 -46.625 1 14.37 755 ASN B O 1
ATOM 12304 N N . GLY B 1 756 ? 41.625 -6.012 -45.719 1 14.08 756 GLY B N 1
ATOM 12305 C CA . GLY B 1 756 ? 43.031 -6.305 -45.688 1 14.08 756 GLY B CA 1
ATOM 12306 C C . GLY B 1 756 ? 43.406 -7.289 -44.594 1 14.08 756 GLY B C 1
ATOM 12307 O O . GLY B 1 756 ? 42.562 -7.684 -43.781 1 14.08 756 GLY B O 1
ATOM 12308 N N . ASN B 1 757 ? 44.438 -6.914 -43.75 1 14.37 757 ASN B N 1
ATOM 12309 C CA . ASN B 1 757 ? 45.781 -7.473 -43.625 1 14.37 757 ASN B CA 1
ATOM 12310 C C . ASN B 1 757 ? 45.906 -8.359 -42.375 1 14.37 757 ASN B C 1
ATOM 12312 O O . ASN B 1 757 ? 45.062 -8.297 -41.469 1 14.37 757 ASN B O 1
ATOM 12316 N N . ALA B 1 758 ? 47.188 -8.445 -41.812 1 14.54 758 ALA B N 1
ATOM 12317 C CA . ALA B 1 758 ? 48.188 -9.492 -41.625 1 14.54 758 ALA B CA 1
ATOM 12318 C C . ALA B 1 758 ? 48.219 -9.977 -40.188 1 14.54 758 ALA B C 1
ATOM 12320 O O . ALA B 1 758 ? 48.156 -11.18 -39.938 1 14.54 758 ALA B O 1
ATOM 12321 N N . GLN B 1 759 ? 48.812 -9.211 -39.156 1 14.02 759 GLN B N 1
ATOM 12322 C CA . GLN B 1 759 ? 50.125 -9.758 -38.781 1 14.02 759 GLN B CA 1
ATOM 12323 C C . GLN B 1 759 ? 50 -10.641 -37.531 1 14.02 759 GLN B C 1
ATOM 12325 O O . GLN B 1 759 ? 49.031 -10.508 -36.781 1 14.02 759 GLN B O 1
ATOM 12330 N N . GLY B 1 760 ? 51.094 -11.297 -37.125 1 14.15 760 GLY B N 1
ATOM 12331 C CA . GLY B 1 760 ? 51.688 -12.547 -36.688 1 14.15 760 GLY B CA 1
ATOM 12332 C C . GLY B 1 760 ? 51.719 -12.688 -35.188 1 14.15 760 GLY B C 1
ATOM 12333 O O . GLY B 1 760 ? 51.344 -13.727 -34.625 1 14.15 760 GLY B O 1
ATOM 12334 N N . GLN B 1 761 ? 52.438 -11.828 -34.25 1 13.89 761 GLN B N 1
ATOM 12335 C CA . GLN B 1 761 ? 53.594 -12.477 -33.688 1 13.89 761 GLN B CA 1
ATOM 12336 C C . GLN B 1 761 ? 53.25 -13.188 -32.375 1 13.89 761 GLN B C 1
ATOM 12338 O O . GLN B 1 761 ? 52.219 -12.875 -31.75 1 13.89 761 GLN B O 1
ATOM 12343 N N . ILE B 1 762 ? 54.344 -13.594 -31.531 1 14.49 762 ILE B N 1
ATOM 12344 C CA . ILE B 1 762 ? 55 -14.773 -31.016 1 14.49 762 ILE B CA 1
ATOM 12345 C C . ILE B 1 762 ? 54.719 -14.922 -29.516 1 14.49 762 ILE B C 1
ATOM 12347 O O . ILE B 1 762 ? 54.25 -15.969 -29.078 1 14.49 762 ILE B O 1
ATOM 12351 N N . TYR B 1 763 ? 55.656 -14.547 -28.562 1 13.84 763 TYR B N 1
ATOM 12352 C CA . TYR B 1 763 ? 56.5 -15.523 -27.875 1 13.84 763 TYR B CA 1
ATOM 12353 C C . TYR B 1 763 ? 56 -15.766 -26.453 1 13.84 763 TYR B C 1
ATOM 12355 O O . TYR B 1 763 ? 55.094 -15.07 -25.969 1 13.84 763 TYR B O 1
ATOM 12363 N N . TYR B 1 764 ? 56.844 -15.344 -25.359 1 13.88 764 TYR B N 1
ATOM 12364 C CA . TYR B 1 764 ? 57.75 -16.156 -24.531 1 13.88 764 TYR B CA 1
ATOM 12365 C C . TYR B 1 764 ? 57.156 -16.406 -23.156 1 13.88 764 TYR B C 1
ATOM 12367 O O . TYR B 1 764 ? 56.188 -15.742 -22.766 1 13.88 764 TYR B O 1
ATOM 12375 N N . GLY B 1 765 ? 58.031 -16.344 -22.078 1 14.03 765 GLY B N 1
ATOM 12376 C CA . GLY B 1 765 ? 58.688 -17.297 -21.219 1 14.03 765 GLY B CA 1
ATOM 12377 C C . GLY B 1 765 ? 58.125 -17.312 -19.797 1 14.03 765 GLY B C 1
ATOM 12378 O O . GLY B 1 765 ? 57.594 -18.328 -19.344 1 14.03 765 GLY B O 1
ATOM 12379 N N . MET B 1 766 ? 58.719 -16.484 -18.891 1 14.88 766 MET B N 1
ATOM 12380 C CA . MET B 1 766 ? 59.594 -17.016 -17.859 1 14.88 766 MET B CA 1
ATOM 12381 C C . MET B 1 766 ? 58.812 -17.281 -16.578 1 14.88 766 MET B C 1
ATOM 12383 O O . MET B 1 766 ? 57.75 -16.688 -16.344 1 14.88 766 MET B O 1
ATOM 12387 N N . PRO B 1 767 ? 59.438 -18.156 -15.734 1 15.02 767 PRO B N 1
ATOM 12388 C CA . PRO B 1 767 ? 59.312 -19.188 -14.703 1 15.02 767 PRO B CA 1
ATOM 12389 C C . PRO B 1 767 ? 58.906 -18.609 -13.344 1 15.02 767 PRO B C 1
ATOM 12391 O O . PRO B 1 767 ? 58.406 -17.484 -13.266 1 15.02 767 PRO B O 1
ATOM 12394 N N . ARG B 1 768 ? 60.031 -18.812 -12.336 1 14.71 768 ARG B N 1
ATOM 12395 C CA . ARG B 1 768 ? 60.25 -19.672 -11.172 1 14.71 768 ARG B CA 1
ATOM 12396 C C . ARG B 1 768 ? 60.188 -18.859 -9.883 1 14.71 768 ARG B C 1
ATOM 12398 O O . ARG B 1 768 ? 60.406 -19.391 -8.797 1 14.71 768 ARG B O 1
ATOM 12405 N N . LYS B 1 769 ? 59.844 -17.766 -9.836 1 14.7 769 LYS B N 1
ATOM 12406 C CA . LYS B 1 769 ? 60.5 -17.016 -8.758 1 14.7 769 LYS B CA 1
ATOM 12407 C C . LYS B 1 769 ? 60.438 -17.797 -7.441 1 14.7 769 LYS B C 1
ATOM 12409 O O . LYS B 1 769 ? 59.469 -18.484 -7.16 1 14.7 769 LYS B O 1
ATOM 12414 N N . LEU B 1 770 ? 61.469 -17.578 -6.602 1 14.9 770 LEU B N 1
ATOM 12415 C CA . LEU B 1 770 ? 62.5 -17.734 -5.598 1 14.9 770 LEU B CA 1
ATOM 12416 C C . LEU B 1 770 ? 61.906 -17.844 -4.199 1 14.9 770 LEU B C 1
ATOM 12418 O O . LEU B 1 770 ? 60.781 -17.438 -3.973 1 14.9 770 LEU B O 1
ATOM 12422 N N . THR B 1 771 ? 62.781 -17.922 -3.146 1 15.38 771 THR B N 1
ATOM 12423 C CA . THR B 1 771 ? 63.5 -18.531 -2.016 1 15.38 771 THR B CA 1
ATOM 12424 C C . THR B 1 771 ? 62.906 -18.031 -0.694 1 15.38 771 THR B C 1
ATOM 12426 O O . THR B 1 771 ? 62.656 -18.812 0.222 1 15.38 771 THR B O 1
ATOM 12429 N N . GLY B 1 772 ? 63.062 -16.828 -0.374 1 15.77 772 GLY B N 1
ATOM 12430 C CA . GLY B 1 772 ? 63.969 -16.5 0.718 1 15.77 772 GLY B CA 1
ATOM 12431 C C . GLY B 1 772 ? 63.438 -16.875 2.08 1 15.77 772 GLY B C 1
ATOM 12432 O O . GLY B 1 772 ? 62.219 -17.078 2.234 1 15.77 772 GLY B O 1
ATOM 12433 N N . VAL B 1 773 ? 64.188 -16.719 3.271 1 16.55 773 VAL B N 1
ATOM 12434 C CA . VAL B 1 773 ? 65 -17.172 4.398 1 16.55 773 VAL B CA 1
ATOM 12435 C C . VAL B 1 773 ? 64.125 -17.281 5.652 1 16.55 773 VAL B C 1
ATOM 12437 O O . VAL B 1 773 ? 63.938 -18.375 6.191 1 16.55 773 VAL B O 1
ATOM 12440 N N . THR B 1 774 ? 64.438 -16.594 6.898 1 15.78 774 THR B N 1
ATOM 12441 C CA . THR B 1 774 ? 65.188 -16.938 8.102 1 15.78 774 THR B CA 1
ATOM 12442 C C . THR B 1 774 ? 64.25 -17.062 9.305 1 15.78 774 THR B C 1
ATOM 12444 O O . THR B 1 774 ? 64.688 -17.531 10.359 1 15.78 774 THR B O 1
ATOM 12447 N N . ALA B 1 775 ? 63.062 -16.516 9.5 1 17.81 775 ALA B N 1
ATOM 12448 C CA . ALA B 1 775 ? 62.906 -16.328 10.938 1 17.81 775 ALA B CA 1
ATOM 12449 C C . ALA B 1 775 ? 62.969 -17.656 11.68 1 17.81 775 ALA B C 1
ATOM 12451 O O . ALA B 1 775 ? 62.469 -18.656 11.211 1 17.81 775 ALA B O 1
ATOM 12452 N N . ILE B 1 776 ? 63.781 -17.906 12.82 1 17.8 776 ILE B N 1
ATOM 12453 C CA . ILE B 1 776 ? 64.688 -18.453 13.852 1 17.8 776 ILE B CA 1
ATOM 12454 C C . ILE B 1 776 ? 63.844 -19.234 14.875 1 17.8 776 ILE B C 1
ATOM 12456 O O . ILE B 1 776 ? 64.188 -20.391 15.18 1 17.8 776 ILE B O 1
ATOM 12460 N N . GLU B 1 777 ? 63.688 -18.75 16.344 1 19.14 777 GLU B N 1
ATOM 12461 C CA . GLU B 1 777 ? 63.875 -19.375 17.656 1 19.14 777 GLU B CA 1
ATOM 12462 C C . GLU B 1 777 ? 62.75 -20.344 17.969 1 19.14 777 GLU B C 1
ATOM 12464 O O . GLU B 1 777 ? 61.719 -20.359 17.266 1 19.14 777 GLU B O 1
ATOM 12469 N N . ILE B 1 778 ? 62.312 -20.234 19.438 1 19.05 778 ILE B N 1
ATOM 12470 C CA . ILE B 1 778 ? 61.844 -20.797 20.703 1 19.05 778 ILE B CA 1
ATOM 12471 C C . ILE B 1 778 ? 60.312 -20.953 20.641 1 19.05 778 ILE B C 1
ATOM 12473 O O . ILE B 1 778 ? 59.594 -20.062 20.188 1 19.05 778 ILE B O 1
#

Secondary structure (DSSP, 8-state):
-------S---------S-----SS---GGGGG---GGG---GGGEEEEEEE---GGGTHHHHHHHHHHHHSSS--EEEEEEESPPTTHHHHHHHHHHHHT-EEEEE---SS--HHHHHHHHHHH--SSEEEEE-TTEE--TTHHHHHHHHHHHTTTTTBTT--EEPPEEE--HHHHHHHHH---HHHHHHHHHHHHHHGGGSPPBGGGTBEEESS-S-EEEEHHHHHHHT---TT--SBSSHHHHHHHHHHHHHT-SPPPBTTT-----TTSGGGGS---SBHHHHHHHHHHHHHHHTT--EEE---PPPTT-HHHHSB-TT-HHHHHHHHHHTT-GGGGGG---S--SEEEEEE-SSGGGGGGTTHHHHTTEEEEEE----HHHHHHHHHHHHHTS-SEEEEE-TTSGGGGGGHHHHHHHHHTTPEEEEEEE-SSTTEEEEESS-TTT-GGG-HHHHHH----HHHHHHHHHHHHHHHHT---SS----HHHHHHHTHHHHT-SS-EEEEE---TT-HHHHSS--SSS-HHHHHHHHHHHHHH-TTSEEEEE--TTB----PPP-TTEEE--TTS-HHHHHHH-SEEEESS-THHHHHHHTT--EEE-S--TT--TTSSEE-SSHHHHHHHHHTT---PPPHHHHHHHHHHIIIII-EEEEEEEEEEE-SSBEEEEEEEEEEEEEEETTEEEE-B-GGGT----TTSHHHHHTT----S-------EEE------------PPP--------------------------------/-------S---------S-----SS---GGGGG---GGG---GGGEEEEEEE---GGGTHHHHHHHHHHHHSSS--EEEEEEESPPTTHHHHHHHHHHHHT-EEEEE---SS--HHHHHHHHHHH--SSEEEEE-TTEE--TTHHHHHHHHHHHTTTTTBTT--EEPPEEE--HHHHHHHHH---HHHHHHHHHHHHHHGGGSPPBGGGTBEEESS-S-EEEEHHHHHHHT---TT--SBSSHHHHHHHHHHHHH--SPPPBTTT-----TTSGGGGS---SBHHHHHHHHHHHHHHHTT--EEE---PPPTT-HHHHSB-TT-HHHHHHHHHHTT-GGGGGG---S--SEEEEEE-SSGGGGGGTTHHHHTTEEEEEE----HHHHHHHHHHHHHTS-SEEEEE-TTSGGGGGGHHHHHHHHHTT-EEEEEEE-SSTTEEEEESS-TTT-GGG-HHHHHH----HHHHHHHHHHHHHHHHT---SS----HHHHHHHTHHHHT-SS-EEEEE---TT-HHHHSS--SSS-HHHHHHHHHHHHHH-TTSEEEEE--TTB----PPP-TTEEE--TTS-HHHHHHH-SEEEESS-THHHHHHHTT--EEE-S--TT--TTSSEE-SSHHHHHHHHHTT---PPPHHHHHHHHHHIIIII-EEEEEEEEEEE-SSBEEEEEEEEEEEEEEETTEEEE-B-GGGT----TTSHHHHHTT----S-------EEE------------PPP--------------------------------

Foldseek 3Di:
DPPDDPPPPPPPPPPPPPFFPPPLDFFPCVVLVDFDPLLAFALQLEEEEEEDADDPQPCVLLVLLLCQLVQAVVHYAYEYEHEQHDPPVLVSSVVSCVVRVHHYHYHNDNPFAFPQVSVLVRLVPDDHQKYWYDYSQKAAANHQSVLVSVVSSSVSCSQAFLQKAFAKEFEDFQVLLVVLVVDDDSNVSRVSRVVCLPCLVVDDDDVVRRGWMQLGDLTMMGGSLLCLLQQTFDRVDGFDDDRSLLSLLSSLVLLVQDDDFAAQADDDLGTVDPNVPDQDARHYSSLVRSLSNVVNVVSVDHIYRRDDDDDPPRPRHVRYCPVCPVVVVSCVQDVVNPLSSLQRHDHDADAEEEEECQDSQCSQVCSCVSVVRYRYHYDHDLDPVSLVVLLVCLVVVVHLEYEYAACPDPSNVSCVVVLVSNVVSVRQYWYWYAALFFQWIFIDSHDLLPGCCLALVVLVPDDDDPLLLLLLVLQLVVVLCQPGDNDAADGLVVLCVVCVVLLVDPFAEEEEEADDPPDCQQPHSKDAQDGRVRQVVCVQVLCVVCVSYAYEYEYALFFPDDPHDDDPRYDYDDSRRGLSNVLLSHQAYEYAQHSSQLNNLSNQHQYEYGISNSLCHPPSYHHANHPVRVVVCVVVVNRGGGDPSVSSSSSSCCPVATIWGWKFFWDWDDDPGTIDTDTGPIHTQWHHDDPDTGGNHHPSLRRRDDCPDPSVVVSSHDDDDDDDDDSTGMRRPDSPRPRDDDDDDDDPPDDDDDDDDDDDDDDDDDDDDPPPDDDDDD/DPPPDPPPPPPPPPPPPPQDPPPLDFFPCVVLVDFDPLLAFALQLEEEEAEDADDPQPCVLLVLLLCQLVQAVVHYAYEYEHEQHDPPVLVSSVVSCVVRVHHYHYHNDNPFAFPQVSVLVRLVPDDHQKYWYDYSQKAAANHQSVLVSVVSSSVSCSQAFLQKAFAKEFEDFQVLLVVLVVDDDSNVSRVSRVVCLPCLVVDDDDVVRRGWMQLGDLTMMGGSLLCLLQQTFDRVDGFDDDRSLLSLLSSLVLLVQDDDFAAQADDDLGTVDPNVPDQDARHYSSLVRSLSNVVNVVSVDHIYRRDDDDDPPRPRHVRYCPVCPVVVVSCVQDVVNPLSSLQRHDHDADAEEEEECQPSQCSQVCSCVSVVRYRYHYDHDLDPVSLVVLLVCLVVVVHLEYEYAACPDPSNVSCVVVLVSNVVSVRQYWYWYAALFFQKIFIDSHDLLPGCCLALVVLVPDDDDPLLLLLLVLQLVVVLCQPGDNDAADGLVVLCVVCVVLLVDPFAEEEEEADDPPDCQQPHSKDAQDGRVRQVVCVQVLCVVCVSYAYEYEYALWFPDDPHDDDPRYDYDYSRRGLSNVLLSHQAYEYAQHSSQLNNLSNQHQYEYGISNSLCHPPSYHHANHPVRVVVCVVVVNRGGGDPSVSSSSSSCCPPATIWGWKFFWDWDDDPGTIDTDTGPIHTQWHHDDPDTGGNHHPSLRRRDDCPDPSVVVSSHDDDDDDPPDSTGMRRRDSPRPRDDDDPDDDDDDDDDDDDDDDDDDYDDDDDDDDDDDDDDD

Solvent-accessible surface area (backbone atoms only — not comparable to full-atom values): 83705 Å² total; per-residue (Å²): 123,86,62,82,68,83,62,78,70,63,55,70,68,71,80,67,69,89,47,60,74,55,53,36,38,74,42,74,66,59,64,35,39,57,81,53,80,82,29,62,44,49,32,74,40,26,32,36,35,30,55,47,63,50,50,90,62,46,59,67,52,59,60,41,61,65,42,47,58,74,41,30,56,59,55,48,38,41,37,38,29,35,43,34,30,49,82,66,44,41,58,50,52,49,50,52,24,61,77,52,75,32,46,71,47,77,41,91,49,76,59,73,50,29,64,23,46,35,50,44,58,42,51,73,70,56,84,45,60,27,38,29,39,42,50,70,53,47,47,55,47,29,45,45,38,50,52,49,17,51,49,35,26,29,59,26,34,71,39,30,26,60,66,53,37,22,23,22,35,40,31,34,24,59,69,58,33,48,41,48,66,70,35,82,51,50,68,36,34,23,27,27,50,53,29,44,67,53,51,52,36,32,15,39,56,32,78,93,52,49,25,45,58,36,62,45,54,70,32,30,38,34,21,43,65,42,46,54,58,55,13,49,31,56,54,87,37,46,22,38,56,48,40,55,60,48,38,53,50,53,44,47,61,71,56,63,48,66,79,82,37,52,58,46,85,42,90,53,65,45,70,78,38,71,50,29,46,28,55,36,50,52,37,8,41,55,43,46,41,32,61,60,8,42,54,30,29,53,61,35,45,54,32,30,33,49,50,72,79,80,57,86,81,48,67,34,69,76,37,47,33,86,85,37,56,66,48,49,57,55,42,64,58,27,64,97,36,64,56,47,50,57,60,50,62,60,57,95,56,86,42,29,30,37,33,52,36,69,57,58,50,53,45,34,76,57,50,60,47,39,76,74,39,32,37,53,43,69,36,62,70,81,47,68,69,53,50,50,50,50,50,51,30,49,73,73,50,64,29,49,26,40,33,33,65,40,64,79,40,77,91,36,49,84,48,38,65,57,54,52,48,34,54,74,72,67,32,48,48,39,24,34,45,77,46,71,48,51,43,27,26,28,51,31,76,38,59,63,69,72,26,69,84,47,31,58,71,52,58,72,67,56,82,76,55,73,66,48,41,46,29,21,47,36,39,46,54,51,45,64,64,28,81,54,57,82,62,83,51,44,51,28,67,61,36,44,61,73,41,44,68,69,61,66,52,85,58,51,30,41,32,32,61,46,71,61,84,81,34,60,80,59,68,40,72,71,36,68,80,47,50,55,70,54,53,63,62,44,44,63,59,49,54,69,73,36,73,74,37,36,37,37,39,29,56,30,72,40,55,73,75,79,88,75,75,92,46,96,44,53,42,76,47,58,56,43,48,20,64,48,44,50,48,69,53,26,59,28,36,45,28,48,48,50,46,63,52,52,52,30,36,62,69,41,22,15,32,30,30,30,33,47,35,61,72,63,39,95,69,38,41,44,82,26,69,41,72,63,52,41,50,52,36,41,74,70,64,71,54,50,54,34,55,68,70,56,40,26,49,51,44,28,44,40,65,75,67,47,32,18,32,35,34,26,15,48,37,77,46,81,52,97,66,32,50,45,88,41,57,30,75,39,41,56,28,28,46,31,45,96,87,44,76,44,67,36,28,49,56,64,66,30,37,33,56,26,73,52,10,56,52,39,30,57,49,13,26,53,80,81,83,84,70,83,75,79,76,69,14,38,51,63,49,81,76,60,70,51,77,78,78,81,80,76,78,79,78,75,74,83,70,83,86,90,81,87,77,86,85,81,74,88,80,87,84,89,79,84,84,72,85,78,79,79,92,86,84,135,122,88,62,83,68,81,62,79,69,62,54,70,68,72,79,68,68,88,50,61,77,55,55,37,39,72,41,74,65,60,64,36,41,57,81,53,79,80,31,61,44,48,32,73,40,27,33,35,36,30,56,44,62,49,51,90,63,46,59,66,53,60,59,40,61,65,42,48,58,77,42,30,56,59,56,49,37,40,37,38,28,36,42,34,29,48,84,65,44,42,58,51,51,50,50,50,23,62,77,52,73,33,46,71,46,76,42,91,49,75,61,73,50,28,65,23,47,36,50,44,56,42,51,73,71,56,83,46,59,27,36,28,38,42,49,70,53,48,49,55,47,30,45,45,39,50,51,50,16,50,50,35,26,30,57,26,35,72,38,30,25,60,68,55,38,22,22,23,36,40,32,33,25,60,69,58,33,47,41,48,67,71,36,82,51,50,68,34,33,23,28,27,49,54,30,43,67,53,50,53,37,33,15,39,54,33,77,93,53,50,25,46,58,35,61,47,54,67,34,30,39,37,20,43,65,41,46,55,58,54,12,49,32,55,54,89,38,47,22,38,56,48,41,53,59,48,37,52,50,52,44,48,63,70,56,63,48,66,80,82,38,52,59,46,86,42,90,53,66,45,70,79,38,71,50,30,48,28,56,37,51,51,36,7,42,56,42,45,42,33,62,60,8,41,53,28,29,53,63,35,44,53,32,31,33,50,51,72,79,79,59,86,82,49,67,35,69,76,37,48,32,84,85,38,56,67,48,49,57,56,43,64,58,27,64,98,36,63,56,46,48,56,58,50,63,60,59,94,54,86,41,29,28,36,33,51,35,69,56,59,51,54,44,34,76,57,50,62,45,38,75,76,39,31,39,54,44,69,36,62,70,80,48,68,68,53,50,50,51,50,50,50,29,49,74,73,51,64,28,49,25,40,32,32,66,42,64,79,40,77,91,35,49,84,49,38,63,56,55,53,48,35,54,74,70,67,32,48,50,40,21,33,44,75,46,70,47,51,43,29,27,28,49,31,75,39,57,64,68,74,26,70,84,46,32,56,71,53,58,71,68,58,83,78,55,72,65,49,39,40,29,22,46,34,38,46,52,51,46,64,63,28,82,55,56,83,61,86,52,44,51,29,69,60,36,45,62,73,42,45,68,68,59,66,52,85,58,50,28,39,30,31,61,46,74,62,84,82,36,59,80,59,69,39,71,72,38,68,80,48,52,54,71,56,53,64,59,44,45,64,58,49,52,68,74,36,72,73,39,36,36,37,37,29,55,30,71,42,56,74,72,79,87,73,75,94,47,96,44,52,43,76,45,59,54,45,47,19,65,49,44,51,48,68,53,26,60,29,36,45,29,46,50,49,46,61,50,53,52,30,35,62,70,41,22,14,33,29,29,30,34,48,37,62,72,63,39,95,70,37,40,44,81,25,69,41,71,63,51,41,50,52,38,42,74,70,64,71,55,51,53,34,54,70,69,57,39,26,50,52,44,29,44,41,64,74,67,46,32,18,31,35,32,26,15,50,38,77,46,83,53,97,66,33,49,44,86,42,55,30,76,38,41,54,28,29,47,30,44,97,86,45,76,43,67,36,27,49,56,63,67,31,37,33,57,26,74,50,10,55,53,39,30,57,51,13,26,52,81,80,84,82,69,87,75,79,76,72,16,43,49,61,48,81,76,60,69,47,77,77,77,82,82,77,79,76,82,79,77,82,76,88,77,85,79,85,90,82,90,83,91,84,86,90,83,86,85,75,87,89,81,89,87,66,100,80,93,134

Sequence (1556 aa):
MLHAQPNGEELPVAETEELAKVKSVLTDSRQFSRTSAVDVVTPSDITMVICLRAHEGNHWVMDRLRLIRSYYDPMPRVLVLDFGSPEPFASEISTICALNGLDYSHEPDTDTYSPAAAHNRGFEKCETDLVFFCDADCFGSSDMFAKMASIATSLKMRTIIDTPLVLPVYHLNQADTQVFFDVEDMTCRSRFLDAMAFYSPLAEFRKEDNFFIAPYSNIFLINRRMFSLTGGYDERFRGHGSEDFEFLTRLGLYIKNLPMPVELTKDHLGPLREGFFSSRPYSGFRRFLEALSKPAENLGLRVFHLYHERSKSEDWGSQNDWKRERMNEAFKVYVGSEHNLLQVDFLAREKTVVCLCKHLDQWGYYTPLRAAGYRLHPVFDTAPETIAAITTGLISGEFSALSIFNPYMKSHAQFKQLVLLARDLGREVIVIERGALPGTIYYDEDVAYNSPNFSEERFLQEQFSDDELADSRSYIEELKAGDSTLEQMDDYATTRRKLAALASLKSPVLFIPLQLHDDMAVTMFIKGEQQYPEFSASLSETIDANPDIVFVVKPHPLSKLDHLTQKPNLILAAREDNIHCLLDIASFTVCYNSGVGLLSILHQTPTATLGNAFYNMAGAGYRASSVQDAIDVFRAGNLTPPPSELIERLAAWFIFRRYSRFVATDSIAEFKERKAHGYKDILVTHFRWNGHDLPLDRQRRFVQFSRRSYAWSQMAVTVKGTTKHSHSSFYEWAFLITVPATMPPPPKTSRKRSNGNAQGQIYYGMPRKLTGVTAIEIMLHAQPNGEELPVAETEELAKVKSVLTDSRQFSRTSAVDVVTPSDITMVICLRAHEGNHWVMDRLRLIRSYYDPMPRVLVLDFGSPEPFASEISTICALNGLDYSHEPDTDTYSPAAAHNRGFEKCETDLVFFCDADCFGSSDMFAKMASIATSLKMRTIIDTPLVLPVYHLNQADTQVFFDVEDMTCRSRFLDAMAFYSPLAEFRKEDNFFIAPYSNIFLINRRMFSLTGGYDERFRGHGSEDFEFLTRLGLYIKNLPMPVELTKDHLGPLREGFFSSRPYSGFRRFLEALSKPAENLGLRVFHLYHERSKSEDWGSQNDWKRERMNEAFKVYVGSEHNLLQVDFLAREKTVVCLCKHLDQWGYYTPLRAAGYRLHPVFDTAPETIAAITTGLISGEFSALSIFNPYMKSHAQFKQLVLLARDLGREVIVIERGALPGTIYYDEDVAYNSPNFSEERFLQEQFSDDELADSRSYIEELKAGDSTLEQMDDYATTRRKLAALASLKSPVLFIPLQLHDDMAVTMFIKGEQQYPEFSASLSETIDANPDIVFVVKPHPLSKLDHLTQKPNLILAAREDNIHCLLDIASFTVCYNSGVGLLSILHQTPTATLGNAFYNMAGAGYRASSVQDAIDVFRAGNLTPPPSELIERLAAWFIFRRYSRFVATDSIAEFKERKAHGYKDILVTHFRWNGHDLPLDRQRRFVQFSRRSYAWSQMAVTVKGTTKHSHSSFYEWAFLITVPATMPPPPKTSRKRSNGNAQGQIYYGMPRKLTGVTAIEI

Nearest PDB structures (foldseek):
  8fux-assembly2_B  TM=7.272E-01  e=1.628E-10  Escherichia coli
  5nqa-assembly2_B  TM=5.773E-01  e=6.601E-05  Homo sapiens
  5nqa-assembly1_A  TM=5.867E-01  e=9.713E-05  Homo sapiens
  5gvw-assembly1_C  TM=2.953E-01  e=8.231E-05  Streptococcus pneumoniae
  8jjq-assembly3_B  TM=4.104E-01  e=3.189E-02  Variovorax paradoxus

Radius of gyration: 40.95 Å; Cα contacts (8 Å, |Δi|>4): 3067; chains: 2; bounding box: 127×121×106 Å